Protein AF-0000000084527075 (afdb_homodimer)

Structure (mmCIF, N/CA/C/O backbone):
data_AF-0000000084527075-model_v1
#
loop_
_entity.id
_entity.type
_entity.pdbx_description
1 polymer 'GSCFA family'
#
loop_
_atom_site.group_PDB
_atom_site.id
_atom_site.type_symbol
_atom_site.label_atom_id
_atom_site.label_alt_id
_atom_site.label_comp_id
_atom_site.label_asym_id
_atom_site.label_entity_id
_atom_site.label_seq_id
_atom_site.pdbx_PDB_ins_code
_atom_site.Cartn_x
_atom_site.Cartn_y
_atom_site.Cartn_z
_atom_site.occupancy
_atom_site.B_iso_or_equiv
_atom_site.auth_seq_id
_atom_site.auth_comp_id
_atom_site.auth_asym_id
_atom_site.auth_atom_id
_atom_site.pdbx_PDB_model_num
ATOM 1 N N . MET A 1 1 ? 26.297 7.246 -7.137 1 49.72 1 MET A N 1
ATOM 2 C CA . MET A 1 1 ? 25.922 5.836 -7.109 1 49.72 1 MET A CA 1
ATOM 3 C C . MET A 1 1 ? 25.281 5.465 -5.777 1 49.72 1 MET A C 1
ATOM 5 O O . MET A 1 1 ? 25.75 5.891 -4.719 1 49.72 1 MET A O 1
ATOM 9 N N . GLY A 1 2 ? 23.969 5.117 -5.766 1 63.72 2 GLY A N 1
ATOM 10 C CA . GLY A 1 2 ? 23.297 4.844 -4.5 1 63.72 2 GLY A CA 1
ATOM 11 C C . GLY A 1 2 ? 24 3.787 -3.672 1 63.72 2 GLY A C 1
ATOM 12 O O . GLY A 1 2 ? 24.891 3.09 -4.172 1 63.72 2 GLY A O 1
ATOM 13 N N . VAL A 1 3 ? 23.875 3.764 -2.375 1 79.56 3 VAL A N 1
ATOM 14 C CA . VAL A 1 3 ? 24.453 2.789 -1.458 1 79.56 3 VAL A CA 1
ATOM 15 C C . VAL A 1 3 ? 23.969 1.388 -1.814 1 79.56 3 VAL A C 1
ATOM 17 O O . VAL A 1 3 ? 22.844 1.223 -2.326 1 79.56 3 VAL A O 1
ATOM 20 N N . GLU A 1 4 ? 24.781 0.442 -1.704 1 84.06 4 GLU A N 1
ATOM 21 C CA . GLU A 1 4 ? 24.406 -0.938 -1.995 1 84.06 4 GLU A CA 1
ATOM 22 C C . GLU A 1 4 ? 23.344 -1.438 -1.023 1 84.06 4 GLU A C 1
ATOM 24 O O . GLU A 1 4 ? 22.422 -2.154 -1.419 1 84.06 4 GLU A O 1
ATOM 29 N N . ASN A 1 5 ? 23.516 -1.044 0.234 1 95.06 5 ASN A N 1
ATOM 30 C CA . ASN A 1 5 ? 22.531 -1.376 1.269 1 95.06 5 ASN A CA 1
ATOM 31 C C . ASN A 1 5 ? 22.203 -0.163 2.131 1 95.06 5 ASN A C 1
ATOM 33 O O . ASN A 1 5 ? 23.062 0.662 2.416 1 95.06 5 ASN A O 1
ATOM 37 N N . ILE A 1 6 ? 20.953 -0.072 2.527 1 96.06 6 ILE A N 1
ATOM 38 C CA . ILE A 1 6 ? 20.594 1.068 3.365 1 96.06 6 ILE A CA 1
ATOM 39 C C . ILE A 1 6 ? 20.891 0.74 4.828 1 96.06 6 ILE A C 1
ATOM 41 O O . ILE A 1 6 ? 20.891 1.63 5.684 1 96.06 6 ILE A O 1
ATOM 45 N N . GLU A 1 7 ? 21.172 -0.495 5.125 1 96.56 7 GLU A N 1
ATOM 46 C CA . GLU A 1 7 ? 21.562 -0.94 6.457 1 96.56 7 GLU A CA 1
ATOM 47 C C . GLU A 1 7 ? 22.453 -2.182 6.383 1 96.56 7 GLU A C 1
ATOM 49 O O . GLU A 1 7 ? 22.203 -3.076 5.57 1 96.56 7 GLU A O 1
ATOM 54 N N . ARG A 1 8 ? 23.531 -2.254 7.152 1 96.94 8 ARG A N 1
ATOM 55 C CA . ARG A 1 8 ? 24.453 -3.375 7.309 1 96.94 8 ARG A CA 1
ATOM 56 C C . ARG A 1 8 ? 24.906 -3.504 8.758 1 96.94 8 ARG A C 1
ATOM 58 O O . ARG A 1 8 ? 25.531 -2.588 9.297 1 96.94 8 ARG A O 1
ATOM 65 N N . ILE A 1 9 ? 24.531 -4.633 9.344 1 97.38 9 ILE A N 1
ATOM 66 C CA . ILE A 1 9 ? 24.984 -4.883 10.711 1 97.38 9 ILE A CA 1
ATOM 67 C C . ILE A 1 9 ? 25.328 -6.363 10.875 1 97.38 9 ILE A C 1
ATOM 69 O O . ILE A 1 9 ? 24.953 -7.191 10.047 1 97.38 9 ILE A O 1
ATOM 73 N N . THR A 1 10 ? 26.078 -6.707 11.914 1 97.5 10 THR A N 1
ATOM 74 C CA . THR A 1 10 ? 26.391 -8.109 12.156 1 97.5 10 THR A CA 1
ATOM 75 C C . THR A 1 10 ? 25.125 -8.898 12.5 1 97.5 10 THR A C 1
ATOM 77 O O . THR A 1 10 ? 24.156 -8.328 13 1 97.5 10 THR A O 1
ATOM 80 N N . ALA A 1 11 ? 25.172 -10.172 12.227 1 97.5 11 ALA A N 1
ATOM 81 C CA . ALA A 1 11 ? 24.047 -11.031 12.562 1 97.5 11 ALA A CA 1
ATOM 82 C C . ALA A 1 11 ? 23.766 -11 14.062 1 97.5 11 ALA A C 1
ATOM 84 O O . ALA A 1 11 ? 22.609 -11.016 14.492 1 97.5 11 ALA A O 1
ATOM 85 N N . GLU A 1 12 ? 24.781 -10.961 14.82 1 95.75 12 GLU A N 1
ATOM 86 C CA . GLU A 1 12 ? 24.625 -10.914 16.281 1 95.75 12 GLU A CA 1
ATOM 87 C C . GLU A 1 12 ? 23.875 -9.656 16.703 1 95.75 12 GLU A C 1
ATOM 89 O O . GLU A 1 12 ? 22.953 -9.727 17.516 1 95.75 12 GLU A O 1
ATOM 94 N N . GLU A 1 13 ? 24.266 -8.539 16.188 1 96.44 13 GLU A N 1
ATOM 95 C CA . GLU A 1 13 ? 23.594 -7.277 16.484 1 96.44 13 GLU A CA 1
ATOM 96 C C . GLU A 1 13 ? 22.141 -7.312 16.062 1 96.44 13 GLU A C 1
ATOM 98 O O . GLU A 1 13 ? 21.266 -6.789 16.75 1 96.44 13 GLU A O 1
ATOM 103 N N . ALA A 1 14 ? 21.891 -7.875 14.945 1 97.31 14 ALA A N 1
ATOM 104 C CA . ALA A 1 14 ? 20.531 -7.969 14.43 1 97.31 14 ALA A CA 1
ATOM 105 C C . ALA A 1 14 ? 19.641 -8.781 15.367 1 97.31 14 ALA A C 1
ATOM 107 O O . ALA A 1 14 ? 18.484 -8.414 15.609 1 97.31 14 ALA A O 1
ATOM 108 N N . PHE A 1 15 ? 20.156 -9.844 15.906 1 95.88 15 PHE A N 1
ATOM 109 C CA . PHE A 1 15 ? 19.375 -10.695 16.797 1 95.88 15 PHE A CA 1
ATOM 110 C C . PHE A 1 15 ? 19.125 -9.992 18.125 1 95.88 15 PHE A C 1
ATOM 112 O O . PHE A 1 15 ? 18.047 -10.133 18.719 1 95.88 15 PHE A O 1
ATOM 119 N N . VAL A 1 16 ? 20.141 -9.305 18.609 1 95.25 16 VAL A N 1
ATOM 120 C CA . VAL A 1 16 ? 19.969 -8.539 19.844 1 95.25 16 VAL A CA 1
ATOM 121 C C . VAL A 1 16 ? 18.859 -7.496 19.656 1 95.25 16 VAL A C 1
ATOM 123 O O . VAL A 1 16 ? 17.984 -7.355 20.516 1 95.25 16 VAL A O 1
ATOM 126 N N . ARG A 1 17 ? 18.891 -6.84 18.578 1 95.44 17 ARG A N 1
ATOM 127 C CA . ARG A 1 17 ? 17.875 -5.836 18.234 1 95.44 17 ARG A CA 1
ATOM 128 C C . ARG A 1 17 ? 16.5 -6.461 18.156 1 95.44 17 ARG A C 1
ATOM 130 O O . ARG A 1 17 ? 15.523 -5.906 18.672 1 95.44 17 ARG A O 1
ATOM 137 N N . ALA A 1 18 ? 16.422 -7.539 17.484 1 94.69 18 ALA A N 1
ATOM 138 C CA . ALA A 1 18 ? 15.141 -8.211 17.281 1 94.69 18 ALA A CA 1
ATOM 139 C C . ALA A 1 18 ? 14.516 -8.617 18.625 1 94.69 18 ALA A C 1
ATOM 141 O O . ALA A 1 18 ? 13.305 -8.523 18.797 1 94.69 18 ALA A O 1
ATOM 142 N N . LYS A 1 19 ? 15.312 -9.07 19.484 1 93.94 19 LYS A N 1
ATOM 143 C CA . LYS A 1 19 ? 14.828 -9.492 20.797 1 93.94 19 LYS A CA 1
ATOM 144 C C . LYS A 1 19 ? 14.242 -8.32 21.578 1 93.94 19 LYS A C 1
ATOM 146 O O . LYS A 1 19 ? 13.305 -8.492 22.359 1 93.94 19 LYS A O 1
ATOM 151 N N . GLY A 1 20 ? 14.719 -7.191 21.359 1 94.31 20 GLY A N 1
ATOM 152 C CA . GLY A 1 20 ? 14.281 -6.02 22.094 1 94.31 20 GLY A CA 1
ATOM 153 C C . GLY A 1 20 ? 13.18 -5.25 21.406 1 94.31 20 GLY A C 1
ATOM 154 O O . GLY A 1 20 ? 12.633 -4.297 21.953 1 94.31 20 GLY A O 1
ATOM 155 N N . ASN A 1 21 ? 12.797 -5.656 20.219 1 94.94 21 ASN A N 1
ATOM 156 C CA . ASN A 1 21 ? 11.797 -4.934 19.438 1 94.94 21 ASN A CA 1
ATOM 157 C C . ASN A 1 21 ? 10.43 -5.605 19.531 1 94.94 21 ASN A C 1
ATOM 159 O O . ASN A 1 21 ? 10.141 -6.547 18.781 1 94.94 21 ASN A O 1
ATOM 163 N N . ALA A 1 22 ? 9.555 -5.074 20.297 1 93.38 22 ALA A N 1
ATOM 164 C CA . ALA A 1 22 ? 8.234 -5.656 20.516 1 93.38 22 ALA A CA 1
ATOM 165 C C . ALA A 1 22 ? 7.355 -5.535 19.281 1 93.38 22 ALA A C 1
ATOM 167 O O . ALA A 1 22 ? 6.344 -6.23 19.156 1 93.38 22 ALA A O 1
ATOM 168 N N . LEU A 1 23 ? 7.75 -4.699 18.344 1 94.5 23 LEU A N 1
ATOM 169 C CA . LEU A 1 23 ? 6.922 -4.422 17.172 1 94.5 23 LEU A CA 1
ATOM 170 C C . LEU A 1 23 ? 7.48 -5.121 15.938 1 94.5 23 LEU A C 1
ATOM 172 O O . LEU A 1 23 ? 7.082 -4.812 14.812 1 94.5 23 LEU A O 1
ATOM 176 N N . ARG A 1 24 ? 8.359 -6.082 16.094 1 96.69 24 ARG A N 1
ATOM 177 C CA . ARG A 1 24 ? 9.094 -6.672 14.977 1 96.69 24 ARG A CA 1
ATOM 178 C C . ARG A 1 24 ? 8.219 -7.668 14.211 1 96.69 24 ARG A C 1
ATOM 180 O O . ARG A 1 24 ? 8.516 -8.008 13.07 1 96.69 24 ARG A O 1
ATOM 187 N N . ARG A 1 25 ? 7.188 -8.227 14.836 1 96.38 25 ARG A N 1
ATOM 188 C CA . ARG A 1 25 ? 6.348 -9.234 14.203 1 96.38 25 ARG A CA 1
ATOM 189 C C . ARG A 1 25 ? 5.113 -8.609 13.57 1 96.38 25 ARG A C 1
ATOM 191 O O . ARG A 1 25 ? 4.461 -7.754 14.18 1 96.38 25 ARG A O 1
ATOM 198 N N . PHE A 1 26 ? 4.824 -9.039 12.375 1 96.81 26 PHE A N 1
ATOM 199 C CA . PHE A 1 26 ? 3.623 -8.547 11.711 1 96.81 26 PHE A CA 1
ATOM 200 C C . PHE A 1 26 ? 2.375 -8.938 12.492 1 96.81 26 PHE A C 1
ATOM 202 O O . PHE A 1 26 ? 2.281 -10.047 13.008 1 96.81 26 PHE A O 1
ATOM 209 N N . PRO A 1 27 ? 1.408 -8.031 12.594 1 95.38 27 PRO A N 1
ATOM 210 C CA . PRO A 1 27 ? 0.203 -8.328 13.367 1 95.38 27 PRO A CA 1
ATOM 211 C C . PRO A 1 27 ? -0.616 -9.477 12.773 1 95.38 27 PRO A C 1
ATOM 213 O O . PRO A 1 27 ? -0.515 -9.75 11.57 1 95.38 27 PRO A O 1
ATOM 216 N N . ALA A 1 28 ? -1.291 -10.133 13.562 1 93.56 28 ALA A N 1
ATOM 217 C CA . ALA A 1 28 ? -2.299 -11.141 13.242 1 93.56 28 ALA A CA 1
ATOM 218 C C . ALA A 1 28 ? -3.566 -10.93 14.07 1 93.56 28 ALA A C 1
ATOM 220 O O . ALA A 1 28 ? -3.547 -10.219 15.078 1 93.56 28 ALA A O 1
ATOM 221 N N . PRO A 1 29 ? -4.676 -11.492 13.609 1 88.81 29 PRO A N 1
ATOM 222 C CA . PRO A 1 29 ? -5.926 -11.258 14.344 1 88.81 29 PRO A CA 1
ATOM 223 C C . PRO A 1 29 ? -5.812 -11.602 15.828 1 88.81 29 PRO A C 1
ATOM 225 O O . PRO A 1 29 ? -6.332 -10.867 16.672 1 88.81 29 PRO A O 1
ATOM 228 N N . GLU A 1 30 ? -5.07 -12.578 16.172 1 89.38 30 GLU A N 1
ATOM 229 C CA . GLU A 1 30 ? -4.98 -13.023 17.547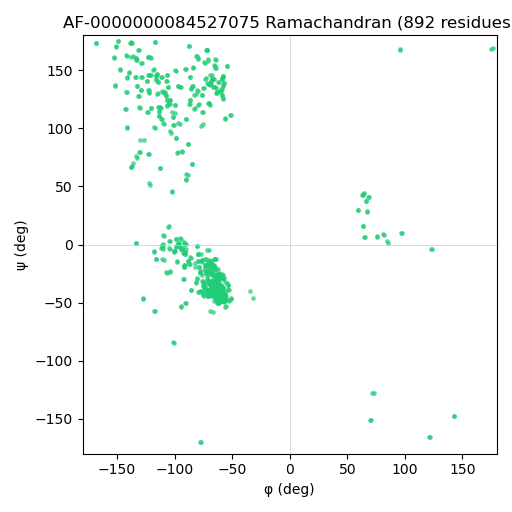 1 89.38 30 GLU A CA 1
ATOM 230 C C . GLU A 1 30 ? -3.764 -12.414 18.25 1 89.38 30 GLU A C 1
ATOM 232 O O . GLU A 1 30 ? -3.527 -12.672 19.438 1 89.38 30 GLU A O 1
ATOM 237 N N . ARG A 1 31 ? -3.031 -11.633 17.531 1 92.44 31 ARG A N 1
ATOM 238 C CA . ARG A 1 31 ? -1.831 -11.016 18.094 1 92.44 31 ARG A CA 1
ATOM 239 C C . ARG A 1 31 ? -1.678 -9.578 17.578 1 92.44 31 ARG A C 1
ATOM 241 O O . ARG A 1 31 ? -1.112 -9.352 16.516 1 92.44 31 ARG A O 1
ATOM 248 N N . ASP A 1 32 ? -2.025 -8.656 18.344 1 90.31 32 ASP A N 1
ATOM 249 C CA . ASP A 1 32 ? -1.888 -7.23 18.062 1 90.31 32 ASP A CA 1
ATOM 250 C C . ASP A 1 32 ? -2.654 -6.84 16.797 1 90.31 32 ASP A C 1
ATOM 252 O O . ASP A 1 32 ? -2.225 -5.961 16.062 1 90.31 32 ASP A O 1
ATOM 256 N N . GLY A 1 33 ? -3.693 -7.547 16.547 1 90.56 33 GLY A N 1
ATOM 257 C CA . GLY A 1 33 ? -4.469 -7.273 15.352 1 90.56 33 GLY A CA 1
ATOM 258 C C . GLY A 1 33 ? -4.984 -5.852 15.289 1 90.56 33 GLY A C 1
ATOM 259 O O . GLY A 1 33 ? -5.148 -5.293 14.203 1 90.56 33 GLY A O 1
ATOM 260 N N . GLU A 1 34 ? -5.211 -5.27 16.391 1 84.88 34 GLU A N 1
ATOM 261 C CA . GLU A 1 34 ? -5.773 -3.928 16.5 1 84.88 34 GLU A CA 1
ATOM 262 C C . GLU A 1 34 ? -4.793 -2.873 16 1 84.88 34 GLU A C 1
ATOM 264 O O . GLU A 1 34 ? -5.18 -1.737 15.719 1 84.88 34 GLU A O 1
ATOM 269 N N . ARG A 1 35 ? -3.545 -3.244 15.836 1 90.69 35 ARG A N 1
ATOM 270 C CA . ARG A 1 35 ? -2.541 -2.314 15.328 1 90.69 35 ARG A CA 1
ATOM 271 C C . ARG A 1 35 ? -2.688 -2.119 13.82 1 90.69 35 ARG A C 1
ATOM 273 O O . ARG A 1 35 ? -2.115 -1.187 13.258 1 90.69 35 ARG A O 1
ATOM 280 N N . LEU A 1 36 ? -3.447 -3.029 13.211 1 92.88 36 LEU A N 1
ATOM 281 C CA . LEU A 1 36 ? -3.525 -2.994 11.758 1 92.88 36 LEU A CA 1
ATOM 282 C C . LEU A 1 36 ? -4.953 -2.715 11.297 1 92.88 36 LEU A C 1
ATOM 284 O O . LEU A 1 36 ? -5.199 -1.753 10.57 1 92.88 36 LEU A O 1
ATOM 288 N N . TYR A 1 37 ? -5.871 -3.498 11.68 1 88.62 37 TYR A N 1
ATOM 289 C CA . TYR A 1 37 ? -7.254 -3.303 11.258 1 88.62 37 TYR A CA 1
ATOM 290 C C . TYR A 1 37 ? -8.148 -3.002 12.453 1 88.62 37 TYR A C 1
ATOM 292 O O . TYR A 1 37 ? -7.965 -3.568 13.531 1 88.62 37 TYR A O 1
ATOM 300 N N . PRO A 1 38 ? -9.164 -2.127 12.391 1 88.62 38 PRO A N 1
ATOM 301 C CA . PRO A 1 38 ? -9.508 -1.471 11.133 1 88.62 38 PRO A CA 1
ATOM 302 C C . PRO A 1 38 ? -8.711 -0.194 10.891 1 88.62 38 PRO A C 1
ATOM 304 O O . PRO A 1 38 ? -8.703 0.338 9.773 1 88.62 38 PRO A O 1
ATOM 307 N N . LEU A 1 39 ? -8.102 0.318 11.945 1 89.88 39 LEU A N 1
ATOM 308 C CA . LEU A 1 39 ? -7.301 1.535 11.844 1 89.88 39 LEU A CA 1
ATOM 309 C C . LEU A 1 39 ? -5.828 1.243 12.102 1 89.88 39 LEU A C 1
ATOM 311 O O . LEU A 1 39 ? -5.426 1.01 13.242 1 89.88 39 LEU A O 1
ATOM 315 N N . ALA A 1 40 ? -5.078 1.358 11.055 1 92.75 40 ALA A N 1
ATOM 316 C CA . ALA A 1 40 ? -3.652 1.064 11.188 1 92.75 40 ALA A CA 1
ATOM 317 C C . ALA A 1 40 ? -2.959 2.1 12.07 1 92.75 40 ALA A C 1
ATOM 319 O O . ALA A 1 40 ? -3.27 3.291 12 1 92.75 40 ALA A O 1
ATOM 320 N N . SER A 1 41 ? -2.004 1.623 12.875 1 89.19 41 SER A N 1
ATOM 321 C CA . SER A 1 41 ? -1.278 2.5 13.789 1 89.19 41 SER A CA 1
ATOM 322 C C . SER A 1 41 ? 0.211 2.172 13.805 1 89.19 41 SER A C 1
ATOM 324 O O . SER A 1 41 ? 0.747 1.75 14.836 1 89.19 41 SER A O 1
ATOM 326 N N . PRO A 1 42 ? 0.898 2.404 12.703 1 94 42 PRO A N 1
ATOM 327 C CA . PRO A 1 42 ? 2.352 2.23 12.75 1 94 42 PRO A CA 1
ATOM 328 C C . PRO A 1 42 ? 3.018 3.115 13.805 1 94 42 PRO A C 1
ATOM 330 O O . PRO A 1 42 ? 2.602 4.258 14.008 1 94 42 PRO A O 1
ATOM 333 N N . THR A 1 43 ? 4.062 2.596 14.414 1 90.38 43 THR A N 1
ATOM 334 C CA . THR A 1 43 ? 4.777 3.309 15.469 1 90.38 43 THR A CA 1
ATOM 335 C C . THR A 1 43 ? 6.129 3.807 14.961 1 90.38 43 THR A C 1
ATOM 337 O O . THR A 1 43 ? 6.816 3.105 14.219 1 90.38 43 THR A O 1
ATOM 340 N N . VAL A 1 44 ? 6.453 4.996 15.398 1 88.44 44 VAL A N 1
ATOM 341 C CA . VAL A 1 44 ? 7.742 5.566 15.031 1 88.44 44 VAL A CA 1
ATOM 342 C C . VAL A 1 44 ? 8.602 5.762 16.281 1 88.44 44 VAL A C 1
ATOM 344 O O . VAL A 1 44 ? 8.078 5.965 17.375 1 88.44 44 VAL A O 1
ATOM 347 N N . THR A 1 45 ? 9.836 5.586 16.109 1 85.25 45 THR A N 1
ATOM 348 C CA . THR A 1 45 ? 10.805 5.941 17.141 1 85.25 45 THR A CA 1
ATOM 349 C C . THR A 1 45 ? 11.484 7.266 16.812 1 85.25 45 THR A C 1
ATOM 351 O O . THR A 1 45 ? 12.359 7.32 15.953 1 85.25 45 THR A O 1
ATOM 354 N N . PRO A 1 46 ? 11.18 8.281 17.562 1 90.38 46 PRO A N 1
ATOM 355 C CA . PRO A 1 46 ? 11.688 9.617 17.234 1 90.38 46 PRO A CA 1
ATOM 356 C C . PRO A 1 46 ? 13.188 9.758 17.484 1 90.38 46 PRO A C 1
ATOM 358 O O . PRO A 1 46 ? 13.695 9.234 18.484 1 90.38 46 PRO A O 1
ATOM 361 N N . SER A 1 47 ? 13.891 10.398 16.578 1 92.25 47 SER A N 1
ATOM 362 C CA . SER A 1 47 ? 15.305 10.711 16.781 1 92.25 47 SER A CA 1
ATOM 363 C C . SER A 1 47 ? 15.477 12.078 17.438 1 92.25 47 SER A C 1
ATOM 365 O O . SER A 1 47 ? 16.578 12.445 17.812 1 92.25 47 SER A O 1
ATOM 367 N N . PHE A 1 48 ? 14.422 12.836 17.609 1 92.25 48 PHE A N 1
ATOM 368 C CA . PHE A 1 48 ? 14.445 14.141 18.25 1 92.25 48 PHE A CA 1
ATOM 369 C C . PHE A 1 48 ? 13.125 14.414 18.969 1 92.25 48 PHE A C 1
ATOM 371 O O . PHE A 1 48 ? 12.172 13.641 18.844 1 92.25 48 PHE A O 1
ATOM 378 N N . ARG A 1 49 ? 13.07 15.523 19.672 1 91.44 49 ARG A N 1
ATOM 379 C CA . ARG A 1 49 ? 11.867 15.953 20.375 1 91.44 49 ARG A CA 1
ATOM 380 C C . ARG A 1 49 ? 11.359 17.281 19.828 1 91.44 49 ARG A C 1
ATOM 382 O O . ARG A 1 49 ? 12.133 18.062 19.281 1 91.44 49 ARG A O 1
ATOM 389 N N . ILE A 1 50 ? 10.117 17.422 19.938 1 89.19 50 ILE A N 1
ATOM 390 C CA . ILE A 1 50 ? 9.477 18.703 19.641 1 89.19 50 ILE A CA 1
ATOM 391 C C . ILE A 1 50 ? 9.039 19.375 20.938 1 89.19 50 ILE A C 1
ATOM 393 O O . ILE A 1 50 ? 8.211 18.828 21.672 1 89.19 50 ILE A O 1
ATOM 397 N N . ALA A 1 51 ? 9.562 20.469 21.141 1 89.31 51 ALA A N 1
ATOM 398 C CA . ALA A 1 51 ? 9.219 21.188 22.359 1 89.31 51 ALA A CA 1
ATOM 399 C C . ALA A 1 51 ? 7.875 21.891 22.219 1 89.31 51 ALA A C 1
ATOM 401 O O . ALA A 1 51 ? 7.391 22.109 21.109 1 89.31 51 ALA A O 1
ATOM 402 N N . GLU A 1 52 ? 7.285 22.234 23.312 1 83.06 52 GLU A N 1
ATOM 403 C CA . GLU A 1 52 ? 5.988 22.906 23.344 1 83.06 52 GLU A CA 1
ATOM 404 C C . GLU A 1 52 ? 6.023 24.219 22.578 1 83.06 52 GLU A C 1
ATOM 406 O O . GLU A 1 52 ? 5.062 24.578 21.891 1 83.06 52 GLU A O 1
ATOM 411 N N . GLY A 1 53 ? 7.059 24.969 22.609 1 88.12 53 GLY A N 1
ATOM 412 C CA . GLY A 1 53 ? 7.156 26.281 21.984 1 88.12 53 GLY A CA 1
ATOM 413 C C . GLY A 1 53 ? 7.762 26.219 20.594 1 88.12 53 GLY A C 1
ATOM 414 O O . GLY A 1 53 ? 7.867 27.234 19.906 1 88.12 53 GLY A O 1
ATOM 415 N N . ASP A 1 54 ? 8.023 25.016 20.125 1 93.12 54 ASP A N 1
ATOM 416 C CA . ASP A 1 54 ? 8.633 24.875 18.812 1 93.12 54 ASP A CA 1
ATOM 417 C C . ASP A 1 54 ? 7.668 25.297 17.703 1 93.12 54 ASP A C 1
ATOM 419 O O . ASP A 1 54 ? 6.465 25.031 17.797 1 93.12 54 ASP A O 1
ATOM 423 N N . THR A 1 55 ? 8.172 26 16.75 1 95.56 55 THR A N 1
ATOM 424 C CA . THR A 1 55 ? 7.402 26.375 15.562 1 95.56 55 THR A CA 1
ATOM 425 C C . THR A 1 55 ? 7.555 25.328 14.461 1 95.56 55 THR A C 1
ATOM 427 O O . THR A 1 55 ? 8.578 24.625 14.391 1 95.56 55 THR A O 1
ATOM 430 N N . VAL A 1 56 ? 6.5 25.219 13.641 1 94.94 56 VAL A N 1
ATOM 431 C CA . VAL A 1 56 ? 6.492 24.203 12.602 1 94.94 56 VAL A CA 1
ATOM 432 C C . VAL A 1 56 ? 6.281 24.844 11.242 1 94.94 56 VAL A C 1
ATOM 434 O O . VAL A 1 56 ? 5.555 25.828 11.117 1 94.94 56 VAL A O 1
ATOM 437 N N . PHE A 1 57 ? 6.914 24.422 10.25 1 96.94 57 PHE A N 1
ATOM 438 C CA . PHE A 1 57 ? 6.688 24.75 8.844 1 96.94 57 PHE A CA 1
ATOM 439 C C . PHE A 1 57 ? 6.371 23.5 8.039 1 96.94 57 PHE A C 1
ATOM 441 O O . PHE A 1 57 ? 7.195 22.594 7.949 1 96.94 57 PHE A O 1
ATOM 448 N N . ALA A 1 58 ? 5.199 23.438 7.469 1 95.19 58 ALA A N 1
ATOM 449 C CA . ALA A 1 58 ? 4.789 22.312 6.645 1 95.19 58 ALA A CA 1
ATOM 450 C C . ALA A 1 58 ? 4.797 22.672 5.164 1 95.19 58 ALA A C 1
ATOM 452 O O . ALA A 1 58 ? 4.34 23.75 4.781 1 95.19 58 ALA A O 1
ATOM 453 N N . ILE A 1 59 ? 5.305 21.844 4.336 1 95.44 59 ILE A N 1
ATOM 454 C CA . ILE A 1 59 ? 5.379 22.094 2.9 1 95.44 59 ILE A CA 1
ATOM 455 C C . ILE A 1 59 ? 5.102 20.797 2.139 1 95.44 59 ILE A C 1
ATOM 457 O O . ILE A 1 59 ? 5.465 19.703 2.594 1 95.44 59 ILE A O 1
ATOM 461 N N . GLY A 1 60 ? 4.445 20.828 1.047 1 93.19 60 GLY A N 1
ATOM 462 C CA . GLY A 1 60 ? 4.113 19.688 0.223 1 93.19 60 GLY A CA 1
ATOM 463 C C . GLY A 1 60 ? 2.736 19.781 -0.411 1 93.19 60 GLY A C 1
ATOM 464 O O . GLY A 1 60 ? 2.309 20.859 -0.813 1 93.19 60 GLY A O 1
ATOM 465 N N . SER A 1 61 ? 2.158 18.641 -0.557 1 85.88 61 SER A N 1
ATOM 466 C CA . SER A 1 61 ? 0.889 18.516 -1.265 1 85.88 61 SER A CA 1
ATOM 467 C C . SER A 1 61 ? -0.278 18.969 -0.391 1 85.88 61 SER A C 1
ATOM 469 O O . SER A 1 61 ? -0.074 19.578 0.658 1 85.88 61 SER A O 1
ATOM 471 N N . CYS A 1 62 ? -1.51 18.703 -0.851 1 79.56 62 CYS A N 1
ATOM 472 C CA . CYS A 1 62 ? -2.738 19.047 -0.147 1 79.56 62 CYS A CA 1
ATOM 473 C C . CYS A 1 62 ? -2.777 18.422 1.237 1 79.56 62 CYS A C 1
ATOM 475 O O . CYS A 1 62 ? -3.338 18.984 2.174 1 79.56 62 CYS A O 1
ATOM 477 N N . PHE A 1 63 ? -2.125 17.281 1.415 1 79.75 63 PHE A N 1
ATOM 478 C CA . PHE A 1 63 ? -2.062 16.625 2.713 1 79.75 63 PHE A CA 1
ATOM 479 C C . PHE A 1 63 ? -1.302 17.484 3.721 1 79.75 63 PHE A C 1
ATOM 481 O O . PHE A 1 63 ? -1.638 17.5 4.906 1 79.75 63 PHE A O 1
ATOM 488 N N . ALA A 1 64 ? -0.355 18.203 3.215 1 81.38 64 ALA A N 1
ATOM 489 C CA . ALA A 1 64 ? 0.418 19.094 4.082 1 81.38 64 ALA A CA 1
ATOM 490 C C . ALA A 1 64 ? -0.475 20.156 4.719 1 81.38 64 ALA A C 1
ATOM 492 O O . ALA A 1 64 ? -0.266 20.531 5.871 1 81.38 64 ALA A O 1
ATOM 493 N N . ARG A 1 65 ? -1.44 20.562 3.973 1 81.94 65 ARG A N 1
ATOM 494 C CA . ARG A 1 65 ? -2.385 21.547 4.492 1 81.94 65 ARG A CA 1
ATOM 495 C C . ARG A 1 65 ? -3.201 20.969 5.645 1 81.94 65 ARG A C 1
ATOM 497 O O . ARG A 1 65 ? -3.457 21.656 6.637 1 81.94 65 ARG A O 1
ATOM 504 N N . ASN A 1 66 ? -3.539 19.75 5.488 1 80.88 66 ASN A N 1
ATOM 505 C CA . ASN A 1 66 ? -4.27 19.062 6.551 1 80.88 66 ASN A CA 1
ATOM 506 C C . ASN A 1 66 ? -3.406 18.891 7.797 1 80.88 66 ASN A C 1
ATOM 508 O O . ASN A 1 66 ? -3.895 19.016 8.922 1 80.88 66 ASN A O 1
ATOM 512 N N . VAL A 1 67 ? -2.188 18.641 7.566 1 82 67 VAL A N 1
ATOM 513 C CA . VAL A 1 67 ? -1.228 18.5 8.656 1 82 67 VAL A CA 1
ATOM 514 C C . VAL A 1 67 ? -1.098 19.828 9.398 1 82 67 VAL A C 1
ATOM 516 O O . VAL A 1 67 ? -1.105 19.859 10.633 1 82 67 VAL A O 1
ATOM 519 N N . GLU A 1 68 ? -1.047 20.906 8.617 1 86.44 68 GLU A N 1
ATOM 520 C CA . GLU A 1 68 ? -0.957 22.25 9.203 1 86.44 68 GLU A CA 1
ATOM 521 C C . GLU A 1 68 ? -2.145 22.531 10.117 1 86.44 68 GLU A C 1
ATOM 523 O O . GLU A 1 68 ? -1.965 22.953 11.266 1 86.44 68 GLU A O 1
ATOM 528 N N . LYS A 1 69 ? -3.26 22.234 9.57 1 84.19 69 LYS A N 1
ATOM 529 C CA . LYS A 1 69 ? -4.492 22.5 10.305 1 84.19 69 LYS A CA 1
ATOM 530 C C . LYS A 1 69 ? -4.555 21.672 11.586 1 84.19 69 LYS A C 1
ATOM 532 O O . LYS A 1 69 ? -4.961 22.172 12.641 1 84.19 69 LYS A O 1
ATOM 537 N N . ALA A 1 70 ? -4.172 20.516 11.508 1 80.69 70 ALA A N 1
ATOM 538 C CA . ALA A 1 70 ? -4.203 19.625 12.664 1 80.69 70 ALA A CA 1
ATOM 539 C C . ALA A 1 70 ? -3.219 20.078 13.734 1 80.69 70 ALA A C 1
ATOM 541 O O . ALA A 1 70 ? -3.525 20.031 14.93 1 80.69 70 ALA A O 1
ATOM 542 N N . LEU A 1 71 ? -2.076 20.531 13.352 1 84.94 71 LEU A N 1
ATOM 543 C CA . LEU A 1 71 ? -1.055 20.984 14.281 1 84.94 71 LEU A CA 1
ATOM 544 C C . LEU A 1 71 ? -1.479 22.297 14.945 1 84.94 71 LEU A C 1
ATOM 546 O O . LEU A 1 71 ? -1.255 22.484 16.141 1 84.94 71 LEU A O 1
ATOM 550 N N . GLU A 1 72 ? -2.082 23.109 14.117 1 86.75 72 GLU A N 1
ATOM 551 C CA . GLU A 1 72 ? -2.623 24.344 14.672 1 86.75 72 GLU A CA 1
ATOM 552 C C . GLU A 1 72 ? -3.715 24.062 15.703 1 86.75 72 GLU A C 1
ATOM 554 O O . GLU A 1 72 ? -3.768 24.688 16.75 1 86.75 72 GLU A O 1
ATOM 559 N N . GLY A 1 73 ? -4.523 23.156 15.352 1 80.19 73 GLY A N 1
ATOM 560 C CA . GLY A 1 73 ? -5.574 22.734 16.266 1 80.19 73 GLY A CA 1
ATOM 561 C C . GLY A 1 73 ? -5.043 22.156 17.562 1 80.19 73 GLY A C 1
ATOM 562 O O . GLY A 1 73 ? -5.691 22.266 18.609 1 80.19 73 GLY A O 1
ATOM 563 N N . ALA A 1 74 ? -3.869 21.672 17.5 1 77.19 74 ALA A N 1
ATOM 564 C CA . ALA A 1 74 ? -3.234 21.078 18.672 1 77.19 74 ALA A CA 1
ATOM 565 C C . ALA A 1 74 ? -2.412 22.125 19.422 1 77.19 74 ALA A C 1
ATOM 567 O O . ALA A 1 74 ? -1.678 21.781 20.359 1 77.19 74 ALA A O 1
ATOM 568 N N . GLY A 1 75 ? -2.408 23.391 18.953 1 82.94 75 GLY A N 1
ATOM 569 C CA . GLY A 1 75 ? -1.806 24.484 19.703 1 82.94 75 GLY A CA 1
ATOM 570 C C . GLY A 1 75 ? -0.393 24.797 19.25 1 82.94 75 GLY A C 1
ATOM 571 O O . GLY A 1 75 ? 0.309 25.578 19.891 1 82.94 75 GLY A O 1
ATOM 572 N N . LYS A 1 76 ? 0.001 24.266 18.234 1 88 76 LYS A N 1
ATOM 573 C CA . LYS A 1 76 ? 1.336 24.562 17.719 1 88 76 LYS A CA 1
ATOM 574 C C . LYS A 1 76 ? 1.316 25.797 16.828 1 88 76 LYS A C 1
ATOM 576 O O . LYS A 1 76 ? 0.318 26.062 16.156 1 88 76 LYS A O 1
ATOM 581 N N . ARG A 1 77 ? 2.342 26.578 16.875 1 94.25 77 ARG A N 1
ATOM 582 C CA . ARG A 1 77 ? 2.49 27.688 15.945 1 94.25 77 ARG A CA 1
ATOM 583 C C . ARG A 1 77 ? 3.012 27.188 14.594 1 94.25 77 ARG A C 1
ATOM 585 O O . ARG A 1 77 ? 4.109 26.641 14.516 1 94.25 77 ARG A O 1
ATOM 592 N N . VAL A 1 78 ? 2.314 27.375 13.562 1 94.69 78 VAL A N 1
ATOM 593 C CA . VAL A 1 78 ? 2.631 26.891 12.227 1 94.69 78 VAL A CA 1
ATOM 594 C C . VAL A 1 78 ? 2.979 28.062 11.312 1 94.69 78 VAL A C 1
ATOM 596 O O . VAL A 1 78 ? 2.088 28.719 10.773 1 94.69 78 VAL A O 1
ATOM 599 N N . LEU A 1 79 ? 4.195 28.203 10.969 1 95.69 79 LEU A N 1
ATOM 600 C CA . LEU A 1 79 ? 4.707 29.359 10.258 1 95.69 79 LEU A CA 1
ATOM 601 C C . LEU A 1 79 ? 4.215 29.375 8.812 1 95.69 79 LEU A C 1
ATOM 603 O O . LEU A 1 79 ? 4.004 30.438 8.234 1 95.69 79 LEU A O 1
ATOM 607 N N . SER A 1 80 ? 3.984 28.219 8.227 1 94.31 80 SER A N 1
ATOM 608 C CA . SER A 1 80 ? 3.562 28.125 6.836 1 94.31 80 SER A CA 1
ATOM 609 C C . SER A 1 80 ? 2.121 28.594 6.66 1 94.31 80 SER A C 1
ATOM 611 O O . SER A 1 80 ? 1.64 28.719 5.535 1 94.31 80 SER A O 1
ATOM 613 N N . ARG A 1 81 ? 1.498 28.891 7.699 1 91.56 81 ARG A N 1
ATOM 614 C CA . ARG A 1 81 ? 0.135 29.406 7.633 1 91.56 81 ARG A CA 1
ATOM 615 C C . ARG A 1 81 ? 0.105 30.906 7.895 1 91.56 81 ARG A C 1
ATOM 617 O O . ARG A 1 81 ? -0.956 31.531 7.828 1 91.56 81 ARG A O 1
ATOM 624 N N . GLU A 1 82 ? 1.229 31.438 8.188 1 92.5 82 GLU A N 1
ATOM 625 C CA . GLU A 1 82 ? 1.35 32.875 8.484 1 92.5 82 GLU A CA 1
ATOM 626 C C . GLU A 1 82 ? 1.849 33.656 7.266 1 92.5 82 GLU A C 1
ATOM 628 O O . GLU A 1 82 ? 3.055 33.812 7.082 1 92.5 82 GLU A O 1
ATOM 633 N N . PHE A 1 83 ? 0.899 34.125 6.508 1 89.38 83 PHE A N 1
ATOM 634 C CA . PHE A 1 83 ? 1.302 34.844 5.305 1 89.38 83 PHE A CA 1
ATOM 635 C C . PHE A 1 83 ? 0.311 35.938 4.98 1 89.38 83 PHE A C 1
ATOM 637 O O . PHE A 1 83 ? -0.838 35.906 5.426 1 89.38 83 PHE A O 1
ATOM 644 N N . GLU A 1 84 ? 0.858 36.969 4.352 1 89.31 84 GLU A N 1
ATOM 645 C CA . GLU A 1 84 ? 0.11 38.031 3.723 1 89.31 84 GLU A CA 1
ATOM 646 C C . GLU A 1 84 ? 0.478 38.188 2.248 1 89.31 84 GLU A C 1
ATOM 648 O O . GLU A 1 84 ? 1.6 38.594 1.919 1 89.31 84 GLU A O 1
ATOM 653 N N . LEU A 1 85 ? -0.481 37.906 1.401 1 91.31 85 LEU A N 1
ATOM 654 C CA . LEU A 1 85 ? -0.147 37.812 -0.014 1 91.31 85 LEU A CA 1
ATOM 655 C C . LEU A 1 85 ? -0.729 38.969 -0.803 1 91.31 85 LEU A C 1
ATOM 657 O O . LEU A 1 85 ? -0.735 38.938 -2.035 1 91.31 85 LEU A O 1
ATOM 661 N N . GLY A 1 86 ? -1.299 39.969 -0.096 1 89.75 86 GLY A N 1
ATOM 662 C CA . GLY A 1 86 ? -1.775 41.156 -0.748 1 89.75 86 GLY A CA 1
ATOM 663 C C . GLY A 1 86 ? -3.016 40.938 -1.592 1 89.75 86 GLY A C 1
ATOM 664 O O . GLY A 1 86 ? -3.812 40.062 -1.306 1 89.75 86 GLY A O 1
ATOM 665 N N . ASP A 1 87 ? -3.18 41.719 -2.619 1 87.62 87 ASP A N 1
ATOM 666 C CA . ASP A 1 87 ? -4.398 41.781 -3.42 1 87.62 87 ASP A CA 1
ATOM 667 C C . ASP A 1 87 ? -4.613 40.469 -4.172 1 87.62 87 ASP A C 1
ATOM 669 O O . ASP A 1 87 ? -5.738 39.969 -4.262 1 87.62 87 ASP A O 1
ATOM 673 N N . VAL A 1 88 ? -3.596 40 -4.684 1 87.69 88 VAL A N 1
ATOM 674 C CA . VAL A 1 88 ? -3.693 38.781 -5.465 1 87.69 88 VAL A CA 1
ATOM 675 C C . VAL A 1 88 ? -4.129 37.625 -4.562 1 87.69 88 VAL A C 1
ATOM 677 O O . VAL A 1 88 ? -5.008 36.844 -4.93 1 87.69 88 VAL A O 1
ATOM 680 N N . GLY A 1 89 ? -3.541 37.5 -3.396 1 86.25 89 GLY A N 1
ATOM 681 C CA . GLY A 1 89 ? -3.908 36.469 -2.445 1 86.25 89 GLY A CA 1
ATOM 682 C C . GLY A 1 89 ? -5.355 36.562 -1.999 1 86.25 89 GLY A C 1
ATOM 683 O O . GLY A 1 89 ? -6.016 35.531 -1.818 1 86.25 89 GLY A O 1
ATOM 684 N N . GLU A 1 90 ? -5.805 37.688 -1.864 1 82.31 90 GLU A N 1
ATOM 685 C CA . GLU A 1 90 ? -7.156 37.906 -1.37 1 82.31 90 GLU A CA 1
ATOM 686 C C . GLU A 1 90 ? -8.195 37.688 -2.465 1 82.31 90 GLU A C 1
ATOM 688 O O . GLU A 1 90 ? -9.375 37.469 -2.176 1 82.31 90 GLU A O 1
ATOM 693 N N . SER A 1 91 ? -7.715 37.75 -3.607 1 81.06 91 SER A N 1
ATOM 694 C CA . SER A 1 91 ? -8.633 37.656 -4.734 1 81.06 91 SER A CA 1
ATOM 695 C C . SER A 1 91 ? -9.047 36.188 -4.965 1 81.06 91 SER A C 1
ATOM 697 O O . SER A 1 91 ? -10.102 35.938 -5.555 1 81.06 91 SER A O 1
ATOM 699 N N . LEU A 1 92 ? -8.133 35.406 -4.48 1 74.25 92 LEU A N 1
ATOM 700 C CA . LEU A 1 92 ? -8.406 34 -4.719 1 74.25 92 LEU A CA 1
ATOM 701 C C . LEU A 1 92 ? -8.945 33.312 -3.459 1 74.25 92 LEU A C 1
ATOM 703 O O . LEU A 1 92 ? -8.617 33.719 -2.344 1 74.25 92 LEU A O 1
ATOM 707 N N . GLY A 1 93 ? -10.172 32.844 -3.393 1 66.56 93 GLY A N 1
ATOM 708 C CA . GLY A 1 93 ? -10.906 32.25 -2.283 1 66.56 93 GLY A CA 1
ATOM 709 C C . GLY A 1 93 ? -10.023 31.484 -1.323 1 66.56 93 GLY A C 1
ATOM 710 O O . GLY A 1 93 ? -10.211 31.547 -0.107 1 66.56 93 GLY A O 1
ATOM 711 N N . ASP A 1 94 ? -9.141 30.672 -1.684 1 78.81 94 ASP A N 1
ATOM 712 C CA . ASP A 1 94 ? -8.289 29.922 -0.774 1 78.81 94 ASP A CA 1
ATOM 713 C C . ASP A 1 94 ? -6.816 30.109 -1.108 1 78.81 94 ASP A C 1
ATOM 715 O O . ASP A 1 94 ? -6.223 29.297 -1.826 1 78.81 94 ASP A O 1
ATOM 719 N N . ALA A 1 95 ? -6.199 31.141 -0.496 1 7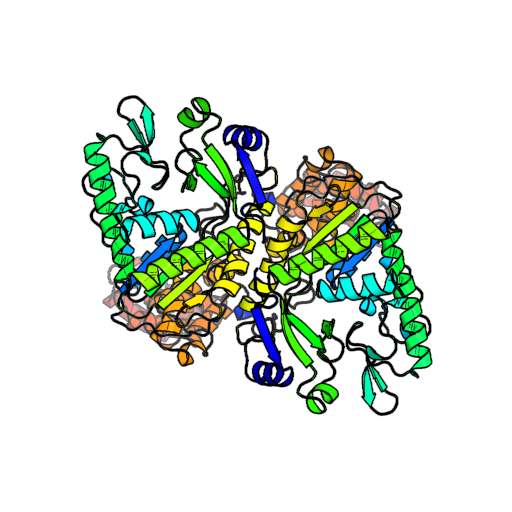9.25 95 ALA A N 1
ATOM 720 C CA . ALA A 1 95 ? -4.812 31.516 -0.746 1 79.25 95 ALA A CA 1
ATOM 721 C C . ALA A 1 95 ? -3.85 30.406 -0.348 1 79.25 95 ALA A C 1
ATOM 723 O O . ALA A 1 95 ? -2.723 30.344 -0.843 1 79.25 95 ALA A O 1
ATOM 724 N N . ALA A 1 96 ? -4.309 29.547 0.488 1 78 96 ALA A N 1
ATOM 725 C CA . ALA A 1 96 ? -3.469 28.453 0.96 1 78 96 ALA A CA 1
ATOM 726 C C . ALA A 1 96 ? -3.139 27.484 -0.174 1 78 96 ALA A C 1
ATOM 728 O O . ALA A 1 96 ? -2.113 26.797 -0.137 1 78 96 ALA A O 1
ATOM 729 N N . ASN A 1 97 ? -3.867 27.531 -1.195 1 82.06 97 ASN A N 1
ATOM 730 C CA . ASN A 1 97 ? -3.68 26.641 -2.324 1 82.06 97 ASN A CA 1
ATOM 731 C C . ASN A 1 97 ? -2.406 26.969 -3.1 1 82.06 97 ASN A C 1
ATOM 733 O O . ASN A 1 97 ? -1.849 26.094 -3.779 1 82.06 97 ASN A O 1
ATOM 737 N N . PHE A 1 98 ? -1.924 28.203 -2.934 1 87.19 98 PHE A N 1
ATOM 738 C CA . PHE A 1 98 ? -0.699 28.609 -3.611 1 87.19 98 PHE A CA 1
ATOM 739 C C . PHE A 1 98 ? 0.503 27.859 -3.062 1 87.19 98 PHE A C 1
ATOM 741 O O . PHE A 1 98 ? 1.538 27.75 -3.725 1 87.19 98 PHE A O 1
ATOM 748 N N . PHE A 1 99 ? 0.301 27.312 -1.923 1 90 99 PHE A N 1
ATOM 749 C CA . PHE A 1 99 ? 1.441 26.719 -1.23 1 90 99 PHE A CA 1
ATOM 750 C C . PHE A 1 99 ? 1.501 25.219 -1.467 1 90 99 PHE A C 1
ATOM 752 O O . PHE A 1 99 ? 2.451 24.547 -1.046 1 90 99 PHE A O 1
ATOM 759 N N . ASN A 1 100 ? 0.543 24.703 -2.238 1 91.81 100 ASN A N 1
ATOM 760 C CA . ASN A 1 100 ? 0.603 23.281 -2.6 1 91.81 100 ASN A CA 1
ATOM 761 C C . ASN A 1 100 ? 1.737 23 -3.58 1 91.81 100 ASN A C 1
ATOM 763 O O . ASN A 1 100 ? 1.819 23.641 -4.637 1 91.81 100 ASN A O 1
ATOM 767 N N . LYS A 1 101 ? 2.58 22.172 -3.213 1 95.44 101 LYS A N 1
ATOM 768 C CA . LYS A 1 101 ? 3.668 21.688 -4.059 1 95.44 101 LYS A CA 1
ATOM 769 C C . LYS A 1 101 ? 3.623 20.172 -4.203 1 95.44 101 LYS A C 1
ATOM 771 O O . LYS A 1 101 ? 3.641 19.453 -3.203 1 95.44 101 LYS A O 1
ATOM 776 N N . TYR A 1 102 ? 3.709 19.703 -5.402 1 94.25 102 TYR A N 1
ATOM 777 C CA . TYR A 1 102 ? 3.334 18.312 -5.605 1 94.25 102 TYR A CA 1
ATOM 778 C C . TYR A 1 102 ? 4.566 17.453 -5.852 1 94.25 102 TYR A C 1
ATOM 780 O O . TYR A 1 102 ? 4.508 16.219 -5.711 1 94.25 102 TYR A O 1
ATOM 788 N N . SER A 1 103 ? 5.613 18.016 -6.297 1 96.81 103 SER A N 1
ATOM 789 C CA . SER A 1 103 ? 6.84 17.25 -6.504 1 96.81 103 SER A CA 1
ATOM 790 C C . SER A 1 103 ? 7.996 17.828 -5.691 1 96.81 103 SER A C 1
ATOM 792 O O . SER A 1 103 ? 7.938 18.984 -5.258 1 96.81 103 SER A O 1
ATOM 794 N N . ILE A 1 104 ? 9.039 17.016 -5.492 1 98.06 104 ILE A N 1
ATOM 795 C CA . ILE A 1 104 ? 10.195 17.453 -4.719 1 98.06 104 ILE A CA 1
ATOM 796 C C . ILE A 1 104 ? 10.867 18.641 -5.41 1 98.06 104 ILE A C 1
ATOM 798 O O . ILE A 1 104 ? 11.375 19.547 -4.75 1 98.06 104 ILE A O 1
ATOM 802 N N . HIS A 1 105 ? 10.805 18.688 -6.73 1 97.75 105 HIS A N 1
ATOM 803 C CA . HIS A 1 105 ? 11.461 19.766 -7.465 1 97.75 105 HIS A CA 1
ATOM 804 C C . HIS A 1 105 ? 10.68 21.078 -7.344 1 97.75 105 HIS A C 1
ATOM 806 O O . HIS A 1 105 ? 11.266 22.156 -7.324 1 97.75 105 HIS A O 1
ATOM 812 N N . SER A 1 106 ? 9.367 20.922 -7.328 1 96.88 106 SER A N 1
ATOM 813 C CA . SER A 1 106 ? 8.562 22.125 -7.074 1 96.88 106 SER A CA 1
ATOM 814 C C . SER A 1 106 ? 8.867 22.703 -5.699 1 96.88 106 SER A C 1
ATOM 816 O O . SER A 1 106 ? 8.93 23.938 -5.543 1 96.88 106 SER A O 1
ATOM 818 N N . VAL A 1 107 ? 9.023 21.859 -4.723 1 97.69 107 VAL A N 1
ATOM 819 C CA . VAL A 1 107 ? 9.375 22.281 -3.371 1 97.69 107 VAL A CA 1
ATOM 820 C C . VAL A 1 107 ? 10.742 22.953 -3.387 1 97.69 107 VAL A C 1
ATOM 822 O O . VAL A 1 107 ? 10.906 24.062 -2.875 1 97.69 107 VAL A O 1
ATOM 825 N N . THR A 1 108 ? 11.719 22.328 -4.012 1 97.88 108 THR A N 1
ATOM 826 C CA . THR A 1 108 ? 13.094 22.797 -4.016 1 97.88 108 THR A CA 1
ATOM 827 C C . THR A 1 108 ? 13.211 24.141 -4.738 1 97.88 108 THR A C 1
ATOM 829 O O . THR A 1 108 ? 13.945 25.031 -4.305 1 97.88 108 THR A O 1
ATOM 832 N N . ASN A 1 109 ? 12.484 24.281 -5.855 1 97.94 109 ASN A N 1
ATOM 833 C CA . ASN A 1 109 ? 12.469 25.547 -6.574 1 97.94 109 ASN A CA 1
ATOM 834 C C . ASN A 1 109 ? 12.039 26.688 -5.668 1 97.94 109 ASN A C 1
ATOM 836 O O . ASN A 1 109 ? 12.734 27.703 -5.566 1 97.94 109 ASN A O 1
ATOM 840 N N . GLU A 1 110 ? 10.906 26.516 -5.047 1 97.81 110 GLU A N 1
ATOM 841 C CA . GLU A 1 110 ? 10.336 27.578 -4.23 1 97.81 110 GLU A CA 1
ATOM 842 C C . GLU A 1 110 ? 11.227 27.906 -3.037 1 97.81 110 GLU A C 1
ATOM 844 O O . GLU A 1 110 ? 11.398 29.078 -2.686 1 97.81 110 GLU A O 1
ATOM 849 N N . ILE A 1 111 ? 11.773 26.891 -2.418 1 98.38 111 ILE A N 1
ATOM 850 C CA . ILE A 1 111 ? 12.641 27.109 -1.263 1 98.38 111 ILE A CA 1
ATOM 851 C C . ILE A 1 111 ? 13.93 27.797 -1.704 1 98.38 111 ILE A C 1
ATOM 853 O O . ILE A 1 111 ? 14.414 28.719 -1.031 1 98.38 111 ILE A O 1
ATOM 857 N N . ARG A 1 112 ? 14.5 27.375 -2.812 1 98.56 112 ARG A N 1
ATOM 858 C CA . ARG A 1 112 ? 15.695 28.016 -3.348 1 98.56 112 ARG A CA 1
ATOM 859 C C . ARG A 1 112 ? 15.445 29.5 -3.617 1 98.56 112 ARG A C 1
ATOM 861 O O . ARG A 1 112 ? 16.219 30.359 -3.182 1 98.56 112 ARG A O 1
ATOM 868 N N . TRP A 1 113 ? 14.352 29.797 -4.281 1 98.62 113 TRP A N 1
ATOM 869 C CA . TRP A 1 113 ? 14.031 31.188 -4.641 1 98.62 113 TRP A CA 1
ATOM 870 C C . TRP A 1 113 ? 13.734 32 -3.398 1 98.62 113 TRP A C 1
ATOM 872 O O . TRP A 1 113 ? 14.039 33.219 -3.357 1 98.62 113 TRP A O 1
ATOM 882 N N . ALA A 1 114 ? 13.164 31.375 -2.396 1 98.44 114 ALA A N 1
ATOM 883 C CA . ALA A 1 114 ? 12.867 32.062 -1.149 1 98.44 114 ALA A CA 1
ATOM 884 C C . ALA A 1 114 ? 14.148 32.406 -0.388 1 98.44 114 ALA A C 1
ATOM 886 O O . ALA A 1 114 ? 14.281 33.5 0.154 1 98.44 114 ALA A O 1
ATOM 887 N N . LEU A 1 115 ? 15.109 31.5 -0.375 1 98.44 115 LEU A N 1
ATOM 888 C CA . LEU A 1 115 ? 16.297 31.641 0.459 1 98.44 115 LEU A CA 1
ATOM 889 C C . LEU A 1 115 ? 17.422 32.312 -0.314 1 98.44 115 LEU A C 1
ATOM 891 O O . LEU A 1 115 ? 18.312 32.906 0.282 1 98.44 115 LEU A O 1
ATOM 895 N N . GLU A 1 116 ? 17.406 32.094 -1.576 1 98.56 116 GLU A N 1
ATOM 896 C CA . GLU A 1 116 ? 18.359 32.719 -2.49 1 98.56 116 GLU A CA 1
ATOM 897 C C . GLU A 1 116 ? 17.641 33.531 -3.574 1 98.56 116 GLU A C 1
ATOM 899 O O . GLU A 1 116 ? 17.672 33.156 -4.75 1 98.56 116 GLU A O 1
ATOM 904 N N . ARG A 1 117 ? 17.219 34.656 -3.209 1 97.81 117 ARG A N 1
ATOM 905 C CA . ARG A 1 117 ? 16.297 35.469 -4 1 97.81 117 ARG A CA 1
ATOM 906 C C . ARG A 1 117 ? 16.891 35.812 -5.359 1 97.81 117 ARG A C 1
ATOM 908 O O . ARG A 1 117 ? 16.172 35.938 -6.352 1 97.81 117 ARG A O 1
ATOM 915 N N . GLU A 1 118 ? 18.172 35.906 -5.461 1 97.31 118 GLU A N 1
ATOM 916 C CA . GLU A 1 118 ? 18.844 36.25 -6.707 1 97.31 118 GLU A CA 1
ATOM 917 C C . GLU A 1 118 ? 18.656 35.156 -7.766 1 97.31 118 GLU A C 1
ATOM 919 O O . GLU A 1 118 ? 18.859 35.406 -8.953 1 97.31 118 GLU A O 1
ATOM 924 N N . THR A 1 119 ? 18.266 33.969 -7.328 1 97.81 119 THR A N 1
ATOM 925 C CA . THR A 1 119 ? 18.109 32.875 -8.273 1 97.81 119 THR A CA 1
ATOM 926 C C . THR A 1 119 ? 16.672 32.812 -8.797 1 97.81 119 THR A C 1
ATOM 928 O O . THR A 1 119 ? 16.375 32.031 -9.695 1 97.81 119 THR A O 1
ATOM 931 N N . PHE A 1 120 ? 15.719 33.625 -8.242 1 98.19 120 PHE A N 1
ATOM 932 C CA . PHE A 1 120 ? 14.336 33.656 -8.703 1 98.19 120 PHE A CA 1
ATOM 933 C C . PHE A 1 120 ? 14.266 34.156 -10.141 1 98.19 120 PHE A C 1
ATOM 935 O O . PHE A 1 120 ? 14.789 35.25 -10.461 1 98.19 120 PHE A O 1
ATOM 942 N N . PRO A 1 121 ? 13.539 33.406 -11.016 1 97.38 121 PRO A N 1
ATOM 943 C CA . PRO A 1 121 ? 13.523 33.75 -12.43 1 97.38 121 PRO A CA 1
ATOM 944 C C . PRO A 1 121 ? 12.688 35 -12.719 1 97.38 121 PRO A C 1
ATOM 946 O O . PRO A 1 121 ? 12.734 35.531 -13.828 1 97.38 121 PRO A O 1
ATOM 949 N N . GLY A 1 122 ? 11.898 35.5 -11.82 1 96.81 122 GLY A N 1
ATOM 950 C CA . GLY A 1 122 ? 11.109 36.688 -12 1 96.81 122 GLY A CA 1
ATOM 951 C C . GLY A 1 122 ? 9.938 36.5 -12.945 1 96.81 122 GLY A C 1
ATOM 952 O O . GLY A 1 122 ? 9.156 35.562 -12.789 1 96.81 122 GLY A O 1
ATOM 953 N N . ALA A 1 123 ? 9.859 37.344 -13.891 1 96.31 123 ALA A N 1
ATOM 954 C CA . ALA A 1 123 ? 8.727 37.375 -14.805 1 96.31 123 ALA A CA 1
ATOM 955 C C . ALA A 1 123 ? 8.742 36.156 -15.727 1 96.31 123 ALA A C 1
ATOM 957 O O . ALA A 1 123 ? 7.715 35.812 -16.312 1 96.31 123 ALA A O 1
ATOM 958 N N . ASP A 1 124 ? 9.844 35.469 -15.867 1 96 124 ASP A N 1
ATOM 959 C CA . ASP A 1 124 ? 9.977 34.344 -16.781 1 96 124 ASP A CA 1
ATOM 960 C C . ASP A 1 124 ? 9.07 33.188 -16.375 1 96 124 ASP A C 1
ATOM 962 O O . ASP A 1 124 ? 8.648 32.406 -17.219 1 96 124 ASP A O 1
ATOM 966 N N . VAL A 1 125 ? 8.742 33.062 -15.07 1 96 125 VAL A N 1
ATOM 967 C CA . VAL A 1 125 ? 7.93 31.953 -14.609 1 96 125 VAL A CA 1
ATOM 968 C C . VAL A 1 125 ? 6.453 32.312 -14.656 1 96 125 VAL A C 1
ATOM 970 O O . VAL A 1 125 ? 5.586 31.5 -14.359 1 96 125 VAL A O 1
ATOM 973 N N . ILE A 1 126 ? 6.172 33.594 -15.023 1 96 126 ILE A N 1
ATOM 974 C CA . ILE A 1 126 ? 4.805 34.094 -15.203 1 96 126 ILE A CA 1
ATOM 975 C C . ILE A 1 126 ? 4.418 34 -16.672 1 96 126 ILE A C 1
ATOM 977 O O . ILE A 1 126 ? 4.855 34.812 -17.484 1 96 126 ILE A O 1
ATOM 981 N N . TYR A 1 127 ? 3.623 33.031 -17 1 94.88 127 TYR A N 1
ATOM 982 C CA . TYR A 1 127 ? 3.273 32.781 -18.406 1 94.88 127 TYR A CA 1
ATOM 983 C C . TYR A 1 127 ? 2.092 33.656 -18.828 1 94.88 127 TYR A C 1
ATOM 985 O O . TYR A 1 127 ? 1.078 33.719 -18.141 1 94.88 127 TYR A O 1
ATOM 993 N N . GLU A 1 128 ? 2.174 34.25 -19.938 1 92.62 128 GLU A N 1
ATOM 994 C CA . GLU A 1 128 ? 1.051 35 -20.516 1 92.62 128 GLU A CA 1
ATOM 995 C C . GLU A 1 128 ? 0.149 34.062 -21.344 1 92.62 128 GLU A C 1
ATOM 997 O O . GLU A 1 128 ? 0.609 33.406 -22.281 1 92.62 128 GLU A O 1
ATOM 1002 N N . ILE A 1 129 ? -1.076 33.969 -21 1 88.62 129 ILE A N 1
ATOM 1003 C CA . ILE A 1 129 ? -1.99 33.031 -21.656 1 88.62 129 ILE A CA 1
ATOM 1004 C C . ILE A 1 129 ? -3 33.812 -22.5 1 88.62 129 ILE A C 1
ATOM 1006 O O . ILE A 1 129 ? -3.891 33.219 -23.109 1 88.62 129 ILE A O 1
ATOM 1010 N N . GLY A 1 130 ? -3.047 35 -22.578 1 84.94 130 GLY A N 1
ATOM 1011 C CA . GLY A 1 130 ? -3.855 35.969 -23.312 1 84.94 130 GLY A CA 1
ATOM 1012 C C . GLY A 1 130 ? -3.529 37.406 -22.969 1 84.94 130 GLY A C 1
ATOM 1013 O O . GLY A 1 130 ? -2.76 37.688 -22.031 1 84.94 130 GLY A O 1
ATOM 1014 N N . LYS A 1 131 ? -4.055 38.312 -23.75 1 86 131 LYS A N 1
ATOM 1015 C CA . LYS A 1 131 ? -3.727 39.719 -23.516 1 86 131 LYS A CA 1
ATOM 1016 C C . LYS A 1 131 ? -4.074 40.125 -22.094 1 86 131 LYS A C 1
ATOM 1018 O O . LYS A 1 131 ? -5.25 40.188 -21.719 1 86 131 LYS A O 1
ATOM 1023 N N . GLY A 1 132 ? -3.102 40.312 -21.297 1 85.06 132 GLY A N 1
ATOM 1024 C CA . GLY A 1 132 ? -3.254 40.781 -19.938 1 85.06 132 GLY A CA 1
ATOM 1025 C C . GLY A 1 132 ? -3.646 39.688 -18.969 1 85.06 132 GLY A C 1
ATOM 1026 O O . GLY A 1 132 ? -4.078 39.969 -17.844 1 85.06 132 GLY A O 1
ATOM 1027 N N . ARG A 1 133 ? -3.619 38.531 -19.375 1 90.19 133 ARG A N 1
ATOM 1028 C CA . ARG A 1 133 ? -3.939 37.406 -18.516 1 90.19 133 ARG A CA 1
ATOM 1029 C C . ARG A 1 133 ? -2.717 36.5 -18.297 1 90.19 133 ARG A C 1
ATOM 1031 O O . ARG A 1 133 ? -2.004 36.188 -19.25 1 90.19 133 ARG A O 1
ATOM 1038 N N . TYR A 1 134 ? -2.426 36.188 -17.031 1 93.81 134 TYR A N 1
ATOM 1039 C CA . TYR A 1 134 ? -1.208 35.469 -16.688 1 93.81 134 TYR A CA 1
ATOM 1040 C C . TYR A 1 134 ? -1.521 34.25 -15.812 1 93.81 134 TYR A C 1
ATOM 1042 O O . TYR A 1 134 ? -2.598 34.156 -15.219 1 93.81 134 TYR A O 1
ATOM 1050 N N . CYS A 1 135 ? -0.677 33.344 -15.852 1 93.44 135 CYS A N 1
ATOM 1051 C CA . CYS A 1 135 ? -0.706 32.219 -14.922 1 93.44 135 CYS A CA 1
ATOM 1052 C C . CYS A 1 135 ? 0.701 31.844 -14.461 1 93.44 135 CYS A C 1
ATOM 1054 O O . CYS A 1 135 ? 1.678 32.125 -15.164 1 93.44 135 CYS A O 1
ATOM 1056 N N . ASP A 1 136 ? 0.831 31.375 -13.305 1 95.19 136 ASP A N 1
ATOM 1057 C CA . ASP A 1 136 ? 2.07 30.844 -12.742 1 95.19 136 ASP A CA 1
ATOM 1058 C C . ASP A 1 136 ? 1.932 29.359 -12.398 1 95.19 136 ASP A C 1
ATOM 1060 O O . ASP A 1 136 ? 1.423 29.016 -11.328 1 95.19 136 ASP A O 1
ATOM 1064 N N . PRO A 1 137 ? 2.439 28.469 -13.242 1 95.25 137 PRO A N 1
ATOM 1065 C CA . PRO A 1 137 ? 2.287 27.031 -13.008 1 95.25 137 PRO A CA 1
ATOM 1066 C C . PRO A 1 137 ? 3.002 26.562 -11.75 1 95.25 137 PRO A C 1
ATOM 1068 O O . PRO A 1 137 ? 2.791 25.438 -11.305 1 95.25 137 PRO A O 1
ATOM 1071 N N . GLN A 1 138 ? 3.832 27.375 -11.203 1 95.44 138 GLN A N 1
ATOM 1072 C CA . GLN A 1 138 ? 4.461 27.031 -9.93 1 95.44 138 GLN A CA 1
ATOM 1073 C C . GLN A 1 138 ? 3.469 27.141 -8.781 1 95.44 138 GLN A C 1
ATOM 1075 O O . GLN A 1 138 ? 3.676 26.562 -7.715 1 95.44 138 GLN A O 1
ATOM 1080 N N . LEU A 1 139 ? 2.432 27.938 -8.992 1 92.12 139 LEU A N 1
ATOM 1081 C CA . LEU A 1 139 ? 1.504 28.234 -7.902 1 92.12 139 LEU A CA 1
ATOM 1082 C C . LEU A 1 139 ? 0.147 27.578 -8.156 1 92.12 139 LEU A C 1
ATOM 1084 O O . LEU A 1 139 ? -0.752 27.672 -7.316 1 92.12 139 LEU A O 1
ATOM 1088 N N . GLY A 1 140 ? 0.014 26.922 -9.211 1 86.06 140 GLY A N 1
ATOM 1089 C CA . GLY A 1 140 ? -1.251 26.297 -9.547 1 86.06 140 GLY A CA 1
ATOM 1090 C C . GLY A 1 140 ? -1.83 26.766 -10.867 1 86.06 140 GLY A C 1
ATOM 1091 O O . GLY A 1 140 ? -1.154 27.453 -11.633 1 86.06 140 GLY A O 1
ATOM 1092 N N . MET A 1 141 ? -3.129 26.422 -11.031 1 77.94 141 MET A N 1
ATOM 1093 C CA . MET A 1 141 ? -3.75 26.672 -12.336 1 77.94 141 MET A CA 1
ATOM 1094 C C . MET A 1 141 ? -4.559 27.969 -12.305 1 77.94 141 MET A C 1
ATOM 1096 O O . MET A 1 141 ? -5.148 28.359 -13.312 1 77.94 141 MET A O 1
ATOM 1100 N N . ALA A 1 142 ? -4.465 28.609 -11.234 1 77.44 142 ALA A N 1
ATOM 1101 C CA . ALA A 1 142 ? -5.305 29.797 -11.102 1 77.44 142 ALA A CA 1
ATOM 1102 C C . ALA A 1 142 ? -4.883 30.875 -12.094 1 77.44 142 ALA A C 1
ATOM 1104 O O . ALA A 1 142 ? -3.691 31.078 -12.336 1 77.44 142 ALA A O 1
ATOM 1105 N N . ARG A 1 143 ? -5.918 31.562 -12.617 1 82.19 143 ARG A N 1
ATOM 1106 C CA . ARG A 1 143 ? -5.68 32.719 -13.453 1 82.19 143 ARG A CA 1
ATOM 1107 C C . ARG A 1 143 ? -5.383 33.969 -12.594 1 82.19 143 ARG A C 1
ATOM 1109 O O . ARG A 1 143 ? -6.02 34.156 -11.562 1 82.19 143 ARG A O 1
ATOM 1116 N N . LEU A 1 144 ? -4.336 34.625 -13.031 1 89 144 LEU A N 1
ATOM 1117 C CA . LEU A 1 144 ? -3.965 35.844 -12.359 1 89 144 LEU A CA 1
ATOM 1118 C C . LEU A 1 144 ? -4.375 37.062 -13.188 1 89 144 LEU A C 1
ATOM 1120 O O . LEU A 1 144 ? -3.633 37.5 -14.07 1 89 144 LEU A O 1
ATOM 1124 N N . ASP A 1 145 ? -5.535 37.625 -12.82 1 88.44 145 ASP A N 1
ATOM 1125 C CA . ASP A 1 145 ? -6.082 38.75 -13.555 1 88.44 145 ASP A CA 1
ATOM 1126 C C . ASP A 1 145 ? -5.57 40.062 -12.977 1 88.44 145 ASP A C 1
ATOM 1128 O O . ASP A 1 145 ? -6.355 40.906 -12.508 1 88.44 145 ASP A O 1
ATOM 1132 N N . PHE A 1 146 ? -4.352 40.281 -12.977 1 92.69 146 PHE A N 1
ATOM 1133 C CA . PHE A 1 146 ? -3.625 41.438 -12.523 1 92.69 146 PHE A CA 1
ATOM 1134 C C . PHE A 1 146 ? -2.504 41.812 -13.5 1 92.69 146 PHE A C 1
ATOM 1136 O O . PHE A 1 146 ? -2.146 41 -14.359 1 92.69 146 PHE A O 1
ATOM 1143 N N . ASP A 1 147 ? -2.027 43.031 -13.406 1 93.25 147 ASP A N 1
ATOM 1144 C CA . ASP A 1 147 ? -0.872 43.406 -14.227 1 93.25 147 ASP A CA 1
ATOM 1145 C C . ASP A 1 147 ? 0.394 42.719 -13.719 1 93.25 147 ASP A C 1
ATOM 1147 O O . ASP A 1 147 ? 0.451 42.281 -12.562 1 93.25 147 ASP A O 1
ATOM 1151 N N . LEU A 1 148 ? 1.391 42.594 -14.578 1 95.19 148 LEU A N 1
ATOM 1152 C CA . LEU A 1 148 ? 2.609 41.844 -14.312 1 95.19 148 LEU A CA 1
ATOM 1153 C C . LEU A 1 148 ? 3.328 42.375 -13.086 1 95.19 148 LEU A C 1
ATOM 1155 O O . LEU A 1 148 ? 3.891 41.594 -12.305 1 95.19 148 LEU A O 1
ATOM 1159 N N . GLU A 1 149 ? 3.367 43.656 -12.898 1 95.5 149 GLU A N 1
ATOM 1160 C CA . GLU A 1 149 ? 4.035 44.25 -11.75 1 95.5 149 GLU A CA 1
ATOM 1161 C C . GLU A 1 149 ? 3.391 43.844 -10.438 1 95.5 149 GLU A C 1
ATOM 1163 O O . GLU A 1 149 ? 4.086 43.5 -9.477 1 95.5 149 GLU A O 1
ATOM 1168 N N . THR A 1 150 ? 2.098 43.844 -10.414 1 95.44 150 THR A N 1
ATOM 1169 C CA . THR A 1 150 ? 1.348 43.438 -9.242 1 95.44 150 THR A CA 1
ATOM 1170 C C . THR A 1 150 ? 1.591 41.938 -8.945 1 95.44 150 THR A C 1
ATOM 1172 O O . THR A 1 150 ? 1.725 41.562 -7.781 1 95.44 150 THR A O 1
ATOM 1175 N N . ILE A 1 151 ? 1.646 41.156 -9.984 1 95.31 151 ILE A N 1
ATOM 1176 C CA . ILE A 1 151 ? 1.878 39.719 -9.836 1 95.31 151 ILE A CA 1
ATOM 1177 C C . ILE A 1 151 ? 3.277 39.469 -9.273 1 95.31 151 ILE A C 1
ATOM 1179 O O . ILE A 1 151 ? 3.465 38.625 -8.398 1 95.31 151 ILE A O 1
ATOM 1183 N N . LEU A 1 152 ? 4.195 40.219 -9.789 1 96.62 152 LEU A N 1
ATOM 1184 C CA . LEU A 1 152 ? 5.566 40.062 -9.305 1 96.62 152 LEU A CA 1
ATOM 1185 C C . LEU A 1 152 ? 5.68 40.469 -7.844 1 96.62 152 LEU A C 1
ATOM 1187 O O . LEU A 1 152 ? 6.406 39.844 -7.07 1 96.62 152 LEU A O 1
ATOM 1191 N N . ALA A 1 153 ? 5.004 41.531 -7.465 1 95.94 153 ALA A N 1
ATOM 1192 C CA . ALA A 1 153 ? 4.984 41.938 -6.062 1 95.94 153 ALA A CA 1
ATOM 1193 C C . ALA A 1 153 ? 4.395 40.844 -5.18 1 95.94 153 ALA A C 1
ATOM 1195 O O . ALA A 1 153 ? 4.906 40.562 -4.086 1 95.94 153 ALA A O 1
ATOM 1196 N N . PHE A 1 154 ? 3.32 40.312 -5.637 1 94.62 154 PHE A N 1
ATOM 1197 C CA . PHE A 1 154 ? 2.703 39.188 -4.953 1 94.62 154 PHE A CA 1
ATOM 1198 C C . PHE A 1 154 ? 3.695 38.031 -4.801 1 94.62 154 PHE A C 1
ATOM 1200 O O . PHE A 1 154 ? 3.812 37.438 -3.725 1 94.62 154 PHE A O 1
ATOM 1207 N N . ARG A 1 155 ? 4.391 37.688 -5.84 1 96.12 155 ARG A N 1
ATOM 1208 C CA . ARG A 1 155 ? 5.34 36.562 -5.836 1 96.12 155 ARG A CA 1
ATOM 1209 C C . ARG A 1 155 ? 6.441 36.812 -4.809 1 96.12 155 ARG A C 1
ATOM 1211 O O . ARG A 1 155 ? 6.891 35.875 -4.152 1 96.12 155 ARG A O 1
ATOM 1218 N N . HIS A 1 156 ? 6.883 38.031 -4.738 1 96.75 156 HIS A N 1
ATOM 1219 C CA . HIS A 1 156 ? 7.906 38.344 -3.748 1 96.75 156 HIS A CA 1
ATOM 1220 C C . HIS A 1 156 ? 7.367 38.188 -2.33 1 96.75 156 HIS A C 1
ATOM 1222 O O . HIS A 1 156 ? 8.07 37.688 -1.443 1 96.75 156 HIS A O 1
ATOM 1228 N N . ARG A 1 157 ? 6.121 38.594 -2.092 1 95.69 157 ARG A N 1
ATOM 1229 C CA . ARG A 1 157 ? 5.488 38.375 -0.795 1 95.69 157 ARG A CA 1
ATOM 1230 C C . ARG A 1 157 ? 5.367 36.906 -0.488 1 95.69 157 ARG A C 1
ATOM 1232 O O . ARG A 1 157 ? 5.59 36.469 0.648 1 95.69 157 ARG A O 1
ATOM 1239 N N . TYR A 1 158 ? 4.973 36.188 -1.5 1 96 158 TYR A N 1
ATOM 1240 C CA . TYR A 1 158 ? 4.875 34.75 -1.388 1 96 158 TYR A CA 1
ATOM 1241 C C . TYR A 1 158 ? 6.215 34.156 -0.984 1 96 158 TYR A C 1
ATOM 1243 O O . TYR A 1 158 ? 6.277 33.312 -0.081 1 96 158 TYR A O 1
ATOM 1251 N N . LEU A 1 159 ? 7.254 34.531 -1.652 1 97.75 159 LEU A N 1
ATOM 1252 C CA . LEU A 1 159 ? 8.578 34 -1.376 1 97.75 159 LEU A CA 1
ATOM 1253 C C . LEU A 1 159 ? 9.055 34.438 0.01 1 97.75 159 LEU A C 1
ATOM 1255 O O . LEU A 1 159 ? 9.789 33.688 0.672 1 97.75 159 LEU A O 1
ATOM 1259 N N . ASP A 1 160 ? 8.672 35.625 0.48 1 97.06 160 ASP A N 1
ATOM 1260 C CA . ASP A 1 160 ? 8.953 36.031 1.854 1 97.06 160 ASP A CA 1
ATOM 1261 C C . ASP A 1 160 ? 8.32 35.062 2.852 1 97.06 160 ASP A C 1
ATOM 1263 O O . ASP A 1 160 ? 8.945 34.688 3.852 1 97.06 160 ASP A O 1
ATOM 1267 N N . ALA A 1 161 ? 7.09 34.75 2.574 1 95.75 161 ALA A N 1
ATOM 1268 C CA . ALA A 1 161 ? 6.402 33.781 3.43 1 95.75 161 ALA A CA 1
ATOM 1269 C C . ALA A 1 161 ? 7.105 32.438 3.408 1 95.75 161 ALA A C 1
ATOM 1271 O O . ALA A 1 161 ? 7.266 31.797 4.453 1 95.75 161 ALA A O 1
ATOM 1272 N N . MET A 1 162 ? 7.523 32.031 2.252 1 96.81 162 MET A N 1
ATOM 1273 C CA . MET A 1 162 ? 8.219 30.75 2.088 1 96.81 162 MET A CA 1
ATOM 1274 C C . MET A 1 162 ? 9.547 30.75 2.83 1 96.81 162 MET A C 1
ATOM 1276 O O . MET A 1 162 ? 9.992 29.719 3.33 1 96.81 162 MET A O 1
ATOM 1280 N N . ALA A 1 163 ? 10.156 31.859 2.953 1 97.75 163 ALA A N 1
ATOM 1281 C CA . ALA A 1 163 ? 11.469 32 3.572 1 97.75 163 ALA A CA 1
ATOM 1282 C C . ALA A 1 163 ? 11.406 31.719 5.07 1 97.75 163 ALA A C 1
ATOM 1284 O O . ALA A 1 163 ? 12.422 31.438 5.707 1 97.75 163 ALA A O 1
ATOM 1285 N N . ALA A 1 164 ? 10.234 31.688 5.605 1 96.94 164 ALA A N 1
ATOM 1286 C CA . ALA A 1 164 ? 10.055 31.406 7.023 1 96.94 164 ALA A CA 1
ATOM 1287 C C . ALA A 1 164 ? 10.484 29.969 7.348 1 96.94 164 ALA A C 1
ATOM 1289 O O . ALA A 1 164 ? 10.68 29.625 8.516 1 96.94 164 ALA A O 1
ATOM 1290 N N . VAL A 1 165 ? 10.695 29.156 6.32 1 97.81 165 VAL A N 1
ATOM 1291 C CA . VAL A 1 165 ? 11.094 27.766 6.496 1 97.81 165 VAL A CA 1
ATOM 1292 C C . VAL A 1 165 ? 12.422 27.688 7.25 1 97.81 165 VAL A C 1
ATOM 1294 O O . VAL A 1 165 ? 12.641 26.781 8.055 1 97.81 165 VAL A O 1
ATOM 1297 N N . LYS A 1 166 ? 13.328 28.641 7.012 1 97.44 166 LYS A N 1
ATOM 1298 C CA . LYS A 1 166 ? 14.656 28.609 7.625 1 97.44 166 LYS A CA 1
ATOM 1299 C C . LYS A 1 166 ? 14.578 28.938 9.117 1 97.44 166 LYS A C 1
ATOM 1301 O O . LYS A 1 166 ? 15.492 28.609 9.875 1 97.44 166 LYS A O 1
ATOM 1306 N N . ASP A 1 167 ? 13.461 29.531 9.531 1 96.69 167 ASP A N 1
ATOM 1307 C CA . ASP A 1 167 ? 13.312 29.969 10.914 1 96.69 167 ASP A CA 1
ATOM 1308 C C . ASP A 1 167 ? 12.531 28.938 11.734 1 96.69 167 ASP A C 1
ATOM 1310 O O . ASP A 1 167 ? 12.547 28.984 12.969 1 96.69 167 ASP A O 1
ATOM 1314 N N . ALA A 1 168 ? 11.852 28 11.094 1 97.12 168 ALA A N 1
ATOM 1315 C CA . ALA A 1 168 ? 11.039 27 11.781 1 97.12 168 ALA A CA 1
ATOM 1316 C C . ALA A 1 168 ? 11.922 26.047 12.586 1 97.12 168 ALA A C 1
ATOM 1318 O O . ALA A 1 168 ? 13.031 25.719 12.164 1 97.12 168 ALA A O 1
ATOM 1319 N N . ASP A 1 169 ? 11.398 25.609 13.711 1 96.25 169 ASP A N 1
ATOM 1320 C CA . ASP A 1 169 ? 12.109 24.609 14.5 1 96.25 169 ASP A CA 1
ATOM 1321 C C . ASP A 1 169 ? 12.008 23.234 13.859 1 96.25 169 ASP A C 1
ATOM 1323 O O . ASP A 1 169 ? 12.977 22.469 13.844 1 96.25 169 ASP A O 1
ATOM 1327 N N . VAL A 1 170 ? 10.828 22.891 13.43 1 95.81 170 VAL A N 1
ATOM 1328 C CA . VAL A 1 170 ? 10.555 21.609 12.805 1 95.81 170 VAL A CA 1
ATOM 1329 C C . VAL A 1 170 ? 9.977 21.828 11.414 1 95.81 170 VAL A C 1
ATOM 1331 O O . VAL A 1 170 ? 9.062 22.625 11.227 1 95.81 170 VAL A O 1
ATOM 1334 N N . ILE A 1 171 ? 10.461 21.141 10.445 1 97.38 171 ILE A N 1
ATOM 1335 C CA . ILE A 1 171 ? 9.953 21.172 9.078 1 97.38 171 ILE A CA 1
ATOM 1336 C C . ILE A 1 171 ? 9.281 19.828 8.75 1 97.38 171 ILE A C 1
ATOM 1338 O O . ILE A 1 171 ? 9.828 18.766 9.047 1 97.38 171 ILE A O 1
ATOM 1342 N N . ILE A 1 172 ? 8.102 19.859 8.203 1 96 172 ILE A N 1
ATOM 1343 C CA . ILE A 1 172 ? 7.402 18.672 7.746 1 96 172 ILE A CA 1
ATOM 1344 C C . ILE A 1 172 ? 7.266 18.703 6.227 1 96 172 ILE A C 1
ATOM 1346 O O . ILE A 1 172 ? 6.613 19.578 5.672 1 96 172 ILE A O 1
ATOM 1350 N N . LEU A 1 173 ? 7.883 17.812 5.57 1 97.75 173 LEU A N 1
ATOM 1351 C CA . LEU A 1 173 ? 7.832 17.688 4.117 1 97.75 173 LEU A CA 1
ATOM 1352 C C . LEU A 1 173 ? 6.934 16.531 3.697 1 97.75 173 LEU A C 1
ATOM 1354 O O . LEU A 1 173 ? 7.152 15.383 4.117 1 97.75 173 LEU A O 1
ATOM 1358 N N . THR A 1 174 ? 5.98 16.766 2.916 1 96.62 174 THR A N 1
ATOM 1359 C CA . THR A 1 174 ? 5.098 15.75 2.357 1 96.62 174 THR A CA 1
ATOM 1360 C C . THR A 1 174 ? 5.273 15.648 0.846 1 96.62 174 THR A C 1
ATOM 1362 O O . THR A 1 174 ? 4.965 16.594 0.114 1 96.62 174 THR A O 1
ATOM 1365 N N . LEU A 1 175 ? 5.684 14.523 0.428 1 97.5 175 LEU A N 1
ATOM 1366 C CA . LEU A 1 175 ? 5.879 14.297 -1 1 97.5 175 LEU A CA 1
ATOM 1367 C C . LEU A 1 175 ? 4.57 13.883 -1.665 1 97.5 175 LEU A C 1
ATOM 1369 O O . LEU A 1 175 ? 3.867 13 -1.17 1 97.5 175 LEU A O 1
ATOM 1373 N N . GLY A 1 176 ? 4.305 14.469 -2.832 1 95.5 176 GLY A N 1
ATOM 1374 C CA . GLY A 1 176 ? 3.035 14.234 -3.504 1 95.5 176 GLY A CA 1
ATOM 1375 C C . GLY A 1 176 ? 3.139 13.219 -4.629 1 95.5 176 GLY A C 1
ATOM 1376 O O . GLY A 1 176 ? 2.855 12.039 -4.438 1 95.5 176 GLY A O 1
ATOM 1377 N N . TYR A 1 177 ? 3.514 13.641 -5.805 1 94.19 177 TYR A N 1
ATOM 1378 C CA . TYR A 1 177 ? 3.584 12.703 -6.922 1 94.19 177 TYR A CA 1
ATOM 1379 C C . TYR A 1 177 ? 4.836 12.945 -7.754 1 94.19 177 TYR A C 1
ATOM 1381 O O . TYR A 1 177 ? 5.613 13.859 -7.473 1 94.19 177 TYR A O 1
ATOM 1389 N N . VAL A 1 178 ? 5.062 12.047 -8.711 1 97.94 178 VAL A N 1
ATOM 1390 C CA . VAL A 1 178 ? 6.316 12.055 -9.461 1 97.94 178 VAL A CA 1
ATOM 1391 C C . VAL A 1 178 ? 6.039 12.32 -10.938 1 97.94 178 VAL A C 1
ATOM 1393 O O . VAL A 1 178 ? 6.965 12.398 -11.742 1 97.94 178 VAL A O 1
ATOM 1396 N N . GLU A 1 179 ? 4.742 12.391 -11.359 1 98 179 GLU A N 1
ATOM 1397 C CA . GLU A 1 179 ? 4.402 12.891 -12.688 1 98 179 GLU A CA 1
ATOM 1398 C C . GLU A 1 179 ? 4.504 14.406 -12.75 1 98 179 GLU A C 1
ATOM 1400 O O . GLU A 1 179 ? 3.744 15.117 -12.086 1 98 179 GLU A O 1
ATOM 1405 N N . THR A 1 180 ? 5.465 14.859 -13.539 1 97.94 180 THR A N 1
ATOM 1406 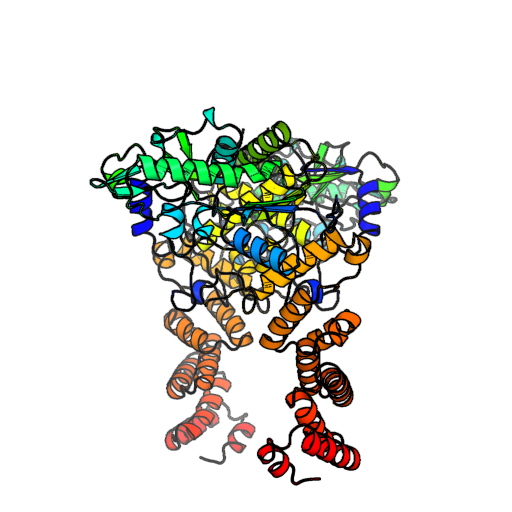C CA . THR A 1 180 ? 5.773 16.281 -13.516 1 97.94 180 THR A CA 1
ATOM 1407 C C . THR A 1 180 ? 5.836 16.859 -14.93 1 97.94 180 THR A C 1
ATOM 1409 O O . THR A 1 180 ? 5.789 16.094 -15.906 1 97.94 180 THR A O 1
ATOM 1412 N N . TRP A 1 181 ? 5.844 18.156 -14.969 1 98 181 TRP A N 1
ATOM 1413 C CA . TRP A 1 181 ? 6.023 18.906 -16.203 1 98 181 TRP A CA 1
ATOM 1414 C C . TRP A 1 181 ? 7.328 19.703 -16.172 1 98 181 TRP A C 1
ATOM 1416 O O . TRP A 1 181 ? 7.812 20.078 -15.109 1 98 181 TRP A O 1
ATOM 1426 N N . TYR A 1 182 ? 7.895 19.828 -17.312 1 98.25 182 TYR A N 1
ATOM 1427 C CA . TYR A 1 182 ? 9.203 20.469 -17.422 1 98.25 182 TYR A CA 1
ATOM 1428 C C . TYR A 1 182 ? 9.219 21.516 -18.531 1 98.25 182 TYR A C 1
ATOM 1430 O O . TYR A 1 182 ? 8.727 21.266 -19.641 1 98.25 182 TYR A O 1
ATOM 1438 N N . ASP A 1 183 ? 9.641 22.75 -18.25 1 98.25 183 ASP A N 1
ATOM 1439 C CA . ASP A 1 183 ? 9.891 23.797 -19.234 1 98.25 183 ASP A CA 1
ATOM 1440 C C . ASP A 1 183 ? 11.336 23.766 -19.719 1 98.25 183 ASP A C 1
ATOM 1442 O O . ASP A 1 183 ? 12.25 24.203 -19.031 1 98.25 183 ASP A O 1
ATOM 1446 N N . ARG A 1 184 ? 11.555 23.375 -20.859 1 97.75 184 ARG A N 1
ATOM 1447 C CA . ARG A 1 184 ? 12.898 23.188 -21.406 1 97.75 184 ARG A CA 1
ATOM 1448 C C . ARG A 1 184 ? 13.594 24.531 -21.594 1 97.75 184 ARG A C 1
ATOM 1450 O O . ARG A 1 184 ? 14.82 24.625 -21.484 1 97.75 184 ARG A O 1
ATOM 1457 N N . ARG A 1 185 ? 12.844 25.531 -21.906 1 97.06 185 ARG A N 1
ATOM 1458 C CA . ARG A 1 185 ? 13.422 26.859 -22.109 1 97.06 185 ARG A CA 1
ATOM 1459 C C . ARG A 1 185 ? 14.008 27.406 -20.812 1 97.06 185 ARG A C 1
ATOM 1461 O O . ARG A 1 185 ? 15.102 27.969 -20.812 1 97.06 185 ARG A O 1
ATOM 1468 N N . LEU A 1 186 ? 13.289 27.219 -19.719 1 96.88 186 LEU A N 1
ATOM 1469 C CA . LEU A 1 186 ? 13.727 27.75 -18.438 1 96.88 186 LEU A CA 1
ATOM 1470 C C . LEU A 1 186 ? 14.578 26.734 -17.672 1 96.88 186 LEU A C 1
ATOM 1472 O O . LEU A 1 186 ? 15.273 27.094 -16.719 1 96.88 186 LEU A O 1
ATOM 1476 N N . GLY A 1 187 ? 14.492 25.453 -18.078 1 97.19 187 GLY A N 1
ATOM 1477 C CA . GLY A 1 187 ? 15.188 24.406 -17.359 1 97.19 187 GLY A CA 1
ATOM 1478 C C . GLY A 1 187 ? 14.609 24.156 -15.969 1 97.19 187 GLY A C 1
ATOM 1479 O O . GLY A 1 187 ? 15.359 2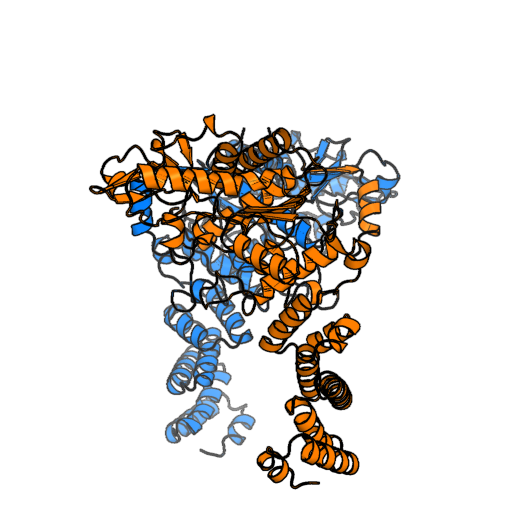3.984 -15 1 97.19 187 GLY A O 1
ATOM 1480 N N . LEU A 1 188 ? 13.234 24.188 -15.922 1 96.88 188 LEU A N 1
ATOM 1481 C CA . LEU A 1 188 ? 12.57 24.109 -14.617 1 96.88 188 LEU A CA 1
ATOM 1482 C C . LEU A 1 188 ? 11.438 23.094 -14.641 1 96.88 188 LEU A C 1
ATOM 1484 O O . LEU A 1 188 ? 10.688 23 -15.625 1 96.88 188 LEU A O 1
ATOM 1488 N N . TYR A 1 189 ? 11.406 22.312 -13.57 1 97.94 189 TYR A N 1
ATOM 1489 C CA . TYR A 1 189 ? 10.188 21.547 -13.328 1 97.94 189 TYR A CA 1
ATOM 1490 C C . TYR A 1 189 ? 9.039 22.453 -12.922 1 97.94 189 TYR A C 1
ATOM 1492 O O . TYR A 1 189 ? 9.234 23.422 -12.172 1 97.94 189 TYR A O 1
ATOM 1500 N N . LEU A 1 190 ? 7.871 22.188 -13.461 1 97.69 190 LEU A N 1
ATOM 1501 C CA . LEU A 1 190 ? 6.664 22.938 -13.133 1 97.69 190 LEU A CA 1
ATOM 1502 C C . LEU A 1 190 ? 5.816 22.188 -12.109 1 97.69 190 LEU A C 1
ATOM 1504 O O . LEU A 1 190 ? 5.82 20.953 -12.086 1 97.69 190 LEU A O 1
ATOM 1508 N N . ASN A 1 191 ? 5.113 22.906 -11.289 1 96.75 191 ASN A N 1
ATOM 1509 C CA . ASN A 1 191 ? 4.27 22.328 -10.25 1 96.75 191 ASN A CA 1
ATOM 1510 C C . ASN A 1 191 ? 2.994 21.719 -10.836 1 96.75 191 ASN A C 1
ATOM 1512 O O . ASN A 1 191 ? 2.445 20.766 -10.289 1 96.75 191 ASN A O 1
ATOM 1516 N N . VAL A 1 192 ? 2.469 22.344 -11.891 1 95.31 192 VAL A N 1
ATOM 1517 C CA . VAL A 1 192 ? 1.262 21.859 -12.547 1 95.31 192 VAL A CA 1
ATOM 1518 C C . VAL A 1 192 ? 1.435 21.938 -14.062 1 95.31 192 VAL A C 1
ATOM 1520 O O . VAL A 1 192 ? 2.463 22.406 -14.555 1 95.31 192 VAL A O 1
ATOM 1523 N N . VAL A 1 193 ? 0.496 21.422 -14.766 1 95.38 193 VAL A N 1
ATOM 1524 C CA . VAL A 1 193 ? 0.506 21.391 -16.219 1 95.38 193 VAL A CA 1
ATOM 1525 C C . VAL A 1 193 ? 0.58 22.812 -16.781 1 95.38 193 VAL A C 1
ATOM 1527 O O . VAL A 1 193 ? -0.068 23.719 -16.25 1 95.38 193 VAL A O 1
ATOM 1530 N N . PRO A 1 194 ? 1.416 23.047 -17.734 1 95 194 PRO A N 1
ATOM 1531 C CA . PRO A 1 194 ? 1.441 24.359 -18.391 1 95 194 PRO A CA 1
ATOM 1532 C C . PRO A 1 194 ? 0.152 24.672 -19.141 1 95 194 PRO A C 1
ATOM 1534 O O . PRO A 1 194 ? -0.603 23.75 -19.484 1 95 194 PRO A O 1
ATOM 1537 N N . PRO A 1 195 ? -0.079 25.938 -19.375 1 92.44 195 PRO A N 1
ATOM 1538 C CA . PRO A 1 195 ? -1.283 26.297 -20.125 1 92.44 195 PRO A CA 1
ATOM 1539 C C . PRO A 1 195 ? -1.337 25.641 -21.5 1 92.44 195 PRO A C 1
ATOM 1541 O O . PRO A 1 195 ? -0.358 25.688 -22.25 1 92.44 195 PRO A O 1
ATOM 1544 N N . VAL A 1 196 ? -2.463 25.156 -21.828 1 91.31 196 VAL A N 1
ATOM 1545 C CA . VAL A 1 196 ? -2.65 24.391 -23.047 1 91.31 196 VAL A CA 1
ATOM 1546 C C . VAL A 1 196 ? -2.363 25.266 -24.266 1 91.31 196 VAL A C 1
ATOM 1548 O O . VAL A 1 196 ? -1.832 24.797 -25.266 1 91.31 196 VAL A O 1
ATOM 1551 N N . GLN A 1 197 ? -2.742 26.516 -24.141 1 91.06 197 GLN A N 1
ATOM 1552 C CA . GLN A 1 197 ? -2.51 27.469 -25.234 1 91.06 197 GLN A CA 1
ATOM 1553 C C . GLN A 1 197 ? -1.023 27.578 -25.562 1 91.06 197 GLN A C 1
ATOM 1555 O O . GLN A 1 197 ? -0.645 27.688 -26.719 1 91.06 197 GLN A O 1
ATOM 1560 N N . LEU A 1 198 ? -0.256 27.562 -24.562 1 93.19 198 LEU A N 1
ATOM 1561 C CA . LEU A 1 198 ? 1.185 27.672 -24.75 1 93.19 198 LEU A CA 1
ATOM 1562 C C . LEU A 1 198 ? 1.764 26.375 -25.297 1 93.19 198 LEU A C 1
ATOM 1564 O O . LEU A 1 198 ? 2.721 26.391 -26.062 1 93.19 198 LEU A O 1
ATOM 1568 N N . ILE A 1 199 ? 1.257 25.25 -24.844 1 95.06 199 ILE A N 1
ATOM 1569 C CA . ILE A 1 199 ? 1.684 23.953 -25.359 1 95.06 199 ILE A CA 1
ATOM 1570 C C . ILE A 1 199 ? 1.476 23.906 -26.875 1 95.06 199 ILE A C 1
ATOM 1572 O O . ILE A 1 199 ? 2.334 23.406 -27.609 1 95.06 199 ILE A O 1
ATOM 1576 N N . LYS A 1 200 ? 0.37 24.406 -27.312 1 93.56 200 LYS A N 1
ATOM 1577 C CA . LYS A 1 200 ? 0.048 24.422 -28.734 1 93.56 200 LYS A CA 1
ATOM 1578 C C . LYS A 1 200 ? 0.951 25.375 -29.5 1 93.56 200 LYS A C 1
ATOM 1580 O O . LYS A 1 200 ? 1.411 25.078 -30.594 1 93.56 200 LYS A O 1
ATOM 1585 N N . ALA A 1 201 ? 1.142 26.531 -28.906 1 93.81 201 ALA A N 1
ATOM 1586 C CA . ALA A 1 201 ? 1.916 27.594 -29.562 1 93.81 201 ALA A CA 1
ATOM 1587 C C . ALA A 1 201 ? 3.396 27.234 -29.609 1 93.81 201 ALA A C 1
ATOM 1589 O O . ALA A 1 201 ? 4.098 27.609 -30.562 1 93.81 201 ALA A O 1
ATOM 1590 N N . GLU A 1 202 ? 3.85 26.5 -28.609 1 95.31 202 GLU A N 1
ATOM 1591 C CA . GLU A 1 202 ? 5.25 26.109 -28.516 1 95.31 202 GLU A CA 1
ATOM 1592 C C . GLU A 1 202 ? 5.383 24.609 -28.25 1 95.31 202 GLU A C 1
ATOM 1594 O O . GLU A 1 202 ? 5.828 24.203 -27.172 1 95.31 202 GLU A O 1
ATOM 1599 N N . PRO A 1 203 ? 5.25 23.812 -29.203 1 93.62 203 PRO A N 1
ATOM 1600 C CA . PRO A 1 203 ? 5.125 22.359 -29.031 1 93.62 203 PRO A CA 1
ATOM 1601 C C . PRO A 1 203 ? 6.402 21.719 -28.484 1 93.62 203 PRO A C 1
ATOM 1603 O O . PRO A 1 203 ? 6.355 20.625 -27.906 1 93.62 203 PRO A O 1
ATOM 1606 N N . ASP A 1 204 ? 7.559 22.359 -28.578 1 95.44 204 ASP A N 1
ATOM 1607 C CA . ASP A 1 204 ? 8.82 21.75 -28.172 1 95.44 204 ASP A CA 1
ATOM 1608 C C . ASP A 1 204 ? 9.289 22.297 -26.828 1 95.44 204 ASP A C 1
ATOM 1610 O O . ASP A 1 204 ? 10.328 21.891 -26.312 1 95.44 204 ASP A O 1
ATOM 1614 N N . ARG A 1 205 ? 8.547 23.125 -26.234 1 97.44 205 ARG A N 1
ATOM 1615 C CA . ARG A 1 205 ? 9.008 23.828 -25.047 1 97.44 205 ARG A CA 1
ATOM 1616 C C . ARG A 1 205 ? 8.758 22.984 -23.781 1 97.44 205 ARG A C 1
ATOM 1618 O O . ARG A 1 205 ? 9.602 22.938 -22.891 1 97.44 205 ARG A O 1
ATOM 1625 N N . PHE A 1 206 ? 7.617 22.328 -23.766 1 98.25 206 PHE A N 1
ATOM 1626 C CA . PHE A 1 206 ? 7.207 21.688 -22.531 1 98.25 206 PHE A CA 1
ATOM 1627 C C . PHE A 1 206 ? 7.254 20.172 -22.656 1 98.25 206 PHE A C 1
ATOM 1629 O O . PHE A 1 206 ? 6.934 19.625 -23.719 1 98.25 206 PHE A O 1
ATOM 1636 N N . GLU A 1 207 ? 7.629 19.516 -21.562 1 98.44 207 GLU A N 1
ATOM 1637 C CA . GLU A 1 207 ? 7.695 18.062 -21.5 1 98.44 207 GLU A CA 1
ATOM 1638 C C . GLU A 1 207 ? 6.941 17.516 -20.297 1 98.44 207 GLU A C 1
ATOM 1640 O O . GLU A 1 207 ? 6.852 18.188 -19.266 1 98.44 207 GLU A O 1
ATOM 1645 N N . PHE A 1 208 ? 6.32 16.375 -20.5 1 98.12 208 PHE A N 1
ATOM 1646 C CA . PHE A 1 208 ? 5.883 15.516 -19.406 1 98.12 208 PHE A CA 1
ATOM 1647 C C . PHE A 1 208 ? 7 14.57 -18.969 1 98.12 208 PHE A C 1
ATOM 1649 O O . PHE A 1 208 ? 7.582 13.867 -19.797 1 98.12 208 PHE A O 1
ATOM 1656 N N . ARG A 1 209 ? 7.359 14.586 -17.656 1 98.44 209 ARG A N 1
ATOM 1657 C CA . ARG A 1 209 ? 8.43 13.75 -17.125 1 98.44 209 ARG A CA 1
ATOM 1658 C C . ARG A 1 209 ? 7.961 12.984 -15.891 1 98.44 209 ARG A C 1
ATOM 1660 O O . ARG A 1 209 ? 7.258 13.531 -15.039 1 98.44 209 ARG A O 1
ATOM 1667 N N . VAL A 1 210 ? 8.242 11.703 -15.836 1 98.5 210 VAL A N 1
ATOM 1668 C CA . VAL A 1 210 ? 8.047 10.906 -14.633 1 98.5 210 VAL A CA 1
ATOM 1669 C C . VAL A 1 210 ? 9.375 10.727 -13.914 1 98.5 210 VAL A C 1
ATOM 1671 O O . VAL A 1 210 ? 10.32 10.148 -14.461 1 98.5 210 VAL A O 1
ATOM 1674 N N . LEU A 1 211 ? 9.445 11.188 -12.703 1 98.56 211 LEU A N 1
ATOM 1675 C CA . LEU A 1 211 ? 10.703 11.211 -11.961 1 98.56 211 LEU A CA 1
ATOM 1676 C C . LEU A 1 211 ? 11.156 9.789 -11.625 1 98.56 211 LEU A C 1
ATOM 1678 O O . LEU A 1 211 ? 10.336 8.93 -11.305 1 98.56 211 LEU A O 1
ATOM 1682 N N . SER A 1 212 ? 12.453 9.594 -11.734 1 98 212 SER A N 1
ATOM 1683 C CA . SER A 1 212 ? 13.078 8.344 -11.305 1 98 212 SER A CA 1
ATOM 1684 C C . SER A 1 212 ? 13.445 8.391 -9.828 1 98 212 SER A C 1
ATOM 1686 O O . SER A 1 212 ? 13.32 9.43 -9.188 1 98 212 SER A O 1
ATOM 1688 N N . TYR A 1 213 ? 13.836 7.227 -9.312 1 97.88 213 TYR A N 1
ATOM 1689 C CA . TYR A 1 213 ? 14.352 7.145 -7.953 1 97.88 213 TYR A CA 1
ATOM 1690 C C . TYR A 1 213 ? 15.5 8.133 -7.746 1 97.88 213 TYR A C 1
ATOM 1692 O O . TYR A 1 213 ? 15.508 8.883 -6.762 1 97.88 213 TYR A O 1
ATOM 1700 N N . SER A 1 214 ? 16.406 8.125 -8.664 1 97.19 214 SER A N 1
ATOM 1701 C CA . SER A 1 214 ? 17.594 8.984 -8.562 1 97.19 214 SER A CA 1
ATOM 1702 C C . SER A 1 214 ? 17.203 10.461 -8.578 1 97.19 214 SER A C 1
ATOM 1704 O O . SER A 1 214 ? 17.797 11.273 -7.875 1 97.19 214 SER A O 1
ATOM 1706 N N . ASP A 1 215 ? 16.219 10.766 -9.406 1 97.5 215 ASP A N 1
ATOM 1707 C CA . ASP A 1 215 ? 15.766 12.148 -9.508 1 97.5 215 ASP A CA 1
ATOM 1708 C C . ASP A 1 215 ? 15.094 12.602 -8.211 1 97.5 215 ASP A C 1
ATOM 1710 O O . ASP A 1 215 ? 15.312 13.719 -7.75 1 97.5 215 ASP A O 1
ATOM 1714 N N . VAL A 1 216 ? 14.273 11.797 -7.617 1 98.25 216 VAL A N 1
ATOM 1715 C CA . VAL A 1 216 ? 13.602 12.102 -6.363 1 98.25 216 VAL A CA 1
ATOM 1716 C C . VAL A 1 216 ? 14.633 12.281 -5.25 1 98.25 216 VAL A C 1
ATOM 1718 O O . VAL A 1 216 ? 14.609 13.281 -4.527 1 98.25 216 VAL A O 1
ATOM 1721 N N . LEU A 1 217 ? 15.547 11.305 -5.125 1 98 217 LEU A N 1
ATOM 1722 C CA . LEU A 1 217 ? 16.578 11.352 -4.098 1 98 217 LEU A CA 1
ATOM 1723 C C . LEU A 1 217 ? 17.438 12.602 -4.258 1 98 217 LEU A C 1
ATOM 1725 O O . LEU A 1 217 ? 17.781 13.258 -3.27 1 98 217 LEU A O 1
ATOM 1729 N N . GLY A 1 218 ? 17.812 12.883 -5.547 1 97.69 218 GLY A N 1
ATOM 1730 C CA . GLY A 1 218 ? 18.594 14.086 -5.809 1 97.69 218 GLY A CA 1
ATOM 1731 C C . GLY A 1 218 ? 17.891 15.352 -5.375 1 97.69 218 GLY A C 1
ATOM 1732 O O . GLY A 1 218 ? 18.516 16.25 -4.809 1 97.69 218 GLY A O 1
ATOM 1733 N N . GLY A 1 219 ? 16.578 15.477 -5.684 1 98 219 GLY A N 1
ATOM 1734 C CA . GLY A 1 219 ? 15.789 16.609 -5.242 1 98 219 GLY A CA 1
ATOM 1735 C C . GLY A 1 219 ? 15.75 16.766 -3.732 1 98 219 GLY A C 1
ATOM 1736 O O . GLY A 1 219 ? 15.852 17.875 -3.209 1 98 219 GLY A O 1
ATOM 1737 N N . LEU A 1 220 ? 15.609 15.656 -3.029 1 98.44 220 LEU A N 1
ATOM 1738 C CA . LEU A 1 220 ? 15.602 15.656 -1.571 1 98.44 220 LEU A CA 1
ATOM 1739 C C . LEU A 1 220 ? 16.938 16.141 -1.022 1 98.44 220 LEU A C 1
ATOM 1741 O O . LEU A 1 220 ? 16.969 16.953 -0.09 1 98.44 220 LEU A O 1
ATOM 1745 N N . GLU A 1 221 ? 18.016 15.641 -1.614 1 98.31 221 GLU A N 1
ATOM 1746 C CA . GLU A 1 221 ? 19.344 16.031 -1.17 1 98.31 221 GLU A CA 1
ATOM 1747 C C . GLU A 1 221 ? 19.594 17.516 -1.41 1 98.31 221 GLU A C 1
ATOM 1749 O O . GLU A 1 221 ? 20.234 18.172 -0.595 1 98.31 221 GLU A O 1
ATOM 1754 N N . GLU A 1 222 ? 19.141 17.984 -2.518 1 98.25 222 GLU A N 1
ATOM 1755 C CA . GLU A 1 222 ? 19.281 19.406 -2.814 1 98.25 222 GLU A CA 1
ATOM 1756 C C . GLU A 1 222 ? 18.531 20.266 -1.804 1 98.25 222 GLU A C 1
ATOM 1758 O O . GLU A 1 222 ? 19.047 21.281 -1.331 1 98.25 222 GLU A O 1
ATOM 1763 N N . LEU A 1 223 ? 17.297 19.906 -1.53 1 98.44 223 LEU A N 1
ATOM 1764 C CA . LEU A 1 223 ? 16.516 20.625 -0.531 1 98.44 223 LEU A CA 1
ATOM 1765 C C . LEU A 1 223 ? 17.234 20.641 0.814 1 98.44 223 LEU A C 1
ATOM 1767 O O . LEU A 1 223 ? 17.312 21.688 1.467 1 98.44 223 LEU A O 1
ATOM 1771 N N . TYR A 1 224 ? 17.719 19.453 1.223 1 98.25 224 TYR A N 1
ATOM 1772 C CA . TYR A 1 224 ? 18.438 19.328 2.486 1 98.25 224 TYR A CA 1
ATOM 1773 C C . TYR A 1 224 ? 19.625 20.266 2.533 1 98.25 224 TYR A C 1
ATOM 1775 O O . TYR A 1 224 ? 19.844 20.953 3.531 1 98.25 224 TYR A O 1
ATOM 1783 N N . ALA A 1 225 ? 20.391 20.266 1.472 1 98 225 ALA A N 1
ATOM 1784 C CA . ALA A 1 225 ? 21.578 21.125 1.394 1 98 225 ALA A CA 1
ATOM 1785 C C . ALA A 1 225 ? 21.203 22.594 1.528 1 98 225 ALA A C 1
ATOM 1787 O O . ALA A 1 225 ? 21.906 23.359 2.199 1 98 225 ALA A O 1
ATOM 1788 N N . LEU A 1 226 ? 20.094 23.016 0.899 1 98.12 226 LEU A N 1
ATOM 1789 C CA . LEU A 1 226 ? 19.609 24.391 0.974 1 98.12 226 LEU A CA 1
ATOM 1790 C C . LEU A 1 226 ? 19.234 24.75 2.404 1 98.12 226 LEU A C 1
ATOM 1792 O O . LEU A 1 226 ? 19.578 25.844 2.885 1 98.12 226 LEU A O 1
ATOM 1796 N N . LEU A 1 227 ? 18.516 23.891 3.031 1 98.06 227 LEU A N 1
ATOM 1797 C CA . LEU A 1 227 ? 18.062 24.156 4.395 1 98.06 227 LEU A CA 1
ATOM 1798 C C . LEU A 1 227 ? 19.234 24.25 5.352 1 98.06 227 LEU A C 1
ATOM 1800 O O . LEU A 1 227 ? 19.312 25.172 6.172 1 98.06 227 LEU A O 1
ATOM 1804 N N . VAL A 1 228 ? 20.203 23.312 5.242 1 97 228 VAL A N 1
ATOM 1805 C CA . VAL A 1 228 ? 21.375 23.281 6.117 1 97 228 VAL A CA 1
ATOM 1806 C C . VAL A 1 228 ? 22.203 24.547 5.922 1 97 228 VAL A C 1
ATOM 1808 O O . VAL A 1 228 ? 22.703 25.125 6.887 1 97 228 VAL A O 1
ATOM 1811 N N . LYS A 1 229 ? 22.312 24.969 4.73 1 97.75 229 LYS A N 1
ATOM 1812 C CA . LYS A 1 229 ? 23.109 26.141 4.379 1 97.75 229 LYS A CA 1
ATOM 1813 C C . LYS A 1 229 ? 22.516 27.406 5.004 1 97.75 229 LYS A C 1
ATOM 1815 O O . LYS A 1 229 ? 23.266 28.297 5.422 1 97.75 229 LYS A O 1
ATOM 1820 N N . HIS A 1 230 ? 21.234 27.531 5.117 1 98.06 230 HIS A N 1
ATOM 1821 C CA . HIS A 1 230 ? 20.625 28.828 5.398 1 98.06 230 HIS A CA 1
ATOM 1822 C C . HIS A 1 230 ? 20.062 28.875 6.812 1 98.06 230 HIS A C 1
ATOM 1824 O O . HIS A 1 230 ? 19.703 29.938 7.309 1 98.06 230 HIS A O 1
ATOM 1830 N N . ARG A 1 231 ? 19.969 27.719 7.41 1 96.56 231 ARG A N 1
ATOM 1831 C CA . ARG A 1 231 ? 19.453 27.688 8.773 1 96.56 231 ARG A CA 1
ATOM 1832 C C . ARG A 1 231 ? 20.547 27.984 9.781 1 96.56 231 ARG A C 1
ATOM 1834 O O . ARG A 1 231 ? 21.719 27.672 9.539 1 96.56 231 ARG A O 1
ATOM 1841 N N . THR A 1 232 ? 20.062 28.547 10.938 1 94.88 232 THR A N 1
ATOM 1842 C CA . THR A 1 232 ? 21.016 28.875 12 1 94.88 232 THR A CA 1
ATOM 1843 C C . THR A 1 232 ? 20.812 27.969 13.211 1 94.88 232 THR A C 1
ATOM 1845 O O . THR A 1 232 ? 21.484 28.109 14.227 1 94.88 232 THR A O 1
ATOM 1848 N N . LYS A 1 233 ? 19.875 27.109 13.227 1 92.88 233 LYS A N 1
ATOM 1849 C CA . LYS A 1 233 ? 19.594 26.125 14.273 1 92.88 233 LYS A CA 1
ATOM 1850 C C . LYS A 1 233 ? 19.594 24.719 13.703 1 92.88 233 LYS A C 1
ATOM 1852 O O . LYS A 1 233 ? 19.469 24.516 12.492 1 92.88 233 LYS A O 1
ATOM 1857 N N . PRO A 1 234 ? 19.734 23.766 14.586 1 92.19 234 PRO A N 1
ATOM 1858 C CA . PRO A 1 234 ? 19.719 22.391 14.094 1 92.19 234 PRO A CA 1
ATOM 1859 C C . PRO A 1 234 ? 18.422 22.031 13.352 1 92.19 234 PRO A C 1
ATOM 1861 O O . PRO A 1 234 ? 17.344 22.469 13.758 1 92.19 234 PRO A O 1
ATOM 1864 N N . LEU A 1 235 ? 18.578 21.281 12.367 1 93.62 235 LEU A N 1
ATOM 1865 C CA . LEU A 1 235 ? 17.438 20.891 11.539 1 93.62 235 LEU A CA 1
ATOM 1866 C C . LEU A 1 235 ? 16.688 19.734 12.172 1 93.62 235 LEU A C 1
ATOM 1868 O O . LEU A 1 235 ? 17.266 18.688 12.445 1 93.62 235 LEU A O 1
ATOM 1872 N N . LYS A 1 236 ? 15.469 19.875 12.547 1 96.12 236 LYS A N 1
ATOM 1873 C CA . LYS A 1 236 ? 14.484 18.828 12.836 1 96.12 236 LYS A CA 1
ATOM 1874 C C . LYS A 1 236 ? 13.469 18.703 11.703 1 96.12 236 LYS A C 1
ATOM 1876 O O . LYS A 1 236 ? 12.773 19.672 11.375 1 96.12 236 LYS A O 1
ATOM 1881 N N . MET A 1 237 ? 13.406 17.531 11.164 1 97.12 237 MET A N 1
ATOM 1882 C CA . MET A 1 237 ? 12.609 17.391 9.953 1 97.12 237 MET A CA 1
ATOM 1883 C C . MET A 1 237 ? 11.867 16.062 9.93 1 97.12 237 MET A C 1
ATOM 1885 O O . MET A 1 237 ? 12.445 15.023 10.25 1 97.12 237 MET A O 1
ATOM 1889 N N . LEU A 1 238 ? 10.609 16.125 9.648 1 95.88 238 LEU A N 1
ATOM 1890 C CA . LEU A 1 238 ? 9.797 14.953 9.344 1 95.88 238 LEU A CA 1
ATOM 1891 C C . LEU A 1 238 ? 9.477 14.883 7.852 1 95.88 238 LEU A C 1
ATOM 1893 O O . LEU A 1 238 ? 8.953 15.844 7.281 1 95.88 238 LEU A O 1
ATOM 1897 N N . VAL A 1 239 ? 9.805 13.828 7.246 1 97.75 239 VAL A N 1
ATOM 1898 C CA . VAL A 1 239 ? 9.508 13.625 5.836 1 97.75 239 VAL A CA 1
ATOM 1899 C C . VAL A 1 239 ? 8.516 12.477 5.676 1 97.75 239 VAL A C 1
ATOM 1901 O O . VAL A 1 239 ? 8.578 11.484 6.41 1 97.75 239 VAL A O 1
ATOM 1904 N N . THR A 1 240 ? 7.602 12.602 4.824 1 96.94 240 THR A N 1
ATOM 1905 C CA . THR A 1 240 ? 6.586 11.578 4.633 1 96.94 240 THR A CA 1
ATOM 1906 C C . THR A 1 240 ? 6.082 11.578 3.191 1 96.94 240 THR A C 1
ATOM 1908 O O . THR A 1 240 ? 6.523 12.391 2.375 1 96.94 240 THR A O 1
ATOM 1911 N N . VAL A 1 241 ? 5.289 10.586 2.807 1 97.5 241 VAL A N 1
ATOM 1912 C CA . VAL A 1 241 ? 4.637 10.477 1.507 1 97.5 241 VAL A CA 1
ATOM 1913 C C . VAL A 1 241 ? 3.141 10.734 1.656 1 97.5 241 VAL A C 1
ATOM 1915 O O . VAL A 1 241 ? 2.492 10.164 2.539 1 97.5 241 VAL A O 1
ATOM 1918 N N . SER A 1 242 ? 2.654 11.617 0.835 1 96.06 242 SER A N 1
ATOM 1919 C CA . SER A 1 242 ? 1.215 11.852 0.833 1 96.06 242 SER A CA 1
ATOM 1920 C C . SER A 1 242 ? 0.446 10.586 0.464 1 96.06 242 SER A C 1
ATOM 1922 O O . SER A 1 242 ? 0.774 9.922 -0.52 1 96.06 242 SER A O 1
ATOM 1924 N N . PRO A 1 243 ? -0.577 10.242 1.217 1 95.12 243 PRO A N 1
ATOM 1925 C CA . PRO A 1 243 ? -1.37 9.062 0.865 1 95.12 243 PRO A CA 1
ATOM 1926 C C . PRO A 1 243 ? -2.375 9.336 -0.251 1 95.12 243 PRO A C 1
ATOM 1928 O O . PRO A 1 243 ? -3.023 8.414 -0.745 1 95.12 243 PRO A O 1
ATOM 1931 N N . VAL A 1 244 ? -2.559 10.57 -0.677 1 94.5 244 VAL A N 1
ATOM 1932 C CA . VAL A 1 244 ? -3.545 10.938 -1.687 1 94.5 244 VAL A CA 1
ATOM 1933 C C . VAL A 1 244 ? -3.119 10.398 -3.049 1 94.5 244 VAL A C 1
ATOM 1935 O O . VAL A 1 244 ? -2.057 10.75 -3.562 1 94.5 244 VAL A O 1
ATOM 1938 N N . PRO A 1 245 ? -3.932 9.586 -3.641 1 95.69 245 PRO A N 1
ATOM 1939 C CA . PRO A 1 245 ? -3.539 9.023 -4.938 1 95.69 245 PRO A CA 1
ATOM 1940 C C . PRO A 1 245 ? -3.594 10.055 -6.062 1 95.69 245 PRO A C 1
ATOM 1942 O O . PRO A 1 245 ? -4.164 11.133 -5.891 1 95.69 245 PRO A O 1
ATOM 1945 N N . LEU A 1 246 ? -3.031 9.719 -7.18 1 96.25 246 LEU A N 1
ATOM 1946 C CA . LEU A 1 246 ? -3.135 10.531 -8.383 1 96.25 246 LEU A CA 1
ATOM 1947 C C . LEU A 1 246 ? -4.594 10.742 -8.773 1 96.25 246 LEU A C 1
ATOM 1949 O O . LEU A 1 246 ? -5.41 9.828 -8.672 1 96.25 246 LEU A O 1
ATOM 1953 N N . LEU A 1 247 ? -4.879 11.938 -9.18 1 94.56 247 LEU A N 1
ATOM 1954 C CA . LEU A 1 247 ? -6.191 12.18 -9.773 1 94.56 247 LEU A CA 1
ATOM 1955 C C . LEU A 1 247 ? -6.293 11.523 -11.148 1 94.56 247 LEU A C 1
ATOM 1957 O O . LEU A 1 247 ? -7.332 10.961 -11.492 1 94.56 247 LEU A O 1
ATOM 1961 N N . ALA A 1 248 ? -5.273 11.703 -11.867 1 96.5 248 ALA A N 1
ATOM 1962 C CA . ALA A 1 248 ? -5.16 11.172 -13.219 1 96.5 248 ALA A CA 1
ATOM 1963 C C . ALA A 1 248 ? -3.699 10.945 -13.594 1 96.5 248 ALA A C 1
ATOM 1965 O O . ALA A 1 248 ? -2.793 11.477 -12.945 1 96.5 248 ALA A O 1
ATOM 1966 N N . THR A 1 249 ? -3.508 10.125 -14.594 1 97.88 249 THR A N 1
ATOM 1967 C CA . THR A 1 249 ? -2.156 9.883 -15.094 1 97.88 249 THR A CA 1
ATOM 1968 C C . THR A 1 249 ? -2.045 10.266 -16.562 1 97.88 249 THR A C 1
ATOM 1970 O O . THR A 1 249 ? -3.023 10.18 -17.312 1 97.88 249 THR A O 1
ATOM 1973 N N . PHE A 1 250 ? -0.88 10.773 -16.969 1 97.62 250 PHE A N 1
ATOM 1974 C CA . PHE A 1 250 ? -0.582 11.016 -18.375 1 97.62 250 PHE A CA 1
ATOM 1975 C C . PHE A 1 250 ? 0.25 9.883 -18.953 1 97.62 250 PHE A C 1
ATOM 1977 O O . PHE A 1 250 ? 0.607 9.906 -20.141 1 97.62 250 PHE A O 1
ATOM 1984 N N . ARG A 1 251 ? 0.595 8.914 -18.125 1 96.81 251 ARG A N 1
ATOM 1985 C CA . ARG A 1 251 ? 1.275 7.727 -18.625 1 96.81 251 ARG A CA 1
ATOM 1986 C C . ARG A 1 251 ? 0.309 6.816 -19.375 1 96.81 251 ARG A C 1
ATOM 1988 O O . ARG A 1 251 ? -0.907 6.906 -19.203 1 96.81 251 ARG A O 1
ATOM 1995 N N . ASP A 1 252 ? 0.876 6.008 -20.234 1 95.12 252 ASP A N 1
ATOM 1996 C CA . ASP A 1 252 ? 0.06 5.09 -21.031 1 95.12 252 ASP A CA 1
ATOM 1997 C C . ASP A 1 252 ? -0.215 3.801 -20.25 1 95.12 252 ASP A C 1
ATOM 1999 O O . ASP A 1 252 ? 0.203 2.721 -20.672 1 95.12 252 ASP A O 1
ATOM 2003 N N . MET A 1 253 ? -1.004 3.951 -19.234 1 95.75 253 MET A N 1
ATOM 2004 C CA . MET A 1 253 ? -1.322 2.811 -18.375 1 95.75 253 MET A CA 1
ATOM 2005 C C . MET A 1 253 ? -2.471 3.143 -17.438 1 95.75 253 MET A C 1
ATOM 2007 O O . MET A 1 253 ? -2.949 4.277 -17.406 1 95.75 253 MET A O 1
ATOM 2011 N N . ASP A 1 254 ? -2.936 2.117 -16.703 1 96.31 254 ASP A N 1
ATOM 2012 C CA . ASP A 1 254 ? -3.953 2.277 -15.672 1 96.31 254 ASP A CA 1
ATOM 2013 C C . ASP A 1 254 ? -3.447 3.168 -14.539 1 96.31 254 ASP A C 1
ATOM 2015 O O . ASP A 1 254 ? -2.342 2.969 -14.031 1 96.31 254 ASP A O 1
ATOM 2019 N N . VAL A 1 255 ? -4.262 4.168 -14.133 1 97.81 255 VAL A N 1
ATOM 2020 C CA . VAL A 1 255 ? -3.883 5.121 -13.094 1 97.81 255 VAL A CA 1
ATOM 2021 C C . VAL A 1 255 ? -3.592 4.383 -11.797 1 97.81 255 VAL A C 1
ATOM 2023 O O . VAL A 1 255 ? -2.762 4.82 -10.992 1 97.81 255 VAL A O 1
ATOM 2026 N N . LEU A 1 256 ? -4.207 3.207 -11.57 1 97.5 256 LEU A N 1
ATOM 2027 C CA . LEU A 1 256 ? -3.943 2.426 -10.367 1 97.5 256 LEU A CA 1
ATOM 2028 C C . LEU A 1 256 ? -2.498 1.945 -10.336 1 97.5 256 LEU A C 1
ATOM 2030 O O . LEU A 1 256 ? -1.861 1.94 -9.281 1 97.5 256 LEU A O 1
ATOM 2034 N N . VAL A 1 257 ? -2.014 1.562 -11.469 1 97.69 257 VAL A N 1
ATOM 2035 C CA . VAL A 1 257 ? -0.645 1.079 -11.602 1 97.69 257 VAL A CA 1
ATOM 2036 C C . VAL A 1 257 ? 0.327 2.256 -11.547 1 97.69 257 VAL A C 1
ATOM 2038 O O . VAL A 1 257 ? 1.353 2.188 -10.859 1 97.69 257 VAL A O 1
ATOM 2041 N N . ALA A 1 258 ? -0.027 3.357 -12.227 1 98.25 258 ALA A N 1
ATOM 2042 C CA . ALA A 1 258 ? 0.801 4.559 -12.219 1 98.25 258 ALA A CA 1
ATOM 2043 C C . ALA A 1 258 ? 0.956 5.113 -10.805 1 98.25 258 ALA A C 1
ATOM 2045 O O . ALA A 1 258 ? 2.043 5.555 -10.422 1 98.25 258 ALA A O 1
ATOM 2046 N N . ASN A 1 259 ? -0.119 5.117 -10.062 1 98.19 259 ASN A N 1
ATOM 2047 C CA . ASN A 1 259 ? -0.107 5.633 -8.695 1 98.19 259 ASN A CA 1
ATOM 2048 C C . ASN A 1 259 ? 0.813 4.812 -7.793 1 98.19 259 ASN A C 1
ATOM 2050 O O . ASN A 1 259 ? 1.485 5.359 -6.918 1 98.19 259 ASN A O 1
ATOM 2054 N N . ALA A 1 260 ? 0.769 3.514 -7.992 1 98.06 260 ALA A N 1
ATOM 2055 C CA . ALA A 1 260 ? 1.615 2.645 -7.176 1 98.06 260 ALA A CA 1
ATOM 2056 C C . ALA A 1 260 ? 3.09 2.992 -7.352 1 98.06 260 ALA A C 1
ATOM 2058 O O . ALA A 1 260 ? 3.846 3.035 -6.379 1 98.06 260 ALA A O 1
ATOM 2059 N N . TYR A 1 261 ? 3.518 3.199 -8.555 1 98.38 261 TYR A N 1
ATOM 2060 C CA . TYR A 1 261 ? 4.895 3.629 -8.758 1 98.38 261 TYR A CA 1
ATOM 2061 C C . TYR A 1 261 ? 5.152 4.98 -8.109 1 98.38 261 TYR A C 1
ATOM 2063 O O . TYR A 1 261 ? 6.16 5.168 -7.426 1 98.38 261 TYR A O 1
ATOM 2071 N N . SER A 1 262 ? 4.266 5.926 -8.375 1 98.44 262 SER A N 1
ATOM 2072 C CA . SER A 1 262 ? 4.414 7.293 -7.879 1 98.44 262 SER A CA 1
ATOM 2073 C C . SER A 1 262 ? 4.668 7.309 -6.375 1 98.44 262 SER A C 1
ATOM 2075 O O . SER A 1 262 ? 5.566 8.008 -5.902 1 98.44 262 SER A O 1
ATOM 2077 N N . LYS A 1 263 ? 3.922 6.559 -5.641 1 98.25 263 LYS A N 1
ATOM 2078 C CA . LYS A 1 263 ? 4.059 6.531 -4.188 1 98.25 263 LYS A CA 1
ATOM 2079 C C . LYS A 1 263 ? 5.262 5.695 -3.766 1 98.25 263 LYS A C 1
ATOM 2081 O O . LYS A 1 263 ? 6.02 6.09 -2.877 1 98.25 263 LYS A O 1
ATOM 2086 N N . SER A 1 264 ? 5.484 4.574 -4.434 1 98.69 264 SER A N 1
ATOM 2087 C CA . SER A 1 264 ? 6.535 3.631 -4.062 1 98.69 264 SER A CA 1
ATOM 2088 C C . SER A 1 264 ? 7.918 4.25 -4.223 1 98.69 264 SER A C 1
ATOM 2090 O O . SER A 1 264 ? 8.789 4.07 -3.367 1 98.69 264 SER A O 1
ATOM 2092 N N . VAL A 1 265 ? 8.133 4.938 -5.312 1 98.69 265 VAL A N 1
ATOM 2093 C CA . VAL A 1 265 ? 9.461 5.469 -5.594 1 98.69 265 VAL A CA 1
ATOM 2094 C C . VAL A 1 265 ? 9.812 6.543 -4.566 1 98.69 265 VAL A C 1
ATOM 2096 O O . VAL A 1 265 ? 10.969 6.645 -4.137 1 98.69 265 VAL A O 1
ATOM 2099 N N . GLN A 1 266 ? 8.82 7.344 -4.164 1 98.5 266 GLN A N 1
ATOM 2100 C CA . GLN A 1 266 ? 9.039 8.359 -3.137 1 98.5 266 GLN A CA 1
ATOM 2101 C C . GLN A 1 266 ? 9.289 7.715 -1.775 1 98.5 266 GLN A C 1
ATOM 2103 O O . GLN A 1 266 ? 10.195 8.125 -1.047 1 98.5 266 GLN A O 1
ATOM 2108 N N . ARG A 1 267 ? 8.523 6.699 -1.449 1 98.56 267 ARG A N 1
ATOM 2109 C CA . ARG A 1 267 ? 8.703 5.984 -0.19 1 98.56 267 ARG A CA 1
ATOM 2110 C C . ARG A 1 267 ? 10.078 5.34 -0.116 1 98.56 267 ARG A C 1
ATOM 2112 O O . ARG A 1 267 ? 10.727 5.355 0.936 1 98.56 267 ARG A O 1
ATOM 2119 N N . ALA A 1 268 ? 10.492 4.746 -1.183 1 98.38 268 ALA A N 1
ATOM 2120 C CA . ALA A 1 268 ? 11.812 4.113 -1.265 1 98.38 268 ALA A CA 1
ATOM 2121 C C . ALA A 1 268 ? 12.922 5.141 -1.086 1 98.38 268 ALA A C 1
ATOM 2123 O O . ALA A 1 268 ? 13.883 4.906 -0.348 1 98.38 268 ALA A O 1
ATOM 2124 N N . ALA A 1 269 ? 12.805 6.281 -1.7 1 98.38 269 ALA A N 1
ATOM 2125 C CA . ALA A 1 269 ? 13.836 7.316 -1.67 1 98.38 269 ALA A CA 1
ATOM 2126 C C . ALA A 1 269 ? 14.008 7.883 -0.262 1 98.38 269 ALA A C 1
ATOM 2128 O O . ALA A 1 269 ? 15.117 8.234 0.146 1 98.38 269 ALA A O 1
ATOM 2129 N N . LEU A 1 270 ? 12.953 7.945 0.479 1 98.38 270 LEU A N 1
ATOM 2130 C CA . LEU A 1 270 ? 12.984 8.586 1.791 1 98.38 270 LEU A CA 1
ATOM 2131 C C . LEU A 1 270 ? 13.836 7.773 2.768 1 98.38 270 LEU A C 1
ATOM 2133 O O . LEU A 1 270 ? 14.5 8.344 3.635 1 98.38 270 LEU A O 1
ATOM 2137 N N . ASP A 1 271 ? 13.812 6.41 2.693 1 97.12 271 ASP A N 1
ATOM 2138 C CA . ASP A 1 271 ? 14.625 5.609 3.605 1 97.12 271 ASP A CA 1
ATOM 2139 C C . ASP A 1 271 ? 16.109 5.828 3.357 1 97.12 271 ASP A C 1
ATOM 2141 O O . ASP A 1 271 ? 16.906 5.832 4.297 1 97.12 271 ASP A O 1
ATOM 2145 N N . GLU A 1 272 ? 16.453 5.902 2.125 1 97.19 272 GLU A N 1
ATOM 2146 C CA . GLU A 1 272 ? 17.859 6.203 1.839 1 97.19 272 GLU A CA 1
ATOM 2147 C C . GLU A 1 272 ? 18.203 7.641 2.215 1 97.19 272 GLU A C 1
ATOM 2149 O O . GLU A 1 272 ? 19.281 7.91 2.732 1 97.19 272 GLU A O 1
ATOM 2154 N N . PHE A 1 273 ? 17.359 8.594 1.99 1 98 273 PHE A N 1
ATOM 2155 C CA . PHE A 1 273 ? 17.547 10.016 2.246 1 98 273 PHE A CA 1
ATOM 2156 C C . PHE A 1 273 ? 17.859 10.258 3.719 1 98 273 PHE A C 1
ATOM 2158 O O . PHE A 1 273 ? 18.719 11.07 4.051 1 98 273 PHE A O 1
ATOM 2165 N N . VAL A 1 274 ? 17.156 9.609 4.617 1 97.56 274 VAL A N 1
ATOM 2166 C CA . VAL A 1 274 ? 17.25 9.922 6.039 1 97.56 274 VAL A CA 1
ATOM 2167 C C . VAL A 1 274 ? 18.547 9.344 6.609 1 97.56 274 VAL A C 1
ATOM 2169 O O . VAL A 1 274 ? 18.969 9.719 7.707 1 97.56 274 VAL A O 1
ATOM 2172 N N . LEU A 1 275 ? 19.234 8.469 5.887 1 95.38 275 LEU A N 1
ATOM 2173 C CA . LEU A 1 275 ? 20.453 7.832 6.371 1 95.38 275 LEU A CA 1
ATOM 2174 C C . LEU A 1 275 ? 21.516 8.875 6.715 1 95.38 275 LEU A C 1
ATOM 2176 O O . LEU A 1 275 ? 21.812 9.75 5.902 1 95.38 275 LEU A O 1
ATOM 2180 N N . GLY A 1 276 ? 22.016 8.75 7.875 1 93.12 276 GLY A N 1
ATOM 2181 C CA . GLY A 1 276 ? 23.141 9.586 8.281 1 93.12 276 GLY A CA 1
ATOM 2182 C C . GLY A 1 276 ? 22.734 11.008 8.609 1 93.12 276 GLY A C 1
ATOM 2183 O O . GLY A 1 276 ? 23.594 11.867 8.82 1 93.12 276 GLY A O 1
ATOM 2184 N N . LYS A 1 277 ? 21.469 11.344 8.633 1 95.94 277 LYS A N 1
ATOM 2185 C CA . LYS A 1 277 ? 20.984 12.695 8.922 1 95.94 277 LYS A CA 1
ATOM 2186 C C . LYS A 1 277 ? 20.312 12.758 10.289 1 95.94 277 LYS A C 1
ATOM 2188 O O . LYS A 1 277 ? 19.141 12.43 10.422 1 95.94 277 LYS A O 1
ATOM 2193 N N . GLU A 1 278 ? 21.062 13.297 11.141 1 92.5 278 GLU A N 1
ATOM 2194 C CA . GLU A 1 278 ? 20.516 13.469 12.484 1 92.5 278 GLU A CA 1
ATOM 2195 C C . GLU A 1 278 ? 19.344 14.453 12.492 1 92.5 278 GLU A C 1
ATOM 2197 O O . GLU A 1 278 ? 19.391 15.484 11.82 1 92.5 278 GLU A O 1
ATOM 2202 N N . GLY A 1 279 ? 18.344 14.094 13.164 1 95.12 279 GLY A N 1
ATOM 2203 C CA . GLY A 1 279 ? 17.219 15 13.305 1 95.12 279 GLY A CA 1
ATOM 2204 C C . GLY A 1 279 ? 16.234 14.914 12.156 1 95.12 279 GLY A C 1
ATOM 2205 O O . GLY A 1 279 ? 15.273 15.688 12.094 1 95.12 279 GLY A O 1
ATOM 2206 N N . VAL A 1 280 ? 16.469 14.047 11.211 1 97.56 280 VAL A N 1
ATOM 2207 C CA . VAL A 1 280 ? 15.555 13.844 10.094 1 97.56 280 VAL A CA 1
ATOM 2208 C C . VAL A 1 280 ? 14.914 12.461 10.188 1 97.56 280 VAL A C 1
ATOM 2210 O O . VAL A 1 280 ? 15.617 11.445 10.164 1 97.56 280 VAL A O 1
ATOM 2213 N N . ASP A 1 281 ? 13.562 12.414 10.344 1 96.69 281 ASP A N 1
ATOM 2214 C CA . ASP A 1 281 ? 12.852 11.148 10.508 1 96.69 281 ASP A CA 1
ATOM 2215 C C . ASP A 1 281 ? 11.797 10.969 9.414 1 96.69 281 ASP A C 1
ATOM 2217 O O . ASP A 1 281 ? 11.195 11.938 8.953 1 96.69 281 ASP A O 1
ATOM 2221 N N . TYR A 1 282 ? 11.617 9.766 9.016 1 97 282 TYR A N 1
ATOM 2222 C CA . TYR A 1 282 ? 10.438 9.422 8.227 1 97 282 TYR A CA 1
ATOM 2223 C C . TYR A 1 282 ? 9.227 9.203 9.125 1 97 282 TYR A C 1
ATOM 2225 O O . TYR A 1 282 ? 9.305 8.469 10.109 1 97 282 TYR A O 1
ATOM 2233 N N . PHE A 1 283 ? 8.18 9.812 8.82 1 94.19 283 PHE A N 1
ATOM 2234 C CA . PHE A 1 283 ? 6.906 9.594 9.5 1 94.19 283 PHE A CA 1
ATOM 2235 C C . PHE A 1 283 ? 5.922 8.867 8.594 1 94.19 283 PHE A C 1
ATOM 2237 O O . PHE A 1 283 ? 5.668 9.305 7.469 1 94.19 283 PHE A O 1
ATOM 2244 N N . PRO A 1 284 ? 5.27 7.812 9.023 1 96.06 284 PRO A N 1
ATOM 2245 C CA . PRO A 1 284 ? 4.539 6.898 8.141 1 96.06 284 PRO A CA 1
ATOM 2246 C C . PRO A 1 284 ? 3.082 7.305 7.941 1 96.06 284 PRO A C 1
ATOM 2248 O O . PRO A 1 284 ? 2.182 6.473 8.078 1 96.06 284 PRO A O 1
ATOM 2251 N N . SER A 1 285 ? 2.801 8.492 7.512 1 94.06 285 SER A N 1
ATOM 2252 C CA . SER A 1 285 ? 1.443 8.914 7.188 1 94.06 285 SER A CA 1
ATOM 2253 C C . SER A 1 285 ? 0.846 8.055 6.078 1 94.06 285 SER A C 1
ATOM 2255 O O . SER A 1 285 ? -0.341 7.723 6.113 1 94.06 285 SER A O 1
ATOM 2257 N N . TYR A 1 286 ? 1.66 7.746 5.148 1 96.06 286 TYR A N 1
ATOM 2258 C CA . TYR A 1 286 ? 1.229 6.906 4.035 1 96.06 286 TYR A CA 1
ATOM 2259 C C . TYR A 1 286 ? 0.67 5.578 4.535 1 96.06 286 TYR A C 1
ATOM 2261 O O . TYR A 1 286 ? -0.415 5.16 4.125 1 96.06 286 TYR A O 1
ATOM 2269 N N . GLU A 1 287 ? 1.357 4.949 5.422 1 97.19 287 GLU A N 1
ATOM 2270 C CA . GLU A 1 287 ? 0.975 3.66 5.988 1 97.19 287 GLU A CA 1
ATOM 2271 C C . GLU A 1 287 ? -0.284 3.783 6.84 1 97.19 287 GLU A C 1
ATOM 2273 O O . GLU A 1 287 ? -1.159 2.916 6.793 1 97.19 287 GLU A O 1
ATOM 2278 N N . PHE A 1 288 ? -0.406 4.859 7.602 1 94.19 288 PHE A N 1
ATOM 2279 C CA . PHE A 1 288 ? -1.587 5.094 8.422 1 94.19 288 PHE A CA 1
ATOM 2280 C C . PHE A 1 288 ? -2.857 5.004 7.586 1 94.19 288 PHE A C 1
ATOM 2282 O O . PHE A 1 288 ? -3.861 4.445 8.031 1 94.19 288 PHE A O 1
ATOM 2289 N N . VAL A 1 289 ? -2.748 5.531 6.406 1 94.19 289 VAL A N 1
ATOM 2290 C CA . VAL A 1 289 ? -3.947 5.66 5.586 1 94.19 289 VAL A CA 1
ATOM 2291 C C . VAL A 1 289 ? -4.129 4.402 4.734 1 94.19 289 VAL A C 1
ATOM 2293 O O . VAL A 1 289 ? -5.188 3.775 4.758 1 94.19 289 VAL A O 1
ATOM 2296 N N . THR A 1 290 ? -3.121 3.957 4.035 1 94.94 290 THR A N 1
ATOM 2297 C CA . THR A 1 290 ? -3.242 2.92 3.018 1 94.94 290 THR A CA 1
ATOM 2298 C C . THR A 1 290 ? -3.459 1.554 3.658 1 94.94 290 THR A C 1
ATOM 2300 O O . THR A 1 290 ? -3.988 0.64 3.023 1 94.94 290 THR A O 1
ATOM 2303 N N . LEU A 1 291 ? -3.014 1.395 4.906 1 94.69 291 LEU A N 1
ATOM 2304 C CA . LEU A 1 291 ? -3.197 0.115 5.582 1 94.69 291 LEU A CA 1
ATOM 2305 C C . LEU A 1 291 ? -4.539 0.071 6.309 1 94.69 291 LEU A C 1
ATOM 2307 O O . LEU A 1 291 ? -4.984 -0.998 6.727 1 94.69 291 LEU A O 1
ATOM 2311 N N . SER A 1 292 ? -5.199 1.196 6.5 1 92.69 292 SER A N 1
ATOM 2312 C CA . SER A 1 292 ? -6.465 1.253 7.223 1 92.69 292 SER A CA 1
ATOM 2313 C C . SER A 1 292 ? -7.633 0.853 6.324 1 92.69 292 SER A C 1
ATOM 2315 O O . SER A 1 292 ? -7.5 0.834 5.102 1 92.69 292 SER A O 1
ATOM 2317 N N . ASN A 1 293 ? -8.727 0.529 6.949 1 89.69 293 ASN A N 1
ATOM 2318 C CA . ASN A 1 293 ? -9.945 0.226 6.219 1 89.69 293 ASN A CA 1
ATOM 2319 C C . ASN A 1 293 ? -10.375 1.394 5.332 1 89.69 293 ASN A C 1
ATOM 2321 O O . ASN A 1 293 ? -10.57 2.51 5.82 1 89.69 293 ASN A O 1
ATOM 2325 N N . PRO A 1 294 ? -10.57 1.131 4.047 1 88.19 294 PRO A N 1
ATOM 2326 C CA . PRO A 1 294 ? -10.859 2.225 3.119 1 88.19 294 PRO A CA 1
ATOM 2327 C C . PRO A 1 294 ? -12.195 2.902 3.406 1 88.19 294 PRO A C 1
ATOM 2329 O O . PRO A 1 294 ? -12.391 4.07 3.059 1 88.19 294 PRO A O 1
ATOM 2332 N N . THR A 1 295 ? -13.094 2.277 4.055 1 84.75 295 THR A N 1
ATOM 2333 C CA . THR A 1 295 ? -14.406 2.844 4.34 1 84.75 295 THR A CA 1
ATOM 2334 C C . THR A 1 295 ? -14.281 4.078 5.23 1 84.75 295 THR A C 1
ATOM 2336 O O . THR A 1 295 ? -15.094 5 5.141 1 84.75 295 THR A O 1
ATOM 2339 N N . VAL A 1 296 ? -13.234 4.168 6.008 1 87.19 296 VAL A N 1
ATOM 2340 C CA . VAL A 1 296 ? -13.117 5.277 6.945 1 87.19 296 VAL A CA 1
ATOM 2341 C C . VAL A 1 296 ? -11.906 6.133 6.586 1 87.19 296 VAL A C 1
ATOM 2343 O O . VAL A 1 296 ? -11.758 7.25 7.086 1 87.19 296 VAL A O 1
ATOM 2346 N N . ALA A 1 297 ? -11.109 5.57 5.715 1 88.69 297 ALA A N 1
ATOM 2347 C CA . ALA A 1 297 ? -9.883 6.277 5.367 1 88.69 297 ALA A CA 1
ATOM 2348 C C . ALA A 1 297 ? -10.164 7.473 4.465 1 88.69 297 ALA A C 1
ATOM 2350 O O . ALA A 1 297 ? -9.477 8.492 4.535 1 88.69 297 ALA A O 1
ATOM 2351 N N . TRP A 1 298 ? -11.195 7.297 3.625 1 88.31 298 TRP A N 1
ATOM 2352 C CA . TRP A 1 298 ? -11.445 8.297 2.592 1 88.31 298 TRP A CA 1
ATOM 2353 C C . TRP A 1 298 ? -12.68 9.133 2.928 1 88.31 298 TRP A C 1
ATOM 2355 O O . TRP A 1 298 ? -13.617 8.633 3.555 1 88.31 298 TRP A O 1
ATOM 2365 N N . ALA A 1 299 ? -12.547 10.367 2.521 1 81.5 299 ALA A N 1
ATOM 2366 C CA . ALA A 1 299 ? -13.648 11.305 2.664 1 81.5 299 ALA A CA 1
ATOM 2367 C C . ALA A 1 299 ? -14.141 11.789 1.302 1 81.5 299 ALA A C 1
ATOM 2369 O O . ALA A 1 299 ? -13.609 11.391 0.265 1 81.5 299 ALA A O 1
ATOM 2370 N N . ARG A 1 300 ? -15.18 12.547 1.23 1 76.25 300 ARG A N 1
ATOM 2371 C CA . ARG A 1 300 ? -15.727 13.289 0.098 1 76.25 300 ARG A CA 1
ATOM 2372 C C . ARG A 1 300 ? -16.203 12.344 -0.997 1 76.25 300 ARG A C 1
ATOM 2374 O O . ARG A 1 300 ? -16.391 12.75 -2.146 1 76.25 300 ARG A O 1
ATOM 2381 N N . ASN A 1 301 ? -16.203 11.094 -0.792 1 82.06 301 ASN A N 1
ATOM 2382 C CA . ASN A 1 301 ? -16.734 10.102 -1.721 1 82.06 301 ASN A CA 1
ATOM 2383 C C . ASN A 1 301 ? -15.961 10.102 -3.037 1 82.06 301 ASN A C 1
ATOM 2385 O O . ASN A 1 301 ? -16.562 10.141 -4.113 1 82.06 301 ASN A O 1
ATOM 2389 N N . ASP A 1 302 ? -14.641 10.188 -2.98 1 89.06 302 ASP A N 1
ATOM 2390 C CA . ASP A 1 302 ? -13.836 10.227 -4.195 1 89.06 302 ASP A CA 1
ATOM 2391 C C . ASP A 1 302 ? -12.641 9.273 -4.098 1 89.06 302 ASP A C 1
ATOM 2393 O O . ASP A 1 302 ? -11.781 9.258 -4.977 1 89.06 302 ASP A O 1
ATOM 2397 N N . TYR A 1 303 ? -12.531 8.57 -3.021 1 90.88 303 TYR A N 1
ATOM 2398 C CA . TYR A 1 303 ? -11.492 7.574 -2.77 1 90.88 303 TYR A CA 1
ATOM 2399 C C . TYR A 1 303 ? -10.117 8.227 -2.727 1 90.88 303 TYR A C 1
ATOM 2401 O O . TYR A 1 303 ? -9.094 7.543 -2.859 1 90.88 303 TYR A O 1
ATOM 2409 N N . ARG A 1 304 ? -10.023 9.531 -2.592 1 90.12 304 ARG A N 1
ATOM 2410 C CA . ARG A 1 304 ? -8.734 10.203 -2.709 1 90.12 304 ARG A CA 1
ATOM 2411 C C . ARG A 1 304 ? -8.469 11.094 -1.504 1 90.12 304 ARG A C 1
ATOM 2413 O O . ARG A 1 304 ? -7.387 11.047 -0.913 1 90.12 304 ARG A O 1
ATOM 2420 N N . HIS A 1 305 ? -9.469 11.867 -1.155 1 89.06 305 HIS A N 1
ATOM 2421 C CA . HIS A 1 305 ? -9.25 12.75 -0.017 1 89.06 305 HIS A CA 1
ATOM 2422 C C . HIS A 1 305 ? -9.305 11.977 1.298 1 89.06 305 HIS A C 1
ATOM 2424 O O . HIS A 1 305 ? -10.297 11.312 1.596 1 89.06 305 HIS A O 1
ATOM 2430 N N . VAL A 1 306 ? -8.273 12.18 2.084 1 90.06 306 VAL A N 1
ATOM 2431 C CA . VAL A 1 306 ? -8.18 11.5 3.371 1 90.06 306 VAL A CA 1
ATOM 2432 C C . VAL A 1 306 ? -9.18 12.102 4.352 1 90.06 306 VAL A C 1
ATOM 2434 O O . VAL A 1 306 ? -9.352 13.32 4.402 1 90.06 306 VAL A O 1
ATOM 2437 N N . SER A 1 307 ? -9.734 11.32 5.137 1 89.5 307 SER A N 1
ATOM 2438 C CA . SER A 1 307 ? -10.672 11.773 6.168 1 89.5 307 SER A CA 1
ATOM 2439 C C . SER A 1 307 ? -9.969 12.656 7.195 1 89.5 307 SER A C 1
ATOM 2441 O O . SER A 1 307 ? -8.852 12.359 7.625 1 89.5 307 SER A O 1
ATOM 2443 N N . PRO A 1 308 ? -10.602 13.75 7.547 1 85.38 308 PRO A N 1
ATOM 2444 C CA . PRO A 1 308 ? -10.023 14.578 8.602 1 85.38 308 PRO A CA 1
ATOM 2445 C C . PRO A 1 308 ? -9.781 13.805 9.898 1 85.38 308 PRO A C 1
ATOM 2447 O O . PRO A 1 308 ? -8.828 14.086 10.625 1 85.38 308 PRO A O 1
ATOM 2450 N N . ASP A 1 309 ? -10.609 12.859 10.156 1 87.5 309 ASP A N 1
ATOM 2451 C CA . ASP A 1 309 ? -10.445 12.047 11.359 1 87.5 309 ASP A CA 1
ATOM 2452 C C . ASP A 1 309 ? -9.148 11.242 11.312 1 87.5 309 ASP A C 1
ATOM 2454 O O . ASP A 1 309 ? -8.461 11.109 12.328 1 87.5 309 ASP A O 1
ATOM 2458 N N . VAL A 1 310 ? -8.867 10.711 10.156 1 89.12 310 VAL A N 1
ATOM 2459 C CA . VAL A 1 310 ? -7.617 9.977 10.008 1 89.12 310 VAL A CA 1
ATOM 2460 C C . VAL A 1 310 ? -6.434 10.93 10.172 1 89.12 310 VAL A C 1
ATOM 2462 O O . VAL A 1 310 ? -5.445 10.586 10.828 1 89.12 310 VAL A O 1
ATOM 2465 N N . VAL A 1 311 ? -6.504 12.094 9.609 1 87.88 311 VAL A N 1
ATOM 2466 C CA . VAL A 1 311 ? -5.441 13.094 9.719 1 87.88 311 VAL A CA 1
ATOM 2467 C C . VAL A 1 311 ? -5.223 13.445 11.188 1 87.88 311 VAL A C 1
ATOM 2469 O O . VAL A 1 311 ? -4.082 13.516 11.648 1 87.88 311 VAL A O 1
ATOM 2472 N N . ASN A 1 312 ? -6.281 13.633 11.883 1 85.19 312 ASN A N 1
ATOM 2473 C CA . ASN A 1 312 ? -6.191 13.945 13.305 1 85.19 312 ASN A CA 1
ATOM 2474 C C . ASN A 1 312 ? -5.52 12.82 14.086 1 85.19 312 ASN A C 1
ATOM 2476 O O . ASN A 1 312 ? -4.738 13.07 15.008 1 85.19 312 ASN A O 1
ATOM 2480 N N . ARG A 1 313 ? -5.84 11.727 13.773 1 86.69 313 ARG A N 1
ATOM 2481 C CA . ARG A 1 313 ? -5.223 10.578 14.422 1 86.69 313 ARG A CA 1
ATOM 2482 C C . ARG A 1 313 ? -3.725 10.523 14.133 1 86.69 313 ARG A C 1
ATOM 2484 O O . ARG A 1 313 ? -2.924 10.25 15.031 1 86.69 313 ARG A O 1
ATOM 2491 N N . ILE A 1 314 ? -3.354 10.711 12.883 1 88.12 314 ILE A N 1
ATOM 2492 C CA . ILE A 1 314 ? -1.951 10.727 12.484 1 88.12 314 ILE A CA 1
ATOM 2493 C C . ILE A 1 314 ? -1.196 11.797 13.266 1 88.12 314 ILE A C 1
ATOM 2495 O O . ILE A 1 314 ? -0.135 11.531 13.836 1 88.12 314 ILE A O 1
ATOM 2499 N N . MET A 1 315 ? -1.733 12.953 13.32 1 83.62 315 MET A N 1
ATOM 2500 C CA . MET A 1 315 ? -1.062 14.055 13.992 1 83.62 315 MET A CA 1
ATOM 2501 C C . MET A 1 315 ? -0.997 13.82 15.5 1 83.62 315 MET A C 1
ATOM 2503 O O . MET A 1 315 ? -0.033 14.219 16.156 1 83.62 315 MET A O 1
ATOM 2507 N N . SER A 1 316 ? -2.023 13.18 16.016 1 83.31 316 SER A N 1
ATOM 2508 C CA . SER A 1 316 ? -1.968 12.766 17.422 1 83.31 316 SER A CA 1
ATOM 2509 C C . SER A 1 316 ? -0.758 11.883 17.688 1 83.31 316 SER A C 1
ATOM 2511 O O . SER A 1 316 ? -0.08 12.039 18.703 1 83.31 316 SER A O 1
ATOM 2513 N N . ASN A 1 317 ? -0.57 11 16.797 1 84.5 317 ASN A N 1
ATOM 2514 C CA . ASN A 1 317 ? 0.578 10.109 16.938 1 84.5 317 ASN A CA 1
ATOM 2515 C C . ASN A 1 317 ? 1.895 10.883 16.875 1 84.5 317 ASN A C 1
ATOM 2517 O O . ASN A 1 317 ? 2.832 10.57 17.625 1 84.5 317 ASN A O 1
ATOM 2521 N N . VAL A 1 318 ? 2.002 11.812 16 1 82 318 VAL A N 1
ATOM 2522 C CA . VAL A 1 318 ? 3.191 12.648 15.883 1 82 318 VAL A CA 1
ATOM 2523 C C . VAL A 1 318 ? 3.422 13.406 17.188 1 82 318 VAL A C 1
ATOM 2525 O O . VAL A 1 318 ? 4.535 13.43 17.719 1 82 318 VAL A O 1
ATOM 2528 N N . LEU A 1 319 ? 2.42 14 17.672 1 82.06 319 LEU A N 1
ATOM 2529 C CA . LEU A 1 319 ? 2.527 14.82 18.875 1 82.06 319 LEU A CA 1
ATOM 2530 C C . LEU A 1 319 ? 2.889 13.969 20.078 1 82.06 319 LEU A C 1
ATOM 2532 O O . LEU A 1 319 ? 3.783 14.32 20.859 1 82.06 319 LEU A O 1
ATOM 2536 N N . VAL A 1 320 ? 2.279 12.852 20.188 1 82 320 VAL A N 1
ATOM 2537 C CA . VAL A 1 320 ? 2.545 11.969 21.328 1 82 320 VAL A CA 1
ATOM 2538 C C . VAL A 1 320 ? 3.975 11.438 21.234 1 82 320 VAL A C 1
ATOM 2540 O O . VAL A 1 320 ? 4.691 11.406 22.25 1 82 320 VAL A O 1
ATOM 2543 N N . SER A 1 321 ? 4.391 11.07 20.078 1 84.81 321 SER A N 1
ATOM 2544 C CA . SER A 1 321 ? 5.699 10.453 19.891 1 84.81 321 SER A CA 1
ATOM 2545 C C . SER A 1 321 ? 6.82 11.477 20.031 1 84.81 321 SER A C 1
ATOM 2547 O O . SER A 1 321 ? 7.867 11.195 20.609 1 84.81 321 SER A O 1
ATOM 2549 N N . TYR A 1 322 ? 6.664 12.695 19.562 1 87.62 322 TYR A N 1
ATOM 2550 C CA . TYR A 1 322 ? 7.773 13.641 19.438 1 87.62 322 TYR A CA 1
ATOM 2551 C C . TYR A 1 322 ? 7.711 14.688 20.547 1 87.62 322 TYR A C 1
ATOM 2553 O O . TYR A 1 322 ? 8.719 15.328 20.859 1 87.62 322 TYR A O 1
ATOM 2561 N N . VAL A 1 323 ? 6.617 14.961 21.125 1 80.62 323 VAL A N 1
ATOM 2562 C CA . VAL A 1 323 ? 6.488 15.961 22.172 1 80.62 323 VAL A CA 1
ATOM 2563 C C . VAL A 1 323 ? 6.609 15.297 23.531 1 80.62 323 VAL A C 1
ATOM 2565 O O . VAL A 1 323 ? 7.398 15.742 24.375 1 80.62 323 VAL A O 1
ATOM 2568 N N . ASP A 1 324 ? 5.801 14.266 23.797 1 67.62 324 ASP A N 1
ATOM 2569 C CA . ASP A 1 324 ? 5.762 13.625 25.109 1 67.62 324 ASP A CA 1
ATOM 2570 C C . ASP A 1 324 ? 6.93 12.656 25.281 1 67.62 324 ASP A C 1
ATOM 2572 O O . ASP A 1 324 ? 7.324 12.344 26.406 1 67.62 324 ASP A O 1
ATOM 2576 N N . GLY A 1 325 ? 7.512 12.367 24.328 1 64.69 325 GLY A N 1
ATOM 2577 C CA . GLY A 1 325 ? 8.672 11.492 24.344 1 64.69 325 GLY A CA 1
ATOM 2578 C C . GLY A 1 325 ? 8.336 10.047 24.031 1 64.69 325 GLY A C 1
ATOM 2579 O O . GLY A 1 325 ? 7.156 9.672 23.984 1 64.69 325 GLY A O 1
ATOM 2580 N N . ALA A 1 326 ? 9.461 9.234 23.781 1 53.56 326 ALA A N 1
ATOM 2581 C CA . ALA A 1 326 ? 9.398 7.859 23.281 1 53.56 326 ALA A CA 1
ATOM 2582 C C . ALA A 1 326 ? 8.656 6.957 24.266 1 53.56 326 ALA A C 1
ATOM 2584 O O . ALA A 1 326 ? 7.914 6.062 23.875 1 53.56 326 ALA A O 1
ATOM 2585 N N . GLU A 1 327 ? 8.883 7.215 25.469 1 52.84 327 GLU A N 1
ATOM 2586 C CA . GLU A 1 327 ? 8.297 6.34 26.469 1 52.84 327 GLU A CA 1
ATOM 2587 C C . GLU A 1 327 ? 6.77 6.367 26.406 1 52.84 327 GLU A C 1
ATOM 2589 O O . GLU A 1 327 ? 6.113 5.336 26.562 1 52.84 327 GLU A O 1
ATOM 2594 N N . ALA A 1 328 ? 6.27 7.465 26.109 1 51.56 328 ALA A N 1
ATOM 2595 C CA . ALA A 1 328 ? 4.824 7.613 25.938 1 51.56 328 ALA A CA 1
ATOM 2596 C C . ALA A 1 328 ? 4.344 6.938 24.672 1 51.56 328 ALA A C 1
ATOM 2598 O O . ALA A 1 328 ? 3.234 6.398 24.625 1 51.56 328 ALA A O 1
ATOM 2599 N N . ALA A 1 329 ? 5.289 6.887 23.797 1 51.44 329 ALA A N 1
ATOM 2600 C CA . ALA A 1 329 ? 4.977 6.312 22.484 1 51.44 329 ALA A CA 1
ATOM 2601 C C . ALA A 1 329 ? 4.898 4.789 22.562 1 51.44 329 ALA A C 1
ATOM 2603 O O . ALA A 1 329 ? 4.23 4.156 21.75 1 51.44 329 ALA A O 1
ATOM 2604 N N . GLU A 1 330 ? 5.707 4.223 23.469 1 50.53 330 GLU A N 1
ATOM 2605 C CA . GLU A 1 330 ? 5.766 2.766 23.547 1 50.53 330 GLU A CA 1
ATOM 2606 C C . GLU A 1 330 ? 4.449 2.182 24.047 1 50.53 330 GLU A C 1
ATOM 2608 O O . GLU A 1 330 ? 4.168 0.999 23.828 1 50.53 330 GLU A O 1
ATOM 2613 N N . ALA A 1 331 ? 3.736 3.1 24.844 1 51.25 331 ALA A N 1
ATOM 2614 C CA . ALA A 1 331 ? 2.447 2.529 25.234 1 51.25 331 ALA A CA 1
ATOM 2615 C C . ALA A 1 331 ? 1.456 2.578 24.078 1 51.25 331 ALA A C 1
ATOM 2617 O O . ALA A 1 331 ? 1.069 3.66 23.625 1 51.25 331 ALA A O 1
ATOM 2618 N N . PRO A 1 332 ? 1.267 1.454 23.438 1 55.84 332 PRO A N 1
ATOM 2619 C CA . PRO A 1 332 ? 0.347 1.416 22.297 1 55.84 332 PRO A CA 1
ATOM 2620 C C . PRO A 1 332 ? -1.015 2.029 22.625 1 55.84 332 PRO A C 1
ATOM 2622 O O . PRO A 1 332 ? -1.545 1.828 23.719 1 55.84 332 PRO A O 1
ATOM 2625 N N . GLY A 1 333 ? -1.277 3.193 21.984 1 62.91 333 GLY A N 1
ATOM 2626 C CA . GLY A 1 333 ? -2.678 3.574 22.062 1 62.91 333 GLY A CA 1
ATOM 2627 C C . GLY A 1 333 ? -2.889 4.945 22.672 1 62.91 333 GLY A C 1
ATOM 2628 O O . GLY A 1 333 ? -4.023 5.406 22.797 1 62.91 333 GLY A O 1
ATOM 2629 N N . LEU A 1 334 ? -1.781 5.473 23.078 1 68.31 334 LEU A N 1
ATOM 2630 C CA . LEU A 1 334 ? -2.01 6.801 23.641 1 68.31 334 LEU A CA 1
ATOM 2631 C C . LEU A 1 334 ? -2.285 7.816 22.531 1 68.31 334 LEU A C 1
ATOM 2633 O O . LEU A 1 334 ? -1.637 7.789 21.484 1 68.31 334 LEU A O 1
ATOM 2637 N N . LEU A 1 335 ? -3.285 8.555 22.844 1 79.88 335 LEU A N 1
ATOM 2638 C CA . LEU A 1 335 ? -3.734 9.539 21.875 1 79.88 335 LEU A CA 1
ATOM 2639 C C . LEU A 1 335 ? -3.955 10.898 22.531 1 79.88 335 LEU A C 1
ATOM 2641 O O . LEU A 1 335 ? -4.008 10.992 23.766 1 79.88 335 LEU A O 1
ATOM 2645 N N . THR A 1 336 ? -3.93 11.891 21.734 1 79.62 336 THR A N 1
ATOM 2646 C CA . THR A 1 336 ? -4.461 13.18 22.156 1 79.62 336 THR A CA 1
ATOM 2647 C C . THR A 1 336 ? -5.984 13.141 22.234 1 79.62 336 THR A C 1
ATOM 2649 O O . THR A 1 336 ? -6.605 12.18 21.781 1 79.62 336 THR A O 1
ATOM 2652 N N . SER A 1 337 ? -6.5 14.133 22.828 1 81.06 337 SER A N 1
ATOM 2653 C CA . SE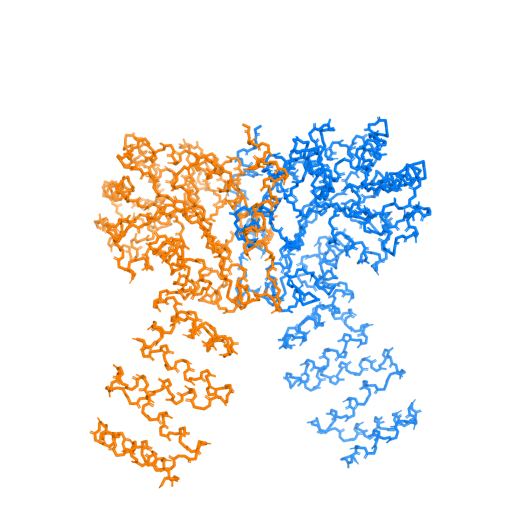R A 1 337 ? -7.953 14.219 22.906 1 81.06 337 SER A CA 1
ATOM 2654 C C . SER A 1 337 ? -8.578 14.195 21.516 1 81.06 337 SER A C 1
ATOM 2656 O O . SER A 1 337 ? -9.547 13.477 21.266 1 81.06 337 SER A O 1
ATOM 2658 N N . GLU A 1 338 ? -8 14.945 20.641 1 79.62 338 GLU A N 1
ATOM 2659 C CA . GLU A 1 338 ? -8.508 15 19.266 1 79.62 338 GLU A CA 1
ATOM 2660 C C . GLU A 1 338 ? -8.344 13.656 18.562 1 79.62 338 GLU A C 1
ATOM 2662 O O . GLU A 1 338 ? -9.219 13.227 17.812 1 79.62 338 GLU A O 1
ATOM 2667 N N . GLY A 1 339 ? -7.281 13.047 18.812 1 84.5 339 GLY A N 1
ATOM 2668 C CA . GLY A 1 339 ? -7.027 11.742 18.234 1 84.5 339 GLY A CA 1
ATOM 2669 C C . GLY A 1 339 ? -7.992 10.672 18.719 1 84.5 339 GLY A C 1
ATOM 2670 O O . GLY A 1 339 ? -8.438 9.828 17.938 1 84.5 339 GLY A O 1
ATOM 2671 N N . LEU A 1 340 ? -8.211 10.742 19.938 1 88.88 340 LEU A N 1
ATOM 2672 C CA . LEU A 1 340 ? -9.156 9.789 20.516 1 88.88 340 LEU A CA 1
ATOM 2673 C C . LEU A 1 340 ? -10.547 9.977 19.922 1 88.88 340 LEU A C 1
ATOM 2675 O O . LEU A 1 340 ? -11.18 9.008 19.5 1 88.88 340 LEU A O 1
ATOM 2679 N N . ARG A 1 341 ? -10.992 11.195 19.875 1 89.5 341 ARG A N 1
ATOM 2680 C CA . ARG A 1 341 ? -12.297 11.5 19.297 1 89.5 341 ARG A CA 1
ATOM 2681 C C . ARG A 1 341 ? -12.398 10.992 17.859 1 89.5 341 ARG A C 1
ATOM 2683 O O . ARG A 1 341 ? -13.391 10.367 17.484 1 89.5 341 ARG A O 1
ATOM 2690 N N . ALA A 1 342 ? -11.422 11.297 17.188 1 88.69 342 ALA A N 1
ATOM 2691 C CA . ALA A 1 342 ? -11.391 10.898 15.773 1 88.69 342 ALA A CA 1
ATOM 2692 C C . ALA A 1 342 ? -11.43 9.383 15.633 1 88.69 342 ALA A C 1
ATOM 2694 O O . ALA A 1 342 ? -12.172 8.852 14.797 1 88.69 342 ALA A O 1
ATOM 2695 N N . SER A 1 343 ? -10.648 8.719 16.391 1 90.25 343 SER A N 1
ATOM 2696 C CA . SER A 1 343 ? -10.578 7.258 16.328 1 90.25 343 SER A CA 1
ATOM 2697 C C . SER A 1 343 ? -11.922 6.629 16.688 1 90.25 343 SER A C 1
ATOM 2699 O O . SER A 1 343 ? -12.367 5.703 16 1 90.25 343 SER A O 1
ATOM 2701 N N . LEU A 1 344 ? -12.531 7.148 17.672 1 92.88 344 LEU A N 1
ATOM 2702 C CA . LEU A 1 344 ? -13.805 6.594 18.109 1 92.88 344 LEU A CA 1
ATOM 2703 C C . LEU A 1 344 ? -14.891 6.812 17.062 1 92.88 344 LEU A C 1
ATOM 2705 O O . LEU A 1 344 ? -15.719 5.93 16.828 1 92.88 344 LEU A O 1
ATOM 2709 N N . LYS A 1 345 ? -14.891 7.984 16.531 1 90.75 345 LYS A N 1
ATOM 2710 C CA . LYS A 1 345 ? -15.844 8.281 15.469 1 90.75 345 LYS A CA 1
ATOM 2711 C C . LYS A 1 345 ? -15.719 7.277 14.32 1 90.75 345 LYS A C 1
ATOM 2713 O O . LYS A 1 345 ? -16.719 6.777 13.812 1 90.75 345 LYS A O 1
ATOM 2718 N N . MET A 1 346 ? -14.57 6.969 13.914 1 88.19 346 MET A N 1
ATOM 2719 C CA . MET A 1 346 ? -14.32 6.047 12.805 1 88.19 346 MET A CA 1
ATOM 2720 C C . MET A 1 346 ? -14.711 4.621 13.188 1 88.19 346 MET A C 1
ATOM 2722 O O . MET A 1 346 ? -15.32 3.908 12.391 1 88.19 346 MET A O 1
ATOM 2726 N N . LEU A 1 347 ? -14.367 4.242 14.352 1 90.56 347 LEU A N 1
ATOM 2727 C CA . LEU A 1 347 ? -14.719 2.904 14.812 1 90.56 347 LEU A CA 1
ATOM 2728 C C . LEU A 1 347 ? -16.234 2.738 14.906 1 90.56 347 LEU A C 1
ATOM 2730 O O . LEU A 1 347 ? -16.766 1.664 14.617 1 90.56 347 LEU A O 1
ATOM 2734 N N . MET A 1 348 ? -16.875 3.814 15.312 1 91.56 348 MET A N 1
ATOM 2735 C CA . MET A 1 348 ? -18.344 3.793 15.383 1 91.56 348 MET A CA 1
ATOM 2736 C C . MET A 1 348 ? -18.953 3.576 14.008 1 91.56 348 MET A C 1
ATOM 2738 O O . MET A 1 348 ? -19.875 2.783 13.852 1 91.56 348 MET A O 1
ATOM 2742 N N . LYS A 1 349 ? -18.438 4.27 13.039 1 87.81 349 LYS A N 1
ATOM 2743 C CA . LYS A 1 349 ? -18.906 4.133 11.664 1 87.81 349 LYS A CA 1
ATOM 2744 C C . LYS A 1 349 ? -18.766 2.695 11.172 1 87.81 349 LYS A C 1
ATOM 2746 O O . LYS A 1 349 ? -19.547 2.232 10.344 1 87.81 349 LYS A O 1
ATOM 2751 N N . LEU A 1 350 ? -17.844 1.928 11.719 1 88.06 350 LEU A N 1
ATOM 2752 C CA . LEU A 1 350 ? -17.547 0.568 11.281 1 88.06 350 LEU A CA 1
ATOM 2753 C C . LEU A 1 350 ? -18.219 -0.454 12.195 1 88.06 350 LEU A C 1
ATOM 2755 O O . LEU A 1 350 ? -18.062 -1.661 12.008 1 88.06 350 LEU A O 1
ATOM 2759 N N . ASN A 1 351 ? -18.812 0.021 13.211 1 91.56 351 ASN A N 1
ATOM 2760 C CA . ASN A 1 351 ? -19.5 -0.799 14.203 1 91.56 351 ASN A CA 1
ATOM 2761 C C . ASN A 1 351 ? -18.531 -1.686 14.977 1 91.56 351 ASN A C 1
ATOM 2763 O O . ASN A 1 351 ? -18.844 -2.844 15.266 1 91.56 351 ASN A O 1
ATOM 2767 N N . HIS A 1 352 ? -17.391 -1.158 15.25 1 91.62 352 HIS A N 1
ATOM 2768 C CA . HIS A 1 352 ? -16.406 -1.853 16.078 1 91.62 352 HIS A CA 1
ATOM 2769 C C . HIS A 1 352 ? -16.547 -1.445 17.547 1 91.62 352 HIS A C 1
ATOM 2771 O O . HIS A 1 352 ? -15.688 -0.729 18.062 1 91.62 352 HIS A O 1
ATOM 2777 N N . PHE A 1 353 ? -17.438 -1.975 18.219 1 94.69 353 PHE A N 1
ATOM 2778 C CA . PHE A 1 353 ? -17.844 -1.49 19.531 1 94.69 353 PHE A CA 1
ATOM 2779 C C . PHE A 1 353 ? -16.875 -1.949 20.609 1 94.69 353 PHE A C 1
ATOM 2781 O O . PHE A 1 353 ? -16.547 -1.19 21.516 1 94.69 353 PHE A O 1
ATOM 2788 N N . GLN A 1 354 ? -16.438 -3.158 20.516 1 93.25 354 GLN A N 1
ATOM 2789 C CA . GLN A 1 354 ? -15.477 -3.639 21.516 1 93.25 354 GLN A CA 1
ATOM 2790 C C . GLN A 1 354 ? -14.188 -2.814 21.484 1 93.25 354 GLN A C 1
ATOM 2792 O O . GLN A 1 354 ? -13.641 -2.471 22.531 1 93.25 354 GLN A O 1
ATOM 2797 N N . GLU A 1 355 ? -13.773 -2.51 20.312 1 90.56 355 GLU A N 1
ATOM 2798 C CA . GLU A 1 355 ? -12.562 -1.713 20.172 1 90.56 355 GLU A CA 1
ATOM 2799 C C . GLU A 1 355 ? -12.75 -0.311 20.75 1 90.56 355 GLU A C 1
ATOM 2801 O O . GLU A 1 355 ? -11.805 0.279 21.281 1 90.56 355 GLU A O 1
ATOM 2806 N N . ILE A 1 356 ? -13.914 0.241 20.672 1 94.38 356 ILE A N 1
ATOM 2807 C CA . ILE A 1 356 ? -14.227 1.546 21.234 1 94.38 356 ILE A CA 1
ATOM 2808 C C . ILE A 1 356 ? -14.039 1.505 22.75 1 94.38 356 ILE A C 1
ATOM 2810 O O . ILE A 1 356 ? -13.344 2.35 23.312 1 94.38 356 ILE A O 1
ATOM 2814 N N . VAL A 1 357 ? -14.562 0.484 23.328 1 95.06 357 VAL A N 1
ATOM 2815 C CA . VAL A 1 357 ? -14.492 0.358 24.781 1 95.06 357 VAL A CA 1
ATOM 2816 C C . VAL A 1 357 ? -13.047 0.157 25.203 1 95.06 357 VAL A C 1
ATOM 2818 O O . VAL A 1 357 ? -12.586 0.772 26.172 1 95.06 357 VAL A O 1
ATOM 2821 N N . ASP A 1 358 ? -12.359 -0.632 24.469 1 91.88 358 ASP A N 1
ATOM 2822 C CA . ASP A 1 358 ? -10.961 -0.917 24.797 1 91.88 358 ASP A CA 1
ATOM 2823 C C . ASP A 1 358 ? -10.102 0.341 24.672 1 91.88 358 ASP A C 1
ATOM 2825 O O . ASP A 1 358 ? -9.227 0.581 25.516 1 91.88 358 ASP A O 1
ATOM 2829 N N . LEU A 1 359 ? -10.352 1.107 23.656 1 90.94 359 LEU A N 1
ATOM 2830 C CA . LEU A 1 359 ? -9.578 2.32 23.422 1 90.94 359 LEU A CA 1
ATOM 2831 C C . LEU A 1 359 ? -9.844 3.357 24.5 1 90.94 359 LEU A C 1
ATOM 2833 O O . LEU A 1 359 ? -8.922 4.059 24.938 1 90.94 359 LEU A O 1
ATOM 2837 N N . CYS A 1 360 ? -11.031 3.484 24.906 1 94 360 CYS A N 1
ATOM 2838 C CA . CYS A 1 360 ? -11.367 4.391 26 1 94 360 CYS A CA 1
ATOM 2839 C C . CYS A 1 360 ? -10.68 3.963 27.297 1 94 360 CYS A C 1
ATOM 2841 O O . CYS A 1 360 ? -10.164 4.805 28.031 1 94 360 CYS A O 1
ATOM 2843 N N . ALA A 1 361 ? -10.672 2.672 27.484 1 92.94 361 ALA A N 1
ATOM 2844 C CA . ALA A 1 361 ? -10.016 2.15 28.688 1 92.94 361 ALA A CA 1
ATOM 2845 C C . ALA A 1 361 ? -8.523 2.457 28.672 1 92.94 361 ALA A C 1
ATOM 2847 O O . ALA A 1 361 ? -7.945 2.818 29.703 1 92.94 361 ALA A O 1
ATOM 2848 N N . ALA A 1 362 ? -7.934 2.35 27.516 1 88.44 362 ALA A N 1
ATOM 2849 C CA . ALA A 1 362 ? -6.5 2.582 27.359 1 88.44 362 ALA A CA 1
ATOM 2850 C C . ALA A 1 362 ? -6.164 4.066 27.5 1 88.44 362 ALA A C 1
ATOM 2852 O O . ALA A 1 362 ? -5.023 4.426 27.797 1 88.44 362 ALA A O 1
ATOM 2853 N N . ASN A 1 363 ? -7.152 4.914 27.25 1 90.5 363 ASN A N 1
ATOM 2854 C CA . ASN A 1 363 ? -7.008 6.359 27.359 1 90.5 363 ASN A CA 1
ATOM 2855 C C . ASN A 1 363 ? -8.008 6.953 28.359 1 90.5 363 ASN A C 1
ATOM 2857 O O . ASN A 1 363 ? -8.703 7.918 28.031 1 90.5 363 ASN A O 1
ATOM 2861 N N . ARG A 1 364 ? -8.023 6.41 29.484 1 92.94 364 ARG A N 1
ATOM 2862 C CA . ARG A 1 364 ? -9.125 6.652 30.406 1 92.94 364 ARG A CA 1
ATOM 2863 C C . ARG A 1 364 ? -9.156 8.109 30.859 1 92.94 364 ARG A C 1
ATOM 2865 O O . ARG A 1 364 ? -10.227 8.719 30.922 1 92.94 364 ARG A O 1
ATOM 2872 N N . GLU A 1 365 ? -8.039 8.68 31.141 1 90.75 365 GLU A N 1
ATOM 2873 C CA . GLU A 1 365 ? -7.992 10.07 31.594 1 90.75 365 GLU A CA 1
ATOM 2874 C C . GLU A 1 365 ? -8.562 11.016 30.547 1 90.75 365 GLU A C 1
ATOM 2876 O O . GLU A 1 365 ? -9.344 11.906 30.859 1 90.75 365 GLU A O 1
ATOM 2881 N N . LEU A 1 366 ? -8.188 10.789 29.391 1 90.19 366 LEU A N 1
ATOM 2882 C CA . LEU A 1 366 ? -8.688 11.609 28.297 1 90.19 366 LEU A CA 1
ATOM 2883 C C . LEU A 1 366 ? -10.172 11.367 28.062 1 90.19 366 LEU A C 1
ATOM 2885 O O . LEU A 1 366 ? -10.93 12.305 27.812 1 90.19 366 LEU A O 1
ATOM 2889 N N . ALA A 1 367 ? -10.516 10.141 28.156 1 93.81 367 ALA A N 1
ATOM 2890 C CA . ALA A 1 367 ? -11.906 9.766 27.922 1 93.81 367 ALA A CA 1
ATOM 2891 C C . ALA A 1 367 ? -12.836 10.391 28.953 1 93.81 367 ALA A C 1
ATOM 2893 O O . ALA A 1 367 ? -13.914 10.891 28.609 1 93.81 367 ALA A O 1
ATOM 2894 N N . ASP A 1 368 ? -12.336 10.406 30.109 1 95.31 368 ASP A N 1
ATOM 2895 C CA . ASP A 1 368 ? -13.164 10.898 31.219 1 95.31 368 ASP A CA 1
ATOM 2896 C C . ASP A 1 368 ? -13.312 12.414 31.156 1 95.31 368 ASP A C 1
ATOM 2898 O O . ASP A 1 368 ? -14.203 12.977 31.797 1 95.31 368 ASP A O 1
ATOM 2902 N N . ALA A 1 369 ? -12.484 13 30.438 1 93.69 369 ALA A N 1
ATOM 2903 C CA . ALA A 1 369 ? -12.477 14.461 30.406 1 93.69 369 ALA A CA 1
ATOM 2904 C C . ALA A 1 369 ? -13.258 14.984 29.203 1 93.69 369 ALA A C 1
ATOM 2906 O O . ALA A 1 369 ? -13.422 16.203 29.047 1 93.69 369 ALA A O 1
ATOM 2907 N N . ASP A 1 370 ? -13.844 14.156 28.375 1 93.5 370 ASP A N 1
ATOM 2908 C CA . ASP A 1 370 ? -14.469 14.57 27.125 1 93.5 370 ASP A CA 1
ATOM 2909 C C . ASP A 1 370 ? -15.883 14 27 1 93.5 370 ASP A C 1
ATOM 2911 O O . ASP A 1 370 ? -16.047 12.789 26.844 1 93.5 370 ASP A O 1
ATOM 2915 N N . VAL A 1 371 ? -16.875 14.898 26.938 1 94.25 371 VAL A N 1
ATOM 2916 C CA . VAL A 1 371 ? -18.281 14.492 26.969 1 94.25 371 VAL A CA 1
ATOM 2917 C C . VAL A 1 371 ? -18.609 13.695 25.703 1 94.25 371 VAL A C 1
ATOM 2919 O O . VAL A 1 371 ? -19.328 12.703 25.766 1 94.25 371 VAL A O 1
ATOM 2922 N N . GLU A 1 372 ? -18.109 14.109 24.594 1 93.31 372 GLU A N 1
ATOM 2923 C CA . GLU A 1 372 ? -18.406 13.414 23.344 1 93.31 372 GLU A CA 1
ATOM 2924 C C . GLU A 1 372 ? -17.844 12 23.359 1 93.31 372 GLU A C 1
ATOM 2926 O O . GLU A 1 372 ? -18.484 11.07 22.859 1 93.31 372 GLU A O 1
ATOM 2931 N N . VAL A 1 373 ? -16.672 11.875 23.891 1 94.75 373 VAL A N 1
ATOM 2932 C CA . VAL A 1 373 ? -16.016 10.57 24 1 94.75 373 VAL A CA 1
ATOM 2933 C C . VAL A 1 373 ? -16.844 9.656 24.906 1 94.75 373 VAL A C 1
ATOM 2935 O O . VAL A 1 373 ? -17.094 8.492 24.562 1 94.75 373 VAL A O 1
ATOM 2938 N N . LEU A 1 374 ? -17.234 10.172 25.953 1 96.56 374 LEU A N 1
ATOM 2939 C CA . LEU A 1 374 ? -18.031 9.406 26.922 1 96.56 374 LEU A CA 1
ATOM 2940 C C . LEU A 1 374 ? -19.359 8.969 26.297 1 96.56 374 LEU A C 1
ATOM 2942 O O . LEU A 1 374 ? -19.812 7.852 26.547 1 96.56 374 LEU A O 1
ATOM 2946 N N . MET A 1 375 ? -19.953 9.867 25.531 1 96.06 375 MET A N 1
ATOM 2947 C CA . MET A 1 375 ? -21.219 9.531 24.875 1 96.06 375 MET A CA 1
ATOM 2948 C C . MET A 1 375 ? -21.031 8.391 23.891 1 96.06 375 MET A C 1
ATOM 2950 O O . MET A 1 375 ? -21.875 7.508 23.781 1 96.06 375 MET A O 1
ATOM 2954 N N . VAL A 1 376 ? -19.969 8.43 23.172 1 96.06 376 VAL A N 1
ATOM 2955 C CA . VAL A 1 376 ? -19.672 7.375 22.203 1 96.06 376 VAL A CA 1
ATOM 2956 C C . VAL A 1 376 ? -19.391 6.066 22.938 1 96.06 376 VAL A C 1
ATOM 2958 O O . VAL A 1 376 ? -19.859 5 22.531 1 96.06 376 VAL A O 1
ATOM 2961 N N . GLU A 1 377 ? -18.609 6.145 24 1 97.06 377 GLU A N 1
ATOM 2962 C CA . GLU A 1 377 ? -18.328 4.969 24.812 1 97.06 377 GLU A CA 1
ATOM 2963 C C . GLU A 1 377 ? -19.609 4.34 25.344 1 97.06 377 GLU A C 1
ATOM 2965 O O . GLU A 1 377 ? -19.766 3.117 25.328 1 97.06 377 GLU A O 1
ATOM 2970 N N . ALA A 1 378 ? -20.484 5.133 25.812 1 97.5 378 ALA A N 1
ATOM 2971 C CA . ALA A 1 378 ? -21.766 4.656 26.328 1 97.5 378 ALA A CA 1
ATOM 2972 C C . ALA A 1 378 ? -22.547 3.906 25.25 1 97.5 378 ALA A C 1
ATOM 2974 O O . ALA A 1 378 ? -23.141 2.854 25.516 1 97.5 378 ALA A O 1
ATOM 2975 N N . THR A 1 379 ? -22.578 4.5 24.109 1 97.12 379 THR A N 1
ATOM 2976 C CA . THR A 1 379 ? -23.266 3.875 22.984 1 97.12 379 THR A CA 1
ATOM 2977 C C . THR A 1 379 ? -22.656 2.514 22.672 1 97.12 379 THR A C 1
ATOM 2979 O O . THR A 1 379 ? -23.391 1.533 22.484 1 97.12 379 THR A O 1
ATOM 2982 N N . ALA A 1 380 ? -21.375 2.484 22.609 1 96.75 380 ALA A N 1
ATOM 2983 C CA . ALA A 1 380 ? -20.672 1.241 22.297 1 96.75 380 ALA A CA 1
ATOM 2984 C C . ALA A 1 380 ? -20.938 0.179 23.359 1 96.75 380 ALA A C 1
ATOM 2986 O O . ALA A 1 380 ? -21.219 -0.979 23.031 1 96.75 380 ALA A O 1
ATOM 2987 N N . ALA A 1 381 ? -20.844 0.539 24.578 1 97.19 381 ALA A N 1
ATOM 2988 C CA . ALA A 1 381 ? -21.078 -0.385 25.688 1 97.19 381 ALA A CA 1
ATOM 2989 C C . ALA A 1 381 ? -22.5 -0.946 25.641 1 97.19 381 ALA A C 1
ATOM 2991 O O . ALA A 1 381 ? -22.719 -2.133 25.906 1 97.19 381 ALA A O 1
ATOM 2992 N N . ARG A 1 382 ? -23.438 -0.112 25.312 1 96.5 382 ARG A N 1
ATOM 2993 C CA . ARG A 1 382 ? -24.812 -0.563 25.203 1 96.5 382 ARG A CA 1
ATOM 2994 C C . ARG A 1 382 ? -24.969 -1.6 24.094 1 96.5 382 ARG A C 1
ATOM 2996 O O . ARG A 1 382 ? -25.656 -2.611 24.281 1 96.5 382 ARG A O 1
ATOM 3003 N N . ARG A 1 383 ? -24.359 -1.303 23 1 95.75 383 ARG A N 1
ATOM 3004 C CA . ARG A 1 383 ? -24.422 -2.217 21.875 1 95.75 383 ARG A CA 1
ATOM 3005 C C . ARG A 1 383 ? -23.797 -3.562 22.219 1 95.75 383 ARG A C 1
ATOM 3007 O O . ARG A 1 383 ? -24.188 -4.594 21.672 1 95.75 383 ARG A O 1
ATOM 3014 N N . LEU A 1 384 ? -22.875 -3.576 23.156 1 95.94 384 LEU A N 1
ATOM 3015 C CA . LEU A 1 384 ? -22.219 -4.793 23.625 1 95.94 384 LEU A CA 1
ATOM 3016 C C . LEU A 1 384 ? -22.969 -5.418 24.781 1 95.94 384 LEU A C 1
ATOM 3018 O O . LEU A 1 384 ? -22.5 -6.379 25.391 1 95.94 384 LEU A O 1
ATOM 3022 N N . GLU A 1 385 ? -24.016 -4.82 25.156 1 95.44 385 GLU A N 1
ATOM 3023 C CA . GLU A 1 385 ? -24.875 -5.262 26.25 1 95.44 385 GLU A CA 1
ATOM 3024 C C . GLU A 1 385 ? -24.156 -5.141 27.594 1 95.44 385 GLU A C 1
ATOM 3026 O O . GLU A 1 385 ? -24.406 -5.941 28.5 1 95.44 385 GLU A O 1
ATOM 3031 N N . GLN A 1 386 ? -23.312 -4.242 27.625 1 96.62 386 GLN A N 1
ATOM 3032 C CA . GLN A 1 386 ? -22.656 -3.877 28.891 1 96.62 386 GLN A CA 1
ATOM 3033 C C . GLN A 1 386 ? -23.328 -2.66 29.516 1 96.62 386 GLN A C 1
ATOM 3035 O O . GLN A 1 386 ? -22.734 -1.579 29.578 1 96.62 386 GLN A O 1
ATOM 3040 N N . LEU A 1 387 ? -24.422 -2.867 30.141 1 97.19 387 LEU A N 1
ATOM 3041 C CA . LEU A 1 387 ? -25.328 -1.795 30.531 1 97.19 387 LEU A CA 1
ATOM 3042 C C . LEU A 1 387 ? -24.734 -0.968 31.672 1 97.19 387 LEU A C 1
ATOM 3044 O O . LEU A 1 387 ? -24.859 0.259 31.672 1 97.19 387 LEU A O 1
ATOM 3048 N N . GLN A 1 388 ? -24.141 -1.604 32.562 1 96.94 388 GLN A N 1
ATOM 3049 C CA . GLN A 1 388 ? -23.547 -0.869 33.688 1 96.94 388 GLN A CA 1
ATOM 3050 C C . GLN A 1 388 ? -22.438 0.071 33.188 1 96.94 388 GLN A C 1
ATOM 3052 O O . GLN A 1 388 ? -22.359 1.215 33.656 1 96.94 388 GLN A O 1
ATOM 3057 N N . GLN A 1 389 ? -21.625 -0.475 32.375 1 97 389 GLN A N 1
ATOM 3058 C CA . GLN A 1 389 ? -20.547 0.349 31.812 1 97 389 GLN A CA 1
ATOM 3059 C C . GLN A 1 389 ? -21.125 1.536 31.047 1 97 389 GLN A C 1
ATOM 3061 O O . GLN A 1 389 ? -20.578 2.639 31.094 1 97 389 GLN A O 1
ATOM 3066 N N . SER A 1 390 ? -22.156 1.342 30.328 1 98.06 390 SER A N 1
ATOM 3067 C CA . SER A 1 390 ? -22.844 2.418 29.609 1 98.06 390 SER A CA 1
ATOM 3068 C C . SER A 1 390 ? -23.375 3.469 30.578 1 98.06 390 SER A C 1
ATOM 3070 O O . SER A 1 390 ? -23.172 4.668 30.375 1 98.06 390 SER A O 1
ATOM 3072 N N . PHE A 1 391 ? -23.953 3.004 31.578 1 97.94 391 PHE A N 1
ATOM 3073 C CA . PHE A 1 391 ? -24.516 3.893 32.594 1 97.94 391 PHE A CA 1
ATOM 3074 C C . PHE A 1 391 ? -23.406 4.711 33.25 1 97.94 391 PHE A C 1
ATOM 3076 O O . PHE A 1 391 ? -23.578 5.918 33.469 1 97.94 391 PHE A O 1
ATOM 3083 N N . ASP A 1 392 ? -22.359 4.07 33.594 1 97.75 392 ASP A N 1
ATOM 3084 C CA . ASP A 1 392 ? -21.234 4.746 34.25 1 97.75 392 ASP A CA 1
ATOM 3085 C C . ASP A 1 392 ? -20.672 5.848 33.344 1 97.75 392 ASP A C 1
ATOM 3087 O O . ASP A 1 392 ? -20.359 6.941 33.812 1 97.75 392 ASP A O 1
ATOM 3091 N N . ALA A 1 393 ? -20.516 5.586 32.094 1 97.88 393 ALA A N 1
ATOM 3092 C CA . ALA A 1 393 ? -20.016 6.574 31.156 1 97.88 393 ALA A CA 1
ATOM 3093 C C . ALA A 1 393 ? -20.953 7.77 31.062 1 97.88 393 ALA A C 1
ATOM 3095 O O . ALA A 1 393 ? -20.5 8.914 31 1 97.88 393 ALA A O 1
ATOM 3096 N N . LEU A 1 394 ? -22.219 7.512 31.078 1 97.62 394 LEU A N 1
ATOM 3097 C CA . LEU A 1 394 ? -23.219 8.57 31 1 97.62 394 LEU A CA 1
ATOM 3098 C C . LEU A 1 394 ? -23.203 9.422 32.25 1 97.62 394 LEU A C 1
ATOM 3100 O O . LEU A 1 394 ? -23.422 10.633 32.188 1 97.62 394 LEU A O 1
ATOM 3104 N N . THR A 1 395 ? -23 8.781 33.312 1 97.56 395 THR A N 1
ATOM 3105 C CA . THR A 1 395 ? -22.906 9.5 34.594 1 97.56 395 THR A CA 1
ATOM 3106 C C . THR A 1 395 ? -21.766 10.516 34.562 1 97.56 395 THR A C 1
ATOM 3108 O O . THR A 1 395 ? -21.953 11.68 34.906 1 97.56 395 THR A O 1
ATOM 3111 N N . LYS A 1 396 ? -20.703 10.055 34.094 1 97.38 396 LYS A N 1
ATOM 3112 C CA . LYS A 1 396 ? -19.547 10.945 34 1 97.38 396 LYS A CA 1
ATOM 3113 C C . LYS A 1 396 ? -19.828 12.07 33 1 97.38 396 LYS A C 1
ATOM 3115 O O . LYS A 1 396 ? -19.453 13.219 33.25 1 97.38 396 LYS A O 1
ATOM 3120 N N . ALA A 1 397 ? -20.438 11.773 31.922 1 97.06 397 ALA A N 1
ATOM 3121 C CA . ALA A 1 397 ? -20.766 12.766 30.906 1 97.06 397 ALA A CA 1
ATOM 3122 C C . ALA A 1 397 ? -21.688 13.852 31.484 1 97.06 397 ALA A C 1
ATOM 3124 O O . ALA A 1 397 ? -21.5 15.039 31.203 1 97.06 397 ALA A O 1
ATOM 3125 N N . ALA A 1 398 ? -22.625 13.43 32.25 1 96.12 398 ALA A N 1
ATOM 3126 C CA . ALA A 1 398 ? -23.562 14.359 32.844 1 96.12 398 ALA A CA 1
ATOM 3127 C C . ALA A 1 398 ? -22.875 15.273 33.844 1 96.12 398 ALA A C 1
ATOM 3129 O O . ALA A 1 398 ? -23.25 16.422 34.031 1 96.12 398 ALA A O 1
ATOM 3130 N N . GLU A 1 399 ? -21.906 14.766 34.438 1 95.5 399 GLU A N 1
ATOM 3131 C CA . GLU A 1 399 ? -21.156 15.539 35.438 1 95.5 399 GLU A CA 1
ATOM 3132 C C . GLU A 1 399 ? -20.297 16.609 34.75 1 95.5 399 GLU A C 1
ATOM 3134 O O . GLU A 1 399 ? -20.188 17.734 35.25 1 95.5 399 GLU A O 1
ATOM 3139 N N . ILE A 1 400 ? -19.766 16.281 33.688 1 94.5 400 ILE A N 1
ATOM 3140 C CA . ILE A 1 400 ? -18.844 17.188 33 1 94.5 400 ILE A CA 1
ATOM 3141 C C . ILE A 1 400 ? -19.641 18.234 32.219 1 94.5 400 ILE A C 1
ATOM 3143 O O . ILE A 1 400 ? -19.188 19.359 32.031 1 94.5 400 ILE A O 1
ATOM 3147 N N . ALA A 1 401 ? -20.844 17.812 31.797 1 94.56 401 ALA A N 1
ATOM 3148 C CA . ALA A 1 401 ? -21.688 18.734 31.031 1 94.56 401 ALA A CA 1
ATOM 3149 C C . ALA A 1 401 ? -23.109 18.719 31.562 1 94.56 401 ALA A C 1
ATOM 3151 O O . ALA A 1 401 ? -24.031 18.281 30.859 1 94.56 401 ALA A O 1
ATOM 3152 N N . PRO A 1 402 ? -23.281 19.328 32.625 1 92.94 402 PRO A N 1
ATOM 3153 C CA . PRO A 1 402 ? -24.594 19.281 33.25 1 92.94 402 PRO A CA 1
ATOM 3154 C C . PRO A 1 402 ? -25.656 20.031 32.438 1 92.94 402 PRO A C 1
ATOM 3156 O O . PRO A 1 402 ? -26.859 19.828 32.656 1 92.94 402 PRO A O 1
ATOM 3159 N N . GLY A 1 403 ? -25.234 20.875 31.609 1 93.56 403 GLY A N 1
ATOM 3160 C CA . GLY A 1 403 ? -26.172 21.625 30.781 1 93.56 403 GLY A CA 1
ATOM 3161 C C . GLY A 1 403 ? -26.734 20.828 29.625 1 93.56 403 GLY A C 1
ATOM 3162 O O . GLY A 1 403 ? -27.688 21.266 28.969 1 93.56 403 GLY A O 1
ATOM 3163 N N . ARG A 1 404 ? -26.219 19.703 29.422 1 93.31 404 ARG A N 1
ATOM 3164 C CA . ARG A 1 404 ? -26.703 18.844 28.344 1 93.31 404 ARG A CA 1
ATOM 3165 C C . ARG A 1 404 ? -27.688 17.812 28.875 1 93.31 404 ARG A C 1
ATOM 3167 O O . ARG A 1 404 ? -27.453 17.172 29.891 1 93.31 404 ARG A O 1
ATOM 3174 N N . HIS A 1 405 ? -28.781 17.641 28.094 1 95.69 405 HIS A N 1
ATOM 3175 C CA . HIS A 1 405 ? -29.844 16.781 28.594 1 95.69 405 HIS A CA 1
ATOM 3176 C C . HIS A 1 405 ? -29.656 15.344 28.125 1 95.69 405 HIS A C 1
ATOM 3178 O O . HIS A 1 405 ? -30.234 14.414 28.703 1 95.69 405 HIS A O 1
ATOM 3184 N N . ASP A 1 406 ? -28.875 15.195 27.094 1 95.94 406 ASP A N 1
ATOM 3185 C CA . ASP A 1 406 ? -28.844 13.922 26.375 1 95.94 406 ASP A CA 1
ATOM 3186 C C . ASP A 1 406 ? -28.312 12.805 27.281 1 95.94 406 ASP A C 1
ATOM 3188 O O . ASP A 1 406 ? -28.875 11.703 27.312 1 95.94 406 ASP A O 1
ATOM 3192 N N . ALA A 1 407 ? -27.266 13.062 28.047 1 96.31 407 ALA A N 1
ATOM 3193 C CA . ALA A 1 407 ? -26.703 12.039 28.922 1 96.31 407 ALA A CA 1
ATOM 3194 C C . ALA A 1 407 ? -27.719 11.609 29.969 1 96.31 407 ALA A C 1
ATOM 3196 O O . ALA A 1 407 ? -27.906 10.414 30.203 1 96.31 407 ALA A O 1
ATOM 3197 N N . LEU A 1 408 ? -28.312 12.578 30.562 1 96.38 408 LEU A N 1
ATOM 3198 C CA . LEU A 1 408 ? -29.297 12.312 31.594 1 96.38 408 LEU A CA 1
ATOM 3199 C C . LEU A 1 408 ? -30.484 11.531 31.031 1 96.38 408 LEU A C 1
ATOM 3201 O O . LEU A 1 408 ? -30.953 10.578 31.672 1 96.38 408 LEU A O 1
ATOM 3205 N N . GLU A 1 409 ? -30.953 11.914 29.938 1 97.56 409 GLU A N 1
ATOM 3206 C CA . GLU A 1 409 ? -32.062 11.242 29.297 1 97.56 409 GLU A CA 1
ATOM 3207 C C . GLU A 1 409 ? -31.734 9.789 28.969 1 97.56 409 GLU A C 1
ATOM 3209 O O . GLU A 1 409 ? -32.562 8.891 29.156 1 97.56 409 GLU A O 1
ATOM 3214 N N . ARG A 1 410 ? -30.578 9.594 28.469 1 97.38 410 ARG A N 1
ATOM 3215 C CA . ARG A 1 410 ? -30.141 8.234 28.141 1 97.38 410 ARG A CA 1
ATOM 3216 C C . ARG A 1 410 ? -29.984 7.395 29.406 1 97.38 410 ARG A C 1
ATOM 3218 O O . ARG A 1 410 ? -30.281 6.195 29.406 1 97.38 410 ARG A O 1
ATOM 3225 N N . MET A 1 411 ? -29.516 7.953 30.453 1 97.38 411 MET A N 1
ATOM 3226 C CA . MET A 1 411 ? -29.438 7.27 31.734 1 97.38 411 MET A CA 1
ATOM 3227 C C . MET A 1 411 ? -30.812 6.801 32.188 1 97.38 411 MET A C 1
ATOM 3229 O O . MET A 1 411 ? -30.984 5.652 32.625 1 97.38 411 MET A O 1
ATOM 3233 N N . ILE A 1 412 ? -31.75 7.676 32.094 1 97.38 412 ILE A N 1
ATOM 3234 C CA . ILE A 1 412 ? -33.125 7.367 32.5 1 97.38 412 ILE A CA 1
ATOM 3235 C C . ILE A 1 412 ? -33.656 6.176 31.703 1 97.38 412 ILE A C 1
ATOM 3237 O O . ILE A 1 412 ? -34.188 5.227 32.281 1 97.38 412 ILE A O 1
ATOM 3241 N N . MET A 1 413 ? -33.438 6.223 30.438 1 96.56 413 MET A N 1
ATOM 3242 C CA . MET A 1 413 ? -33.906 5.156 29.578 1 96.56 413 MET A CA 1
ATOM 3243 C C . MET A 1 413 ? -33.219 3.838 29.875 1 96.56 413 MET A C 1
ATOM 3245 O O . MET A 1 413 ? -33.812 2.768 29.734 1 96.56 413 MET A O 1
ATOM 3249 N N . LEU A 1 414 ? -31.984 3.883 30.312 1 96.88 414 LEU A N 1
ATOM 3250 C CA . LEU A 1 414 ? -31.188 2.684 30.594 1 96.88 414 LEU A CA 1
ATOM 3251 C C . LEU A 1 414 ? -31.656 2.016 31.875 1 96.88 414 LEU A C 1
ATOM 3253 O O . LEU A 1 414 ? -31.391 0.831 32.094 1 96.88 414 LEU A O 1
ATOM 3257 N N . CYS A 1 415 ? -32.312 2.684 32.656 1 96.56 415 CYS A N 1
ATOM 3258 C CA . CYS A 1 415 ? -32.75 2.158 33.938 1 96.56 415 CYS A CA 1
ATOM 3259 C C . CYS A 1 415 ? -33.781 1.049 33.75 1 96.56 415 CYS A C 1
ATOM 3261 O O . CYS A 1 415 ? -33.906 0.143 34.562 1 96.56 415 CYS A O 1
ATOM 3263 N N . ARG A 1 416 ? -34.469 1.066 32.625 1 95.56 416 ARG A N 1
ATOM 3264 C CA . ARG A 1 416 ? -35.5 0.06 32.406 1 95.56 416 ARG A CA 1
ATOM 3265 C C . ARG A 1 416 ? -34.875 -1.321 32.219 1 95.56 416 ARG A C 1
ATOM 3267 O O . ARG A 1 416 ? -35.156 -2.238 33 1 95.56 416 ARG A O 1
ATOM 3274 N N . PRO A 1 417 ? -34.031 -1.386 31.25 1 95.69 417 PRO A N 1
ATOM 3275 C CA . PRO A 1 417 ? -33.406 -2.709 31.078 1 95.69 417 PRO A CA 1
ATOM 3276 C C . PRO A 1 417 ? -32.531 -3.107 32.25 1 95.69 417 PRO A C 1
ATOM 3278 O O . PRO A 1 417 ? -32.281 -4.297 32.469 1 95.69 417 PRO A O 1
ATOM 3281 N N . MET A 1 418 ? -32.094 -2.176 33.062 1 96.31 418 MET A N 1
ATOM 3282 C CA . MET A 1 418 ? -31.25 -2.457 34.219 1 96.31 418 MET A CA 1
ATOM 3283 C C . MET A 1 418 ? -32.094 -2.703 35.469 1 96.31 418 MET A C 1
ATOM 3285 O O . MET A 1 418 ? -31.562 -3.041 36.531 1 96.31 418 MET A O 1
ATOM 3289 N N . ARG A 1 419 ? -33.375 -2.457 35.344 1 95 419 ARG A N 1
ATOM 3290 C CA . ARG A 1 419 ? -34.312 -2.676 36.438 1 95 419 ARG A CA 1
ATOM 3291 C C . ARG A 1 419 ? -34 -1.771 37.625 1 95 419 ARG A C 1
ATOM 3293 O O . ARG A 1 419 ? -34 -2.227 38.781 1 95 419 ARG A O 1
ATOM 3300 N N . MET A 1 420 ? -33.719 -0.558 37.344 1 95.88 420 MET A N 1
ATOM 3301 C CA . MET A 1 420 ? -33.406 0.449 38.344 1 95.88 420 MET A CA 1
ATOM 3302 C C . MET A 1 420 ? -34.5 1.517 38.406 1 95.88 420 MET A C 1
ATOM 3304 O O . MET A 1 420 ? -34.219 2.699 38.188 1 95.88 420 MET A O 1
ATOM 3308 N N . ARG A 1 421 ? -35.625 1.143 38.812 1 94.88 421 ARG A N 1
ATOM 3309 C CA . ARG A 1 421 ? -36.781 2.025 38.812 1 94.88 421 ARG A CA 1
ATOM 3310 C C . ARG A 1 421 ? -36.594 3.199 39.75 1 94.88 421 ARG A C 1
ATOM 3312 O O . ARG A 1 421 ? -37 4.328 39.438 1 94.88 421 ARG A O 1
ATOM 3319 N N . GLN A 1 422 ? -36.156 2.902 40.938 1 95.75 422 GLN A N 1
ATOM 3320 C CA . GLN A 1 422 ? -35.938 3.959 41.906 1 95.75 422 GLN A CA 1
ATOM 3321 C C . GLN A 1 422 ? -34.938 4.996 41.375 1 95.75 422 GLN A C 1
ATOM 3323 O O . GLN A 1 422 ? -35.156 6.199 41.562 1 95.75 422 GLN A O 1
ATOM 3328 N N . GLU A 1 423 ? -33.938 4.461 40.844 1 96.5 423 GLU A N 1
ATOM 3329 C CA . GLU A 1 423 ? -32.938 5.359 40.25 1 96.5 423 GLU A CA 1
ATOM 3330 C C . GLU A 1 423 ? -33.531 6.203 39.156 1 96.5 423 GLU A C 1
ATOM 3332 O O . GLU A 1 423 ? -33.25 7.395 39.031 1 96.5 423 GLU A O 1
ATOM 3337 N N . ALA A 1 424 ? -34.406 5.711 38.344 1 96.94 424 ALA A N 1
ATOM 3338 C CA . ALA A 1 424 ? -35.094 6.43 37.281 1 96.94 424 ALA A CA 1
ATOM 3339 C C . ALA A 1 424 ? -35.906 7.586 37.844 1 96.94 424 ALA A C 1
ATOM 3341 O O . ALA A 1 424 ? -35.938 8.68 37.25 1 96.94 424 ALA A O 1
ATOM 3342 N N . ARG A 1 425 ? -36.562 7.312 38.938 1 96.31 425 ARG A N 1
ATOM 3343 C CA . ARG A 1 425 ? -37.375 8.352 39.562 1 96.31 425 ARG A CA 1
ATOM 3344 C C . ARG A 1 425 ? -36.5 9.516 40.031 1 96.31 425 ARG A C 1
ATOM 3346 O O . ARG A 1 425 ? -36.875 10.68 39.844 1 96.31 425 ARG A O 1
ATOM 3353 N N . SER A 1 426 ? -35.5 9.141 40.656 1 97 426 SER A N 1
ATOM 3354 C CA . SER A 1 426 ? -34.562 10.172 41.125 1 97 426 SER A CA 1
ATOM 3355 C C . SER A 1 426 ? -34.031 10.992 39.969 1 97 426 SER A C 1
ATOM 3357 O O . SER A 1 426 ? -33.938 12.219 40.062 1 97 426 SER A O 1
ATOM 3359 N N . LEU A 1 427 ? -33.688 10.367 38.906 1 97.19 427 LEU A N 1
ATOM 3360 C CA . LEU A 1 427 ? -33.094 11.031 37.75 1 97.19 427 LEU A CA 1
ATOM 3361 C C . LEU A 1 427 ? -34.156 11.883 37.031 1 97.19 427 LEU A C 1
ATOM 3363 O O . LEU A 1 427 ? -33.844 12.945 36.5 1 97.19 427 LEU A O 1
ATOM 3367 N N . LEU A 1 428 ? -35.344 11.438 37.031 1 96.75 428 LEU A N 1
ATOM 3368 C CA . LEU A 1 428 ? -36.438 12.211 36.438 1 96.75 428 LEU A CA 1
ATOM 3369 C C . LEU A 1 428 ? -36.656 13.516 37.188 1 96.75 428 LEU A C 1
ATOM 3371 O O . LEU A 1 428 ? -36.938 14.555 36.594 1 96.75 428 LEU A O 1
ATOM 3375 N N . GLN A 1 429 ? -36.562 13.43 38.5 1 95.94 429 GLN A N 1
ATOM 3376 C CA . GLN A 1 429 ? -36.688 14.633 39.312 1 95.94 429 GLN A CA 1
ATOM 3377 C C . GLN A 1 429 ? -35.562 15.617 39 1 95.94 429 GLN A C 1
ATOM 3379 O O . GLN A 1 429 ? -35.812 16.828 38.844 1 95.94 429 GLN A O 1
ATOM 3384 N N . ARG A 1 430 ? -34.406 15.109 38.938 1 96.38 430 ARG A N 1
ATOM 3385 C CA . ARG A 1 430 ? -33.281 15.93 38.562 1 96.38 430 ARG A CA 1
ATOM 3386 C C . ARG A 1 430 ? -33.469 16.547 37.156 1 96.38 430 ARG A C 1
ATOM 3388 O O . ARG A 1 430 ? -33.125 17.719 36.938 1 96.38 430 ARG A O 1
ATOM 3395 N N . HIS A 1 431 ? -33.969 15.812 36.219 1 96.94 431 HIS A N 1
ATOM 3396 C CA . HIS A 1 431 ? -34.188 16.25 34.844 1 96.94 431 HIS A CA 1
ATOM 3397 C C . HIS A 1 431 ? -35.25 17.359 34.812 1 96.94 431 HIS A C 1
ATOM 3399 O O . HIS A 1 431 ? -35.094 18.312 34.031 1 96.94 431 HIS A O 1
ATOM 3405 N N . GLU A 1 432 ? -36.25 17.203 35.656 1 96.12 432 GLU A N 1
ATOM 3406 C CA . GLU A 1 432 ? -37.281 18.219 35.719 1 96.12 432 GLU A CA 1
ATOM 3407 C C . GLU A 1 432 ? -36.719 19.547 36.219 1 96.12 432 GLU A C 1
ATOM 3409 O O . GLU A 1 432 ? -37.125 20.609 35.719 1 96.12 432 GLU A O 1
ATOM 3414 N N . THR A 1 433 ? -35.906 19.469 37.125 1 96.31 433 THR A N 1
ATOM 3415 C CA . THR A 1 433 ? -35.312 20.656 37.719 1 96.31 433 THR A CA 1
ATOM 3416 C C . THR A 1 433 ? -34.344 21.297 36.719 1 96.31 433 THR A C 1
ATOM 3418 O O . THR A 1 433 ? -34.344 22.516 36.531 1 96.31 433 THR A O 1
ATOM 3421 N N . ALA A 1 434 ? -33.594 20.531 36.125 1 96.19 434 ALA A N 1
ATOM 3422 C CA . ALA A 1 434 ? -32.5 21.031 35.281 1 96.19 434 ALA A CA 1
ATOM 3423 C C . ALA A 1 434 ? -33.031 21.438 33.906 1 96.19 434 ALA A C 1
ATOM 3425 O O . ALA A 1 434 ? -32.5 22.375 33.281 1 96.19 434 ALA A O 1
ATOM 3426 N N . PHE A 1 435 ? -34.094 20.703 33.406 1 96.69 435 PHE A N 1
ATOM 3427 C CA . PHE A 1 435 ? -34.562 20.938 32.062 1 96.69 435 PHE A CA 1
ATOM 3428 C C . PHE A 1 435 ? -36.094 20.984 32.031 1 96.69 435 PHE A C 1
ATOM 3430 O O . PHE A 1 435 ? -36.75 20.156 31.375 1 96.69 435 PHE A O 1
ATOM 3437 N N . PRO A 1 436 ? -36.625 21.953 32.562 1 95 436 PRO A N 1
ATOM 3438 C CA . PRO A 1 436 ? -38.062 22.016 32.688 1 95 436 PRO A CA 1
ATOM 3439 C C . PRO A 1 436 ? -38.781 22.047 31.328 1 95 436 PRO A C 1
ATOM 3441 O O . PRO A 1 436 ? -39.906 21.594 31.219 1 95 436 PRO A O 1
ATOM 3444 N N . GLY A 1 437 ? -38.156 22.5 30.297 1 95.06 437 GLY A N 1
ATOM 3445 C CA . GLY A 1 437 ? -38.75 22.625 28.984 1 95.06 437 GLY A CA 1
ATOM 3446 C C . GLY A 1 437 ? -38.781 21.312 28.219 1 95.06 437 GLY A C 1
ATOM 3447 O O . GLY A 1 437 ? -39.375 21.25 27.125 1 95.06 437 GLY A O 1
ATOM 3448 N N . ARG A 1 438 ? -38.25 20.297 28.828 1 95.56 438 ARG A N 1
ATOM 3449 C CA . ARG A 1 438 ? -38.156 19.016 28.141 1 95.56 438 ARG A CA 1
ATOM 3450 C C . ARG A 1 438 ? -39.25 18.062 28.625 1 95.56 438 ARG A C 1
ATOM 3452 O O . ARG A 1 438 ? -38.969 16.875 28.875 1 95.56 438 ARG A O 1
ATOM 3459 N N . SER A 1 439 ? -40.406 18.453 28.734 1 94.44 439 SER A N 1
ATOM 3460 C CA . SER A 1 439 ? -41.531 17.672 29.266 1 94.44 439 SER A CA 1
ATOM 3461 C C . SER A 1 439 ? -41.906 16.562 28.312 1 94.44 439 SER A C 1
ATOM 3463 O O . SER A 1 439 ? -42.375 15.5 28.734 1 94.44 439 SER A O 1
ATOM 3465 N N . GLU A 1 440 ? -41.75 16.844 27.078 1 95.62 440 GLU A N 1
ATOM 3466 C CA . GLU A 1 440 ? -42.094 15.836 26.062 1 95.62 440 GLU A CA 1
ATOM 3467 C C . GLU A 1 440 ? -41.344 14.531 26.328 1 95.62 440 GLU A C 1
ATOM 3469 O O . GLU A 1 440 ? -41.906 13.445 26.141 1 95.62 440 GLU A O 1
ATOM 3474 N N . PHE A 1 441 ? -40.125 14.633 26.703 1 96.5 441 PHE A N 1
ATOM 3475 C CA . PHE A 1 441 ? -39.344 13.445 27.031 1 96.5 441 PHE A CA 1
ATOM 3476 C C . PHE A 1 441 ? -39.938 12.727 28.234 1 96.5 441 PHE A C 1
ATOM 3478 O O . PHE A 1 441 ? -40.094 11.5 28.219 1 96.5 441 PHE A O 1
ATOM 3485 N N . ARG A 1 442 ? -40.188 13.391 29.234 1 95.56 442 ARG A N 1
ATOM 3486 C CA . ARG A 1 442 ? -40.688 12.805 30.484 1 95.56 442 ARG A CA 1
ATOM 3487 C C . ARG A 1 442 ? -42.031 12.117 30.266 1 95.56 442 ARG A C 1
ATOM 3489 O O . ARG A 1 442 ? -42.312 11.109 30.906 1 95.56 442 ARG A O 1
ATOM 3496 N N . ASP A 1 443 ? -42.781 12.602 29.312 1 94.5 443 ASP A N 1
ATOM 3497 C CA . ASP A 1 443 ? -44.094 12.031 29 1 94.5 443 ASP A CA 1
ATOM 3498 C C . ASP A 1 443 ? -43.969 10.641 28.375 1 94.5 443 ASP A C 1
ATOM 3500 O O . ASP A 1 443 ? -44.875 9.828 28.453 1 94.5 443 ASP A O 1
ATOM 3504 N N . LYS A 1 444 ? -42.812 10.438 27.812 1 94.06 444 LYS A N 1
ATOM 3505 C CA . LYS A 1 444 ? -42.562 9.156 27.141 1 94.06 444 LYS A CA 1
ATOM 3506 C C . LYS A 1 444 ? -42.156 8.078 28.125 1 94.06 444 LYS A C 1
ATOM 3508 O O . LYS A 1 444 ? -42.219 6.887 27.828 1 94.06 444 LYS A O 1
ATOM 3513 N N . VAL A 1 445 ? -41.719 8.469 29.281 1 95.19 445 VAL A N 1
ATOM 3514 C CA . VAL A 1 445 ? -41.219 7.539 30.297 1 95.19 445 VAL A CA 1
ATOM 3515 C C . VAL A 1 445 ? -42.406 7.078 31.156 1 95.19 445 VAL A C 1
ATOM 3517 O O . VAL A 1 445 ? -42.594 7.574 32.281 1 95.19 445 VAL A O 1
ATOM 3520 N N . THR A 1 446 ? -43.094 6.062 30.734 1 92.56 446 THR A N 1
ATOM 3521 C CA . THR A 1 446 ? -44.344 5.672 31.375 1 92.56 446 THR A CA 1
ATOM 3522 C C . THR A 1 446 ? -44.125 4.488 32.312 1 92.56 446 THR A C 1
ATOM 3524 O O . THR A 1 446 ? -45.031 4.094 33.031 1 92.56 446 THR A O 1
ATOM 3527 N N . TRP A 1 447 ? -43 4.016 32.281 1 93.56 447 TRP A N 1
ATOM 3528 C CA . TRP A 1 447 ? -42.75 2.76 32.969 1 93.56 447 TRP A CA 1
ATOM 3529 C C . TRP A 1 447 ? -42.219 3.014 34.375 1 93.56 447 TRP A C 1
ATOM 3531 O O . TRP A 1 447 ? -42 2.072 35.156 1 93.56 447 TRP A O 1
ATOM 3541 N N . VAL A 1 448 ? -42 4.18 34.75 1 90.31 448 VAL A N 1
ATOM 3542 C CA . VAL A 1 448 ? -41.438 4.523 36.062 1 90.31 448 VAL A CA 1
ATOM 3543 C C . VAL A 1 448 ? -42.562 4.789 37.062 1 90.31 448 VAL A C 1
ATOM 3545 O O . VAL A 1 448 ? -43.531 5.457 36.75 1 90.31 448 VAL A O 1
ATOM 3548 N N . MET B 1 1 ? 24.688 5.27 -12.742 1 49.81 1 MET B N 1
ATOM 3549 C CA . MET B 1 1 ? 23.859 6.391 -12.312 1 49.81 1 MET B CA 1
ATOM 3550 C C . MET B 1 1 ? 22.438 6.258 -12.867 1 49.81 1 MET B C 1
ATOM 3552 O O . MET B 1 1 ? 22.266 5.898 -14.031 1 49.81 1 MET B O 1
ATOM 3556 N N . GLY B 1 2 ? 21.406 6.043 -12.008 1 63.78 2 GLY B N 1
ATOM 3557 C CA . GLY B 1 2 ? 20.062 5.836 -12.508 1 63.78 2 GLY B CA 1
ATOM 3558 C C . GLY B 1 2 ? 19.594 6.949 -13.43 1 63.78 2 GLY B C 1
ATOM 3559 O O . GLY B 1 2 ? 20.219 8.016 -13.492 1 63.78 2 GLY B O 1
ATOM 3560 N N . VAL B 1 3 ? 18.688 6.723 -14.336 1 79.69 3 VAL B N 1
ATOM 3561 C CA . VAL B 1 3 ? 18.109 7.699 -15.25 1 79.69 3 VAL B CA 1
ATOM 3562 C C . VAL B 1 3 ? 17.438 8.82 -14.461 1 79.69 3 VAL B C 1
ATOM 3564 O O . VAL B 1 3 ? 16.953 8.594 -13.344 1 79.69 3 VAL B O 1
ATOM 3567 N N . GLU B 1 4 ? 17.547 9.969 -14.922 1 84.44 4 GLU B N 1
ATOM 3568 C CA . GLU B 1 4 ? 16.906 11.109 -14.25 1 84.44 4 GLU B CA 1
ATOM 3569 C C . GLU B 1 4 ? 15.391 10.977 -14.258 1 84.44 4 GLU B C 1
ATOM 3571 O O . GLU B 1 4 ? 14.734 11.312 -13.266 1 84.44 4 GLU B O 1
ATOM 3576 N N . ASN B 1 5 ? 14.867 10.5 -15.383 1 95.12 5 ASN B N 1
ATOM 3577 C CA . ASN B 1 5 ? 13.438 10.25 -15.516 1 95.12 5 ASN B CA 1
ATOM 3578 C C . ASN B 1 5 ? 13.164 8.891 -16.141 1 95.12 5 ASN B C 1
ATOM 3580 O O . ASN B 1 5 ? 13.906 8.445 -17.016 1 95.12 5 ASN B O 1
ATOM 3584 N N . ILE B 1 6 ? 12.109 8.25 -15.68 1 96.12 6 ILE B N 1
ATOM 3585 C CA . ILE B 1 6 ? 11.812 6.949 -16.281 1 96.12 6 ILE B CA 1
ATOM 3586 C C . ILE B 1 6 ? 10.953 7.141 -17.531 1 96.12 6 ILE B C 1
ATOM 3588 O O . ILE B 1 6 ? 10.781 6.207 -18.312 1 96.12 6 ILE B O 1
ATOM 3592 N N . GLU B 1 7 ? 10.469 8.32 -17.734 1 96.69 7 GLU B N 1
ATOM 3593 C CA . GLU B 1 7 ? 9.727 8.68 -18.938 1 96.69 7 GLU B CA 1
ATOM 3594 C C . GLU B 1 7 ? 9.867 10.172 -19.25 1 96.69 7 GLU B C 1
ATOM 3596 O O . GLU B 1 7 ? 9.852 11 -18.344 1 96.69 7 GLU B O 1
ATOM 3601 N N . ARG B 1 8 ? 10.062 10.555 -20.5 1 96.94 8 ARG B N 1
ATOM 3602 C CA . ARG B 1 8 ? 10.125 11.914 -21.031 1 96.94 8 ARG B CA 1
ATOM 3603 C C . ARG B 1 8 ? 9.477 11.992 -22.406 1 96.94 8 ARG B C 1
ATOM 3605 O O . ARG B 1 8 ? 9.922 11.336 -23.344 1 96.94 8 ARG B O 1
ATOM 3612 N N . ILE B 1 9 ? 8.414 12.781 -22.453 1 97.44 9 ILE B N 1
ATOM 3613 C CA . ILE B 1 9 ? 7.766 12.984 -23.734 1 97.44 9 ILE B CA 1
ATOM 3614 C C . ILE B 1 9 ? 7.301 14.43 -23.859 1 97.44 9 ILE B C 1
ATOM 3616 O O . ILE B 1 9 ? 7.234 15.156 -22.859 1 97.44 9 ILE B O 1
ATOM 3620 N N . THR B 1 10 ? 7.008 14.875 -25.062 1 97.56 10 THR B N 1
ATOM 3621 C CA . THR B 1 10 ? 6.5 16.234 -25.25 1 97.56 10 THR B CA 1
ATOM 3622 C C . THR B 1 10 ? 5.129 16.391 -24.594 1 97.56 10 THR B C 1
ATOM 3624 O O . THR B 1 10 ? 4.395 15.406 -24.453 1 97.56 10 THR B O 1
ATOM 3627 N N . ALA B 1 11 ? 4.82 17.594 -24.219 1 97.56 11 ALA B N 1
ATOM 3628 C CA . ALA B 1 11 ? 3.506 17.859 -23.641 1 97.56 11 ALA B CA 1
ATOM 3629 C C . ALA B 1 11 ? 2.393 17.5 -24.625 1 97.56 11 ALA B C 1
ATOM 3631 O O . ALA B 1 11 ? 1.348 16.984 -24.219 1 97.56 11 ALA B O 1
ATOM 3632 N N . GLU B 1 12 ? 2.607 17.766 -25.844 1 95.88 12 GLU B N 1
ATOM 3633 C CA . GLU B 1 12 ? 1.615 17.438 -26.859 1 95.88 12 GLU B CA 1
ATOM 3634 C C . GLU B 1 12 ? 1.348 15.938 -26.906 1 95.88 12 GLU B C 1
ATOM 3636 O O . GLU B 1 12 ? 0.193 15.508 -26.953 1 95.88 12 GLU B O 1
ATOM 3641 N N . GLU B 1 13 ? 2.393 15.172 -26.922 1 96.5 13 GLU B N 1
ATOM 3642 C CA . GLU B 1 13 ? 2.26 13.719 -26.922 1 96.5 13 GLU B CA 1
ATOM 3643 C C . GLU B 1 13 ? 1.537 13.227 -25.672 1 96.5 13 GLU B C 1
ATOM 3645 O O . GLU B 1 13 ? 0.732 12.297 -25.75 1 96.5 13 GLU B O 1
ATOM 3650 N N . ALA B 1 14 ? 1.837 13.797 -24.594 1 97.38 14 ALA B N 1
ATOM 3651 C CA . ALA B 1 14 ? 1.214 13.414 -23.328 1 97.38 14 ALA B CA 1
ATOM 3652 C C . ALA B 1 14 ? -0.294 13.641 -23.359 1 97.38 14 ALA B C 1
ATOM 3654 O O . ALA B 1 14 ? -1.067 12.805 -22.891 1 97.38 14 ALA B O 1
ATOM 3655 N N . PHE B 1 15 ? -0.713 14.727 -23.938 1 96 15 PHE B N 1
ATOM 3656 C CA . PHE B 1 15 ? -2.135 15.047 -24.016 1 96 15 PHE B CA 1
ATOM 3657 C C . PHE B 1 15 ? -2.854 14.109 -24.984 1 96 15 PHE B C 1
ATOM 3659 O O . PHE B 1 15 ? -3.99 13.703 -24.734 1 96 15 PHE B O 1
ATOM 3666 N N . VAL B 1 16 ? -2.207 13.812 -26.078 1 95.25 16 VAL B N 1
ATOM 3667 C CA . VAL B 1 16 ? -2.781 12.875 -27.047 1 95.25 16 VAL B CA 1
ATOM 3668 C C . VAL B 1 16 ? -2.98 11.516 -26.375 1 95.25 16 VAL B C 1
ATOM 3670 O O . VAL B 1 16 ? -4.043 10.898 -26.5 1 95.25 16 VAL B O 1
ATOM 3673 N N . ARG B 1 17 ? -2.014 11.109 -25.656 1 95.44 17 ARG B N 1
ATOM 3674 C CA . ARG B 1 17 ? -2.07 9.844 -24.922 1 95.44 17 ARG B CA 1
ATOM 3675 C C . ARG B 1 17 ? -3.191 9.859 -23.891 1 95.44 17 ARG B C 1
ATOM 3677 O O . ARG B 1 17 ? -3.938 8.883 -23.766 1 95.44 17 ARG B O 1
ATOM 3684 N N . ALA B 1 18 ? -3.258 10.883 -23.172 1 94.75 18 ALA B N 1
ATOM 3685 C CA . ALA B 1 18 ? -4.262 11.008 -22.109 1 94.75 18 ALA B CA 1
ATOM 3686 C C . ALA B 1 18 ? -5.672 10.914 -22.688 1 94.75 18 ALA B C 1
ATOM 3688 O O . ALA B 1 18 ? -6.559 10.312 -22.078 1 94.75 18 ALA B O 1
ATOM 3689 N N . LYS B 1 19 ? -5.871 11.523 -23.781 1 94 19 LYS B N 1
ATOM 3690 C CA . LYS B 1 19 ? -7.184 11.516 -24.422 1 94 19 LYS B CA 1
ATOM 3691 C C . LYS B 1 19 ? -7.586 10.102 -24.828 1 94 19 LYS B C 1
ATOM 3693 O O . LYS B 1 19 ? -8.773 9.758 -24.797 1 94 19 LYS B O 1
ATOM 3698 N N . GLY B 1 20 ? -6.668 9.305 -25.125 1 94.31 20 GLY B N 1
ATOM 3699 C CA . GLY B 1 20 ? -6.949 7.961 -25.594 1 94.31 20 GLY B CA 1
ATOM 3700 C C . GLY B 1 20 ? -6.945 6.926 -24.484 1 94.31 20 GLY B C 1
ATOM 3701 O O . GLY B 1 20 ? -7.277 5.762 -24.719 1 94.31 20 GLY B O 1
ATOM 3702 N N . ASN B 1 21 ? -6.633 7.324 -23.297 1 94.88 21 ASN B N 1
ATOM 3703 C CA . ASN B 1 21 ? -6.523 6.387 -22.172 1 94.88 21 ASN B CA 1
ATOM 3704 C C . ASN B 1 21 ? -7.762 6.426 -21.281 1 94.88 21 ASN B C 1
ATOM 3706 O O . ASN B 1 21 ? -7.871 7.277 -20.406 1 94.88 21 ASN B O 1
ATOM 3710 N N . ALA B 1 22 ? -8.609 5.477 -21.406 1 93.38 22 ALA B N 1
ATOM 3711 C CA . ALA B 1 22 ? -9.867 5.434 -20.688 1 93.38 22 ALA B CA 1
ATOM 3712 C C . ALA B 1 22 ? -9.641 5.156 -19.203 1 93.38 22 ALA B C 1
ATOM 3714 O O . ALA B 1 22 ? -10.523 5.387 -18.375 1 93.38 22 ALA B O 1
ATOM 3715 N N . LEU B 1 23 ? -8.453 4.707 -18.844 1 94.5 23 LEU B N 1
ATOM 3716 C CA . LEU B 1 23 ? -8.164 4.301 -17.484 1 94.5 23 LEU B CA 1
ATOM 3717 C C . LEU B 1 23 ? -7.301 5.34 -16.766 1 94.5 23 LEU B C 1
ATOM 3719 O O . LEU B 1 23 ? -6.742 5.074 -15.711 1 94.5 23 LEU B O 1
ATOM 3723 N N . ARG B 1 24 ? -7.191 6.547 -17.297 1 96.69 24 ARG B N 1
ATOM 3724 C CA . ARG B 1 24 ? -6.242 7.543 -16.812 1 96.69 24 ARG B CA 1
ATOM 3725 C C . ARG B 1 24 ? -6.75 8.203 -15.531 1 96.69 24 ARG B C 1
ATOM 3727 O O . ARG B 1 24 ? -5.973 8.805 -14.789 1 96.69 24 ARG B O 1
ATOM 3734 N N . ARG B 1 25 ? -8.055 8.188 -15.273 1 96.38 25 ARG B N 1
ATOM 3735 C CA . ARG B 1 25 ? -8.625 8.859 -14.117 1 96.38 25 ARG B CA 1
ATOM 3736 C C . ARG B 1 25 ? -8.805 7.891 -12.953 1 96.38 25 ARG B C 1
ATOM 3738 O O . ARG B 1 25 ? -9.281 6.766 -13.141 1 96.38 25 ARG B O 1
ATOM 3745 N N . PHE B 1 26 ? -8.422 8.336 -11.797 1 96.81 26 PHE B N 1
ATOM 3746 C CA . PHE B 1 26 ? -8.617 7.508 -10.609 1 96.81 26 PHE B CA 1
ATOM 3747 C C . PHE B 1 26 ? -10.094 7.234 -10.375 1 96.81 26 PHE B C 1
ATOM 3749 O O . PHE B 1 26 ? -10.93 8.125 -10.539 1 96.81 26 PHE B O 1
ATOM 3756 N N . PRO B 1 27 ? -10.438 6.027 -9.977 1 95.31 27 PRO B N 1
ATOM 3757 C CA . PRO B 1 27 ? -11.852 5.691 -9.773 1 95.31 27 PRO B CA 1
ATOM 3758 C C . PRO B 1 27 ? -12.484 6.484 -8.633 1 95.31 27 PRO B C 1
ATOM 3760 O O . PRO B 1 27 ? -11.781 6.945 -7.73 1 95.31 27 PRO B O 1
ATOM 3763 N N . ALA B 1 28 ? -13.695 6.695 -8.711 1 93.5 28 ALA B N 1
ATOM 3764 C CA . ALA B 1 28 ? -14.578 7.242 -7.684 1 93.5 28 ALA B CA 1
ATOM 3765 C C . ALA B 1 28 ? -15.852 6.418 -7.559 1 93.5 28 ALA B C 1
ATOM 3767 O O . ALA B 1 28 ? -16.188 5.633 -8.453 1 93.5 28 ALA B O 1
ATOM 3768 N N . PRO B 1 29 ? -16.547 6.543 -6.438 1 88.75 29 PRO B N 1
ATOM 3769 C CA . PRO B 1 29 ? -17.75 5.715 -6.254 1 88.75 29 PRO B CA 1
ATOM 3770 C C . PRO B 1 29 ? -18.734 5.844 -7.41 1 88.75 29 PRO B C 1
ATOM 3772 O O . PRO B 1 29 ? -19.312 4.844 -7.844 1 88.75 29 PRO B O 1
ATOM 3775 N N . GLU B 1 30 ? -18.844 6.98 -7.984 1 89.25 30 GLU B N 1
ATOM 3776 C CA . GLU B 1 30 ? -19.828 7.211 -9.039 1 89.25 30 GLU B CA 1
ATOM 3777 C C . GLU B 1 30 ? -19.203 7.047 -10.422 1 89.25 30 GLU B C 1
ATOM 3779 O O . GLU B 1 30 ? -19.891 7.191 -11.438 1 89.25 30 GLU B O 1
ATOM 3784 N N . ARG B 1 31 ? -17.953 6.742 -10.453 1 92.31 31 ARG B N 1
ATOM 3785 C CA . ARG B 1 31 ? -17.234 6.582 -11.719 1 92.31 31 ARG B CA 1
ATOM 3786 C C . ARG B 1 31 ? -16.25 5.426 -11.641 1 92.31 31 ARG B C 1
ATOM 3788 O O . ARG B 1 31 ? -15.102 5.613 -11.227 1 92.31 31 ARG B O 1
ATOM 3795 N N . ASP B 1 32 ? -16.578 4.34 -12.141 1 90.31 32 ASP B N 1
ATOM 3796 C CA . ASP B 1 32 ? -15.742 3.15 -12.227 1 90.31 32 ASP B CA 1
ATOM 3797 C C . ASP B 1 32 ? -15.312 2.678 -10.836 1 90.31 32 ASP B C 1
ATOM 3799 O O . ASP B 1 32 ? -14.211 2.162 -10.664 1 90.31 32 ASP B O 1
ATOM 3803 N N . GLY B 1 33 ? -16.141 2.943 -9.898 1 90.44 33 GLY B N 1
ATOM 3804 C CA . GLY B 1 33 ? -15.805 2.566 -8.531 1 90.44 33 GLY B CA 1
ATOM 3805 C C . GLY B 1 33 ? -15.539 1.081 -8.375 1 90.44 33 GLY B C 1
ATOM 3806 O O . GLY B 1 33 ? -14.742 0.675 -7.52 1 90.44 33 GLY B O 1
ATOM 3807 N N . GLU B 1 34 ? -16.125 0.297 -9.172 1 84.88 34 GLU B N 1
ATOM 3808 C CA . GLU B 1 34 ? -16.031 -1.158 -9.102 1 84.88 34 GLU B CA 1
ATOM 3809 C C . GLU B 1 34 ? -14.641 -1.641 -9.5 1 84.88 34 GLU B C 1
ATOM 3811 O O . GLU B 1 34 ? -14.273 -2.779 -9.211 1 84.88 34 GLU B O 1
ATOM 3816 N N . ARG B 1 35 ? -13.852 -0.772 -10.086 1 90.62 35 ARG B N 1
ATOM 3817 C CA . ARG B 1 35 ? -12.492 -1.132 -10.469 1 90.62 35 ARG B CA 1
ATOM 3818 C C . ARG B 1 35 ? -11.57 -1.14 -9.25 1 90.62 35 ARG B C 1
ATOM 3820 O O . ARG B 1 35 ? -10.453 -1.661 -9.312 1 90.62 35 ARG B O 1
ATOM 3827 N N . LEU B 1 36 ? -12.07 -0.547 -8.18 1 92.94 36 LEU B N 1
ATOM 3828 C CA . LEU B 1 36 ? -11.195 -0.389 -7.023 1 92.94 36 LEU B CA 1
ATOM 3829 C C . LEU B 1 36 ? -11.75 -1.14 -5.816 1 92.94 36 LEU B C 1
ATOM 3831 O O . LEU B 1 36 ? -11.07 -1.99 -5.242 1 92.94 36 LEU B O 1
ATOM 3835 N N . TYR B 1 37 ? -12.914 -0.852 -5.406 1 88.44 37 TYR B N 1
ATOM 3836 C CA . TYR B 1 37 ? -13.5 -1.517 -4.246 1 88.44 37 TYR B CA 1
ATOM 3837 C C . TYR B 1 37 ? -14.727 -2.328 -4.645 1 88.44 37 TYR B C 1
ATOM 3839 O O . TYR B 1 37 ? -15.5 -1.908 -5.508 1 88.44 37 TYR B O 1
ATOM 3847 N N . PRO B 1 38 ? -15.016 -3.52 -4.113 1 88.56 38 PRO B N 1
ATOM 3848 C CA . PRO B 1 38 ? -14.195 -4.059 -3.029 1 88.56 38 PRO B CA 1
ATOM 3849 C C . PRO B 1 38 ? -12.992 -4.848 -3.537 1 88.56 38 PRO B C 1
ATOM 3851 O O . PRO B 1 38 ? -12.078 -5.156 -2.766 1 88.56 38 PRO B O 1
ATOM 3854 N N . LEU B 1 39 ? -13.031 -5.234 -4.805 1 89.75 39 LEU B N 1
ATOM 3855 C CA . LEU B 1 39 ? -11.945 -5.996 -5.406 1 89.75 39 LEU B CA 1
ATOM 3856 C C . LEU B 1 39 ? -11.234 -5.176 -6.477 1 89.75 39 LEU B C 1
ATOM 3858 O O . LEU B 1 39 ? -11.773 -4.965 -7.566 1 89.75 39 LEU B O 1
ATOM 3862 N N . ALA B 1 40 ? -10.039 -4.82 -6.16 1 92.69 40 ALA B N 1
ATOM 3863 C CA . ALA B 1 40 ? -9.281 -4 -7.109 1 92.69 40 ALA B CA 1
ATOM 3864 C C . ALA B 1 40 ? -8.953 -4.789 -8.375 1 92.69 40 ALA B C 1
ATOM 3866 O O . ALA B 1 40 ? -8.633 -5.98 -8.305 1 92.69 40 ALA B O 1
ATOM 3867 N N . SER B 1 41 ? -9.008 -4.098 -9.516 1 89.19 41 SER B N 1
ATOM 3868 C CA . SER B 1 41 ? -8.734 -4.734 -10.805 1 89.19 41 SER B CA 1
ATOM 3869 C C . SER B 1 41 ? -7.883 -3.842 -11.695 1 89.19 41 SER B C 1
ATOM 3871 O O . SER B 1 41 ? -8.336 -3.396 -12.75 1 89.19 41 SER B O 1
ATOM 3873 N N . PRO B 1 42 ? -6.645 -3.609 -11.312 1 94 42 PRO B N 1
ATOM 3874 C CA . PRO B 1 42 ? -5.77 -2.873 -12.227 1 94 42 PRO B CA 1
ATOM 3875 C C . PRO B 1 42 ? -5.625 -3.562 -13.578 1 94 42 PRO B C 1
ATOM 3877 O O . PRO B 1 42 ? -5.57 -4.793 -13.648 1 94 42 PRO B O 1
ATOM 3880 N N . THR B 1 43 ? -5.523 -2.773 -14.625 1 90.25 43 THR B N 1
ATOM 3881 C CA . THR B 1 43 ? -5.418 -3.285 -15.992 1 90.25 43 THR B CA 1
ATOM 3882 C C . THR B 1 43 ? -3.998 -3.111 -16.516 1 90.25 43 THR B C 1
ATOM 3884 O O . THR B 1 43 ? -3.359 -2.086 -16.281 1 90.25 43 THR B O 1
ATOM 3887 N N . VAL B 1 44 ? -3.57 -4.117 -17.234 1 88.31 44 VAL B N 1
ATOM 3888 C CA . VAL B 1 44 ? -2.244 -4.059 -17.844 1 88.31 44 VAL B CA 1
ATOM 3889 C C . VAL B 1 44 ? -2.367 -4.082 -19.375 1 88.31 44 VAL B C 1
ATOM 3891 O O . VAL B 1 44 ? -3.326 -4.633 -19.906 1 88.31 44 VAL B O 1
ATOM 3894 N N . THR B 1 45 ? -1.512 -3.396 -19.984 1 85.12 45 THR B N 1
ATOM 3895 C CA . THR B 1 45 ? -1.368 -3.484 -21.438 1 85.12 45 THR B CA 1
ATOM 3896 C C . THR B 1 45 ? -0.172 -4.355 -21.812 1 85.12 45 THR B C 1
ATOM 3898 O O . THR B 1 45 ? 0.977 -3.924 -21.688 1 85.12 45 THR B O 1
ATOM 3901 N N . PRO B 1 46 ? -0.423 -5.5 -22.344 1 90.31 46 PRO B N 1
ATOM 3902 C CA . PRO B 1 46 ? 0.661 -6.445 -22.609 1 90.31 46 PRO B CA 1
ATOM 3903 C C . PRO B 1 46 ? 1.555 -6.004 -23.766 1 90.31 46 PRO B C 1
ATOM 3905 O O . PRO B 1 46 ? 1.062 -5.477 -24.766 1 90.31 46 PRO B O 1
ATOM 3908 N N . SER B 1 47 ? 2.846 -6.176 -23.609 1 92.12 47 SER B N 1
ATOM 3909 C CA . SER B 1 47 ? 3.785 -5.922 -24.688 1 92.12 47 SER B CA 1
ATOM 3910 C C . SER B 1 47 ? 4.043 -7.184 -25.516 1 92.12 47 SER B C 1
ATOM 3912 O O . SER B 1 47 ? 4.703 -7.133 -26.547 1 92.12 47 SER B O 1
ATOM 3914 N N . PHE B 1 48 ? 3.529 -8.297 -25.094 1 92.25 48 PHE B N 1
ATOM 3915 C CA . PHE B 1 48 ? 3.666 -9.57 -25.797 1 92.25 48 PHE B CA 1
ATOM 3916 C C . PHE B 1 48 ? 2.451 -10.453 -25.562 1 92.25 48 PHE B C 1
ATOM 3918 O O . PHE B 1 48 ? 1.576 -10.117 -24.766 1 92.25 48 PHE B O 1
ATOM 3925 N N . ARG B 1 49 ? 2.434 -11.594 -26.234 1 91.44 49 ARG B N 1
ATOM 3926 C CA . ARG B 1 49 ? 1.359 -12.57 -26.078 1 91.44 49 ARG B CA 1
ATOM 3927 C C . ARG B 1 49 ? 1.894 -13.898 -25.547 1 91.44 49 ARG B C 1
ATOM 3929 O O . ARG B 1 49 ? 3.07 -14.211 -25.734 1 91.44 49 ARG B O 1
ATOM 3936 N N . ILE B 1 50 ? 1.029 -14.516 -24.859 1 89.12 50 ILE B N 1
ATOM 3937 C CA . ILE B 1 50 ? 1.309 -15.883 -24.438 1 89.12 50 ILE B CA 1
ATOM 3938 C C . ILE B 1 50 ? 0.476 -16.859 -25.25 1 89.12 50 ILE B C 1
ATOM 3940 O O . ILE B 1 50 ? -0.756 -16.828 -25.219 1 89.12 50 ILE B O 1
ATOM 3944 N N . ALA B 1 51 ? 1.171 -17.688 -25.922 1 89.31 51 ALA B N 1
ATOM 3945 C CA . ALA B 1 51 ? 0.474 -18.656 -26.766 1 89.31 51 ALA B CA 1
ATOM 3946 C C . ALA B 1 51 ? -0.052 -19.828 -25.922 1 89.31 51 ALA B C 1
ATOM 3948 O O . ALA B 1 51 ? 0.413 -20.047 -24.797 1 89.31 51 ALA B O 1
ATOM 3949 N N . GLU B 1 52 ? -1.006 -20.531 -26.422 1 82.94 52 GLU B N 1
ATOM 3950 C CA . GLU B 1 52 ? -1.622 -21.656 -25.734 1 82.94 52 GLU B CA 1
ATOM 3951 C C . GLU B 1 52 ? -0.585 -22.719 -25.375 1 82.94 52 GLU B C 1
ATOM 3953 O O . GLU B 1 52 ? -0.654 -23.312 -24.297 1 82.94 52 GLU B O 1
ATOM 3958 N N . GLY B 1 53 ? 0.387 -22.969 -26.156 1 88.06 53 GLY B N 1
ATOM 3959 C CA . GLY B 1 53 ? 1.378 -24.016 -25.922 1 88.06 53 GLY B CA 1
ATOM 3960 C C . GLY B 1 53 ? 2.627 -23.5 -25.234 1 88.06 53 GLY B C 1
ATOM 3961 O O . GLY B 1 53 ? 3.537 -24.281 -24.938 1 88.06 53 GLY B O 1
ATOM 3962 N N . ASP B 1 54 ? 2.596 -22.25 -24.859 1 93.12 54 ASP B N 1
ATOM 3963 C CA . ASP B 1 54 ? 3.771 -21.672 -24.219 1 93.12 54 ASP B CA 1
ATOM 3964 C C . ASP B 1 54 ? 3.982 -22.281 -22.828 1 93.12 54 ASP B C 1
ATOM 3966 O O . ASP B 1 54 ? 3.02 -22.531 -22.109 1 93.12 54 ASP B O 1
ATOM 3970 N N . THR B 1 55 ? 5.203 -22.578 -22.516 1 95.5 55 THR B N 1
ATOM 3971 C CA . THR B 1 55 ? 5.578 -23.047 -21.188 1 95.5 55 THR B CA 1
ATOM 3972 C C . THR B 1 55 ? 5.945 -21.875 -20.281 1 95.5 55 THR B C 1
ATOM 3974 O O . THR B 1 55 ? 6.387 -20.828 -20.766 1 95.5 55 THR B O 1
ATOM 3977 N N . VAL B 1 56 ? 5.711 -22.078 -18.984 1 94.94 56 VAL B N 1
ATOM 3978 C CA . VAL B 1 56 ? 5.941 -21 -18.031 1 94.94 56 VAL B CA 1
ATOM 3979 C C . VAL B 1 56 ? 6.914 -21.469 -16.953 1 94.94 56 VAL B C 1
ATOM 3981 O O . VAL B 1 56 ? 6.898 -22.641 -16.547 1 94.94 56 VAL B O 1
ATOM 3984 N N . PHE B 1 57 ? 7.797 -20.688 -16.516 1 96.88 57 PHE B N 1
ATOM 3985 C CA . PHE B 1 57 ? 8.656 -20.875 -15.352 1 96.88 57 PHE B CA 1
ATOM 3986 C C . PHE B 1 57 ? 8.445 -19.75 -14.344 1 96.88 57 PHE B C 1
ATOM 3988 O O . PHE B 1 57 ? 8.68 -18.578 -14.648 1 96.88 57 PHE B O 1
ATOM 3995 N N . ALA B 1 58 ? 7.984 -20.078 -13.164 1 95.12 58 ALA B N 1
ATOM 3996 C CA . ALA B 1 58 ? 7.766 -19.094 -12.109 1 95.12 58 ALA B CA 1
ATOM 3997 C C . ALA B 1 58 ? 8.844 -19.203 -11.031 1 95.12 58 ALA B C 1
ATOM 3999 O O . ALA B 1 58 ? 9.211 -20.297 -10.617 1 95.12 58 ALA B O 1
ATOM 4000 N N . ILE B 1 59 ? 9.375 -18.109 -10.594 1 95.31 59 ILE B N 1
ATOM 4001 C CA . ILE B 1 59 ? 10.422 -18.094 -9.578 1 95.31 59 ILE B CA 1
ATOM 4002 C C . ILE B 1 59 ? 10.188 -16.922 -8.625 1 95.31 59 ILE B C 1
ATOM 4004 O O . ILE B 1 59 ? 9.719 -15.859 -9.039 1 95.31 59 ILE B O 1
ATOM 4008 N N . GLY B 1 60 ? 10.461 -17.062 -7.379 1 93.12 60 GLY B N 1
ATOM 4009 C CA . GLY B 1 60 ? 10.289 -16.031 -6.367 1 93.12 60 GLY B CA 1
ATOM 4010 C C . GLY B 1 60 ? 9.805 -16.578 -5.039 1 93.12 60 GLY B C 1
ATOM 4011 O O . GLY B 1 60 ? 10.195 -17.672 -4.625 1 93.12 60 GLY B O 1
ATOM 4012 N N . SER B 1 61 ? 9.047 -15.758 -4.398 1 85.75 61 SER B N 1
ATOM 4013 C CA . SER B 1 61 ? 8.586 -16.047 -3.045 1 85.75 61 SER B CA 1
ATOM 4014 C C . SER B 1 61 ? 7.434 -17.047 -3.055 1 85.75 61 SER B C 1
ATOM 4016 O O . SER B 1 61 ? 7.168 -17.688 -4.074 1 85.75 61 SER B O 1
ATOM 4018 N N . CYS B 1 62 ? 6.793 -17.234 -1.889 1 79.88 62 CYS B N 1
ATOM 4019 C CA . CYS B 1 62 ? 5.672 -18.141 -1.711 1 79.88 62 CYS B CA 1
ATOM 4020 C C . CYS B 1 62 ? 4.527 -17.797 -2.656 1 79.88 62 CYS B C 1
ATOM 4022 O O . CYS B 1 62 ? 3.795 -18.688 -3.107 1 79.88 62 CYS B O 1
ATOM 4024 N N . PHE B 1 63 ? 4.383 -16.547 -3.033 1 79.62 63 PHE B N 1
ATOM 4025 C CA . PHE B 1 63 ? 3.346 -16.125 -3.969 1 79.62 63 PHE B CA 1
ATOM 4026 C C . PHE B 1 63 ? 3.572 -16.75 -5.344 1 79.62 63 PHE B C 1
ATOM 4028 O O . PHE B 1 63 ? 2.613 -17.078 -6.039 1 79.62 63 PHE B O 1
ATOM 4035 N N . ALA B 1 64 ? 4.812 -16.938 -5.656 1 81.38 64 ALA B N 1
ATOM 4036 C CA . ALA B 1 64 ? 5.145 -17.562 -6.938 1 81.38 64 ALA B CA 1
ATOM 4037 C C . ALA B 1 64 ? 4.574 -18.969 -7.027 1 81.38 64 ALA B C 1
ATOM 4039 O O . ALA B 1 64 ? 4.145 -19.406 -8.102 1 81.38 64 ALA B O 1
ATOM 4040 N N . ARG B 1 65 ? 4.555 -19.625 -5.914 1 82.12 65 ARG B N 1
ATOM 4041 C CA . ARG B 1 65 ? 3.996 -20.969 -5.875 1 82.12 65 ARG B CA 1
ATOM 4042 C C . ARG B 1 65 ? 2.498 -20.953 -6.164 1 82.12 65 ARG B C 1
ATOM 4044 O O . ARG B 1 65 ? 1.985 -21.812 -6.871 1 82.12 65 ARG B O 1
ATOM 4051 N N . ASN B 1 66 ? 1.883 -19.969 -5.652 1 80.81 66 ASN B N 1
ATOM 4052 C CA . ASN B 1 66 ? 0.456 -19.797 -5.91 1 80.81 66 ASN B CA 1
ATOM 4053 C C . ASN B 1 66 ? 0.185 -19.484 -7.379 1 80.81 66 ASN B C 1
ATOM 4055 O O . ASN B 1 66 ? -0.79 -19.969 -7.953 1 80.81 66 ASN B O 1
ATOM 4059 N N . VAL B 1 67 ? 1.055 -18.719 -7.914 1 81.88 67 VAL B N 1
ATOM 4060 C CA . VAL B 1 67 ? 0.961 -18.375 -9.328 1 81.88 67 VAL B CA 1
ATOM 4061 C C . VAL B 1 67 ? 1.118 -19.625 -10.18 1 81.88 67 VAL B C 1
ATOM 4063 O O . VAL B 1 67 ? 0.354 -19.844 -11.125 1 81.88 67 VAL B O 1
ATOM 4066 N N . GLU B 1 68 ? 2.059 -20.469 -9.773 1 86.38 68 GLU B N 1
ATOM 4067 C CA . GLU B 1 68 ? 2.291 -21.719 -10.484 1 86.38 68 GLU B CA 1
ATOM 4068 C C . GLU B 1 68 ? 1.037 -22.594 -10.484 1 86.38 68 GLU B C 1
ATOM 4070 O O . GLU B 1 68 ? 0.616 -23.078 -11.539 1 86.38 68 GLU B O 1
ATOM 4075 N N . LYS B 1 69 ? 0.532 -22.688 -9.32 1 84.19 69 LYS B N 1
ATOM 4076 C CA . LYS B 1 69 ? -0.644 -23.547 -9.164 1 84.19 69 LYS B CA 1
ATOM 4077 C C . LYS B 1 69 ? -1.818 -23.016 -9.977 1 84.19 69 LYS B C 1
ATOM 4079 O O . LYS B 1 69 ? -2.541 -23.797 -10.609 1 84.19 69 LYS B O 1
ATOM 4084 N N . ALA B 1 70 ? -1.99 -21.797 -9.977 1 80.5 70 ALA B N 1
ATOM 4085 C CA . ALA B 1 70 ? -3.094 -21.188 -10.711 1 80.5 70 ALA B CA 1
ATOM 4086 C C . ALA B 1 70 ? -2.918 -21.359 -12.219 1 80.5 70 ALA B C 1
ATOM 4088 O O . ALA B 1 70 ? -3.883 -21.641 -12.938 1 80.5 70 ALA B O 1
ATOM 4089 N N . LEU B 1 71 ? -1.727 -21.266 -12.695 1 84.94 71 LEU B N 1
ATOM 4090 C CA . LEU B 1 71 ? -1.439 -21.406 -14.117 1 84.94 71 LEU B CA 1
ATOM 4091 C C . LEU B 1 71 ? -1.612 -22.859 -14.562 1 84.94 71 LEU B C 1
ATOM 4093 O O . LEU B 1 71 ? -2.137 -23.125 -15.648 1 84.94 71 LEU B O 1
ATOM 4097 N N . GLU B 1 72 ? -1.178 -23.703 -13.68 1 86.69 72 GLU B N 1
ATOM 4098 C CA . GLU B 1 72 ? -1.393 -25.125 -13.953 1 86.69 72 GLU B CA 1
ATOM 4099 C C . GLU B 1 72 ? -2.881 -25.453 -14.016 1 86.69 72 GLU B C 1
ATOM 4101 O O . GLU B 1 72 ? -3.318 -26.203 -14.891 1 86.69 72 GLU B O 1
ATOM 4106 N N . GLY B 1 73 ? -3.559 -24.906 -13.102 1 80.12 73 GLY B N 1
ATOM 4107 C CA . GLY B 1 73 ? -5 -25.094 -13.078 1 80.12 73 GLY B CA 1
ATOM 4108 C C . GLY B 1 73 ? -5.688 -24.562 -14.32 1 80.12 73 GLY B C 1
ATOM 4109 O O . GLY B 1 73 ? -6.734 -25.078 -14.727 1 80.12 73 GLY B O 1
ATOM 4110 N N . ALA B 1 74 ? -5.059 -23.625 -14.93 1 77.12 74 ALA B N 1
ATOM 4111 C CA . ALA B 1 74 ? -5.609 -23.016 -16.141 1 77.12 74 ALA B CA 1
ATOM 4112 C C . ALA B 1 74 ? -5.113 -23.734 -17.391 1 77.12 74 ALA B C 1
ATOM 4114 O O . ALA B 1 74 ? -5.34 -23.281 -18.5 1 77.12 74 ALA B O 1
ATOM 4115 N N . GLY B 1 75 ? -4.309 -24.812 -17.219 1 82.81 75 GLY B N 1
ATOM 4116 C CA . GLY B 1 75 ? -3.93 -25.672 -18.328 1 82.81 75 GLY B CA 1
ATOM 4117 C C . GLY B 1 75 ? -2.574 -25.328 -18.922 1 82.81 75 GLY B C 1
ATOM 4118 O O . GLY B 1 75 ? -2.193 -25.844 -19.969 1 82.81 75 GLY B O 1
ATOM 4119 N N . LYS B 1 76 ? -1.886 -24.516 -18.297 1 87.94 76 LYS B N 1
ATOM 4120 C CA . LYS B 1 76 ? -0.554 -24.172 -18.797 1 87.94 76 LYS B CA 1
ATOM 4121 C C . LYS B 1 76 ? 0.491 -25.156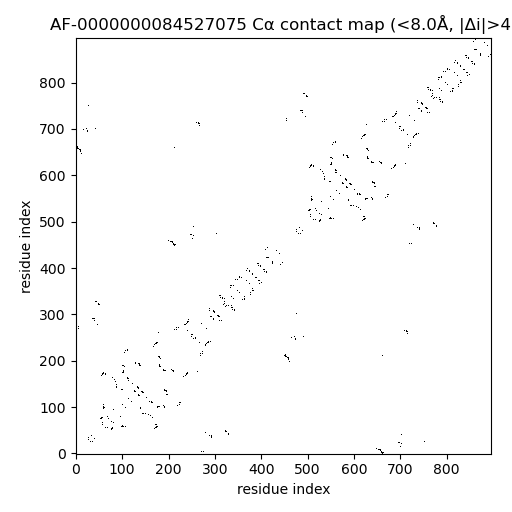 -18.281 1 87.94 76 LYS B C 1
ATOM 4123 O O . LYS B 1 76 ? 0.354 -25.703 -17.172 1 87.94 76 LYS B O 1
ATOM 4128 N N . ARG B 1 77 ? 1.456 -25.469 -19.078 1 94.25 77 ARG B N 1
ATOM 4129 C CA . ARG B 1 77 ? 2.588 -26.266 -18.609 1 94.25 77 ARG B CA 1
ATOM 4130 C C . ARG B 1 77 ? 3.578 -25.406 -17.828 1 94.25 77 ARG B C 1
ATOM 4132 O O . ARG B 1 77 ? 4.145 -24.453 -18.375 1 94.25 77 ARG B O 1
ATOM 4139 N N . VAL B 1 78 ? 3.834 -25.703 -16.641 1 94.62 78 VAL B N 1
ATOM 4140 C CA . VAL B 1 78 ? 4.68 -24.938 -15.734 1 94.62 78 VAL B CA 1
ATOM 4141 C C . VAL B 1 78 ? 5.957 -25.719 -15.43 1 94.62 78 VAL B C 1
ATOM 4143 O O . VAL B 1 78 ? 5.961 -26.594 -14.57 1 94.62 78 VAL B O 1
ATOM 4146 N N . LEU B 1 79 ? 7.023 -25.297 -15.938 1 95.62 79 LEU B N 1
ATOM 4147 C CA . LEU B 1 79 ? 8.281 -26.047 -15.891 1 95.62 79 LEU B CA 1
ATOM 4148 C C . LEU B 1 79 ? 8.859 -26.031 -14.477 1 95.62 79 LEU B C 1
ATOM 4150 O O . LEU B 1 79 ? 9.508 -27 -14.062 1 95.62 79 LEU B O 1
ATOM 4154 N N . SER B 1 80 ? 8.625 -24.984 -13.719 1 94.19 80 SER B N 1
ATOM 4155 C CA . SER B 1 80 ? 9.18 -24.859 -12.375 1 94.19 80 SER B CA 1
ATOM 4156 C C . SER B 1 80 ? 8.516 -25.844 -11.406 1 94.19 80 SER B C 1
ATOM 4158 O O . SER B 1 80 ? 8.945 -25.969 -10.258 1 94.19 80 SER B O 1
ATOM 4160 N N . ARG B 1 81 ? 7.57 -26.516 -11.859 1 91.44 81 ARG B N 1
ATOM 4161 C CA . ARG B 1 81 ? 6.906 -27.531 -11.039 1 91.44 81 ARG B CA 1
ATOM 4162 C C . ARG B 1 81 ? 7.328 -28.938 -11.445 1 91.44 81 ARG B C 1
ATOM 4164 O O . ARG B 1 81 ? 6.895 -29.922 -10.844 1 91.44 81 ARG B O 1
ATOM 4171 N N . GLU B 1 82 ? 8.109 -29 -12.461 1 92.44 82 GLU B N 1
ATOM 4172 C CA . GLU B 1 82 ? 8.578 -30.297 -12.977 1 92.44 82 GLU B CA 1
ATOM 4173 C C . GLU B 1 82 ? 9.984 -30.609 -12.477 1 92.44 82 GLU B C 1
ATOM 4175 O O . GLU B 1 82 ? 10.969 -30.219 -13.102 1 92.44 82 GLU B O 1
ATOM 4180 N N . PHE B 1 83 ? 10.023 -31.297 -11.375 1 89.25 83 PHE B N 1
ATOM 4181 C CA . PHE B 1 83 ? 11.336 -31.594 -10.82 1 89.25 83 PHE B CA 1
ATOM 4182 C C . PHE B 1 83 ? 11.32 -32.938 -10.117 1 89.25 83 PHE B C 1
ATOM 4184 O O . PHE B 1 83 ? 10.258 -33.438 -9.727 1 89.25 83 PHE B O 1
ATOM 4191 N N . GLU B 1 84 ? 12.484 -33.562 -10.133 1 89.06 84 GLU B N 1
ATOM 4192 C CA . GLU B 1 84 ? 12.805 -34.75 -9.344 1 89.06 84 GLU B CA 1
ATOM 4193 C C . GLU B 1 84 ? 14.031 -34.5 -8.461 1 89.06 84 GLU B C 1
ATOM 4195 O O . GLU B 1 84 ? 15.148 -34.344 -8.969 1 89.06 84 GLU B O 1
ATOM 4200 N N . LEU B 1 85 ? 13.805 -34.5 -7.176 1 91.06 85 LEU B N 1
ATOM 4201 C CA . LEU B 1 85 ? 14.867 -34.062 -6.281 1 91.06 85 LEU B CA 1
ATOM 4202 C C . LEU B 1 85 ? 15.438 -35.219 -5.488 1 91.06 85 LEU B C 1
ATOM 4204 O O . LEU B 1 85 ? 16.188 -35.031 -4.531 1 91.06 85 LEU B O 1
ATOM 4208 N N . GLY B 1 86 ? 15.016 -36.469 -5.828 1 89.44 86 GLY B N 1
ATOM 4209 C CA . GLY B 1 86 ? 15.586 -37.656 -5.215 1 89.44 86 GLY B CA 1
ATOM 4210 C C . GLY B 1 86 ? 15.195 -37.812 -3.762 1 89.44 86 GLY B C 1
ATOM 4211 O O . GLY B 1 86 ? 14.125 -37.375 -3.348 1 89.44 86 GLY B O 1
ATOM 4212 N N . ASP B 1 87 ? 16.047 -38.438 -2.998 1 87.38 87 ASP B N 1
ATOM 4213 C CA . ASP B 1 87 ? 15.75 -38.844 -1.63 1 87.38 87 ASP B CA 1
ATOM 4214 C C . ASP B 1 87 ? 15.547 -37.625 -0.722 1 87.38 87 ASP B C 1
ATOM 4216 O O . ASP B 1 87 ? 14.648 -37.625 0.12 1 87.38 87 ASP B O 1
ATOM 4220 N N . VAL B 1 88 ? 16.359 -36.719 -0.887 1 87.5 88 VAL B N 1
ATOM 4221 C CA . VAL B 1 88 ? 16.297 -35.531 -0.042 1 87.5 88 VAL B CA 1
ATOM 4222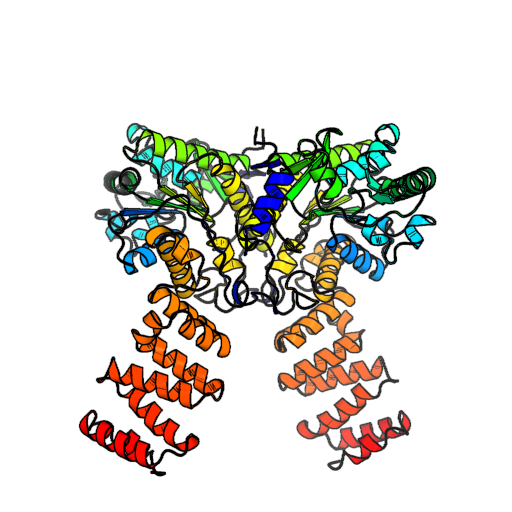 C C . VAL B 1 88 ? 14.977 -34.781 -0.288 1 87.5 88 VAL B C 1
ATOM 4224 O O . VAL B 1 88 ? 14.297 -34.406 0.659 1 87.5 88 VAL B O 1
ATOM 4227 N N . GLY B 1 89 ? 14.602 -34.625 -1.533 1 86 89 GLY B N 1
ATOM 4228 C CA . GLY B 1 89 ? 13.344 -34 -1.877 1 86 89 GLY B CA 1
ATOM 4229 C C . GLY B 1 89 ? 12.133 -34.719 -1.324 1 86 89 GLY B C 1
ATOM 4230 O O . GLY B 1 89 ? 11.172 -34.062 -0.884 1 86 89 GLY B O 1
ATOM 4231 N N . GLU B 1 90 ? 12.195 -35.938 -1.321 1 82.06 90 GLU B N 1
ATOM 4232 C CA . GLU B 1 90 ? 11.078 -36.75 -0.89 1 82.06 90 GLU B CA 1
ATOM 4233 C C . GLU B 1 90 ? 10.969 -36.812 0.632 1 82.06 90 GLU B C 1
ATOM 4235 O O . GLU B 1 90 ? 9.914 -37.125 1.18 1 82.06 90 GLU B O 1
ATOM 4240 N N . SER B 1 91 ? 12.039 -36.5 1.197 1 80.94 91 SER B N 1
ATOM 4241 C CA . SER B 1 91 ? 12.078 -36.594 2.652 1 80.94 91 SER B CA 1
ATOM 4242 C C . SER B 1 91 ? 11.352 -35.438 3.301 1 80.94 91 SER B C 1
ATOM 4244 O O . SER B 1 91 ? 10.891 -35.531 4.438 1 80.94 91 SER B O 1
ATOM 4246 N N . LEU B 1 92 ? 11.367 -34.406 2.469 1 74.06 92 LEU B N 1
ATOM 4247 C CA . LEU B 1 92 ? 10.75 -33.188 3.023 1 74.06 92 LEU B CA 1
ATOM 4248 C C . LEU B 1 92 ? 9.328 -33.031 2.504 1 74.06 92 LEU B C 1
ATOM 4250 O O . LEU B 1 92 ? 9.023 -33.438 1.379 1 74.06 92 LEU B O 1
ATOM 4254 N N . GLY B 1 93 ? 8.273 -33.125 3.291 1 66.88 93 GLY B N 1
ATOM 4255 C CA . GLY B 1 93 ? 6.852 -33.094 2.992 1 66.88 93 GLY B CA 1
ATOM 4256 C C . GLY B 1 93 ? 6.516 -32.156 1.839 1 66.88 93 GLY B C 1
ATOM 4257 O O . GLY B 1 93 ? 5.629 -32.438 1.037 1 66.88 93 GLY B O 1
ATOM 4258 N N . ASP B 1 94 ? 7.059 -31.031 1.664 1 78.44 94 ASP B N 1
ATOM 4259 C CA . ASP B 1 94 ? 6.746 -30.125 0.56 1 78.44 94 ASP B CA 1
ATOM 4260 C C . ASP B 1 94 ? 8.016 -29.656 -0.139 1 78.44 94 ASP B C 1
ATOM 4262 O O . ASP B 1 94 ? 8.547 -28.594 0.184 1 78.44 94 ASP B O 1
ATOM 4266 N N . ALA B 1 95 ? 8.453 -30.406 -1.157 1 79.06 95 ALA B N 1
ATOM 4267 C CA . ALA B 1 95 ? 9.695 -30.156 -1.89 1 79.06 95 ALA B CA 1
ATOM 4268 C C . ALA B 1 95 ? 9.633 -28.812 -2.619 1 79.06 95 ALA B C 1
ATOM 4270 O O . ALA B 1 95 ? 10.672 -28.234 -2.934 1 79.06 95 ALA B O 1
ATOM 4271 N N . ALA B 1 96 ? 8.453 -28.359 -2.836 1 77.88 96 ALA B N 1
ATOM 4272 C CA . ALA B 1 96 ? 8.273 -27.094 -3.549 1 77.88 96 ALA B CA 1
ATOM 4273 C C . ALA B 1 96 ? 8.82 -25.922 -2.734 1 77.88 96 ALA B C 1
ATOM 4275 O O . ALA B 1 96 ? 9.195 -24.891 -3.295 1 77.88 96 ALA B O 1
ATOM 4276 N N . ASN B 1 97 ? 8.992 -26.109 -1.5 1 81.88 97 ASN B N 1
ATOM 4277 C CA . ASN B 1 97 ? 9.469 -25.062 -0.612 1 81.88 97 ASN B CA 1
ATOM 4278 C C . ASN B 1 97 ? 10.93 -24.719 -0.867 1 81.88 97 ASN B C 1
ATOM 4280 O O . ASN B 1 97 ? 11.383 -23.625 -0.561 1 81.88 97 ASN B O 1
ATOM 4284 N N . PHE B 1 98 ? 11.648 -25.672 -1.487 1 86.88 98 PHE B N 1
ATOM 4285 C CA . PHE B 1 98 ? 13.055 -25.453 -1.797 1 86.88 98 PHE B CA 1
ATOM 4286 C C . PHE B 1 98 ? 13.203 -24.359 -2.852 1 86.88 98 PHE B C 1
ATOM 4288 O O . PHE B 1 98 ? 14.273 -23.766 -2.982 1 86.88 98 PHE B O 1
ATOM 4295 N N . PHE B 1 99 ? 12.141 -24.125 -3.518 1 89.88 99 PHE B N 1
ATOM 4296 C CA . PHE B 1 99 ? 12.234 -23.234 -4.668 1 89.88 99 PHE B CA 1
ATOM 4297 C C . PHE B 1 99 ? 11.812 -21.812 -4.297 1 89.88 99 PHE B C 1
ATOM 4299 O O . PHE B 1 99 ? 11.914 -20.891 -5.117 1 89.88 99 PHE B O 1
ATOM 4306 N N . ASN B 1 100 ? 11.453 -21.625 -3.018 1 91.62 100 ASN B N 1
ATOM 4307 C CA . ASN B 1 100 ? 11.148 -20.266 -2.562 1 91.62 100 ASN B CA 1
ATOM 4308 C C . ASN B 1 100 ? 12.414 -19.406 -2.477 1 91.62 100 ASN B C 1
ATOM 4310 O O . ASN B 1 100 ? 13.383 -19.797 -1.814 1 91.62 100 ASN B O 1
ATOM 4314 N N . LYS B 1 101 ? 12.414 -18.375 -3.164 1 95.38 101 LYS B N 1
ATOM 4315 C CA . LYS B 1 101 ? 13.477 -17.375 -3.123 1 95.38 101 LYS B CA 1
ATOM 4316 C C . LYS B 1 101 ? 12.922 -16 -2.758 1 95.38 101 LYS B C 1
ATOM 4318 O O . LYS B 1 101 ? 12.023 -15.484 -3.432 1 95.38 101 LYS B O 1
ATOM 4323 N N . TYR B 1 102 ? 13.531 -15.375 -1.82 1 94.19 102 TYR B N 1
ATOM 4324 C CA . TYR B 1 102 ? 12.844 -14.234 -1.224 1 94.19 102 TYR B CA 1
ATOM 4325 C C . TYR B 1 102 ? 13.469 -12.922 -1.679 1 94.19 102 TYR B C 1
ATOM 4327 O O . TYR B 1 102 ? 12.844 -11.859 -1.582 1 94.19 102 TYR B O 1
ATOM 4335 N N . SER B 1 103 ? 14.688 -12.93 -2.061 1 96.75 103 SER B N 1
ATOM 4336 C CA . SER B 1 103 ? 15.328 -11.719 -2.553 1 96.75 103 SER B CA 1
ATOM 4337 C C . SER B 1 103 ? 15.828 -11.898 -3.984 1 96.75 103 SER B C 1
ATOM 4339 O O . SER B 1 103 ? 15.984 -13.023 -4.453 1 96.75 103 SER B O 1
ATOM 4341 N N . ILE B 1 104 ? 16.062 -10.781 -4.66 1 98 104 ILE B N 1
ATOM 4342 C CA . ILE B 1 104 ? 16.531 -10.812 -6.043 1 98 104 ILE B CA 1
ATOM 4343 C C . ILE B 1 104 ? 17.891 -11.508 -6.113 1 98 104 ILE B C 1
ATOM 4345 O O . ILE B 1 104 ? 18.172 -12.227 -7.07 1 98 104 ILE B O 1
ATOM 4349 N N . HIS B 1 105 ? 18.703 -11.375 -5.074 1 97.75 105 HIS B N 1
ATOM 4350 C CA . HIS B 1 105 ? 20.031 -11.977 -5.086 1 97.75 105 HIS B CA 1
ATOM 4351 C C . HIS B 1 105 ? 19.969 -13.484 -4.891 1 97.75 105 HIS B C 1
ATOM 4353 O O . HIS B 1 105 ? 20.781 -14.227 -5.438 1 97.75 105 HIS B O 1
ATOM 4359 N N . SER B 1 106 ? 19.016 -13.891 -4.062 1 96.88 106 SER B N 1
ATOM 4360 C CA . SER B 1 106 ? 18.797 -15.328 -3.934 1 96.88 106 SER B CA 1
ATOM 4361 C C . SER B 1 106 ? 18.375 -15.945 -5.266 1 96.88 106 SER B C 1
ATOM 4363 O O . SER B 1 106 ? 18.812 -17.047 -5.609 1 96.88 106 SER B O 1
ATOM 4365 N N . VAL B 1 107 ? 17.531 -15.258 -5.98 1 97.62 107 VAL B N 1
ATOM 4366 C CA . VAL B 1 107 ? 17.094 -15.703 -7.301 1 97.62 107 VAL B CA 1
ATOM 4367 C C . VAL B 1 107 ? 18.281 -15.758 -8.25 1 97.62 107 VAL B C 1
ATOM 4369 O O . VAL B 1 107 ? 18.516 -16.781 -8.906 1 97.62 107 VAL B O 1
ATOM 4372 N N . THR B 1 108 ? 19.078 -14.703 -8.289 1 97.88 108 THR B N 1
ATOM 4373 C CA . THR B 1 108 ? 20.188 -14.57 -9.219 1 97.88 108 THR B CA 1
ATOM 4374 C C . THR B 1 108 ? 21.25 -15.625 -8.938 1 97.88 108 THR B C 1
ATOM 4376 O O . THR B 1 108 ? 21.828 -16.188 -9.859 1 97.88 108 THR B O 1
ATOM 4379 N N . ASN B 1 109 ? 21.531 -15.875 -7.641 1 97.94 109 ASN B N 1
ATOM 4380 C CA . ASN B 1 109 ? 22.484 -16.922 -7.273 1 97.94 109 ASN B CA 1
ATOM 4381 C C . ASN B 1 109 ? 22.094 -18.266 -7.875 1 97.94 109 ASN B C 1
ATOM 4383 O O . ASN B 1 109 ? 22.906 -18.906 -8.547 1 97.94 109 ASN B O 1
ATOM 4387 N N . GLU B 1 110 ? 20.875 -18.641 -7.617 1 97.75 110 GLU B N 1
ATOM 4388 C CA . GLU B 1 110 ? 20.406 -19.969 -8.039 1 97.75 110 GLU B CA 1
ATOM 4389 C C . GLU B 1 110 ? 20.391 -20.078 -9.562 1 97.75 110 GLU B C 1
ATOM 4391 O O . GLU B 1 110 ? 20.75 -21.125 -10.117 1 97.75 110 GLU B O 1
ATOM 4396 N N . ILE B 1 111 ? 19.953 -19.047 -10.227 1 98.31 111 ILE B N 1
ATOM 4397 C CA . ILE B 1 111 ? 19.891 -19.078 -11.68 1 98.31 111 ILE B CA 1
ATOM 4398 C C . ILE B 1 111 ? 21.312 -19.109 -12.258 1 98.31 111 ILE B C 1
ATOM 4400 O O . ILE B 1 111 ? 21.578 -19.844 -13.211 1 98.31 111 ILE B O 1
ATOM 4404 N N . ARG B 1 112 ? 22.219 -18.312 -11.703 1 98.56 112 ARG B N 1
ATOM 4405 C CA . ARG B 1 112 ? 23.609 -18.344 -12.141 1 98.56 112 ARG B CA 1
ATOM 4406 C C . ARG B 1 112 ? 24.219 -19.734 -12 1 98.56 112 ARG B C 1
ATOM 4408 O O . ARG B 1 112 ? 24.797 -20.266 -12.945 1 98.56 112 ARG B O 1
ATOM 4415 N N . TRP B 1 113 ? 24.016 -20.344 -10.852 1 98.62 113 TRP B N 1
ATOM 4416 C CA . TRP B 1 113 ? 24.594 -21.672 -10.594 1 98.62 113 TRP B CA 1
ATOM 4417 C C . TRP B 1 113 ? 23.953 -22.719 -11.484 1 98.62 113 TRP B C 1
ATOM 4419 O O . TRP B 1 113 ? 24.609 -23.688 -11.883 1 98.62 113 TRP B O 1
ATOM 4429 N N . ALA B 1 114 ? 22.688 -22.531 -11.797 1 98.44 114 ALA B N 1
ATOM 4430 C CA . ALA B 1 114 ? 21.984 -23.469 -12.664 1 98.44 114 ALA B CA 1
ATOM 4431 C C . ALA B 1 114 ? 22.5 -23.375 -14.102 1 98.44 114 ALA B C 1
ATOM 4433 O O . ALA B 1 114 ? 22.688 -24.391 -14.766 1 98.44 114 ALA B O 1
ATOM 4434 N N . LEU B 1 115 ? 22.766 -22.172 -14.578 1 98.38 115 LEU B N 1
ATOM 4435 C CA . LEU B 1 115 ? 23.094 -21.938 -15.977 1 98.38 115 LEU B CA 1
ATOM 4436 C C . LEU B 1 115 ? 24.594 -21.984 -16.203 1 98.38 115 LEU B C 1
ATOM 4438 O O . LEU B 1 115 ? 25.062 -22.266 -17.297 1 98.38 115 LEU B O 1
ATOM 4442 N N . GLU B 1 116 ? 25.297 -21.609 -15.18 1 98.56 116 GLU B N 1
ATOM 4443 C CA . GLU B 1 116 ? 26.75 -21.641 -15.172 1 98.56 116 GLU B CA 1
ATOM 4444 C C . GLU B 1 116 ? 27.281 -22.484 -14.023 1 98.56 116 GLU B C 1
ATOM 4446 O O . GLU B 1 116 ? 27.891 -21.969 -13.086 1 98.56 116 GLU B O 1
ATOM 4451 N N . ARG B 1 117 ? 27.234 -23.75 -14.211 1 97.81 117 ARG B N 1
ATOM 4452 C CA . ARG B 1 117 ? 27.438 -24.719 -13.141 1 97.81 117 ARG B CA 1
ATOM 4453 C C . ARG B 1 117 ? 28.828 -24.594 -12.523 1 97.81 117 ARG B C 1
ATOM 4455 O O . ARG B 1 117 ? 29 -24.844 -11.336 1 97.81 117 ARG B O 1
ATOM 4462 N N . GLU B 1 118 ? 29.766 -24.141 -13.266 1 97.31 118 GLU B N 1
ATOM 4463 C CA . GLU B 1 118 ? 31.141 -24 -12.789 1 97.31 118 GLU B CA 1
ATOM 4464 C C . GLU B 1 118 ? 31.234 -22.938 -11.695 1 97.31 118 GLU B C 1
ATOM 4466 O O . GLU B 1 118 ? 32.219 -22.906 -10.945 1 97.31 118 GLU B O 1
ATOM 4471 N N . THR B 1 119 ? 30.219 -22.094 -11.594 1 97.81 119 THR B N 1
ATOM 4472 C CA . THR B 1 119 ? 30.266 -21.016 -10.602 1 97.81 119 THR B CA 1
ATOM 4473 C C . THR B 1 119 ? 29.609 -21.469 -9.305 1 97.81 119 THR B C 1
ATOM 4475 O O . THR B 1 119 ? 29.656 -20.75 -8.297 1 97.81 119 THR B O 1
ATOM 4478 N N . PHE B 1 120 ? 28.953 -22.656 -9.242 1 98.19 120 PHE B N 1
ATOM 4479 C CA . PHE B 1 120 ? 28.344 -23.172 -8.031 1 98.19 120 PHE B CA 1
ATOM 4480 C C . PHE B 1 120 ? 29.391 -23.438 -6.961 1 98.19 120 PHE B C 1
ATOM 4482 O O . PHE B 1 120 ? 30.375 -24.156 -7.207 1 98.19 120 PHE B O 1
ATOM 4489 N N . PRO B 1 121 ? 29.141 -22.922 -5.734 1 97.31 121 PRO B N 1
ATOM 4490 C CA . PRO B 1 121 ? 30.156 -23.031 -4.684 1 97.31 121 PRO B CA 1
ATOM 4491 C C . PRO B 1 121 ? 30.281 -24.453 -4.133 1 97.31 121 PRO B C 1
ATOM 4493 O O . PRO B 1 121 ? 31.219 -24.75 -3.379 1 97.31 121 PRO B O 1
ATOM 4496 N N . GLY B 1 122 ? 29.391 -25.344 -4.402 1 96.75 122 GLY B N 1
ATOM 4497 C CA . GLY B 1 122 ? 29.469 -26.719 -3.955 1 96.75 122 GLY B CA 1
ATOM 4498 C C . GLY B 1 122 ? 29.188 -26.891 -2.473 1 96.75 122 GLY B C 1
ATOM 4499 O O . GLY B 1 122 ? 28.188 -26.375 -1.961 1 96.75 122 GLY B O 1
ATOM 4500 N N . ALA B 1 123 ? 30.062 -27.531 -1.823 1 96.19 123 ALA B N 1
ATOM 4501 C CA . ALA B 1 123 ? 29.891 -27.875 -0.414 1 96.19 123 ALA B CA 1
ATOM 4502 C C . ALA B 1 123 ? 29.984 -26.625 0.467 1 96.19 123 ALA B C 1
ATOM 4504 O O . ALA B 1 123 ? 29.516 -26.641 1.612 1 96.19 123 ALA B O 1
ATOM 4505 N N . ASP B 1 124 ? 30.531 -25.547 -0.012 1 95.94 124 ASP B N 1
ATOM 4506 C CA . ASP B 1 124 ? 30.734 -24.328 0.779 1 95.94 124 ASP B CA 1
ATOM 4507 C C . ASP B 1 124 ? 29.406 -23.703 1.2 1 95.94 124 ASP B C 1
ATOM 4509 O O . ASP B 1 124 ? 29.328 -23.031 2.221 1 95.94 124 ASP B O 1
ATOM 4513 N N . VAL B 1 125 ? 28.328 -23.953 0.422 1 95.94 125 VAL B N 1
ATOM 4514 C CA . VAL B 1 125 ? 27.047 -23.328 0.743 1 95.94 125 VAL B CA 1
ATOM 4515 C C . VAL B 1 125 ? 26.234 -24.266 1.645 1 95.94 125 VAL B C 1
ATOM 4517 O O . VAL B 1 125 ? 25.141 -23.906 2.072 1 95.94 125 VAL B O 1
ATOM 4520 N N . ILE B 1 126 ? 26.797 -25.469 1.914 1 95.88 126 ILE B N 1
ATOM 4521 C CA . ILE B 1 126 ? 26.188 -26.422 2.832 1 95.88 126 ILE B CA 1
ATOM 4522 C C . ILE B 1 126 ? 26.812 -26.297 4.215 1 95.88 126 ILE B C 1
ATOM 4524 O O . ILE B 1 126 ? 27.953 -26.734 4.434 1 95.88 126 ILE B O 1
ATOM 4528 N N . TYR B 1 127 ? 26.109 -25.703 5.117 1 94.75 127 TYR B N 1
ATOM 4529 C CA . TYR B 1 127 ? 26.641 -25.406 6.441 1 94.75 127 TYR B CA 1
ATOM 4530 C C . TYR B 1 127 ? 26.469 -26.594 7.379 1 94.75 127 TYR B C 1
ATOM 4532 O O . TYR B 1 127 ? 25.375 -27.156 7.469 1 94.75 127 TYR B O 1
ATOM 4540 N N . GLU B 1 128 ? 27.453 -26.938 8.086 1 92.56 128 GLU B N 1
ATOM 4541 C CA . GLU B 1 128 ? 27.344 -27.969 9.109 1 92.56 128 GLU B CA 1
ATOM 4542 C C . GLU B 1 128 ? 26.875 -27.391 10.445 1 92.56 128 GLU B C 1
ATOM 4544 O O . GLU B 1 128 ? 27.516 -26.469 10.977 1 92.56 128 GLU B O 1
ATOM 4549 N N . ILE B 1 129 ? 25.812 -27.828 10.977 1 88.56 129 ILE B N 1
ATOM 4550 C CA . ILE B 1 129 ? 25.234 -27.25 12.195 1 88.56 129 ILE B CA 1
ATOM 4551 C C . ILE B 1 129 ? 25.391 -28.25 13.344 1 88.56 129 ILE B C 1
ATOM 4553 O O . ILE B 1 129 ? 24.922 -27.984 14.461 1 88.56 129 ILE B O 1
ATOM 4557 N N . GLY B 1 130 ? 25.906 -29.328 13.25 1 84.94 130 GLY B N 1
ATOM 4558 C CA . GLY B 1 130 ? 26.203 -30.422 14.164 1 84.94 130 GLY B CA 1
ATOM 4559 C C . GLY B 1 130 ? 26.781 -31.641 13.477 1 84.94 130 GLY B C 1
ATOM 4560 O O . GLY B 1 130 ? 26.828 -31.703 12.25 1 84.94 130 GLY B O 1
ATOM 4561 N N . LYS B 1 131 ? 27.297 -32.562 14.266 1 86 131 LYS B N 1
ATOM 4562 C CA . LYS B 1 131 ? 27.938 -33.719 13.672 1 86 131 LYS B CA 1
ATOM 4563 C C . LYS B 1 131 ? 26.969 -34.438 12.734 1 86 131 LYS B C 1
ATOM 4565 O O . LYS B 1 131 ? 25.984 -35.031 13.18 1 86 131 LYS B O 1
ATOM 4570 N N . GLY B 1 132 ? 27.203 -34.344 11.484 1 84.88 132 GLY B N 1
ATOM 4571 C CA . GLY B 1 132 ? 26.438 -35.062 10.469 1 84.88 132 GLY B CA 1
ATOM 4572 C C . GLY B 1 132 ? 25.125 -34.344 10.133 1 84.88 132 GLY B C 1
ATOM 4573 O O . GLY B 1 132 ? 24.25 -34.938 9.5 1 84.88 132 GLY B O 1
ATOM 4574 N N . ARG B 1 133 ? 24.938 -33.219 10.609 1 90.19 133 ARG B N 1
ATOM 4575 C CA . ARG B 1 133 ? 23.719 -32.438 10.312 1 90.19 133 ARG B CA 1
ATOM 4576 C C . ARG B 1 133 ? 24.062 -31.188 9.523 1 90.19 133 ARG B C 1
ATOM 4578 O O . ARG B 1 133 ? 25 -30.469 9.859 1 90.19 133 ARG B O 1
ATOM 4585 N N . TYR B 1 134 ? 23.328 -30.969 8.422 1 93.75 134 TYR B N 1
ATOM 4586 C CA . TYR B 1 134 ? 23.641 -29.859 7.512 1 93.75 134 TYR B CA 1
ATOM 4587 C C . TYR B 1 134 ? 22.406 -29.031 7.223 1 93.75 134 TYR B C 1
ATOM 4589 O O . TYR B 1 134 ? 21.281 -29.484 7.445 1 93.75 134 TYR B O 1
ATOM 4597 N N . CYS B 1 135 ? 22.625 -27.859 6.863 1 93.38 135 CYS B N 1
ATOM 4598 C CA . CYS B 1 135 ? 21.578 -26.984 6.344 1 93.38 135 CYS B CA 1
ATOM 4599 C C . CYS B 1 135 ? 22.078 -26.156 5.168 1 93.38 135 CYS B C 1
ATOM 4601 O O . CYS B 1 135 ? 23.281 -25.906 5.051 1 93.38 135 CYS B O 1
ATOM 4603 N N . ASP B 1 136 ? 21.25 -25.859 4.273 1 95.06 136 ASP B N 1
ATOM 4604 C CA . ASP B 1 136 ? 21.516 -24.969 3.143 1 95.06 136 ASP B CA 1
ATOM 4605 C C . ASP B 1 136 ? 20.609 -23.75 3.189 1 95.06 136 ASP B C 1
ATOM 4607 O O . ASP B 1 136 ? 19.469 -23.797 2.738 1 95.06 136 ASP B O 1
ATOM 4611 N N . PRO B 1 137 ? 21.125 -22.609 3.652 1 95.12 137 PRO B N 1
ATOM 4612 C CA . PRO B 1 137 ? 20.297 -21.406 3.789 1 95.12 137 PRO B CA 1
ATOM 4613 C C . PRO B 1 137 ? 19.797 -20.875 2.445 1 95.12 137 PRO B C 1
ATOM 4615 O O . PRO B 1 137 ? 18.938 -19.984 2.408 1 95.12 137 PRO B O 1
ATOM 4618 N N . GLN B 1 138 ? 20.328 -21.359 1.384 1 95.31 138 GLN B N 1
ATOM 4619 C CA . GLN B 1 138 ? 19.812 -20.984 0.069 1 95.31 138 GLN B CA 1
ATOM 4620 C C . GLN B 1 138 ? 18.484 -21.672 -0.215 1 95.31 138 GLN B C 1
ATOM 4622 O O . GLN B 1 138 ? 17.719 -21.219 -1.067 1 95.31 138 GLN B O 1
ATOM 4627 N N . LEU B 1 139 ? 18.234 -22.766 0.479 1 92.06 139 LEU B N 1
ATOM 4628 C CA . LEU B 1 139 ? 17.062 -23.578 0.184 1 92.06 139 LEU B CA 1
ATOM 4629 C C . LEU B 1 139 ? 16.047 -23.484 1.32 1 92.06 139 LEU B C 1
ATOM 4631 O O . LEU B 1 139 ? 14.953 -24.047 1.224 1 92.06 139 LEU B O 1
ATOM 4635 N N . GLY B 1 140 ? 16.359 -22.797 2.314 1 85.81 140 GLY B N 1
ATOM 4636 C CA . GLY B 1 140 ? 15.477 -22.688 3.457 1 85.81 140 GLY B CA 1
ATOM 4637 C C . GLY B 1 140 ? 16.109 -23.141 4.758 1 85.81 140 GLY B C 1
ATOM 4638 O O . GLY B 1 140 ? 17.312 -23.375 4.816 1 85.81 140 GLY B O 1
ATOM 4639 N N . MET B 1 141 ? 15.211 -23.328 5.758 1 77.56 141 MET B N 1
ATOM 4640 C CA . MET B 1 141 ? 15.719 -23.609 7.098 1 77.56 141 MET B CA 1
ATOM 4641 C C . MET B 1 141 ? 15.672 -25.109 7.387 1 77.56 141 MET B C 1
ATOM 4643 O O . MET B 1 141 ? 16.062 -25.547 8.469 1 77.56 141 MET B O 1
ATOM 4647 N N . ALA B 1 142 ? 15.305 -25.812 6.406 1 76.75 142 ALA B N 1
ATOM 4648 C CA . ALA B 1 142 ? 15.133 -27.234 6.652 1 76.75 142 ALA B CA 1
ATOM 4649 C C . ALA B 1 142 ? 16.469 -27.906 6.984 1 76.75 142 ALA B C 1
ATOM 4651 O O . ALA B 1 142 ? 17.5 -27.578 6.387 1 76.75 142 ALA B O 1
ATOM 4652 N N . ARG B 1 143 ? 16.391 -28.875 7.93 1 81.5 143 ARG B N 1
ATOM 4653 C CA . ARG B 1 143 ? 17.531 -29.719 8.242 1 81.5 143 ARG B CA 1
ATOM 4654 C C . ARG B 1 143 ? 17.703 -30.828 7.215 1 81.5 143 ARG B C 1
ATOM 4656 O O . ARG B 1 143 ? 16.703 -31.422 6.777 1 81.5 143 ARG B O 1
ATOM 4663 N N . LEU B 1 144 ? 18.922 -30.922 6.801 1 88.81 144 LEU B N 1
ATOM 4664 C CA . LEU B 1 144 ? 19.25 -31.984 5.867 1 88.81 144 LEU B CA 1
ATOM 4665 C C . LEU B 1 144 ? 19.984 -33.125 6.574 1 88.81 144 LEU B C 1
ATOM 4667 O O . LEU B 1 144 ? 21.203 -33.062 6.742 1 88.81 144 LEU B O 1
ATOM 4671 N N . ASP B 1 145 ? 19.203 -34.125 6.945 1 88.31 145 ASP B N 1
ATOM 4672 C CA . ASP B 1 145 ? 19.766 -35.25 7.676 1 88.31 145 ASP B CA 1
ATOM 4673 C C . ASP B 1 145 ? 20.281 -36.344 6.715 1 88.31 145 ASP B C 1
ATOM 4675 O O . ASP B 1 145 ? 19.797 -37.469 6.719 1 88.31 145 ASP B O 1
ATOM 4679 N N . PHE B 1 146 ? 21.156 -36.031 5.914 1 92.62 146 PHE B N 1
ATOM 4680 C CA . PHE B 1 146 ? 21.844 -36.875 4.93 1 92.62 146 PHE B CA 1
ATOM 4681 C C . PHE B 1 146 ? 23.344 -36.594 4.918 1 92.62 146 PHE B C 1
ATOM 4683 O O . PHE B 1 146 ? 23.797 -35.594 5.477 1 92.62 146 PHE B O 1
ATOM 4690 N N . ASP B 1 147 ? 24.109 -37.5 4.367 1 93.12 147 ASP B N 1
ATOM 4691 C CA . ASP B 1 147 ? 25.531 -37.25 4.219 1 93.12 147 ASP B CA 1
ATOM 4692 C C . ASP B 1 147 ? 25.781 -36.188 3.141 1 93.12 147 ASP B C 1
ATOM 4694 O O . ASP B 1 147 ? 24.938 -35.969 2.287 1 93.12 147 ASP B O 1
ATOM 4698 N N . LEU B 1 148 ? 26.953 -35.562 3.186 1 95.06 148 LEU B N 1
ATOM 4699 C CA . LEU B 1 148 ? 27.297 -34.438 2.336 1 95.06 148 LEU B CA 1
ATOM 4700 C C . LEU B 1 148 ? 27.219 -34.812 0.861 1 95.06 148 LEU B C 1
ATOM 4702 O O . LEU B 1 148 ? 26.797 -34 0.028 1 95.06 148 LEU B O 1
ATOM 4706 N N . GLU B 1 149 ? 27.641 -35.969 0.503 1 95.44 149 GLU B N 1
ATOM 4707 C CA . GLU B 1 149 ? 27.625 -36.438 -0.883 1 95.44 149 GLU B CA 1
ATOM 4708 C C . GLU B 1 149 ? 26.203 -36.5 -1.421 1 95.44 149 GLU B C 1
ATOM 4710 O O . GLU B 1 149 ? 25.938 -36.062 -2.547 1 95.44 149 GLU B O 1
ATOM 4715 N N . THR B 1 150 ? 25.328 -37.031 -0.636 1 95.31 150 THR B N 1
ATOM 4716 C CA . THR B 1 150 ? 23.922 -37.125 -1.006 1 95.31 150 THR B CA 1
ATOM 4717 C C . THR B 1 150 ? 23.297 -35.75 -1.162 1 95.31 150 THR B C 1
ATOM 4719 O O . THR B 1 150 ? 22.5 -35.5 -2.076 1 95.31 150 THR B O 1
ATOM 4722 N N . ILE B 1 151 ? 23.672 -34.844 -0.274 1 95.19 151 ILE B N 1
ATOM 4723 C CA . ILE B 1 151 ? 23.141 -33.5 -0.319 1 95.19 151 ILE B CA 1
ATOM 4724 C C . ILE B 1 151 ? 23.641 -32.781 -1.589 1 95.19 151 ILE B C 1
ATOM 4726 O O . ILE B 1 151 ? 22.875 -32.094 -2.25 1 95.19 151 ILE B O 1
ATOM 4730 N N . LEU B 1 152 ? 24.859 -33 -1.882 1 96.5 152 LEU B N 1
ATOM 4731 C CA . LEU B 1 152 ? 25.422 -32.375 -3.08 1 96.5 152 LEU B CA 1
ATOM 4732 C C . LEU B 1 152 ? 24.75 -32.938 -4.336 1 96.5 152 LEU B C 1
ATOM 4734 O O . LEU B 1 152 ? 24.5 -32.188 -5.285 1 96.5 152 LEU B O 1
ATOM 4738 N N . ALA B 1 153 ? 24.484 -34.219 -4.359 1 95.75 153 ALA B N 1
ATOM 4739 C CA . ALA B 1 153 ? 23.766 -34.812 -5.484 1 95.75 153 ALA B CA 1
ATOM 4740 C C . ALA B 1 153 ? 22.375 -34.188 -5.633 1 95.75 153 ALA B C 1
ATOM 4742 O O . ALA B 1 153 ? 21.938 -33.906 -6.746 1 95.75 153 ALA B O 1
ATOM 4743 N N . PHE B 1 154 ? 21.734 -34.062 -4.531 1 94.5 154 PHE B N 1
ATOM 4744 C CA . PHE B 1 154 ? 20.438 -33.406 -4.5 1 94.5 154 PHE B CA 1
ATOM 4745 C C . PHE B 1 154 ? 20.547 -32 -5.059 1 94.5 154 PHE B C 1
ATOM 4747 O O . PHE B 1 154 ? 19.719 -31.578 -5.875 1 94.5 154 PHE B O 1
ATOM 4754 N N . ARG B 1 155 ? 21.516 -31.25 -4.641 1 96.06 155 ARG B N 1
ATOM 4755 C CA . ARG B 1 155 ? 21.703 -29.859 -5.066 1 96.06 155 ARG B CA 1
ATOM 4756 C C . ARG B 1 155 ? 21.891 -29.781 -6.574 1 96.06 155 ARG B C 1
ATOM 4758 O O . ARG B 1 155 ? 21.391 -28.844 -7.215 1 96.06 155 ARG B O 1
ATOM 4765 N N . HIS B 1 156 ? 22.625 -30.719 -7.102 1 96.69 156 HIS B N 1
ATOM 4766 C CA . HIS B 1 156 ? 22.812 -30.734 -8.547 1 96.69 156 HIS B CA 1
ATOM 4767 C C . HIS B 1 156 ? 21.516 -31.031 -9.273 1 96.69 156 HIS B C 1
ATOM 4769 O O . HIS B 1 156 ? 21.219 -30.438 -10.312 1 96.69 156 HIS B O 1
ATOM 4775 N N . ARG B 1 157 ? 20.688 -31.953 -8.734 1 95.56 157 ARG B N 1
ATOM 4776 C CA . ARG B 1 157 ? 19.375 -32.188 -9.297 1 95.56 157 ARG B CA 1
ATOM 4777 C C . ARG B 1 157 ? 18.5 -30.953 -9.234 1 95.56 157 ARG B C 1
ATOM 4779 O O . ARG B 1 157 ? 17.781 -30.641 -10.18 1 95.56 157 ARG B O 1
ATOM 4786 N N . TYR B 1 158 ? 18.594 -30.328 -8.102 1 95.88 158 TYR B N 1
ATOM 4787 C CA . TYR B 1 158 ? 17.875 -29.078 -7.91 1 95.88 158 TYR B CA 1
ATOM 4788 C C . TYR B 1 158 ? 18.266 -28.047 -8.961 1 95.88 158 TYR B C 1
ATOM 4790 O O . TYR B 1 158 ? 17.406 -27.406 -9.57 1 95.88 158 TYR B O 1
ATOM 4798 N N . LEU B 1 159 ? 19.547 -27.891 -9.156 1 97.69 159 LEU B N 1
ATOM 4799 C CA . LEU B 1 159 ? 20.047 -26.906 -10.117 1 97.69 159 LEU B CA 1
ATOM 4800 C C . LEU B 1 159 ? 19.656 -27.312 -11.547 1 97.69 159 LEU B C 1
ATOM 4802 O O . LEU B 1 159 ? 19.438 -26.438 -12.391 1 97.69 159 LEU B O 1
ATOM 4806 N N . ASP B 1 160 ? 19.578 -28.609 -11.844 1 96.94 160 ASP B N 1
ATOM 4807 C CA . ASP B 1 160 ? 19.078 -29.078 -13.133 1 96.94 160 ASP B CA 1
ATOM 4808 C C . ASP B 1 160 ? 17.641 -28.609 -13.359 1 96.94 160 ASP B C 1
ATOM 4810 O O . ASP B 1 160 ? 17.281 -28.172 -14.453 1 96.94 160 ASP B O 1
ATOM 4814 N N . ALA B 1 161 ? 16.875 -28.781 -12.32 1 95.69 161 ALA B N 1
ATOM 4815 C CA . ALA B 1 161 ? 15.492 -28.312 -12.406 1 95.69 161 ALA B CA 1
ATOM 4816 C C . ALA B 1 161 ? 15.43 -26.812 -12.617 1 95.69 161 ALA B C 1
ATOM 4818 O O . ALA B 1 161 ? 14.633 -26.328 -13.43 1 95.69 161 ALA B O 1
ATOM 4819 N N . MET B 1 162 ? 16.266 -26.094 -11.93 1 96.75 162 MET B N 1
ATOM 4820 C CA . MET B 1 162 ? 16.312 -24.641 -12.047 1 96.75 162 MET B CA 1
ATOM 4821 C C . MET B 1 162 ? 16.75 -24.219 -13.445 1 96.75 162 MET B C 1
ATOM 4823 O O . MET B 1 162 ? 16.312 -23.172 -13.953 1 96.75 162 MET B O 1
ATOM 4827 N N . ALA B 1 163 ? 17.516 -24.984 -14.086 1 97.69 163 ALA B N 1
ATOM 4828 C CA . ALA B 1 163 ? 18.062 -24.672 -15.406 1 97.69 163 ALA B CA 1
ATOM 4829 C C . ALA B 1 163 ? 16.969 -24.672 -16.469 1 97.69 163 ALA B C 1
ATOM 4831 O O . ALA B 1 163 ? 17.156 -24.109 -17.547 1 97.69 163 ALA B O 1
ATOM 4832 N N . ALA B 1 164 ? 15.836 -25.219 -16.141 1 96.94 164 ALA B N 1
ATOM 4833 C CA . ALA B 1 164 ? 14.711 -25.234 -17.078 1 96.94 164 ALA B CA 1
ATOM 4834 C C . ALA B 1 164 ? 14.227 -23.828 -17.375 1 96.94 164 ALA B C 1
ATOM 4836 O O . ALA B 1 164 ? 13.484 -23.609 -18.344 1 96.94 164 ALA B O 1
ATOM 4837 N N . VAL B 1 165 ? 14.695 -22.844 -16.578 1 97.75 165 VAL B N 1
ATOM 4838 C CA . VAL B 1 165 ? 14.289 -21.453 -16.75 1 97.75 165 VAL B CA 1
ATOM 4839 C C . VAL B 1 165 ? 14.672 -20.969 -18.156 1 97.75 165 VAL B C 1
ATOM 4841 O O . VAL B 1 165 ? 13.953 -20.172 -18.766 1 97.75 165 VAL B O 1
ATOM 4844 N N . LYS B 1 166 ? 15.797 -21.422 -18.703 1 97.38 166 LYS B N 1
ATOM 4845 C CA . LYS B 1 166 ? 16.297 -20.953 -19.984 1 97.38 166 LYS B CA 1
ATOM 4846 C C . LYS B 1 166 ? 15.438 -21.5 -21.125 1 97.38 166 LYS B C 1
ATOM 4848 O O . LYS B 1 166 ? 15.453 -20.953 -22.234 1 97.38 166 LYS B O 1
ATOM 4853 N N . ASP B 1 167 ? 14.672 -22.562 -20.844 1 96.69 167 ASP B N 1
ATOM 4854 C CA . ASP B 1 167 ? 13.883 -23.219 -21.875 1 96.69 167 ASP B CA 1
ATOM 4855 C C . ASP B 1 167 ? 12.43 -22.734 -21.859 1 96.69 167 ASP B C 1
ATOM 4857 O O . ASP B 1 167 ? 11.688 -22.953 -22.812 1 96.69 167 ASP B O 1
ATOM 4861 N N . ALA B 1 168 ? 12.008 -22.047 -20.797 1 97.06 168 ALA B N 1
ATOM 4862 C CA . ALA B 1 168 ? 10.633 -21.578 -20.672 1 97.06 168 ALA B CA 1
ATOM 4863 C C . ALA B 1 168 ? 10.336 -20.469 -21.688 1 97.06 168 ALA B C 1
ATOM 4865 O O . ALA B 1 168 ? 11.211 -19.672 -22 1 97.06 168 ALA B O 1
ATOM 4866 N N . ASP B 1 169 ? 9.102 -20.469 -22.156 1 96.19 169 ASP B N 1
ATOM 4867 C CA . ASP B 1 169 ? 8.688 -19.406 -23.062 1 96.19 169 ASP B CA 1
ATOM 4868 C C . ASP B 1 169 ? 8.461 -18.094 -22.297 1 96.19 169 ASP B C 1
ATOM 4870 O O . ASP B 1 169 ? 8.82 -17.016 -22.766 1 96.19 169 ASP B O 1
ATOM 4874 N N . VAL B 1 170 ? 7.809 -18.203 -21.172 1 95.75 170 VAL B N 1
ATOM 4875 C CA . VAL B 1 170 ? 7.496 -17.062 -20.328 1 95.75 170 VAL B CA 1
ATOM 4876 C C . VAL B 1 170 ? 8.07 -17.281 -18.922 1 95.75 170 VAL B C 1
ATOM 4878 O O . VAL B 1 170 ? 7.898 -18.344 -18.344 1 95.75 170 VAL B O 1
ATOM 4881 N N . ILE B 1 171 ? 8.719 -16.328 -18.391 1 97.31 171 ILE B N 1
ATOM 4882 C CA . ILE B 1 171 ? 9.25 -16.344 -17.031 1 97.31 171 ILE B CA 1
ATOM 4883 C C . ILE B 1 171 ? 8.469 -15.367 -16.156 1 97.31 171 ILE B C 1
ATOM 4885 O O . ILE B 1 171 ? 8.211 -14.234 -16.578 1 97.31 171 ILE B O 1
ATOM 4889 N N . ILE B 1 172 ? 8.039 -15.789 -15.008 1 95.94 172 ILE B N 1
ATOM 4890 C CA . ILE B 1 172 ? 7.367 -14.922 -14.039 1 95.94 172 ILE B CA 1
ATOM 4891 C C . ILE B 1 172 ? 8.234 -14.773 -12.789 1 95.94 172 ILE B C 1
ATOM 4893 O O . ILE B 1 172 ? 8.5 -15.758 -12.094 1 95.94 172 ILE B O 1
ATOM 4897 N N . LEU B 1 173 ? 8.703 -13.625 -12.539 1 97.62 173 LEU B N 1
ATOM 4898 C CA . LEU B 1 173 ? 9.523 -13.32 -11.375 1 97.62 173 LEU B CA 1
ATOM 4899 C C . LEU B 1 173 ? 8.719 -12.57 -10.32 1 97.62 173 LEU B C 1
ATOM 4901 O O . LEU B 1 173 ? 8.141 -11.523 -10.609 1 97.62 173 LEU B O 1
ATOM 4905 N N . THR B 1 174 ? 8.664 -13.055 -9.172 1 96.62 174 THR B N 1
ATOM 4906 C CA . THR B 1 174 ? 8.008 -12.406 -8.039 1 96.62 174 THR B CA 1
ATOM 4907 C C . THR B 1 174 ? 9.031 -12.016 -6.973 1 96.62 174 THR B C 1
ATOM 4909 O O . THR B 1 174 ? 9.664 -12.883 -6.363 1 96.62 174 THR B O 1
ATOM 4912 N N . LEU B 1 175 ? 9.125 -10.773 -6.734 1 97.44 175 LEU B N 1
ATOM 4913 C CA . LEU B 1 175 ? 10.055 -10.273 -5.727 1 97.44 175 LEU B CA 1
ATOM 4914 C C . LEU B 1 175 ? 9.43 -10.336 -4.336 1 97.44 175 LEU B C 1
ATOM 4916 O O . LEU B 1 175 ? 8.289 -9.898 -4.148 1 97.44 175 LEU B O 1
ATOM 4920 N N . GLY B 1 176 ? 10.203 -10.781 -3.369 1 95.44 176 GLY B N 1
ATOM 4921 C CA . GLY B 1 176 ? 9.672 -10.977 -2.027 1 95.44 176 GLY B CA 1
ATOM 4922 C C . GLY B 1 176 ? 10.039 -9.859 -1.072 1 95.44 176 GLY B C 1
ATOM 4923 O O . GLY B 1 176 ? 9.25 -8.93 -0.864 1 95.44 176 GLY B O 1
ATOM 4924 N N . TYR B 1 177 ? 11.203 -9.906 -0.482 1 94.19 177 TYR B N 1
ATOM 4925 C CA . TYR B 1 177 ? 11.57 -8.867 0.473 1 94.19 177 TYR B CA 1
ATOM 4926 C C . TYR B 1 177 ? 13.023 -8.445 0.294 1 94.19 177 TYR B C 1
ATOM 4928 O O . TYR B 1 177 ? 13.734 -9.008 -0.541 1 94.19 177 TYR B O 1
ATOM 4936 N N . VAL B 1 178 ? 13.414 -7.402 1.034 1 97.94 178 VAL B N 1
ATOM 4937 C CA . VAL B 1 178 ? 14.727 -6.789 0.823 1 97.94 178 VAL B CA 1
ATOM 4938 C C . VAL B 1 178 ? 15.57 -6.922 2.09 1 97.94 178 VAL B C 1
ATOM 4940 O O . VAL B 1 178 ? 16.719 -6.496 2.119 1 97.94 178 VAL B O 1
ATOM 4943 N N . GLU B 1 179 ? 14.992 -7.434 3.213 1 98 179 GLU B N 1
ATOM 4944 C CA . GLU B 1 179 ? 15.797 -7.824 4.367 1 98 179 GLU B CA 1
ATOM 4945 C C . GLU B 1 179 ? 16.516 -9.148 4.117 1 98 179 GLU B C 1
ATOM 4947 O O . GLU B 1 179 ? 15.883 -10.188 3.973 1 98 179 GLU B O 1
ATOM 4952 N N . THR B 1 180 ? 17.844 -9.062 4.059 1 97.94 180 THR B N 1
ATOM 4953 C CA . THR B 1 180 ? 18.609 -10.227 3.629 1 97.94 180 THR B CA 1
ATOM 4954 C C . THR B 1 180 ? 19.766 -10.492 4.586 1 97.94 180 THR B C 1
ATOM 4956 O O . THR B 1 180 ? 20.031 -9.688 5.48 1 97.94 180 THR B O 1
ATOM 4959 N N . TRP B 1 181 ? 20.312 -11.648 4.402 1 97.94 181 TRP B N 1
ATOM 4960 C CA . TRP B 1 181 ? 21.516 -12.07 5.125 1 97.94 181 TRP B CA 1
ATOM 4961 C C . TRP B 1 181 ? 22.688 -12.266 4.168 1 97.94 181 TRP B C 1
ATOM 4963 O O . TRP B 1 181 ? 22.484 -12.578 2.992 1 97.94 181 TRP B O 1
ATOM 4973 N N . TYR B 1 182 ? 23.828 -11.977 4.664 1 98.25 182 TYR B N 1
ATOM 4974 C CA . TYR B 1 182 ? 25.031 -12.008 3.836 1 98.25 182 TYR B CA 1
ATOM 4975 C C . TYR B 1 182 ? 26.141 -12.789 4.52 1 98.25 182 TYR B C 1
ATOM 4977 O O . TYR B 1 182 ? 26.406 -12.594 5.707 1 98.25 182 TYR B O 1
ATOM 4985 N N . ASP B 1 183 ? 26.75 -13.766 3.857 1 98.19 183 ASP B N 1
ATOM 4986 C CA . ASP B 1 183 ? 27.953 -14.469 4.289 1 98.19 183 ASP B CA 1
ATOM 4987 C C . ASP B 1 183 ? 29.219 -13.781 3.771 1 98.19 183 ASP B C 1
ATOM 4989 O O . ASP B 1 183 ? 29.578 -13.922 2.6 1 98.19 183 ASP B O 1
ATOM 4993 N N . ARG B 1 184 ? 29.922 -13.172 4.562 1 97.75 184 ARG B N 1
ATOM 4994 C CA . ARG B 1 184 ? 31.094 -12.391 4.172 1 97.75 184 ARG B CA 1
ATOM 4995 C C . ARG B 1 184 ? 32.219 -13.289 3.668 1 97.75 184 ARG B C 1
ATOM 4997 O O . ARG B 1 184 ? 33 -12.898 2.797 1 97.75 184 ARG B O 1
ATOM 5004 N N . ARG B 1 185 ? 32.312 -14.438 4.23 1 97 185 ARG B N 1
ATOM 5005 C CA . ARG B 1 185 ? 33.344 -15.375 3.826 1 97 185 ARG B CA 1
ATOM 5006 C C . ARG B 1 185 ? 33.156 -15.828 2.387 1 97 185 ARG B C 1
ATOM 5008 O O . ARG B 1 185 ? 34.094 -15.898 1.611 1 97 185 ARG B O 1
ATOM 5015 N N . LEU B 1 186 ? 31.906 -16.109 2.02 1 96.81 186 LEU B N 1
ATOM 5016 C CA . LEU B 1 186 ? 31.625 -16.609 0.682 1 96.81 186 LEU B CA 1
ATOM 5017 C C . LEU B 1 186 ? 31.312 -15.469 -0.275 1 96.81 186 LEU B C 1
ATOM 5019 O O . LEU B 1 186 ? 31.312 -15.656 -1.494 1 96.81 186 LEU B O 1
ATOM 5023 N N . GLY B 1 187 ? 30.984 -14.281 0.28 1 97.12 187 GLY B N 1
ATOM 5024 C CA . GLY B 1 187 ? 30.562 -13.172 -0.557 1 97.12 187 GLY B CA 1
ATOM 5025 C C . GLY B 1 187 ? 29.219 -13.398 -1.223 1 97.12 187 GLY B C 1
ATOM 5026 O O . GLY B 1 187 ? 29.047 -13.094 -2.404 1 97.12 187 GLY B O 1
ATOM 5027 N N . LEU B 1 188 ? 28.281 -13.984 -0.399 1 96.88 188 LEU B N 1
ATOM 5028 C CA . LEU B 1 188 ? 27 -14.383 -0.968 1 96.88 188 LEU B CA 1
ATOM 5029 C C . LEU B 1 188 ? 25.844 -13.914 -0.09 1 96.88 188 LEU B C 1
ATOM 5031 O O . LEU B 1 188 ? 25.922 -13.992 1.138 1 96.88 188 LEU B O 1
ATOM 5035 N N . TYR B 1 189 ? 24.828 -13.383 -0.758 1 97.94 189 TYR B N 1
ATOM 5036 C CA . TYR B 1 189 ? 23.562 -13.211 -0.067 1 97.94 189 TYR B CA 1
ATOM 5037 C C . TYR B 1 189 ? 22.906 -14.562 0.198 1 97.94 189 TYR B C 1
ATOM 5039 O O . TYR B 1 189 ? 22.938 -15.461 -0.65 1 97.94 189 TYR B O 1
ATOM 5047 N N . LEU B 1 190 ? 22.359 -14.703 1.376 1 97.62 190 LEU B N 1
ATOM 5048 C CA . LEU B 1 190 ? 21.641 -15.922 1.757 1 97.62 190 LEU B CA 1
ATOM 5049 C C . LEU B 1 190 ? 20.141 -15.734 1.617 1 97.62 190 LEU B C 1
ATOM 5051 O O . LEU B 1 190 ? 19.625 -14.617 1.772 1 97.62 190 LEU B O 1
ATOM 5055 N N . ASN B 1 191 ? 19.438 -16.797 1.324 1 96.62 191 ASN B N 1
ATOM 5056 C CA . ASN B 1 191 ? 17.984 -16.766 1.146 1 96.62 191 ASN B CA 1
ATOM 5057 C C . ASN B 1 191 ? 17.266 -16.656 2.484 1 96.62 191 ASN B C 1
ATOM 5059 O O . ASN B 1 191 ? 16.172 -16.094 2.555 1 96.62 191 ASN B O 1
ATOM 5063 N N . VAL B 1 192 ? 17.828 -17.266 3.514 1 95.19 192 VAL B N 1
ATOM 5064 C CA . VAL B 1 192 ? 17.234 -17.203 4.848 1 95.19 192 VAL B CA 1
ATOM 5065 C C . VAL B 1 192 ? 18.328 -16.984 5.887 1 95.19 192 VAL B C 1
ATOM 5067 O O . VAL B 1 192 ? 19.516 -16.938 5.551 1 95.19 192 VAL B O 1
ATOM 5070 N N . VAL B 1 193 ? 17.922 -16.797 7.105 1 95.25 193 VAL B N 1
ATOM 5071 C CA . VAL B 1 193 ? 18.828 -16.547 8.219 1 95.25 193 VAL B CA 1
ATOM 5072 C C . VAL B 1 193 ? 19.797 -17.703 8.383 1 95.25 193 VAL B C 1
ATOM 5074 O O . VAL B 1 193 ? 19.406 -18.875 8.25 1 95.25 193 VAL B O 1
ATOM 5077 N N . PRO B 1 194 ? 21.047 -17.438 8.555 1 94.88 194 PRO B N 1
ATOM 5078 C CA . PRO B 1 194 ? 22 -18.516 8.836 1 94.88 194 PRO B CA 1
ATOM 5079 C C . PRO B 1 194 ? 21.75 -19.203 10.172 1 94.88 194 PRO B C 1
ATOM 5081 O O . PRO B 1 194 ? 21.078 -18.641 11.039 1 94.88 194 PRO B O 1
ATOM 5084 N N . PRO B 1 195 ? 22.266 -20.406 10.305 1 92.31 195 PRO B N 1
ATOM 5085 C CA . PRO B 1 195 ? 22.078 -21.094 11.578 1 92.31 195 PRO B CA 1
ATOM 5086 C C . PRO B 1 195 ? 22.625 -20.312 12.766 1 92.31 195 PRO B C 1
ATOM 5088 O O . PRO B 1 195 ? 23.766 -19.844 12.727 1 92.31 195 PRO B O 1
ATOM 5091 N N . VAL B 1 196 ? 21.875 -20.297 13.789 1 91.19 196 VAL B N 1
ATOM 5092 C CA . VAL B 1 196 ? 22.203 -19.484 14.961 1 91.19 196 VAL B CA 1
ATOM 5093 C C . VAL B 1 196 ? 23.5 -19.984 15.578 1 91.19 196 VAL B C 1
ATOM 5095 O O . VAL B 1 196 ? 24.297 -19.188 16.094 1 91.19 196 VAL B O 1
ATOM 5098 N N . GLN B 1 197 ? 23.688 -21.281 15.539 1 91.06 197 GLN B N 1
ATOM 5099 C CA . GLN B 1 197 ? 24.906 -21.875 16.094 1 91.06 197 GLN B CA 1
ATOM 5100 C C . GLN B 1 197 ? 26.141 -21.328 15.398 1 91.06 197 GLN B C 1
ATOM 5102 O O . GLN B 1 197 ? 27.172 -21.094 16.047 1 91.06 197 GLN B O 1
ATOM 5107 N N . LEU B 1 198 ? 26.016 -21.156 14.148 1 93.06 198 LEU B N 1
ATOM 5108 C CA . LEU B 1 198 ? 27.156 -20.656 13.391 1 93.06 198 LEU B CA 1
ATOM 5109 C C . LEU B 1 198 ? 27.344 -19.156 13.633 1 93.06 198 LEU B C 1
ATOM 5111 O O . LEU B 1 198 ? 28.484 -18.672 13.633 1 93.06 198 LEU B O 1
ATOM 5115 N N . ILE B 1 199 ? 26.281 -18.422 13.781 1 95 199 ILE B N 1
ATOM 5116 C CA . ILE B 1 199 ? 26.359 -17 14.102 1 95 199 ILE B CA 1
ATOM 5117 C C . ILE B 1 199 ? 27.141 -16.797 15.398 1 95 199 ILE B C 1
ATOM 5119 O O . ILE B 1 199 ? 27.984 -15.906 15.5 1 95 199 ILE B O 1
ATOM 5123 N N . LYS B 1 200 ? 26.891 -17.641 16.359 1 93.44 200 LYS B N 1
ATOM 5124 C CA . LYS B 1 200 ? 27.562 -17.562 17.641 1 93.44 200 LYS B CA 1
ATOM 5125 C C . LYS B 1 200 ? 29.031 -17.953 17.516 1 93.44 200 LYS B C 1
ATOM 5127 O O . LYS B 1 200 ? 29.906 -17.328 18.125 1 93.44 200 LYS B O 1
ATOM 5132 N N . ALA B 1 201 ? 29.266 -19.016 16.766 1 93.75 201 ALA B N 1
ATOM 5133 C CA . ALA B 1 201 ? 30.609 -19.547 16.625 1 93.75 201 ALA B CA 1
ATOM 5134 C C . ALA B 1 201 ? 31.484 -18.625 15.805 1 93.75 201 ALA B C 1
ATOM 5136 O O . ALA B 1 201 ? 32.688 -18.531 16.031 1 93.75 201 ALA B O 1
ATOM 5137 N N . GLU B 1 202 ? 30.875 -17.938 14.852 1 95.31 202 GLU B N 1
ATOM 5138 C CA . GLU B 1 202 ? 31.594 -17.031 13.969 1 95.31 202 GLU B CA 1
ATOM 5139 C C . GLU B 1 202 ? 30.906 -15.664 13.906 1 95.31 202 GLU B C 1
ATOM 5141 O O . GLU B 1 202 ? 30.359 -15.281 12.867 1 95.31 202 GLU B O 1
ATOM 5146 N N . PRO B 1 203 ? 31.094 -14.852 14.828 1 93.56 203 PRO B N 1
ATOM 5147 C CA . PRO B 1 203 ? 30.312 -13.617 14.992 1 93.56 203 PRO B CA 1
ATOM 5148 C C . PRO B 1 203 ? 30.578 -12.602 13.875 1 93.56 203 PRO B C 1
ATOM 5150 O O . PRO B 1 203 ? 29.734 -11.727 13.625 1 93.56 203 PRO B O 1
ATOM 5153 N N . ASP B 1 204 ? 31.656 -12.711 13.125 1 95.38 204 ASP B N 1
ATOM 5154 C CA . ASP B 1 204 ? 32 -11.711 12.117 1 95.38 204 ASP B CA 1
ATOM 5155 C C . ASP B 1 204 ? 31.703 -12.219 10.711 1 95.38 204 ASP B C 1
ATOM 5157 O O . ASP B 1 204 ? 31.922 -11.516 9.727 1 95.38 204 ASP B O 1
ATOM 5161 N N . ARG B 1 205 ? 31.172 -13.344 10.602 1 97.38 205 ARG B N 1
ATOM 5162 C CA . ARG B 1 205 ? 31.016 -13.977 9.297 1 97.38 205 ARG B CA 1
ATOM 5163 C C . ARG B 1 205 ? 29.719 -13.516 8.617 1 97.38 205 ARG B C 1
ATOM 5165 O O . ARG B 1 205 ? 29.703 -13.25 7.414 1 97.38 205 ARG B O 1
ATOM 5172 N N . PHE B 1 206 ? 28.688 -13.383 9.414 1 98.19 206 PHE B N 1
ATOM 5173 C CA . PHE B 1 206 ? 27.375 -13.156 8.82 1 98.19 206 PHE B CA 1
ATOM 5174 C C . PHE B 1 206 ? 26.875 -11.75 9.125 1 98.19 206 PHE B C 1
ATOM 5176 O O . PHE B 1 206 ? 27.109 -11.227 10.211 1 98.19 206 PHE B O 1
ATOM 5183 N N . GLU B 1 207 ? 26.172 -11.172 8.141 1 98.44 207 GLU B N 1
ATOM 5184 C CA . GLU B 1 207 ? 25.594 -9.836 8.273 1 98.44 207 GLU B CA 1
ATOM 5185 C C . GLU B 1 207 ? 24.125 -9.828 7.895 1 98.44 207 GLU B C 1
ATOM 5187 O O . GLU B 1 207 ? 23.688 -10.617 7.051 1 98.44 207 GLU B O 1
ATOM 5192 N N . PHE B 1 208 ? 23.375 -9.008 8.617 1 98.12 208 PHE B N 1
ATOM 5193 C CA . PHE B 1 208 ? 22.047 -8.578 8.18 1 98.12 208 PHE B CA 1
ATOM 5194 C C . PHE B 1 208 ? 22.141 -7.348 7.293 1 98.12 208 PHE B C 1
ATOM 5196 O O . PHE B 1 208 ? 22.766 -6.352 7.672 1 98.12 208 PHE B O 1
ATOM 5203 N N . ARG B 1 209 ? 21.578 -7.41 6.059 1 98.44 209 ARG B N 1
ATOM 5204 C CA . ARG B 1 209 ? 21.625 -6.309 5.105 1 98.44 209 ARG B CA 1
ATOM 5205 C C . ARG B 1 209 ? 20.219 -5.988 4.57 1 98.44 209 ARG B C 1
ATOM 5207 O O . ARG B 1 209 ? 19.453 -6.898 4.266 1 98.44 209 ARG B O 1
ATOM 5214 N N . VAL B 1 210 ? 19.859 -4.738 4.551 1 98.5 210 VAL B N 1
ATOM 5215 C CA . VAL B 1 210 ? 18.656 -4.277 3.875 1 98.5 210 VAL B CA 1
ATOM 5216 C C . VAL B 1 210 ? 19.016 -3.686 2.516 1 98.5 210 VAL B C 1
ATOM 5218 O O . VAL B 1 210 ? 19.75 -2.701 2.436 1 98.5 210 VAL B O 1
ATOM 5221 N N . LEU B 1 211 ? 18.484 -4.262 1.48 1 98.56 211 LEU B N 1
ATOM 5222 C CA . LEU B 1 211 ? 18.875 -3.885 0.123 1 98.56 211 LEU B CA 1
ATOM 5223 C C . LEU B 1 211 ? 18.391 -2.475 -0.204 1 98.56 211 LEU B C 1
ATOM 5225 O O . LEU B 1 211 ? 17.297 -2.078 0.188 1 98.56 211 LEU B O 1
ATOM 5229 N N . SER B 1 212 ? 19.25 -1.749 -0.911 1 98 212 SER B N 1
ATOM 5230 C CA . SER B 1 212 ? 18.891 -0.436 -1.438 1 98 212 SER B CA 1
ATOM 5231 C C . SER B 1 212 ? 18.234 -0.553 -2.807 1 98 212 SER B C 1
ATOM 5233 O O . SER B 1 212 ? 18.172 -1.641 -3.383 1 98 212 SER B O 1
ATOM 5235 N N . TYR B 1 213 ? 17.703 0.573 -3.266 1 97.88 213 TYR B N 1
ATOM 5236 C CA . TYR B 1 213 ? 17.172 0.653 -4.621 1 97.88 213 TYR B CA 1
ATOM 5237 C C . TYR B 1 213 ? 18.203 0.193 -5.645 1 97.88 213 TYR B C 1
ATOM 5239 O O . TYR B 1 213 ? 17.891 -0.624 -6.516 1 97.88 213 TYR B O 1
ATOM 5247 N N . SER B 1 214 ? 19.391 0.715 -5.508 1 97.19 214 SER B N 1
ATOM 5248 C CA . SER B 1 214 ? 20.453 0.399 -6.453 1 97.19 214 SER B CA 1
ATOM 5249 C C . SER B 1 214 ? 20.797 -1.086 -6.422 1 97.19 214 SER B C 1
ATOM 5251 O O . SER B 1 214 ? 21.094 -1.684 -7.457 1 97.19 214 SER B O 1
ATOM 5253 N N . ASP B 1 215 ? 20.781 -1.63 -5.227 1 97.5 215 ASP B N 1
ATOM 5254 C CA . ASP B 1 215 ? 21.109 -3.047 -5.07 1 97.5 215 ASP B CA 1
ATOM 5255 C C . ASP B 1 215 ? 20.031 -3.922 -5.715 1 97.5 215 ASP B C 1
ATOM 5257 O O . ASP B 1 215 ? 20.344 -4.906 -6.383 1 97.5 215 ASP B O 1
ATOM 5261 N N . VAL B 1 216 ? 18.781 -3.627 -5.523 1 98.25 216 VAL B N 1
ATOM 5262 C CA . VAL B 1 216 ? 17.672 -4.367 -6.117 1 98.25 216 VAL B CA 1
ATOM 5263 C C . VAL B 1 216 ? 17.75 -4.277 -7.641 1 98.25 216 VAL B C 1
ATOM 5265 O O . VAL B 1 216 ? 17.688 -5.297 -8.328 1 98.25 216 VAL B O 1
ATOM 5268 N N . LEU B 1 217 ? 17.891 -3.041 -8.156 1 97.94 217 LEU B N 1
ATOM 5269 C CA . LEU B 1 217 ? 17.953 -2.826 -9.602 1 97.94 217 LEU B CA 1
ATOM 5270 C C . LEU B 1 217 ? 19.141 -3.578 -10.203 1 97.94 217 LEU B C 1
ATOM 5272 O O . LEU B 1 217 ? 19.016 -4.188 -11.266 1 97.94 217 LEU B O 1
ATOM 5276 N N . GLY B 1 218 ? 20.297 -3.486 -9.492 1 97.69 218 GLY B N 1
ATOM 5277 C CA . GLY B 1 218 ? 21.469 -4.219 -9.953 1 97.69 218 GLY B CA 1
ATOM 5278 C C . GLY B 1 218 ? 21.234 -5.715 -10.039 1 97.69 218 GLY B C 1
ATOM 5279 O O . GLY B 1 218 ? 21.656 -6.359 -11 1 97.69 218 GLY B O 1
ATOM 5280 N N . GLY B 1 219 ? 20.609 -6.305 -9.008 1 98 219 GLY B N 1
ATOM 5281 C CA . GLY B 1 219 ? 20.266 -7.719 -9.023 1 98 219 GLY B CA 1
ATOM 5282 C C . GLY B 1 219 ? 19.359 -8.094 -10.18 1 98 219 GLY B C 1
ATOM 5283 O O . GLY B 1 219 ? 19.547 -9.141 -10.805 1 98 219 GLY B O 1
ATOM 5284 N N . LEU B 1 220 ? 18.375 -7.266 -10.453 1 98.5 220 LEU B N 1
ATOM 5285 C CA . LEU B 1 220 ? 17.469 -7.484 -11.57 1 98.5 220 LEU B CA 1
ATOM 5286 C C . LEU B 1 220 ? 18.203 -7.477 -12.898 1 98.5 220 LEU B C 1
ATOM 5288 O O . LEU B 1 220 ? 17.969 -8.336 -13.75 1 98.5 220 LEU B O 1
ATOM 5292 N N . GLU B 1 221 ? 19.094 -6.5 -13.039 1 98.31 221 GLU B N 1
ATOM 5293 C CA . GLU B 1 221 ? 19.859 -6.383 -14.273 1 98.31 221 GLU B CA 1
ATOM 5294 C C . GLU B 1 221 ? 20.781 -7.586 -14.469 1 98.31 221 GLU B C 1
ATOM 5296 O O . GLU B 1 221 ? 20.969 -8.055 -15.594 1 98.31 221 GLU B O 1
ATOM 5301 N N . GLU B 1 222 ? 21.344 -8.023 -13.406 1 98.25 222 GLU B N 1
ATOM 5302 C CA . GLU B 1 222 ? 22.203 -9.203 -13.484 1 98.25 222 GLU B CA 1
ATOM 5303 C C . GLU B 1 222 ? 21.406 -10.43 -13.914 1 98.25 222 GLU B C 1
ATOM 5305 O O . GLU B 1 222 ? 21.875 -11.211 -14.75 1 98.25 222 GLU B O 1
ATOM 5310 N N . LEU B 1 223 ? 20.281 -10.648 -13.297 1 98.44 223 LEU B N 1
ATOM 5311 C CA . LEU B 1 223 ? 19.422 -11.758 -13.68 1 98.44 223 LEU B CA 1
ATOM 5312 C C . LEU B 1 223 ? 19.062 -11.688 -15.164 1 98.44 223 LEU B C 1
ATOM 5314 O O . LEU B 1 223 ? 19.125 -12.695 -15.875 1 98.44 223 LEU B O 1
ATOM 5318 N N . TYR B 1 224 ? 18.656 -10.492 -15.594 1 98.19 224 TYR B N 1
ATOM 5319 C CA . TYR B 1 224 ? 18.281 -10.273 -16.984 1 98.19 224 TYR B CA 1
ATOM 5320 C C . TYR B 1 224 ? 19.438 -10.641 -17.922 1 98.19 224 TYR B C 1
ATOM 5322 O O . TYR B 1 224 ? 19.234 -11.328 -18.922 1 98.19 224 TYR B O 1
ATOM 5330 N N . ALA B 1 225 ? 20.625 -10.18 -17.578 1 97.94 225 ALA B N 1
ATOM 5331 C CA . ALA B 1 225 ? 21.797 -10.453 -18.391 1 97.94 225 ALA B CA 1
ATOM 5332 C C . ALA B 1 225 ? 22.062 -11.953 -18.484 1 97.94 225 ALA B C 1
ATOM 5334 O O . ALA B 1 225 ? 22.422 -12.469 -19.547 1 97.94 225 ALA B O 1
ATOM 5335 N N . LEU B 1 226 ? 21.875 -12.688 -17.375 1 98.06 226 LEU B N 1
ATOM 5336 C CA . LEU B 1 226 ? 22.062 -14.133 -17.344 1 98.06 226 LEU B CA 1
ATOM 5337 C C . LEU B 1 226 ? 21.062 -14.836 -18.266 1 98.06 226 LEU B C 1
ATOM 5339 O O . LEU B 1 226 ? 21.438 -15.742 -19 1 98.06 226 LEU B O 1
ATOM 5343 N N . LEU B 1 227 ? 19.844 -14.445 -18.156 1 98.06 227 LEU B N 1
ATOM 5344 C CA . LEU B 1 227 ? 18.797 -15.07 -18.953 1 98.06 227 LEU B CA 1
ATOM 5345 C C . LEU B 1 227 ? 19.031 -14.82 -20.438 1 98.06 227 LEU B C 1
ATOM 5347 O O . LEU B 1 227 ? 18.938 -15.75 -21.234 1 98.06 227 LEU B O 1
ATOM 5351 N N . VAL B 1 228 ? 19.359 -13.562 -20.812 1 97 228 VAL B N 1
ATOM 5352 C CA . VAL B 1 228 ? 19.578 -13.195 -22.203 1 97 228 VAL B CA 1
ATOM 5353 C C . VAL B 1 228 ? 20.766 -13.977 -22.766 1 97 228 VAL B C 1
ATOM 5355 O O . VAL B 1 228 ? 20.734 -14.438 -23.906 1 97 228 VAL B O 1
ATOM 5358 N N . LYS B 1 229 ? 21.766 -14.133 -21.984 1 97.75 229 LYS B N 1
ATOM 5359 C CA . LYS B 1 229 ? 22.984 -14.82 -22.391 1 97.75 229 LYS B CA 1
ATOM 5360 C C . LYS B 1 229 ? 22.719 -16.281 -22.688 1 97.75 229 LYS B C 1
ATOM 5362 O O . LYS B 1 229 ? 23.312 -16.859 -23.609 1 97.75 229 LYS B O 1
ATOM 5367 N N . HIS B 1 230 ? 21.828 -16.938 -22 1 98.06 230 HIS B N 1
ATOM 5368 C CA . HIS B 1 230 ? 21.766 -18.406 -22.047 1 98.06 230 HIS B CA 1
ATOM 5369 C C . HIS B 1 230 ? 20.516 -18.891 -22.766 1 98.06 230 HIS B C 1
ATOM 5371 O O . HIS B 1 230 ? 20.391 -20.078 -23.078 1 98.06 230 HIS B O 1
ATOM 5377 N N . ARG B 1 231 ? 19.609 -17.969 -22.984 1 96.56 231 ARG B N 1
ATOM 5378 C CA . ARG B 1 231 ? 18.406 -18.359 -23.703 1 96.56 231 ARG B CA 1
ATOM 5379 C C . ARG B 1 231 ? 18.625 -18.328 -25.219 1 96.56 231 ARG B C 1
ATOM 5381 O O . ARG B 1 231 ? 19.438 -17.547 -25.719 1 96.56 231 ARG B O 1
ATOM 5388 N N . THR B 1 232 ? 17.828 -19.219 -25.891 1 94.81 232 THR B N 1
ATOM 5389 C CA . THR B 1 232 ? 17.922 -19.297 -27.344 1 94.81 232 THR B CA 1
ATOM 5390 C C . THR B 1 232 ? 16.656 -18.734 -28 1 94.81 232 THR B C 1
ATOM 5392 O O . THR B 1 232 ? 16.531 -18.75 -29.219 1 94.81 232 THR B O 1
ATOM 5395 N N . LYS B 1 233 ? 15.68 -18.344 -27.297 1 92.88 233 LYS B N 1
ATOM 5396 C CA . LYS B 1 233 ? 14.445 -17.734 -27.766 1 92.88 233 LYS B CA 1
ATOM 5397 C C . LYS B 1 233 ? 14.227 -16.375 -27.125 1 92.88 233 LYS B C 1
ATOM 5399 O O . LYS B 1 233 ? 14.828 -16.062 -26.094 1 92.88 233 LYS B O 1
ATOM 5404 N N . PRO B 1 234 ? 13.391 -15.586 -27.734 1 92.19 234 PRO B N 1
ATOM 5405 C CA . PRO B 1 234 ? 13.133 -14.273 -27.141 1 92.19 234 PRO B CA 1
ATOM 5406 C C . PRO B 1 234 ? 12.594 -14.359 -25.719 1 92.19 234 PRO B C 1
ATOM 5408 O O . PRO B 1 234 ? 11.789 -15.25 -25.422 1 92.19 234 PRO B O 1
ATOM 5411 N N . LEU B 1 235 ? 12.992 -13.469 -24.953 1 93.5 235 LEU B N 1
ATOM 5412 C CA . LEU B 1 235 ? 12.594 -13.453 -23.547 1 93.5 235 LEU B CA 1
ATOM 5413 C C . LEU B 1 235 ? 11.227 -12.805 -23.391 1 93.5 235 LEU B C 1
ATOM 5415 O O . LEU B 1 235 ? 11.016 -11.656 -23.797 1 93.5 235 LEU B O 1
ATOM 5419 N N . LYS B 1 236 ? 10.227 -13.484 -22.938 1 96.12 236 LYS B N 1
ATOM 5420 C CA . LYS B 1 236 ? 8.969 -12.984 -22.391 1 96.12 236 LYS B CA 1
ATOM 5421 C C . LYS B 1 236 ? 8.953 -13.109 -20.859 1 96.12 236 LYS B C 1
ATOM 5423 O O . LYS B 1 236 ? 9.086 -14.211 -20.328 1 96.12 236 LYS B O 1
ATOM 5428 N N . MET B 1 237 ? 8.789 -11.992 -20.234 1 97.12 237 MET B N 1
ATOM 5429 C CA . MET B 1 237 ? 8.961 -12.008 -18.797 1 97.12 237 MET B CA 1
ATOM 5430 C C . MET B 1 237 ? 7.938 -11.102 -18.109 1 97.12 237 MET B C 1
ATOM 5432 O O . MET B 1 237 ? 7.703 -9.977 -18.562 1 97.12 237 MET B O 1
ATOM 5436 N N . LEU B 1 238 ? 7.301 -11.633 -17.109 1 95.81 238 LEU B N 1
ATOM 5437 C CA . LEU B 1 238 ? 6.477 -10.852 -16.203 1 95.81 238 LEU B CA 1
ATOM 5438 C C . LEU B 1 238 ? 7.168 -10.695 -14.844 1 95.81 238 LEU B C 1
ATOM 5440 O O . LEU B 1 238 ? 7.566 -11.688 -14.227 1 95.81 238 LEU B O 1
ATOM 5444 N N . VAL B 1 239 ? 7.328 -9.508 -14.438 1 97.75 239 VAL B N 1
ATOM 5445 C CA . VAL B 1 239 ? 7.93 -9.234 -13.133 1 97.75 239 VAL B CA 1
ATOM 5446 C C . VAL B 1 239 ? 6.902 -8.578 -12.219 1 97.75 239 VAL B C 1
ATOM 5448 O O . VAL B 1 239 ? 6.082 -7.77 -12.672 1 97.75 239 VAL B O 1
ATOM 5451 N N . THR B 1 240 ? 6.875 -8.938 -11.008 1 96.88 240 THR B N 1
ATOM 5452 C CA . THR B 1 240 ? 5.902 -8.391 -10.07 1 96.88 240 THR B CA 1
ATOM 5453 C C . THR B 1 240 ? 6.465 -8.375 -8.656 1 96.88 240 THR B C 1
ATOM 5455 O O . THR B 1 240 ? 7.598 -8.797 -8.43 1 96.88 240 THR B O 1
ATOM 5458 N N . VAL B 1 241 ? 5.777 -7.727 -7.719 1 97.44 241 VAL B N 1
ATOM 5459 C CA . VAL B 1 241 ? 6.102 -7.691 -6.297 1 97.44 241 VAL B CA 1
ATOM 5460 C C . VAL B 1 241 ? 5.109 -8.547 -5.516 1 97.44 241 VAL B C 1
ATOM 5462 O O . VAL B 1 241 ? 3.896 -8.43 -5.703 1 97.44 241 VAL B O 1
ATOM 5465 N N . SER B 1 242 ? 5.645 -9.43 -4.727 1 95.94 242 SER B N 1
ATOM 5466 C CA . SER B 1 242 ? 4.781 -10.227 -3.859 1 95.94 242 SER B CA 1
ATOM 5467 C C . SER B 1 242 ? 3.988 -9.336 -2.906 1 95.94 242 SER B C 1
ATOM 5469 O O . SER B 1 242 ? 4.555 -8.453 -2.254 1 95.94 242 SER B O 1
ATOM 5471 N N . PRO B 1 243 ? 2.721 -9.555 -2.799 1 95.12 243 PRO B N 1
ATOM 5472 C CA . PRO B 1 243 ? 1.938 -8.75 -1.854 1 95.12 243 PRO B CA 1
ATOM 5473 C C . PRO B 1 243 ? 2.076 -9.234 -0.413 1 95.12 243 PRO B C 1
ATOM 5475 O O . PRO B 1 243 ? 1.581 -8.586 0.511 1 95.12 243 PRO B O 1
ATOM 5478 N N . VAL B 1 244 ? 2.691 -10.352 -0.143 1 94.5 244 VAL B N 1
ATOM 5479 C CA . VAL B 1 244 ? 2.812 -10.93 1.189 1 94.5 244 VAL B CA 1
ATOM 5480 C C . VAL B 1 244 ? 3.732 -10.07 2.049 1 94.5 244 VAL B C 1
ATOM 5482 O O . VAL B 1 244 ? 4.906 -9.883 1.724 1 94.5 244 VAL B O 1
ATOM 5485 N N . PRO B 1 245 ? 3.234 -9.562 3.133 1 95.75 245 PRO B N 1
ATOM 5486 C CA . PRO B 1 245 ? 4.082 -8.703 3.965 1 95.75 245 PRO B CA 1
ATOM 5487 C C . PRO B 1 245 ? 5.164 -9.492 4.707 1 95.75 245 PRO B C 1
ATOM 5489 O O . PRO B 1 245 ? 5.109 -10.719 4.766 1 95.75 245 PRO B O 1
ATOM 5492 N N . LEU B 1 246 ? 6.105 -8.789 5.254 1 96.31 246 LEU B N 1
ATOM 5493 C CA . LEU B 1 246 ? 7.117 -9.383 6.121 1 96.31 246 LEU B CA 1
ATOM 5494 C C . LEU B 1 246 ? 6.469 -10.109 7.297 1 96.31 246 LEU B C 1
ATOM 5496 O O . LEU B 1 246 ? 5.488 -9.625 7.863 1 96.31 246 LEU B O 1
ATOM 5500 N N . LEU B 1 247 ? 7.016 -11.234 7.605 1 94.62 247 LEU B N 1
ATOM 5501 C CA . LEU B 1 247 ? 6.605 -11.883 8.844 1 94.62 247 LEU B CA 1
ATOM 5502 C C . LEU B 1 247 ? 7.129 -11.133 10.062 1 94.62 247 LEU B C 1
ATOM 5504 O O . LEU B 1 247 ? 6.426 -10.992 11.062 1 94.62 247 LEU B O 1
ATOM 5508 N N . ALA B 1 248 ? 8.328 -10.781 9.945 1 96.56 248 ALA B N 1
ATOM 5509 C CA . ALA B 1 248 ? 9.039 -10.055 10.992 1 96.56 248 ALA B CA 1
ATOM 5510 C C . ALA B 1 248 ? 10.156 -9.195 10.398 1 96.56 248 ALA B C 1
ATOM 5512 O O . ALA B 1 248 ? 10.578 -9.406 9.258 1 96.56 248 ALA B O 1
ATOM 5513 N N . THR B 1 249 ? 10.586 -8.234 11.172 1 97.88 249 THR B N 1
ATOM 5514 C CA . THR B 1 249 ? 11.703 -7.395 10.75 1 97.88 249 THR B CA 1
ATOM 5515 C C . THR B 1 249 ? 12.852 -7.473 11.75 1 97.88 249 THR B C 1
ATOM 5517 O O . THR B 1 249 ? 12.633 -7.676 12.945 1 97.88 249 THR B O 1
ATOM 5520 N N . PHE B 1 250 ? 14.078 -7.387 11.258 1 97.62 250 PHE B N 1
ATOM 5521 C CA . PHE B 1 250 ? 15.258 -7.277 12.109 1 97.62 250 PHE B CA 1
ATOM 5522 C C . PHE B 1 250 ? 15.719 -5.828 12.211 1 97.62 250 PHE B C 1
ATOM 5524 O O . PHE B 1 250 ? 16.703 -5.531 12.891 1 97.62 250 PHE B O 1
ATOM 5531 N N . ARG B 1 251 ? 15.047 -4.949 11.508 1 96.88 251 ARG B N 1
ATOM 5532 C CA . ARG B 1 251 ? 15.328 -3.525 11.648 1 96.88 251 ARG B CA 1
ATOM 5533 C C . ARG B 1 251 ? 14.781 -2.982 12.961 1 96.88 251 ARG B C 1
ATOM 5535 O O . ARG B 1 251 ? 13.891 -3.58 13.562 1 96.88 251 ARG B O 1
ATOM 5542 N N . ASP B 1 252 ? 15.383 -1.897 13.383 1 95.19 252 ASP B N 1
ATOM 5543 C CA . ASP B 1 252 ? 14.961 -1.28 14.641 1 95.19 252 ASP B CA 1
ATOM 5544 C C . ASP B 1 252 ? 13.773 -0.344 14.414 1 95.19 252 ASP B C 1
ATOM 5546 O O . ASP B 1 252 ? 13.875 0.862 14.648 1 95.19 252 ASP B O 1
ATOM 5550 N N . MET B 1 253 ? 12.664 -0.95 14.102 1 95.88 253 MET B N 1
ATOM 5551 C CA . MET B 1 253 ? 11.461 -0.179 13.82 1 95.88 253 MET B CA 1
ATOM 5552 C C . MET B 1 253 ? 10.234 -1.087 13.758 1 95.88 253 MET B C 1
ATOM 5554 O O . MET B 1 253 ? 10.359 -2.309 13.867 1 95.88 253 MET B O 1
ATOM 5558 N N . ASP B 1 254 ? 9.055 -0.465 13.648 1 96.31 254 ASP B N 1
ATOM 5559 C CA . ASP B 1 254 ? 7.793 -1.179 13.469 1 96.31 254 ASP B CA 1
ATOM 5560 C C . ASP B 1 254 ? 7.781 -1.946 12.148 1 96.31 254 ASP B C 1
ATOM 5562 O O . ASP B 1 254 ? 8.125 -1.396 11.102 1 96.31 254 ASP B O 1
ATOM 5566 N N . VAL B 1 255 ? 7.387 -3.234 12.195 1 97.88 255 VAL B N 1
ATOM 5567 C CA . VAL B 1 255 ? 7.375 -4.098 11.016 1 97.88 255 VAL B CA 1
ATOM 5568 C C . VAL B 1 255 ? 6.461 -3.506 9.945 1 97.88 255 VAL B C 1
ATOM 5570 O O . VAL B 1 255 ? 6.695 -3.688 8.75 1 97.88 255 VAL B O 1
ATOM 5573 N N . LEU B 1 256 ? 5.426 -2.736 10.336 1 97.5 256 LEU B N 1
ATOM 5574 C CA . LEU B 1 256 ? 4.539 -2.102 9.367 1 97.5 256 LEU B CA 1
ATOM 5575 C C . LEU B 1 256 ? 5.297 -1.086 8.516 1 97.5 256 LEU B C 1
ATOM 5577 O O . LEU B 1 256 ? 5.059 -0.979 7.312 1 97.5 256 LEU B O 1
ATOM 5581 N N . VAL B 1 257 ? 6.18 -0.375 9.148 1 97.75 257 VAL B N 1
ATOM 5582 C CA . VAL B 1 257 ? 6.988 0.634 8.469 1 97.75 257 VAL B CA 1
ATOM 5583 C C . VAL B 1 257 ? 8.078 -0.046 7.641 1 97.75 257 VAL B C 1
ATOM 5585 O O . VAL B 1 257 ? 8.312 0.326 6.488 1 97.75 257 VAL B O 1
ATOM 5588 N N . ALA B 1 258 ? 8.703 -1.076 8.219 1 98.25 258 ALA B N 1
ATOM 5589 C CA . ALA B 1 258 ? 9.742 -1.827 7.512 1 98.25 258 ALA B CA 1
ATOM 5590 C C . ALA B 1 258 ? 9.188 -2.477 6.246 1 98.25 258 ALA B C 1
ATOM 5592 O O . ALA B 1 258 ? 9.844 -2.49 5.207 1 98.25 258 ALA B O 1
ATOM 5593 N N . ASN B 1 259 ? 8 -3.031 6.344 1 98.19 259 ASN B N 1
ATOM 5594 C CA . ASN B 1 259 ? 7.363 -3.693 5.211 1 98.19 259 ASN B CA 1
ATOM 5595 C C . ASN B 1 259 ? 7.086 -2.717 4.074 1 98.19 259 ASN B C 1
ATOM 5597 O O . ASN B 1 259 ? 7.211 -3.072 2.9 1 98.19 259 ASN B O 1
ATOM 5601 N N . ALA B 1 260 ? 6.652 -1.527 4.445 1 98.06 260 ALA B N 1
ATOM 5602 C CA . ALA B 1 260 ? 6.359 -0.525 3.426 1 98.06 260 ALA B CA 1
ATOM 5603 C C . ALA B 1 260 ? 7.598 -0.217 2.588 1 98.06 260 ALA B C 1
ATOM 5605 O O . ALA B 1 260 ? 7.512 -0.091 1.364 1 98.06 260 ALA B O 1
ATOM 5606 N N . TYR B 1 261 ? 8.711 -0.058 3.201 1 98.38 261 TYR B N 1
ATOM 5607 C CA . TYR B 1 261 ? 9.938 0.139 2.436 1 98.38 261 TYR B CA 1
ATOM 5608 C C . TYR B 1 261 ? 10.242 -1.08 1.574 1 98.38 261 TYR B C 1
ATOM 5610 O O . TYR B 1 261 ? 10.57 -0.946 0.392 1 98.38 261 TYR B O 1
ATOM 5618 N N . SER B 1 262 ? 10.195 -2.252 2.195 1 98.44 262 SER B N 1
ATOM 5619 C CA . SER B 1 262 ? 10.531 -3.496 1.516 1 98.44 262 SER B CA 1
ATOM 5620 C C . SER B 1 262 ? 9.773 -3.635 0.201 1 98.44 262 SER B C 1
ATOM 5622 O O . SER B 1 262 ? 10.359 -3.965 -0.831 1 98.44 262 SER B O 1
ATOM 5624 N N . LYS B 1 263 ? 8.508 -3.377 0.224 1 98.25 263 LYS B N 1
ATOM 5625 C CA . LYS B 1 263 ? 7.684 -3.514 -0.972 1 98.25 263 LYS B CA 1
ATOM 5626 C C . LYS B 1 263 ? 7.891 -2.336 -1.92 1 98.25 263 LYS B C 1
ATOM 5628 O O . LYS B 1 263 ? 8 -2.521 -3.133 1 98.25 263 LYS B O 1
ATOM 5633 N N . SER B 1 264 ? 8.008 -1.133 -1.386 1 98.69 264 SER B N 1
ATOM 5634 C CA . SER B 1 264 ? 8.102 0.087 -2.182 1 98.69 264 SER B CA 1
ATOM 5635 C C . SER B 1 264 ? 9.375 0.109 -3.016 1 98.69 264 SER B C 1
ATOM 5637 O O . SER B 1 264 ? 9.352 0.488 -4.188 1 98.69 264 SER B O 1
ATOM 5639 N N . VAL B 1 265 ? 10.477 -0.26 -2.41 1 98.69 265 VAL B N 1
ATOM 5640 C CA . VAL B 1 265 ? 11.75 -0.16 -3.109 1 98.69 265 VAL B CA 1
ATOM 5641 C C . VAL B 1 265 ? 11.781 -1.144 -4.277 1 98.69 265 VAL B C 1
ATOM 5643 O O . VAL B 1 265 ? 12.32 -0.835 -5.344 1 98.69 265 VAL B O 1
ATOM 5646 N N . GLN B 1 266 ? 11.18 -2.328 -4.086 1 98.5 266 GLN B N 1
ATOM 5647 C CA . GLN B 1 266 ? 11.102 -3.309 -5.164 1 98.5 266 GLN B CA 1
ATOM 5648 C C . GLN B 1 266 ? 10.164 -2.83 -6.27 1 98.5 266 GLN B C 1
ATOM 5650 O O . GLN B 1 266 ? 10.477 -2.947 -7.457 1 98.5 266 GLN B O 1
ATOM 5655 N N . ARG B 1 267 ? 9.031 -2.277 -5.895 1 98.56 267 ARG B N 1
ATOM 5656 C CA . ARG B 1 267 ? 8.07 -1.752 -6.859 1 98.56 267 ARG B CA 1
ATOM 5657 C C . ARG B 1 267 ? 8.688 -0.623 -7.68 1 98.56 267 ARG B C 1
ATOM 5659 O O . ARG B 1 267 ? 8.461 -0.536 -8.891 1 98.56 267 ARG B O 1
ATOM 5666 N N . ALA B 1 268 ? 9.391 0.241 -7.031 1 98.38 268 ALA B N 1
ATOM 5667 C CA . ALA B 1 268 ? 10.062 1.354 -7.699 1 98.38 268 ALA B CA 1
ATOM 5668 C C . ALA B 1 268 ? 11.117 0.85 -8.688 1 98.38 268 ALA B C 1
ATOM 5670 O O . ALA B 1 268 ? 11.195 1.337 -9.82 1 98.38 268 ALA B O 1
ATOM 5671 N N . ALA B 1 269 ? 11.883 -0.133 -8.312 1 98.38 269 ALA B N 1
ATOM 5672 C CA . ALA B 1 269 ? 12.969 -0.653 -9.133 1 98.38 269 ALA B CA 1
ATOM 5673 C C . ALA B 1 269 ? 12.43 -1.312 -10.398 1 98.38 269 ALA B C 1
ATOM 5675 O O . ALA B 1 269 ? 13.062 -1.241 -11.461 1 98.38 269 ALA B O 1
ATOM 5676 N N . LEU B 1 270 ? 11.281 -1.903 -10.328 1 98.38 270 LEU B N 1
ATOM 5677 C CA . LEU B 1 270 ? 10.742 -2.666 -11.445 1 98.38 270 LEU B CA 1
ATOM 5678 C C . LEU B 1 270 ? 10.375 -1.743 -12.602 1 98.38 270 LEU B C 1
ATOM 5680 O O . LEU B 1 270 ? 10.516 -2.115 -13.773 1 98.38 270 LEU B O 1
ATOM 5684 N N . ASP B 1 271 ? 9.859 -0.508 -12.32 1 97.06 271 ASP B N 1
ATOM 5685 C CA . ASP B 1 271 ? 9.508 0.406 -13.406 1 97.06 271 ASP B CA 1
ATOM 5686 C C . ASP B 1 271 ? 10.75 0.845 -14.18 1 97.06 271 ASP B C 1
ATOM 5688 O O . ASP B 1 271 ? 10.695 1.018 -15.398 1 97.06 271 ASP B O 1
ATOM 5692 N N . GLU B 1 272 ? 11.781 1.107 -13.453 1 97.19 272 GLU B N 1
ATOM 5693 C CA . GLU B 1 272 ? 13.016 1.446 -14.156 1 97.19 272 GLU B CA 1
ATOM 5694 C C . GLU B 1 272 ? 13.594 0.232 -14.875 1 97.19 272 GLU B C 1
ATOM 5696 O O . GLU B 1 272 ? 14.102 0.351 -15.992 1 97.19 272 GLU B O 1
ATOM 5701 N N . PHE B 1 273 ? 13.547 -0.946 -14.32 1 97.94 273 PHE B N 1
ATOM 5702 C CA . PHE B 1 273 ? 14.094 -2.188 -14.859 1 97.94 273 PHE B CA 1
ATOM 5703 C C . PHE B 1 273 ? 13.477 -2.506 -16.219 1 97.94 273 PHE B C 1
ATOM 5705 O O . PHE B 1 273 ? 14.18 -2.938 -17.141 1 97.94 273 PHE B O 1
ATOM 5712 N N . VAL B 1 274 ? 12.188 -2.34 -16.375 1 97.5 274 VAL B N 1
ATOM 5713 C CA . VAL B 1 274 ? 11.484 -2.801 -17.562 1 97.5 274 VAL B CA 1
ATOM 5714 C C . VAL B 1 274 ? 11.758 -1.844 -18.719 1 97.5 274 VAL B C 1
ATOM 5716 O O . VAL B 1 274 ? 11.5 -2.176 -19.891 1 97.5 274 VAL B O 1
ATOM 5719 N N . LEU B 1 275 ? 12.32 -0.654 -18.453 1 95.38 275 LEU B N 1
ATOM 5720 C CA . LEU B 1 275 ? 12.57 0.339 -19.5 1 95.38 275 LEU B CA 1
ATOM 5721 C C . LEU B 1 275 ? 13.484 -0.225 -20.578 1 95.38 275 LEU B C 1
ATOM 5723 O O . LEU B 1 275 ? 14.547 -0.77 -20.281 1 95.38 275 LEU B O 1
ATOM 5727 N N . GLY B 1 276 ? 13.047 -0.089 -21.766 1 93.06 276 GLY B N 1
ATOM 5728 C CA . GLY B 1 276 ? 13.883 -0.452 -22.906 1 93.06 276 GLY B CA 1
ATOM 5729 C C . GLY B 1 276 ? 13.984 -1.951 -23.109 1 93.06 276 GLY B C 1
ATOM 5730 O O . GLY B 1 276 ? 14.773 -2.414 -23.938 1 93.06 276 GLY B O 1
ATOM 5731 N N . LYS B 1 277 ? 13.242 -2.76 -22.391 1 95.81 277 LYS B N 1
ATOM 5732 C CA . LYS B 1 277 ? 13.297 -4.211 -22.531 1 95.81 277 LYS B CA 1
ATOM 5733 C C . LYS B 1 277 ? 12.023 -4.758 -23.156 1 95.81 277 LYS B C 1
ATOM 5735 O O . LYS B 1 277 ? 11.023 -4.969 -22.469 1 95.81 277 LYS B O 1
ATOM 5740 N N . GLU B 1 278 ? 12.195 -5.078 -24.344 1 92.31 278 GLU B N 1
ATOM 5741 C CA . GLU B 1 278 ? 11.062 -5.652 -25.062 1 92.31 278 GLU B CA 1
ATOM 5742 C C . GLU B 1 278 ? 10.68 -7.016 -24.484 1 92.31 278 GLU B C 1
ATOM 5744 O O . GLU B 1 278 ? 11.555 -7.824 -24.172 1 92.31 278 GLU B O 1
ATOM 5749 N N . GLY B 1 279 ? 9.453 -7.195 -24.328 1 95.12 279 GLY B N 1
ATOM 5750 C CA . GLY B 1 279 ? 8.969 -8.492 -23.875 1 95.12 279 GLY B CA 1
ATOM 5751 C C . GLY B 1 279 ? 9 -8.641 -22.359 1 95.12 279 GLY B C 1
ATOM 5752 O O . GLY B 1 279 ? 8.711 -9.719 -21.828 1 95.12 279 GLY B O 1
ATOM 5753 N N . VAL B 1 280 ? 9.391 -7.609 -21.656 1 97.5 280 VAL B N 1
ATOM 5754 C CA . VAL B 1 280 ? 9.398 -7.625 -20.203 1 97.5 280 VAL B CA 1
ATOM 5755 C C . VAL B 1 280 ? 8.359 -6.648 -19.672 1 97.5 280 VAL B C 1
ATOM 5757 O O . VAL B 1 280 ? 8.43 -5.445 -19.922 1 97.5 280 VAL B O 1
ATOM 5760 N N . ASP B 1 281 ? 7.348 -7.199 -18.922 1 96.62 281 ASP B N 1
ATOM 5761 C CA . ASP B 1 281 ? 6.258 -6.371 -18.422 1 96.62 281 ASP B CA 1
ATOM 5762 C C . ASP B 1 281 ? 6.16 -6.469 -16.891 1 96.62 281 ASP B C 1
ATOM 5764 O O . ASP B 1 281 ? 6.438 -7.52 -16.312 1 96.62 281 ASP B O 1
ATOM 5768 N N . TYR B 1 282 ? 5.785 -5.375 -16.312 1 96.94 282 TYR B N 1
ATOM 5769 C CA . TYR B 1 282 ? 5.352 -5.418 -14.914 1 96.94 282 TYR B CA 1
ATOM 5770 C C . TYR B 1 282 ? 3.893 -5.84 -14.805 1 96.94 282 TYR B C 1
ATOM 5772 O O . TYR B 1 282 ? 3.031 -5.293 -15.5 1 96.94 282 TYR B O 1
ATOM 5780 N N . PHE B 1 283 ? 3.643 -6.797 -14.008 1 94.06 283 PHE B N 1
ATOM 5781 C CA . PHE B 1 283 ? 2.277 -7.207 -13.703 1 94.06 283 PHE B CA 1
ATOM 5782 C C . PHE B 1 283 ? 1.896 -6.816 -12.281 1 94.06 283 PHE B C 1
ATOM 5784 O O . PHE B 1 283 ? 2.609 -7.141 -11.328 1 94.06 283 PHE B O 1
ATOM 5791 N N . PRO B 1 284 ? 0.742 -6.176 -12.047 1 96 284 PRO B N 1
ATOM 5792 C CA . PRO B 1 284 ? 0.439 -5.508 -10.773 1 96 284 PRO B CA 1
ATOM 5793 C C . PRO B 1 284 ? -0.249 -6.43 -9.773 1 96 284 PRO B C 1
ATOM 5795 O O . PRO B 1 284 ? -1.271 -6.059 -9.188 1 96 284 PRO B O 1
ATOM 5798 N N . SER B 1 285 ? 0.325 -7.555 -9.438 1 94 285 SER B N 1
ATOM 5799 C CA . SER B 1 285 ? -0.207 -8.438 -8.406 1 94 285 SER B CA 1
ATOM 5800 C C . SER B 1 285 ? -0.258 -7.734 -7.055 1 94 285 SER B C 1
ATOM 5802 O O . SER B 1 285 ? -1.206 -7.918 -6.289 1 94 285 SER B O 1
ATOM 5804 N N . TYR B 1 286 ? 0.736 -6.984 -6.809 1 96 286 TYR B N 1
ATOM 5805 C CA . TYR B 1 286 ? 0.805 -6.227 -5.562 1 96 286 TYR B CA 1
ATOM 5806 C C . TYR B 1 286 ? -0.417 -5.332 -5.398 1 96 286 TYR B C 1
ATOM 5808 O O . TYR B 1 286 ? -1.055 -5.328 -4.344 1 96 286 TYR B O 1
ATOM 5816 N N . GLU B 1 287 ? -0.766 -4.617 -6.414 1 97.12 287 GLU B N 1
ATOM 5817 C CA . GLU B 1 287 ? -1.895 -3.689 -6.41 1 97.12 287 GLU B CA 1
ATOM 5818 C C . GLU B 1 287 ? -3.221 -4.438 -6.297 1 97.12 287 GLU B C 1
ATOM 5820 O O . GLU B 1 287 ? -4.125 -4.004 -5.578 1 97.12 287 GLU B O 1
ATOM 5825 N N . PHE B 1 288 ? -3.336 -5.594 -6.965 1 94.19 288 PHE B N 1
ATOM 5826 C CA . PHE B 1 288 ? -4.547 -6.402 -6.895 1 94.19 288 PHE B CA 1
ATOM 5827 C C . PHE B 1 288 ? -4.91 -6.703 -5.445 1 94.19 288 PHE B C 1
ATOM 5829 O O . PHE B 1 288 ? -6.086 -6.668 -5.074 1 94.19 288 PHE B O 1
ATOM 5836 N N . VAL B 1 289 ? -3.896 -6.938 -4.691 1 94.19 289 VAL B N 1
ATOM 5837 C CA . VAL B 1 289 ? -4.133 -7.414 -3.33 1 94.19 289 VAL B CA 1
ATOM 5838 C C . VAL B 1 289 ? -4.223 -6.227 -2.375 1 94.19 289 VAL B C 1
ATOM 5840 O O . VAL B 1 289 ? -5.203 -6.09 -1.64 1 94.19 289 VAL B O 1
ATOM 5843 N N . THR B 1 290 ? -3.295 -5.32 -2.402 1 95 290 THR B N 1
ATOM 5844 C CA . THR B 1 290 ? -3.156 -4.277 -1.388 1 95 290 THR B CA 1
ATOM 5845 C C . THR B 1 290 ? -4.25 -3.227 -1.539 1 95 290 THR B C 1
ATOM 5847 O O . THR B 1 290 ? -4.574 -2.518 -0.583 1 95 290 THR B O 1
ATOM 5850 N N . LEU B 1 291 ? -4.793 -3.1 -2.748 1 94.69 291 LEU B N 1
ATOM 5851 C CA . LEU B 1 291 ? -5.855 -2.119 -2.959 1 94.69 291 LEU B CA 1
ATOM 5852 C C . LEU B 1 291 ? -7.223 -2.729 -2.674 1 94.69 291 LEU B C 1
ATOM 5854 O O . LEU B 1 291 ? -8.219 -2.006 -2.555 1 94.69 291 LEU B O 1
ATOM 5858 N N . SER B 1 292 ? -7.336 -4.023 -2.578 1 92.75 292 SER B N 1
ATOM 5859 C CA . SER B 1 292 ? -8.609 -4.695 -2.35 1 92.75 292 SER B CA 1
ATOM 5860 C C . SER B 1 292 ? -8.992 -4.668 -0.874 1 92.75 292 SER B C 1
ATOM 5862 O O . SER B 1 292 ? -8.148 -4.402 -0.013 1 92.75 292 SER B O 1
ATOM 5864 N N . ASN B 1 293 ? -10.25 -4.914 -0.626 1 89.56 293 ASN B N 1
ATOM 5865 C CA . ASN B 1 293 ? -10.734 -5.02 0.746 1 89.56 293 ASN B CA 1
ATOM 5866 C C . ASN B 1 293 ? -9.992 -6.113 1.515 1 89.56 293 ASN B C 1
ATOM 5868 O O . ASN B 1 293 ? -9.984 -7.273 1.095 1 89.56 293 ASN B O 1
ATOM 5872 N N . PRO B 1 294 ? -9.414 -5.758 2.66 1 88.12 294 PRO B N 1
ATOM 5873 C CA . PRO B 1 294 ? -8.586 -6.723 3.391 1 88.12 294 PRO B CA 1
ATOM 5874 C C . PRO B 1 294 ? -9.391 -7.918 3.902 1 88.12 294 PRO B C 1
ATOM 5876 O O . PRO B 1 294 ? -8.836 -9 4.109 1 88.12 294 PRO B O 1
ATOM 5879 N N . THR B 1 295 ? -10.648 -7.809 4.051 1 84.94 295 THR B N 1
ATOM 5880 C CA . THR B 1 295 ? -11.477 -8.891 4.566 1 84.94 295 THR B CA 1
ATOM 5881 C C . THR B 1 295 ? -11.453 -10.086 3.621 1 84.94 295 THR B C 1
ATOM 5883 O O . THR B 1 295 ? -11.562 -11.234 4.059 1 84.94 295 THR B O 1
ATOM 5886 N N . VAL B 1 296 ? -11.211 -9.867 2.357 1 87.12 296 VAL B N 1
ATOM 5887 C CA . VAL B 1 296 ? -11.273 -10.961 1.396 1 87.12 296 VAL B CA 1
ATOM 5888 C C . VAL B 1 296 ? -9.891 -11.195 0.787 1 87.12 296 VAL B C 1
ATOM 5890 O O . VAL B 1 296 ? -9.656 -12.219 0.138 1 87.12 296 VAL B O 1
ATOM 5893 N N . ALA B 1 297 ? -9.039 -10.242 1.041 1 88.88 297 ALA B N 1
ATOM 5894 C CA . ALA B 1 297 ? -7.715 -10.336 0.428 1 88.88 297 ALA B CA 1
ATOM 5895 C C . ALA B 1 297 ? -6.863 -11.398 1.117 1 88.88 297 ALA B C 1
ATOM 5897 O O . ALA B 1 297 ? -6.035 -12.047 0.478 1 88.88 297 ALA B O 1
ATOM 5898 N N . TRP B 1 298 ? -7.086 -11.531 2.445 1 88.56 298 TRP B N 1
ATOM 5899 C CA . TRP B 1 298 ? -6.207 -12.375 3.242 1 88.56 298 TRP B CA 1
ATOM 5900 C C . TRP B 1 298 ? -6.906 -13.68 3.627 1 88.56 298 TRP B C 1
ATOM 5902 O O . TRP B 1 298 ? -8.125 -13.711 3.797 1 88.56 298 TRP B O 1
ATOM 5912 N N . ALA B 1 299 ? -6.062 -14.672 3.664 1 82.06 299 ALA B N 1
ATOM 5913 C CA . ALA B 1 299 ? -6.508 -15.992 4.105 1 82.06 299 ALA B CA 1
ATOM 5914 C C . ALA B 1 299 ? -5.781 -16.422 5.375 1 82.06 299 ALA B C 1
ATOM 5916 O O . ALA B 1 299 ? -4.914 -15.695 5.875 1 82.06 299 ALA B O 1
ATOM 5917 N N . ARG B 1 300 ? -6.125 -17.516 5.965 1 76.25 300 ARG B N 1
ATOM 5918 C CA . ARG B 1 300 ? -5.477 -18.234 7.055 1 76.25 300 ARG B CA 1
ATOM 5919 C C . ARG B 1 300 ? -5.488 -17.406 8.336 1 76.25 300 ARG B C 1
ATOM 5921 O O . ARG B 1 300 ? -4.719 -17.672 9.266 1 76.25 300 ARG B O 1
ATOM 5928 N N . ASN B 1 301 ? -6.117 -16.312 8.383 1 82.62 301 ASN B N 1
ATOM 5929 C CA . ASN B 1 301 ? -6.293 -15.5 9.578 1 82.62 301 ASN B CA 1
ATOM 5930 C C . ASN B 1 301 ? -4.957 -14.984 10.109 1 82.62 301 ASN B C 1
ATOM 5932 O O . ASN B 1 301 ? -4.668 -15.109 11.297 1 82.62 301 ASN B O 1
ATOM 5936 N N . ASP B 1 302 ? -4.078 -14.531 9.219 1 89.5 302 ASP B N 1
ATOM 5937 C CA . ASP B 1 302 ? -2.766 -14.055 9.641 1 89.5 302 ASP B CA 1
ATOM 5938 C C . ASP B 1 302 ? -2.42 -12.727 8.969 1 89.5 302 ASP B C 1
ATOM 5940 O O . ASP B 1 302 ? -1.296 -12.234 9.094 1 89.5 302 ASP B O 1
ATOM 5944 N N . TYR B 1 303 ? -3.299 -12.211 8.188 1 91.06 303 TYR B N 1
ATOM 5945 C CA . TYR B 1 303 ? -3.168 -10.938 7.496 1 91.06 303 TYR B CA 1
ATOM 5946 C C . TYR B 1 303 ? -2.014 -10.969 6.5 1 91.06 303 TYR B C 1
ATOM 5948 O O . TYR B 1 303 ? -1.526 -9.922 6.07 1 91.06 303 TYR B O 1
ATOM 5956 N N . ARG B 1 304 ? -1.505 -12.133 6.133 1 90.38 304 ARG B N 1
ATOM 5957 C CA . ARG B 1 304 ? -0.301 -12.195 5.312 1 90.38 304 ARG B CA 1
ATOM 5958 C C . ARG B 1 304 ? -0.516 -13.07 4.09 1 90.38 304 ARG B C 1
ATOM 5960 O O . ARG B 1 304 ? -0.189 -12.68 2.967 1 90.38 304 ARG B O 1
ATOM 5967 N N . HIS B 1 305 ? -1.104 -14.219 4.344 1 89.38 305 HIS B N 1
ATOM 5968 C CA . HIS B 1 305 ? -1.315 -15.109 3.203 1 89.38 305 HIS B CA 1
ATOM 5969 C C . HIS B 1 305 ? -2.482 -14.633 2.346 1 89.38 305 HIS B C 1
ATOM 5971 O O . HIS B 1 305 ? -3.598 -14.461 2.844 1 89.38 305 HIS B O 1
ATOM 5977 N N . VAL B 1 306 ? -2.193 -14.531 1.062 1 90.38 306 VAL B N 1
ATOM 5978 C CA . VAL B 1 306 ? -3.205 -14.07 0.12 1 90.38 306 VAL B CA 1
ATOM 5979 C C . VAL B 1 306 ? -4.246 -15.164 -0.1 1 90.38 306 VAL B C 1
ATOM 5981 O O . VAL B 1 306 ? -3.902 -16.344 -0.222 1 90.38 306 VAL B O 1
ATOM 5984 N N . SER B 1 307 ? -5.453 -14.789 -0.233 1 89.5 307 SER B N 1
ATOM 5985 C CA . SER B 1 307 ? -6.535 -15.734 -0.514 1 89.5 307 SER B CA 1
ATOM 5986 C C . SER B 1 307 ? -6.348 -16.406 -1.871 1 89.5 307 SER B C 1
ATOM 5988 O O . SER B 1 307 ? -5.992 -15.742 -2.852 1 89.5 307 SER B O 1
ATOM 5990 N N . PRO B 1 308 ? -6.535 -17.688 -1.91 1 85.31 308 PRO B N 1
ATOM 5991 C CA . PRO B 1 308 ? -6.473 -18.375 -3.207 1 85.31 308 PRO B CA 1
ATOM 5992 C C . PRO B 1 308 ? -7.43 -17.766 -4.234 1 85.31 308 PRO B C 1
ATOM 5994 O O . PRO B 1 308 ? -7.129 -17.75 -5.43 1 85.31 308 PRO B O 1
ATOM 5997 N N . ASP B 1 309 ? -8.539 -17.281 -3.777 1 87.44 309 ASP B N 1
ATOM 5998 C CA . ASP B 1 309 ? -9.508 -16.672 -4.676 1 87.44 309 ASP B CA 1
ATOM 5999 C C . ASP B 1 309 ? -8.93 -15.414 -5.328 1 87.44 309 ASP B C 1
ATOM 6001 O O . ASP B 1 309 ? -9.156 -15.172 -6.516 1 87.44 309 ASP B O 1
ATOM 6005 N N . VAL B 1 310 ? -8.234 -14.648 -4.527 1 89.12 310 VAL B N 1
ATOM 6006 C CA . VAL B 1 310 ? -7.594 -13.461 -5.078 1 89.12 310 VAL B CA 1
ATOM 6007 C C . VAL B 1 310 ? -6.527 -13.867 -6.09 1 89.12 310 VAL B C 1
ATOM 6009 O O . VAL B 1 310 ? -6.41 -13.258 -7.156 1 89.12 310 VAL B O 1
ATOM 6012 N N . VAL B 1 311 ? -5.754 -14.859 -5.797 1 87.81 311 VAL B N 1
ATOM 6013 C CA . VAL B 1 311 ? -4.715 -15.344 -6.695 1 87.81 311 VAL B CA 1
ATOM 6014 C C . VAL B 1 311 ? -5.34 -15.789 -8.016 1 87.81 311 VAL B C 1
ATOM 6016 O O . VAL B 1 311 ? -4.836 -15.469 -9.094 1 87.81 311 VAL B O 1
ATOM 6019 N N . ASN B 1 312 ? -6.418 -16.5 -7.902 1 84.94 312 ASN B N 1
ATOM 6020 C CA . ASN B 1 312 ? -7.121 -16.953 -9.102 1 84.94 312 ASN B CA 1
ATOM 6021 C C . ASN B 1 312 ? -7.605 -15.781 -9.945 1 84.94 312 ASN B C 1
ATOM 6023 O O . ASN B 1 312 ? -7.559 -15.836 -11.172 1 84.94 312 ASN B O 1
ATOM 6027 N N . ARG B 1 313 ? -8.062 -14.875 -9.344 1 86.56 313 ARG B N 1
ATOM 6028 C CA . ARG B 1 313 ? -8.523 -13.688 -10.055 1 86.56 313 ARG B CA 1
ATOM 6029 C C . ARG B 1 313 ? -7.359 -12.992 -10.758 1 86.56 313 ARG B C 1
ATOM 6031 O O . ARG B 1 313 ? -7.492 -12.562 -11.906 1 86.56 313 ARG B O 1
ATOM 6038 N N . ILE B 1 314 ? -6.262 -12.828 -10.062 1 88.06 314 ILE B N 1
ATOM 6039 C CA . ILE B 1 314 ? -5.066 -12.211 -10.625 1 88.06 314 ILE B CA 1
ATOM 6040 C C . ILE B 1 314 ? -4.621 -12.992 -11.859 1 88.06 314 ILE B C 1
ATOM 6042 O O . ILE B 1 314 ? -4.379 -12.406 -12.922 1 88.06 314 ILE B O 1
ATOM 6046 N N . MET B 1 315 ? -4.539 -14.266 -11.742 1 83.38 315 MET B N 1
ATOM 6047 C CA . MET B 1 315 ? -4.066 -15.094 -12.852 1 83.38 315 MET B CA 1
ATOM 6048 C C . MET B 1 315 ? -5.059 -15.078 -14.008 1 83.38 315 MET B C 1
ATOM 6050 O O . MET B 1 315 ? -4.66 -15.141 -15.172 1 83.38 315 MET B O 1
ATOM 6054 N N . SER B 1 316 ? -6.332 -14.984 -13.656 1 83.25 316 SER B N 1
ATOM 6055 C CA . SER B 1 316 ? -7.336 -14.805 -14.703 1 83.25 316 SER B CA 1
ATOM 6056 C C . SER B 1 316 ? -7.051 -13.555 -15.531 1 83.25 316 SER B C 1
ATOM 6058 O O . SER B 1 316 ? -7.172 -13.57 -16.766 1 83.25 316 SER B O 1
ATOM 6060 N N . ASN B 1 317 ? -6.723 -12.547 -14.836 1 84.31 317 ASN B N 1
ATOM 6061 C CA . ASN B 1 317 ? -6.402 -11.305 -15.531 1 84.31 317 ASN B CA 1
ATOM 6062 C C . ASN B 1 317 ? -5.172 -11.461 -16.422 1 84.31 317 ASN B C 1
ATOM 6064 O O . ASN B 1 317 ? -5.133 -10.914 -17.531 1 84.31 317 ASN B O 1
ATOM 6068 N N . VAL B 1 318 ? -4.168 -12.125 -15.953 1 81.94 318 VAL B N 1
ATOM 6069 C CA . VAL B 1 318 ? -2.965 -12.383 -16.734 1 81.94 318 VAL B CA 1
ATOM 6070 C C . VAL B 1 318 ? -3.318 -13.172 -17.984 1 81.94 318 VAL B C 1
ATOM 6072 O O . VAL B 1 318 ? -2.9 -12.82 -19.094 1 81.94 318 VAL B O 1
ATOM 6075 N N . LEU B 1 319 ? -4.062 -14.188 -17.812 1 82 319 LEU B N 1
ATOM 6076 C CA . LEU B 1 319 ? -4.406 -15.07 -18.922 1 82 319 LEU B CA 1
ATOM 6077 C C . LEU B 1 319 ? -5.266 -14.344 -19.953 1 82 319 LEU B C 1
ATOM 6079 O O . LEU B 1 319 ? -5.004 -14.422 -21.156 1 82 319 LEU B O 1
ATOM 6083 N N . VAL B 1 320 ? -6.188 -13.594 -19.5 1 82.06 320 VAL B N 1
ATOM 6084 C CA . VAL B 1 320 ? -7.07 -12.867 -20.391 1 82.06 320 VAL B CA 1
ATOM 6085 C C . VAL B 1 320 ? -6.277 -11.797 -21.141 1 82.06 320 VAL B C 1
ATOM 6087 O O . VAL B 1 320 ? -6.438 -11.633 -22.359 1 82.06 320 VAL B O 1
ATOM 6090 N N . SER B 1 321 ? -5.414 -11.117 -20.453 1 84.81 321 SER B N 1
ATOM 6091 C CA . SER B 1 321 ? -4.68 -10.008 -21.047 1 84.81 321 SER B CA 1
ATOM 6092 C C . SER B 1 321 ? -3.6 -10.5 -22 1 84.81 321 SER B C 1
ATOM 6094 O O . SER B 1 321 ? -3.389 -9.914 -23.062 1 84.81 321 SER B O 1
ATOM 6096 N N . TYR B 1 322 ? -2.922 -11.594 -21.719 1 87.56 322 TYR B N 1
ATOM 6097 C CA . TYR B 1 322 ? -1.733 -11.977 -22.469 1 87.56 322 TYR B CA 1
ATOM 6098 C C . TYR B 1 322 ? -2.047 -13.117 -23.438 1 87.56 322 TYR B C 1
ATOM 6100 O O . TYR B 1 322 ? -1.31 -13.336 -24.406 1 87.56 322 TYR B O 1
ATOM 6108 N N . VAL B 1 323 ? -3.039 -13.883 -23.234 1 80.75 323 VAL B N 1
ATOM 6109 C CA . VAL B 1 323 ? -3.381 -14.992 -24.125 1 80.75 323 VAL B CA 1
ATOM 6110 C C . VAL B 1 323 ? -4.422 -14.547 -25.141 1 80.75 323 VAL B C 1
ATOM 6112 O O . VAL B 1 323 ? -4.246 -14.75 -26.344 1 80.75 323 VAL B O 1
ATOM 6115 N N . ASP B 1 324 ? -5.531 -13.977 -24.656 1 67.69 324 ASP B N 1
ATOM 6116 C CA . ASP B 1 324 ? -6.637 -13.602 -25.531 1 67.69 324 ASP B CA 1
ATOM 6117 C C . ASP B 1 324 ? -6.355 -12.281 -26.25 1 67.69 324 ASP B C 1
ATOM 6119 O O . ASP B 1 324 ? -6.938 -11.992 -27.297 1 67.69 324 ASP B O 1
ATOM 6123 N N . GLY B 1 325 ? -5.477 -11.641 -25.844 1 65.06 325 GLY B N 1
ATOM 6124 C CA . GLY B 1 325 ? -5.066 -10.383 -26.438 1 65.06 325 GLY B CA 1
ATOM 6125 C C . GLY B 1 325 ? -5.664 -9.172 -25.766 1 65.06 325 GLY B C 1
ATOM 6126 O O . GLY B 1 325 ? -6.57 -9.297 -24.938 1 65.06 325 GLY B O 1
ATOM 6127 N N . ALA B 1 326 ? -5.066 -7.945 -26.141 1 53.75 326 ALA B N 1
ATOM 6128 C CA . ALA B 1 326 ? -5.34 -6.656 -25.516 1 53.75 326 ALA B CA 1
ATOM 6129 C C . ALA B 1 326 ? -6.809 -6.27 -25.656 1 53.75 326 ALA B C 1
ATOM 6131 O O . ALA B 1 326 ? -7.406 -5.699 -24.75 1 53.75 326 ALA B O 1
ATOM 6132 N N . GLU B 1 327 ? -7.312 -6.59 -26.75 1 53.03 327 GLU B N 1
ATOM 6133 C CA . GLU B 1 327 ? -8.688 -6.176 -27.016 1 53.03 327 GLU B CA 1
ATOM 6134 C C . GLU B 1 327 ? -9.656 -6.812 -26.016 1 53.03 327 GLU B C 1
ATOM 6136 O O . GLU B 1 327 ? -10.602 -6.168 -25.562 1 53.03 327 GLU B O 1
ATOM 6141 N N . ALA B 1 328 ? -9.352 -7.977 -25.641 1 52.34 328 ALA B N 1
ATOM 6142 C CA . ALA B 1 328 ? -10.156 -8.672 -24.641 1 52.34 328 ALA B CA 1
ATOM 6143 C C . ALA B 1 328 ? -9.945 -8.07 -23.266 1 52.34 328 ALA B C 1
ATOM 6145 O O . ALA B 1 328 ? -10.883 -8.008 -22.453 1 52.34 328 ALA B O 1
ATOM 6146 N N . ALA B 1 329 ? -8.797 -7.551 -23.188 1 51.88 329 ALA B N 1
ATOM 6147 C CA . ALA B 1 329 ? -8.414 -6.969 -21.906 1 51.88 329 ALA B CA 1
ATOM 6148 C C . ALA B 1 329 ? -9.117 -5.633 -21.672 1 51.88 329 ALA B C 1
ATOM 6150 O O . ALA B 1 329 ? -9.328 -5.219 -20.531 1 51.88 329 ALA B O 1
ATOM 6151 N N . GLU B 1 330 ? -9.398 -4.883 -22.844 1 51.56 330 GLU B N 1
ATOM 6152 C CA . GLU B 1 330 ? -9.969 -3.543 -22.719 1 51.56 330 GLU B CA 1
ATOM 6153 C C . GLU B 1 330 ? -11.391 -3.602 -22.156 1 51.56 330 GLU B C 1
ATOM 6155 O O . GLU B 1 330 ? -11.898 -2.611 -21.625 1 51.56 330 GLU B O 1
ATOM 6160 N N . ALA B 1 331 ? -12.078 -4.777 -22.484 1 53 331 ALA B N 1
ATOM 6161 C CA . ALA B 1 331 ? -13.406 -4.824 -21.891 1 53 331 ALA B CA 1
ATOM 6162 C C . ALA B 1 331 ? -13.328 -5.129 -20.391 1 53 331 ALA B C 1
ATOM 6164 O O . ALA B 1 331 ? -12.914 -6.219 -20 1 53 331 ALA B O 1
ATOM 6165 N N . PRO B 1 332 ? -13.523 -4.105 -19.562 1 56.16 332 PRO B N 1
ATOM 6166 C CA . PRO B 1 332 ? -13.445 -4.297 -18.109 1 56.16 332 PRO B CA 1
ATOM 6167 C C . PRO B 1 332 ? -14.32 -5.445 -17.609 1 56.16 332 PRO B C 1
ATOM 6169 O O . PRO B 1 332 ? -15.438 -5.629 -18.094 1 56.16 332 PRO B O 1
ATOM 6172 N N . GLY B 1 333 ? -13.609 -6.566 -17.125 1 62.66 333 GLY B N 1
ATOM 6173 C CA . GLY B 1 333 ? -14.453 -7.492 -16.391 1 62.66 333 GLY B CA 1
ATOM 6174 C C . GLY B 1 333 ? -14.422 -8.898 -16.938 1 62.66 333 GLY B C 1
ATOM 6175 O O . GLY B 1 333 ? -15.07 -9.805 -16.406 1 62.66 333 GLY B O 1
ATOM 6176 N N . LEU B 1 334 ? -13.695 -8.984 -18.031 1 68 334 LEU B N 1
ATOM 6177 C CA . LEU B 1 334 ? -13.664 -10.359 -18.531 1 68 334 LEU B CA 1
ATOM 6178 C C . LEU B 1 334 ? -12.75 -11.219 -17.672 1 68 334 LEU B C 1
ATOM 6180 O O . LEU B 1 334 ? -11.672 -10.781 -17.266 1 68 334 LEU B O 1
ATOM 6184 N N . LEU B 1 335 ? -13.305 -12.336 -17.406 1 79.75 335 LEU B N 1
ATOM 6185 C CA . LEU B 1 335 ? -12.602 -13.258 -16.531 1 79.75 335 LEU B CA 1
ATOM 6186 C C . LEU B 1 335 ? -12.609 -14.672 -17.094 1 79.75 335 LEU B C 1
ATOM 6188 O O . LEU B 1 335 ? -13.367 -14.961 -18.031 1 79.75 335 LEU B O 1
ATOM 6192 N N . THR B 1 336 ? -11.703 -15.43 -16.656 1 79.56 336 THR B N 1
ATOM 6193 C CA . THR B 1 336 ? -11.812 -16.875 -16.859 1 79.56 336 THR B CA 1
ATOM 6194 C C . THR B 1 336 ? -12.883 -17.469 -15.953 1 79.56 336 THR B C 1
ATOM 6196 O O . THR B 1 336 ? -13.406 -16.781 -15.07 1 79.56 336 THR B O 1
ATOM 6199 N N . SER B 1 337 ? -13.195 -18.656 -16.25 1 81 337 SER B N 1
ATOM 6200 C CA . SER B 1 337 ? -14.18 -19.328 -15.406 1 81 337 SER B CA 1
ATOM 6201 C C . SER B 1 337 ? -13.734 -19.344 -13.953 1 81 337 SER B C 1
ATOM 6203 O O . SER B 1 337 ? -14.523 -19.047 -13.055 1 81 337 SER B O 1
ATOM 6205 N N . GLU B 1 338 ? -12.516 -19.672 -13.742 1 79.56 338 GLU B N 1
ATOM 6206 C CA . GLU B 1 338 ? -11.977 -19.719 -12.383 1 79.56 338 GLU B CA 1
ATOM 6207 C C . GLU B 1 338 ? -11.969 -18.328 -11.742 1 79.56 338 GLU B C 1
ATOM 6209 O O . GLU B 1 338 ? -12.258 -18.188 -10.555 1 79.56 338 GLU B O 1
ATOM 6214 N N . GLY B 1 339 ? -11.656 -17.391 -12.516 1 84.5 339 GLY B N 1
ATOM 6215 C CA . GLY B 1 339 ? -11.648 -16.016 -12.031 1 84.5 339 GLY B CA 1
ATOM 6216 C C . GLY B 1 339 ? -13.023 -15.516 -11.641 1 84.5 339 GLY B C 1
ATOM 6217 O O . GLY B 1 339 ? -13.172 -14.812 -10.633 1 84.5 339 GLY B O 1
ATOM 6218 N N . LEU B 1 340 ? -13.914 -15.852 -12.445 1 88.69 340 LEU B N 1
ATOM 6219 C CA . LEU B 1 340 ? -15.289 -15.453 -12.164 1 88.69 340 LEU B CA 1
ATOM 6220 C C . LEU B 1 340 ? -15.781 -16.094 -10.867 1 88.69 340 LEU B C 1
ATOM 6222 O O . LEU B 1 340 ? -16.328 -15.414 -9.992 1 88.69 340 LEU B O 1
ATOM 6226 N N . ARG B 1 341 ? -15.547 -17.375 -10.727 1 89.56 341 ARG B N 1
ATOM 6227 C CA . ARG B 1 341 ? -15.945 -18.094 -9.523 1 89.56 341 ARG B CA 1
ATOM 6228 C C . ARG B 1 341 ? -15.312 -17.469 -8.281 1 89.56 341 ARG B C 1
ATOM 6230 O O . ARG B 1 341 ? -16 -17.25 -7.277 1 89.56 341 ARG B O 1
ATOM 6237 N N . ALA B 1 342 ? -14.109 -17.234 -8.422 1 88.5 342 ALA B N 1
ATOM 6238 C CA . ALA B 1 342 ? -13.367 -16.656 -7.305 1 88.5 342 ALA B CA 1
ATOM 6239 C C . ALA B 1 342 ? -13.922 -15.273 -6.938 1 88.5 342 ALA B C 1
ATOM 6241 O O . ALA B 1 342 ? -14.109 -14.969 -5.758 1 88.5 342 ALA B O 1
ATOM 6242 N N . SER B 1 343 ? -14.133 -14.469 -7.898 1 90.25 343 SER B N 1
ATOM 6243 C CA . SER B 1 343 ? -14.641 -13.125 -7.68 1 90.25 343 SER B CA 1
ATOM 6244 C C . SER B 1 343 ? -16.016 -13.148 -7.016 1 90.25 343 SER B C 1
ATOM 6246 O O . SER B 1 343 ? -16.266 -12.398 -6.07 1 90.25 343 SER B O 1
ATOM 6248 N N . LEU B 1 344 ? -16.844 -14.016 -7.473 1 92.75 344 LEU B N 1
ATOM 6249 C CA . LEU B 1 344 ? -18.188 -14.102 -6.934 1 92.75 344 LEU B CA 1
ATOM 6250 C C . LEU B 1 344 ? -18.172 -14.578 -5.484 1 92.75 344 LEU B C 1
ATOM 6252 O O . LEU B 1 344 ? -18.938 -14.086 -4.652 1 92.75 344 LEU B O 1
ATOM 6256 N N . LYS B 1 345 ? -17.359 -15.555 -5.246 1 90.75 345 LYS B N 1
ATOM 6257 C CA . LYS B 1 345 ? -17.219 -16.047 -3.879 1 90.75 345 LYS B CA 1
ATOM 6258 C C . LYS B 1 345 ? -16.812 -14.922 -2.932 1 90.75 345 LYS B C 1
ATOM 6260 O O . LYS B 1 345 ? -17.375 -14.797 -1.839 1 90.75 345 LYS B O 1
ATOM 6265 N N . MET B 1 346 ? -15.922 -14.117 -3.289 1 88.12 346 MET B N 1
ATOM 6266 C CA . MET B 1 346 ? -15.438 -13.016 -2.463 1 88.12 346 MET B CA 1
ATOM 6267 C C . MET B 1 346 ? -16.516 -11.945 -2.295 1 88.12 346 MET B C 1
ATOM 6269 O O . MET B 1 346 ? -16.719 -11.43 -1.194 1 88.12 346 MET B O 1
ATOM 6273 N N . LEU B 1 347 ? -17.172 -11.641 -3.346 1 90.44 347 LEU B N 1
ATOM 6274 C CA . LEU B 1 347 ? -18.234 -10.641 -3.275 1 90.44 347 LEU B CA 1
ATOM 6275 C C . LEU B 1 347 ? -19.375 -11.117 -2.377 1 90.44 347 LEU B C 1
ATOM 6277 O O . LEU B 1 347 ? -19.969 -10.32 -1.656 1 90.44 347 LEU B O 1
ATOM 6281 N N . MET B 1 348 ? -19.625 -12.422 -2.461 1 91.5 348 MET B N 1
ATOM 6282 C CA . MET B 1 348 ? -20.656 -13 -1.603 1 91.5 348 MET B CA 1
ATOM 6283 C C . MET B 1 348 ? -20.281 -12.844 -0.13 1 91.5 348 MET B C 1
ATOM 6285 O O . MET B 1 348 ? -21.125 -12.484 0.691 1 91.5 348 MET B O 1
ATOM 6289 N N . LYS B 1 349 ? -19.062 -13.109 0.19 1 87.62 349 LYS B N 1
ATOM 6290 C CA . LYS B 1 349 ? -18.562 -12.969 1.557 1 87.62 349 LYS B CA 1
ATOM 6291 C C . LYS B 1 349 ? -18.734 -11.539 2.061 1 87.62 349 LYS B C 1
ATOM 6293 O O . LYS B 1 349 ? -18.938 -11.312 3.256 1 87.62 349 LYS B O 1
ATOM 6298 N N . LEU B 1 350 ? -18.781 -10.562 1.192 1 87.88 350 LEU B N 1
ATOM 6299 C CA . LEU B 1 350 ? -18.859 -9.148 1.549 1 87.88 350 LEU B CA 1
ATOM 6300 C C . LEU B 1 350 ? -20.297 -8.641 1.421 1 87.88 350 LEU B C 1
ATOM 6302 O O . LEU B 1 350 ? -20.562 -7.453 1.651 1 87.88 350 LEU B O 1
ATOM 6306 N N . ASN B 1 351 ? -21.141 -9.453 0.934 1 91.5 351 ASN B N 1
ATOM 6307 C CA . ASN B 1 351 ? -22.547 -9.141 0.734 1 91.5 351 ASN B CA 1
ATOM 6308 C C . ASN B 1 351 ? -22.734 -8.062 -0.331 1 91.5 351 ASN B C 1
ATOM 6310 O O . ASN B 1 351 ? -23.594 -7.188 -0.187 1 91.5 351 ASN B O 1
ATOM 6314 N N . HIS B 1 352 ? -21.938 -8.117 -1.334 1 91.62 352 HIS B N 1
ATOM 6315 C CA . HIS B 1 352 ? -22.078 -7.223 -2.477 1 91.62 352 HIS B CA 1
ATOM 6316 C C . HIS B 1 352 ? -22.906 -7.859 -3.578 1 91.62 352 HIS B C 1
ATOM 6318 O O . HIS B 1 352 ? -22.375 -8.242 -4.625 1 91.62 352 HIS B O 1
ATOM 6324 N N . PHE B 1 353 ? -24.156 -7.848 -3.457 1 94.62 353 PHE B N 1
ATOM 6325 C CA . PHE B 1 353 ? -25.047 -8.648 -4.281 1 94.62 353 PHE B CA 1
ATOM 6326 C C . PHE B 1 353 ? -25.25 -8 -5.645 1 94.62 353 PHE B C 1
ATOM 6328 O O . PHE B 1 353 ? -25.297 -8.695 -6.664 1 94.62 353 PHE B O 1
ATOM 6335 N N . GLN B 1 354 ? -25.391 -6.703 -5.676 1 93.31 354 GLN B N 1
ATOM 6336 C CA . GLN B 1 354 ? -25.562 -6.031 -6.961 1 93.31 354 GLN B CA 1
ATOM 6337 C C . GLN B 1 354 ? -24.359 -6.254 -7.863 1 93.31 354 GLN B C 1
ATOM 6339 O O . GLN B 1 354 ? -24.5 -6.5 -9.062 1 93.31 354 GLN B O 1
ATOM 6344 N N . GLU B 1 355 ? -23.234 -6.195 -7.281 1 90.5 355 GLU B N 1
ATOM 6345 C CA . GLU B 1 355 ? -22 -6.402 -8.047 1 90.5 355 GLU B CA 1
ATOM 6346 C C . GLU B 1 355 ? -21.922 -7.828 -8.578 1 90.5 355 GLU B C 1
ATOM 6348 O O . GLU B 1 355 ? -21.375 -8.062 -9.664 1 90.5 355 GLU B O 1
ATOM 6353 N N . ILE B 1 356 ? -22.422 -8.773 -7.875 1 94.38 356 ILE B N 1
ATOM 6354 C CA . ILE B 1 356 ? -22.469 -10.164 -8.312 1 94.38 356 ILE B CA 1
ATOM 6355 C C . ILE B 1 356 ? -23.297 -10.289 -9.586 1 94.38 356 ILE B C 1
ATOM 6357 O O . ILE B 1 356 ? -22.844 -10.852 -10.586 1 94.38 356 ILE B O 1
ATOM 6361 N N . VAL B 1 357 ? -24.438 -9.672 -9.531 1 95.06 357 VAL B N 1
ATOM 6362 C CA . VAL B 1 357 ? -25.344 -9.75 -10.672 1 95.06 357 VAL B CA 1
ATOM 6363 C C . VAL B 1 357 ? -24.719 -9.047 -11.875 1 95.06 357 VAL B C 1
ATOM 6365 O O . VAL B 1 357 ? -24.766 -9.555 -13 1 95.06 357 VAL B O 1
ATOM 6368 N N . ASP B 1 358 ? -24.109 -7.938 -11.625 1 91.94 358 ASP B N 1
ATOM 6369 C CA . ASP B 1 358 ? -23.484 -7.16 -12.695 1 91.94 358 ASP B CA 1
ATOM 6370 C C . ASP B 1 358 ? -22.328 -7.93 -13.328 1 91.94 358 ASP B C 1
ATOM 6372 O O . ASP B 1 358 ? -22.172 -7.914 -14.555 1 91.94 358 ASP B O 1
ATOM 6376 N N . LEU B 1 359 ? -21.562 -8.57 -12.516 1 90.94 359 LEU B N 1
ATOM 6377 C CA . LEU B 1 359 ? -20.406 -9.312 -13 1 90.94 359 LEU B CA 1
ATOM 6378 C C . LEU B 1 359 ? -20.844 -10.523 -13.828 1 90.94 359 LEU B C 1
ATOM 6380 O O . LEU B 1 359 ? -20.203 -10.852 -14.836 1 90.94 359 LEU B O 1
ATOM 6384 N N . CYS B 1 360 ? -21.844 -11.18 -13.414 1 94 360 CYS B N 1
ATOM 6385 C CA . CYS B 1 360 ? -22.375 -12.297 -14.18 1 94 360 CYS B CA 1
ATOM 6386 C C . CYS B 1 360 ? -22.891 -11.828 -15.531 1 94 360 CYS B C 1
ATOM 6388 O O . CYS B 1 360 ? -22.672 -12.492 -16.547 1 94 360 CYS B O 1
ATOM 6390 N N . ALA B 1 361 ? -23.531 -10.688 -15.492 1 92.94 361 ALA B N 1
ATOM 6391 C CA . ALA B 1 361 ? -24.047 -10.133 -16.734 1 92.94 361 ALA B CA 1
ATOM 6392 C C . ALA B 1 361 ? -22.922 -9.805 -17.703 1 92.94 361 ALA B C 1
ATOM 6394 O O . ALA B 1 361 ? -23.031 -10.062 -18.906 1 92.94 361 ALA B O 1
ATOM 6395 N N . ALA B 1 362 ? -21.844 -9.297 -17.156 1 88.5 362 ALA B N 1
ATOM 6396 C CA . ALA B 1 362 ? -20.688 -8.906 -17.969 1 88.5 362 ALA B CA 1
ATOM 6397 C C . ALA B 1 362 ? -19.953 -10.133 -18.516 1 88.5 362 ALA B C 1
ATOM 6399 O O . ALA B 1 362 ? -19.234 -10.039 -19.516 1 88.5 362 ALA B O 1
ATOM 6400 N N . ASN B 1 363 ? -20.125 -11.25 -17.828 1 90.31 363 ASN B N 1
ATOM 6401 C CA . ASN B 1 363 ? -19.5 -12.508 -18.234 1 90.31 363 ASN B CA 1
ATOM 6402 C C . ASN B 1 363 ? -20.547 -13.602 -18.453 1 90.31 363 ASN B C 1
ATOM 6404 O O . ASN B 1 363 ? -20.422 -14.703 -17.922 1 90.31 363 ASN B O 1
ATOM 6408 N N . ARG B 1 364 ? -21.484 -13.281 -19.234 1 92.88 364 ARG B N 1
ATOM 6409 C CA . ARG B 1 364 ? -22.703 -14.086 -19.297 1 92.88 364 ARG B CA 1
ATOM 6410 C C . ARG B 1 364 ? -22.406 -15.477 -19.828 1 92.88 364 ARG B C 1
ATOM 6412 O O . ARG B 1 364 ? -22.922 -16.469 -19.312 1 92.88 364 ARG B O 1
ATOM 6419 N N . GLU B 1 365 ? -21.609 -15.586 -20.844 1 90.62 365 GLU B N 1
ATOM 6420 C CA . GLU B 1 365 ? -21.297 -16.891 -21.438 1 90.62 365 GLU B CA 1
ATOM 6421 C C . GLU B 1 365 ? -20.641 -17.812 -20.406 1 90.62 365 GLU B C 1
ATOM 6423 O O . GLU B 1 365 ? -21 -18.984 -20.297 1 90.62 365 GLU B O 1
ATOM 6428 N N . LEU B 1 366 ? -19.766 -17.281 -19.734 1 90.12 366 LEU B N 1
ATOM 6429 C CA . LEU B 1 366 ? -19.078 -18.062 -18.703 1 90.12 366 LEU B CA 1
ATOM 6430 C C . LEU B 1 366 ? -20.031 -18.406 -17.562 1 90.12 366 LEU B C 1
ATOM 6432 O O . LEU B 1 366 ? -20 -19.531 -17.031 1 90.12 366 LEU B O 1
ATOM 6436 N N . ALA B 1 367 ? -20.828 -17.453 -17.234 1 93.75 367 ALA B N 1
ATOM 6437 C CA . ALA B 1 367 ? -21.75 -17.641 -16.125 1 93.75 367 ALA B CA 1
ATOM 6438 C C . ALA B 1 367 ? -22.766 -18.734 -16.438 1 93.75 367 ALA B C 1
ATOM 6440 O O . ALA B 1 367 ? -23.078 -19.562 -15.578 1 93.75 367 ALA B O 1
ATOM 6441 N N . ASP B 1 368 ? -23.156 -18.719 -17.641 1 95.19 368 ASP B N 1
ATOM 6442 C CA . ASP B 1 368 ? -24.188 -19.656 -18.047 1 95.19 368 ASP B CA 1
ATOM 6443 C C . ASP B 1 368 ? -23.641 -21.094 -18.125 1 95.19 368 ASP B C 1
ATOM 6445 O O . ASP B 1 368 ? -24.406 -22.047 -18.156 1 95.19 368 ASP B O 1
ATOM 6449 N N . ALA B 1 369 ? -22.406 -21.172 -18.188 1 93.56 369 ALA B N 1
ATOM 6450 C CA . ALA B 1 369 ? -21.781 -22.484 -18.375 1 93.56 369 ALA B CA 1
ATOM 6451 C C . ALA B 1 369 ? -21.344 -23.094 -17.047 1 93.56 369 ALA B C 1
ATOM 6453 O O . ALA B 1 369 ? -20.859 -24.234 -17.016 1 93.56 369 ALA B O 1
ATOM 6454 N N . ASP B 1 370 ? -21.562 -22.469 -15.93 1 93.38 370 ASP B N 1
ATOM 6455 C CA . ASP B 1 370 ? -21.047 -22.906 -14.641 1 93.38 370 ASP B CA 1
ATOM 6456 C C . ASP B 1 370 ? -22.141 -22.938 -13.578 1 93.38 370 ASP B C 1
ATOM 6458 O O . ASP B 1 370 ? -22.641 -21.891 -13.164 1 93.38 370 ASP B O 1
ATOM 6462 N N . VAL B 1 371 ? -22.391 -24.141 -13.055 1 94.31 371 VAL B N 1
ATOM 6463 C CA . VAL B 1 371 ? -23.516 -24.344 -12.133 1 94.31 371 VAL B CA 1
ATOM 6464 C C . VAL B 1 371 ? -23.281 -23.562 -10.844 1 94.31 371 VAL B C 1
ATOM 6466 O O . VAL B 1 371 ? -24.203 -22.969 -10.289 1 94.31 371 VAL B O 1
ATOM 6469 N N . GLU B 1 372 ? -22.094 -23.562 -10.359 1 93.38 372 GLU B N 1
ATOM 6470 C CA . GLU B 1 372 ? -21.797 -22.859 -9.109 1 93.38 372 GLU B CA 1
ATOM 6471 C C . GLU B 1 372 ? -22 -21.359 -9.25 1 93.38 372 GLU B C 1
ATOM 6473 O O . GLU B 1 372 ? -22.484 -20.703 -8.336 1 93.38 372 GLU B O 1
ATOM 6478 N N . VAL B 1 373 ? -21.594 -20.859 -10.383 1 94.75 373 VAL B N 1
ATOM 6479 C CA . VAL B 1 373 ? -21.75 -19.438 -10.664 1 94.75 373 VAL B CA 1
ATOM 6480 C C . VAL B 1 373 ? -23.234 -19.078 -10.711 1 94.75 373 VAL B C 1
ATOM 6482 O O . VAL B 1 373 ? -23.656 -18.078 -10.125 1 94.75 373 VAL B O 1
ATOM 6485 N N . LEU B 1 374 ? -23.953 -19.875 -11.367 1 96.56 374 LEU B N 1
ATOM 6486 C CA . LEU B 1 374 ? -25.391 -19.641 -11.492 1 96.56 374 LEU B CA 1
ATOM 6487 C C . LEU B 1 374 ? -26.078 -19.688 -10.133 1 96.56 374 LEU B C 1
ATOM 6489 O O . LEU B 1 374 ? -26.984 -18.906 -9.859 1 96.56 374 LEU B O 1
ATOM 6493 N N . MET B 1 375 ? -25.625 -20.625 -9.289 1 96.12 375 MET B N 1
ATOM 6494 C CA . MET B 1 375 ? -26.203 -20.734 -7.949 1 96.12 375 MET B CA 1
ATOM 6495 C C . MET B 1 375 ? -25.906 -19.469 -7.133 1 96.12 375 MET B C 1
ATOM 6497 O O . MET B 1 375 ? -26.766 -19 -6.391 1 96.12 375 MET B O 1
ATOM 6501 N N . VAL B 1 376 ? -24.734 -18.984 -7.246 1 96.06 376 VAL B N 1
ATOM 6502 C CA . VAL B 1 376 ? -24.359 -17.766 -6.539 1 96.06 376 VAL B CA 1
ATOM 6503 C C . VAL B 1 376 ? -25.172 -16.578 -7.078 1 96.06 376 VAL B C 1
ATOM 6505 O O . VAL B 1 376 ? -25.641 -15.75 -6.309 1 96.06 376 VAL B O 1
ATOM 6508 N N . GLU B 1 377 ? -25.266 -16.484 -8.391 1 97.12 377 GLU B N 1
ATOM 6509 C CA . GLU B 1 377 ? -26.062 -15.43 -9.016 1 97.12 377 GLU B CA 1
ATOM 6510 C C . GLU B 1 377 ? -27.516 -15.469 -8.523 1 97.12 377 GLU B C 1
ATOM 6512 O O . GLU B 1 377 ? -28.094 -14.422 -8.234 1 97.12 377 GLU B O 1
ATOM 6517 N N . ALA B 1 378 ? -28.062 -16.609 -8.461 1 97.5 378 ALA B N 1
ATOM 6518 C CA . ALA B 1 378 ? -29.438 -16.781 -7.992 1 97.5 378 ALA B CA 1
ATOM 6519 C C . ALA B 1 378 ? -29.594 -16.25 -6.566 1 97.5 378 ALA B C 1
ATOM 6521 O O . ALA B 1 378 ? -30.578 -15.578 -6.25 1 97.5 378 ALA B O 1
ATOM 6522 N N . THR B 1 379 ? -28.656 -16.625 -5.754 1 97.19 379 THR B N 1
ATOM 6523 C CA . THR B 1 379 ? -28.688 -16.172 -4.367 1 97.19 379 THR B CA 1
ATOM 6524 C C . THR B 1 379 ? -28.625 -14.656 -4.293 1 97.19 379 THR B C 1
ATOM 6526 O O . THR B 1 379 ? -29.391 -14.031 -3.553 1 97.19 379 THR B O 1
ATOM 6529 N N . ALA B 1 380 ? -27.734 -14.102 -5.055 1 96.75 380 ALA B N 1
ATOM 6530 C CA . ALA B 1 380 ? -27.562 -12.648 -5.062 1 96.75 380 ALA B CA 1
ATOM 6531 C C . ALA B 1 380 ? -28.844 -11.953 -5.555 1 96.75 380 ALA B C 1
ATOM 6533 O O . ALA B 1 380 ? -29.281 -10.977 -4.961 1 96.75 380 ALA B O 1
ATOM 6534 N N . ALA B 1 381 ? -29.406 -12.438 -6.594 1 97.19 381 ALA B N 1
ATOM 6535 C CA . ALA B 1 381 ? -30.625 -11.867 -7.156 1 97.19 381 ALA B CA 1
ATOM 6536 C C . ALA B 1 381 ? -31.766 -11.922 -6.152 1 97.19 381 ALA B C 1
ATOM 6538 O O . ALA B 1 381 ? -32.531 -10.969 -6.035 1 97.19 381 ALA B O 1
ATOM 6539 N N . ARG B 1 382 ? -31.844 -12.977 -5.461 1 96.5 382 ARG B N 1
ATOM 6540 C CA . ARG B 1 382 ? -32.906 -13.109 -4.445 1 96.5 382 ARG B CA 1
ATOM 6541 C C . ARG B 1 382 ? -32.719 -12.07 -3.344 1 96.5 382 ARG B C 1
ATOM 6543 O O . ARG B 1 382 ? -33.688 -11.461 -2.902 1 96.5 382 ARG B O 1
ATOM 6550 N N . ARG B 1 383 ? -31.516 -11.945 -2.924 1 95.69 383 ARG B N 1
ATOM 6551 C CA . ARG B 1 383 ? -31.219 -10.977 -1.873 1 95.69 383 ARG B CA 1
ATOM 6552 C C . ARG B 1 383 ? -31.547 -9.562 -2.326 1 95.69 383 ARG B C 1
ATOM 6554 O O . ARG B 1 383 ? -31.875 -8.703 -1.506 1 95.69 383 ARG B O 1
ATOM 6561 N N . LEU B 1 384 ? -31.531 -9.32 -3.635 1 95.94 384 LEU B N 1
ATOM 6562 C CA . LEU B 1 384 ? -31.859 -8.023 -4.215 1 95.94 384 LEU B CA 1
ATOM 6563 C C . LEU B 1 384 ? -33.344 -7.938 -4.539 1 95.94 384 LEU B C 1
ATOM 6565 O O . LEU B 1 384 ? -33.812 -6.977 -5.164 1 95.94 384 LEU B O 1
ATOM 6569 N N . GLU B 1 385 ? -34.031 -8.945 -4.254 1 95.38 385 GLU B N 1
ATOM 6570 C CA . GLU B 1 385 ? -35.469 -9.062 -4.484 1 95.38 385 GLU B CA 1
ATOM 6571 C C . GLU B 1 385 ? -35.781 -9.094 -5.977 1 95.38 385 GLU B C 1
ATOM 6573 O O . GLU B 1 385 ? -36.844 -8.609 -6.402 1 95.38 385 GLU B O 1
ATOM 6578 N N . GLN B 1 386 ? -34.875 -9.555 -6.684 1 96.62 386 GLN B N 1
ATOM 6579 C CA . GLN B 1 386 ? -35.094 -9.805 -8.109 1 96.62 386 GLN B CA 1
ATOM 6580 C C . GLN B 1 386 ? -35.438 -11.273 -8.359 1 96.62 386 GLN B C 1
ATOM 6582 O O . GLN B 1 386 ? -34.656 -12.016 -8.93 1 96.62 386 GLN B O 1
ATOM 6587 N N . LEU B 1 387 ? -36.625 -11.617 -8.133 1 97.19 387 LEU B N 1
ATOM 6588 C CA . LEU B 1 387 ? -37.062 -13.016 -8.031 1 97.19 387 LEU B CA 1
ATOM 6589 C C . LEU B 1 387 ? -37.031 -13.688 -9.398 1 97.19 387 LEU B C 1
ATOM 6591 O O . LEU B 1 387 ? -36.625 -14.852 -9.508 1 97.19 387 LEU B O 1
ATOM 6595 N N . GLN B 1 388 ? -37.469 -13 -10.375 1 96.88 388 GLN B N 1
ATOM 6596 C CA . GLN B 1 388 ? -37.438 -13.594 -11.703 1 96.88 388 GLN B CA 1
ATOM 6597 C C . GLN B 1 388 ? -36.031 -13.922 -12.156 1 96.88 388 GLN B C 1
ATOM 6599 O O . GLN B 1 388 ? -35.781 -14.992 -12.734 1 96.88 388 GLN B O 1
ATOM 6604 N N . GLN B 1 389 ? -35.188 -12.992 -11.945 1 97 389 GLN B N 1
ATOM 6605 C CA . GLN B 1 389 ? -33.781 -13.219 -12.305 1 97 389 GLN B CA 1
ATOM 6606 C C . GLN B 1 389 ? -33.219 -14.406 -11.531 1 97 389 GLN B C 1
ATOM 6608 O O . GLN B 1 389 ? -32.438 -15.188 -12.078 1 97 389 GLN B O 1
ATOM 6613 N N . SER B 1 390 ? -33.531 -14.531 -10.312 1 98.06 390 SER B N 1
ATOM 6614 C CA . SER B 1 390 ? -33.125 -15.672 -9.5 1 98.06 390 SER B CA 1
ATOM 6615 C C . SER B 1 390 ? -33.656 -16.984 -10.062 1 98.06 390 SER B C 1
ATOM 6617 O O . SER B 1 390 ? -32.906 -17.953 -10.211 1 98.06 390 SER B O 1
ATOM 6619 N N . PHE B 1 391 ? -34.844 -16.938 -10.414 1 97.88 391 PHE B N 1
ATOM 6620 C CA . PHE B 1 391 ? -35.5 -18.125 -10.969 1 97.88 391 PHE B CA 1
ATOM 6621 C C . PHE B 1 391 ? -34.844 -18.516 -12.289 1 97.88 391 PHE B C 1
ATOM 6623 O O . PHE B 1 391 ? -34.625 -19.703 -12.539 1 97.88 391 PHE B O 1
ATOM 6630 N N . ASP B 1 392 ? -34.594 -17.562 -13.109 1 97.75 392 ASP B N 1
ATOM 6631 C CA . ASP B 1 392 ? -34 -17.828 -14.406 1 97.75 392 ASP B CA 1
ATOM 6632 C C . ASP B 1 392 ? -32.594 -18.453 -14.242 1 97.75 392 ASP B C 1
ATOM 6634 O O . ASP B 1 392 ? -32.25 -19.375 -14.969 1 97.75 392 ASP B O 1
ATOM 6638 N N . ALA B 1 393 ? -31.844 -17.969 -13.344 1 97.88 393 ALA B N 1
ATOM 6639 C CA . ALA B 1 393 ? -30.516 -18.516 -13.086 1 97.88 393 ALA B CA 1
ATOM 6640 C C . ALA B 1 393 ? -30.594 -19.953 -12.594 1 97.88 393 ALA B C 1
ATOM 6642 O O . ALA B 1 393 ? -29.797 -20.797 -13.008 1 97.88 393 ALA B O 1
ATOM 6643 N N . LEU B 1 394 ? -31.562 -20.219 -11.781 1 97.62 394 LEU B N 1
ATOM 6644 C CA . LEU B 1 394 ? -31.75 -21.578 -11.258 1 97.62 394 LEU B CA 1
ATOM 6645 C C . LEU B 1 394 ? -32.188 -22.531 -12.359 1 97.62 394 LEU B C 1
ATOM 6647 O O . LEU B 1 394 ? -31.812 -23.703 -12.367 1 97.62 394 LEU B O 1
ATOM 6651 N N . THR B 1 395 ? -32.969 -22.031 -13.219 1 97.56 395 THR B N 1
ATOM 6652 C CA . THR B 1 395 ? -33.406 -22.828 -14.352 1 97.56 395 THR B CA 1
ATOM 6653 C C . THR B 1 395 ? -32.219 -23.281 -15.188 1 97.56 395 THR B C 1
ATOM 6655 O O . THR B 1 395 ? -32.094 -24.453 -15.531 1 97.56 395 THR B O 1
ATOM 6658 N N . LYS B 1 396 ? -31.406 -22.375 -15.438 1 97.38 396 LYS B N 1
ATOM 6659 C CA . LYS B 1 396 ? -30.203 -22.688 -16.203 1 97.38 396 LYS B CA 1
ATOM 6660 C C . LYS B 1 396 ? -29.312 -23.672 -15.438 1 97.38 396 LYS B C 1
ATOM 6662 O O . LYS B 1 396 ? -28.75 -24.594 -16.031 1 97.38 396 LYS B O 1
ATOM 6667 N N . ALA B 1 397 ? -29.188 -23.484 -14.18 1 97.06 397 ALA B N 1
ATOM 6668 C CA . ALA B 1 397 ? -28.375 -24.375 -13.344 1 97.06 397 ALA B CA 1
ATOM 6669 C C . ALA B 1 397 ? -28.906 -25.797 -13.375 1 97.06 397 ALA B C 1
ATOM 6671 O O . ALA B 1 397 ? -28.125 -26.75 -13.461 1 97.06 397 ALA B O 1
ATOM 6672 N N . ALA B 1 398 ? -30.172 -25.891 -13.32 1 96.12 398 ALA B N 1
ATOM 6673 C CA . ALA B 1 398 ? -30.812 -27.203 -13.336 1 96.12 398 ALA B CA 1
ATOM 6674 C C . ALA B 1 398 ? -30.609 -27.906 -14.68 1 96.12 398 ALA B C 1
ATOM 6676 O O . ALA B 1 398 ? -30.5 -29.125 -14.742 1 96.12 398 ALA B O 1
ATOM 6677 N N . GLU B 1 399 ? -30.531 -27.156 -15.664 1 95.56 399 GLU B N 1
ATOM 6678 C CA . GLU B 1 399 ? -30.328 -27.688 -17 1 95.56 399 GLU B CA 1
ATOM 6679 C C . GLU B 1 399 ? -28.891 -28.219 -17.172 1 95.56 399 GLU B C 1
ATOM 6681 O O . GLU B 1 399 ? -28.688 -29.25 -17.797 1 95.56 399 GLU B O 1
ATOM 6686 N N . ILE B 1 400 ? -28.016 -27.547 -16.641 1 94.44 400 ILE B N 1
ATOM 6687 C CA . ILE B 1 400 ? -26.609 -27.891 -16.828 1 94.44 400 ILE B CA 1
ATOM 6688 C C . ILE B 1 400 ? -26.234 -29.031 -15.891 1 94.44 400 ILE B C 1
ATOM 6690 O O . ILE B 1 400 ? -25.344 -29.828 -16.203 1 94.44 400 ILE B O 1
ATOM 6694 N N . ALA B 1 401 ? -26.922 -29.078 -14.758 1 94.5 401 ALA B N 1
ATOM 6695 C CA . ALA B 1 401 ? -26.641 -30.125 -13.781 1 94.5 401 ALA B CA 1
ATOM 6696 C C . ALA B 1 401 ? -27.938 -30.781 -13.289 1 94.5 401 ALA B C 1
ATOM 6698 O O . ALA B 1 401 ? -28.297 -30.656 -12.117 1 94.5 401 ALA B O 1
ATOM 6699 N N . PRO B 1 402 ? -28.469 -31.547 -14.102 1 93 402 PRO B N 1
ATOM 6700 C CA . PRO B 1 402 ? -29.766 -32.125 -13.75 1 93 402 PRO B CA 1
ATOM 6701 C C . PRO B 1 402 ? -29.672 -33.125 -12.594 1 93 402 PRO B C 1
ATOM 6703 O O . PRO B 1 402 ? -30.688 -33.438 -11.969 1 93 402 PRO B O 1
ATOM 6706 N N . GLY B 1 403 ? -28.516 -33.562 -12.32 1 93.62 403 GLY B N 1
ATOM 6707 C CA . GLY B 1 403 ? -28.328 -34.5 -11.227 1 93.62 403 GLY B CA 1
ATOM 6708 C C . GLY B 1 403 ? -28.312 -33.812 -9.867 1 93.62 403 GLY B C 1
ATOM 6709 O O . GLY B 1 403 ? -28.375 -34.5 -8.836 1 93.62 403 GLY B O 1
ATOM 6710 N N . ARG B 1 404 ? -28.297 -32.594 -9.867 1 93.5 404 ARG B N 1
ATOM 6711 C CA . ARG B 1 404 ? -28.297 -31.844 -8.609 1 93.5 404 ARG B CA 1
ATOM 6712 C C . ARG B 1 404 ? -29.703 -31.391 -8.234 1 93.5 404 ARG B C 1
ATOM 6714 O O . ARG B 1 404 ? -30.438 -30.875 -9.078 1 93.5 404 ARG B O 1
ATOM 6721 N N . HIS B 1 405 ? -30.031 -31.547 -6.945 1 95.75 405 HIS B N 1
ATOM 6722 C CA . HIS B 1 405 ? -31.406 -31.281 -6.535 1 95.75 405 HIS B CA 1
ATOM 6723 C C . HIS B 1 405 ? -31.562 -29.828 -6.078 1 95.75 405 HIS B C 1
ATOM 6725 O O . HIS B 1 405 ? -32.688 -29.312 -6.023 1 95.75 405 HIS B O 1
ATOM 6731 N N . ASP B 1 406 ? -30.453 -29.219 -5.746 1 95.94 406 ASP B N 1
ATOM 6732 C CA . ASP B 1 406 ? -30.516 -27.953 -5.027 1 95.94 406 ASP B CA 1
ATOM 6733 C C . ASP B 1 406 ? -31.156 -26.875 -5.879 1 95.94 406 ASP B C 1
ATOM 6735 O O . ASP B 1 406 ? -32 -26.109 -5.391 1 95.94 406 ASP B O 1
ATOM 6739 N N . ALA B 1 407 ? -30.828 -26.812 -7.156 1 96.38 407 ALA B N 1
ATOM 6740 C CA . ALA B 1 407 ? -31.406 -25.797 -8.031 1 96.38 407 ALA B CA 1
ATOM 6741 C C . ALA B 1 407 ? -32.938 -25.969 -8.141 1 96.38 407 ALA B C 1
ATOM 6743 O O . ALA B 1 407 ? -33.688 -25 -8.023 1 96.38 407 ALA B O 1
ATOM 6744 N N . LEU B 1 408 ? -33.281 -27.172 -8.359 1 96.38 408 LEU B N 1
ATOM 6745 C CA . LEU B 1 408 ? -34.719 -27.469 -8.508 1 96.38 408 LEU B CA 1
ATOM 6746 C C . LEU B 1 408 ? -35.469 -27.156 -7.223 1 96.38 408 LEU B C 1
ATOM 6748 O O . LEU B 1 408 ? -36.562 -26.594 -7.262 1 96.38 408 LEU B O 1
ATOM 6752 N N . GLU B 1 409 ? -34.969 -27.547 -6.137 1 97.56 409 GLU B N 1
ATOM 6753 C CA . GLU B 1 409 ? -35.594 -27.297 -4.844 1 97.56 409 GLU B CA 1
ATOM 6754 C C . GLU B 1 409 ? -35.719 -25.797 -4.586 1 97.56 409 GLU B C 1
ATOM 6756 O O . GLU B 1 409 ? -36.75 -25.344 -4.086 1 97.56 409 GLU B O 1
ATOM 6761 N N . ARG B 1 410 ? -34.719 -25.062 -4.895 1 97.38 410 ARG B N 1
ATOM 6762 C CA . ARG B 1 410 ? -34.75 -23.609 -4.715 1 97.38 410 ARG B CA 1
ATOM 6763 C C . ARG B 1 410 ? -35.781 -22.984 -5.652 1 97.38 410 ARG B C 1
ATOM 6765 O O . ARG B 1 410 ? -36.469 -22.016 -5.289 1 97.38 410 ARG B O 1
ATOM 6772 N N . MET B 1 411 ? -35.906 -23.469 -6.832 1 97.31 411 MET B N 1
ATOM 6773 C CA . MET B 1 411 ? -36.938 -23.016 -7.77 1 97.31 411 MET B CA 1
ATOM 6774 C C . MET B 1 411 ? -38.312 -23.203 -7.188 1 97.31 411 MET B C 1
ATOM 6776 O O . MET B 1 411 ? -39.156 -22.297 -7.234 1 97.31 411 MET B O 1
ATOM 6780 N N . ILE B 1 412 ? -38.562 -24.359 -6.648 1 97.31 412 ILE B N 1
ATOM 6781 C CA . ILE B 1 412 ? -39.844 -24.688 -6.066 1 97.31 412 ILE B CA 1
ATOM 6782 C C . ILE B 1 412 ? -40.188 -23.703 -4.945 1 97.31 412 ILE B C 1
ATOM 6784 O O . ILE B 1 412 ? -41.281 -23.141 -4.906 1 97.31 412 ILE B O 1
ATOM 6788 N N . MET B 1 413 ? -39.219 -23.469 -4.125 1 96.56 413 MET B N 1
ATOM 6789 C CA . MET B 1 413 ? -39.438 -22.578 -2.99 1 96.56 413 MET B CA 1
ATOM 6790 C C . MET B 1 413 ? -39.688 -21.141 -3.459 1 96.56 413 MET B C 1
ATOM 6792 O O . MET B 1 413 ? -40.438 -20.406 -2.822 1 96.56 413 MET B O 1
ATOM 6796 N N . LEU B 1 414 ? -39.094 -20.734 -4.566 1 96.81 414 LEU B N 1
ATOM 6797 C CA . LEU B 1 414 ? -39.219 -19.375 -5.086 1 96.81 414 LEU B CA 1
ATOM 6798 C C . LEU B 1 414 ? -40.594 -19.156 -5.695 1 96.81 414 LEU B C 1
ATOM 6800 O O . LEU B 1 414 ? -41.031 -18.016 -5.844 1 96.81 414 LEU B O 1
ATOM 6804 N N . CYS B 1 415 ? -41.281 -20.141 -5.996 1 96.5 415 CYS B N 1
ATOM 6805 C CA . CYS B 1 415 ? -42.594 -20.031 -6.609 1 96.5 415 CYS B CA 1
ATOM 6806 C C . CYS B 1 415 ? -43.594 -19.422 -5.648 1 96.5 415 CYS B C 1
ATOM 6808 O O . CYS B 1 415 ? -44.562 -18.766 -6.074 1 96.5 415 CYS B O 1
ATOM 6810 N N . ARG B 1 416 ? -43.375 -19.547 -4.363 1 95.62 416 ARG B N 1
ATOM 6811 C CA . ARG B 1 416 ? -44.312 -19.016 -3.379 1 95.62 416 ARG B CA 1
ATOM 6812 C C . ARG B 1 416 ? -44.344 -17.5 -3.416 1 95.62 416 ARG B C 1
ATOM 6814 O O . ARG B 1 416 ? -45.375 -16.891 -3.705 1 95.62 416 ARG B O 1
ATOM 6821 N N . PRO B 1 417 ? -43.188 -16.938 -3.205 1 95.75 417 PRO B N 1
ATOM 6822 C CA . PRO B 1 417 ? -43.219 -15.469 -3.254 1 95.75 417 PRO B CA 1
ATOM 6823 C C . PRO B 1 417 ? -43.5 -14.93 -4.652 1 95.75 417 PRO B C 1
ATOM 6825 O O . PRO B 1 417 ? -43.938 -13.781 -4.793 1 95.75 417 PRO B O 1
ATOM 6828 N N . MET B 1 418 ? -43.344 -15.711 -5.695 1 96.25 418 MET B N 1
ATOM 6829 C CA . MET B 1 418 ? -43.625 -15.289 -7.066 1 96.25 418 MET B CA 1
ATOM 6830 C C . MET B 1 418 ? -45.062 -15.594 -7.461 1 96.25 418 MET B C 1
ATOM 6832 O O . MET B 1 418 ? -45.5 -15.234 -8.555 1 96.25 418 MET B O 1
ATOM 6836 N N . ARG B 1 419 ? -45.75 -16.312 -6.629 1 94.88 419 ARG B N 1
ATOM 6837 C CA . ARG B 1 419 ? -47.156 -16.656 -6.824 1 94.88 419 ARG B CA 1
ATOM 6838 C C . ARG B 1 419 ? -47.312 -17.531 -8.062 1 94.88 419 ARG B C 1
ATOM 6840 O O . ARG B 1 419 ? -48.219 -17.281 -8.875 1 94.88 419 ARG B O 1
ATOM 6847 N N . MET B 1 420 ? -46.469 -18.469 -8.211 1 95.75 420 MET B N 1
ATOM 6848 C CA . MET B 1 420 ? -46.469 -19.406 -9.336 1 95.75 420 MET B CA 1
ATOM 6849 C C . MET B 1 420 ? -46.812 -20.812 -8.859 1 95.75 420 MET B C 1
ATOM 6851 O O . MET B 1 420 ? -46.031 -21.75 -9.055 1 95.75 420 MET B O 1
ATOM 6855 N N . ARG B 1 421 ? -48 -21 -8.398 1 94.75 421 ARG B N 1
ATOM 6856 C CA . ARG B 1 421 ? -48.406 -22.266 -7.785 1 94.75 421 ARG B CA 1
ATOM 6857 C C . ARG B 1 421 ? -48.406 -23.391 -8.812 1 94.75 421 ARG B C 1
ATOM 6859 O O . ARG B 1 421 ? -48.031 -24.516 -8.5 1 94.75 421 ARG B O 1
ATOM 6866 N N . GLN B 1 422 ? -48.938 -23.109 -9.945 1 95.62 422 GLN B N 1
ATOM 6867 C CA . GLN B 1 422 ? -48.969 -24.125 -10.992 1 95.62 422 GLN B CA 1
ATOM 6868 C C . GLN B 1 422 ? -47.562 -24.578 -11.375 1 95.62 422 GLN B C 1
ATOM 6870 O O . GLN B 1 422 ? -47.344 -25.781 -11.578 1 95.62 422 GLN B O 1
ATOM 6875 N N . GLU B 1 423 ? -46.75 -23.625 -11.508 1 96.38 423 GLU B N 1
ATOM 6876 C CA . GLU B 1 423 ? -45.375 -23.953 -11.82 1 96.38 423 GLU B CA 1
ATOM 6877 C C . GLU B 1 423 ? -44.75 -24.797 -10.711 1 96.38 423 GLU B C 1
ATOM 6879 O O . GLU B 1 423 ? -44 -25.719 -10.984 1 96.38 423 GLU B O 1
ATOM 6884 N N . ALA B 1 424 ? -45.031 -24.562 -9.508 1 96.88 42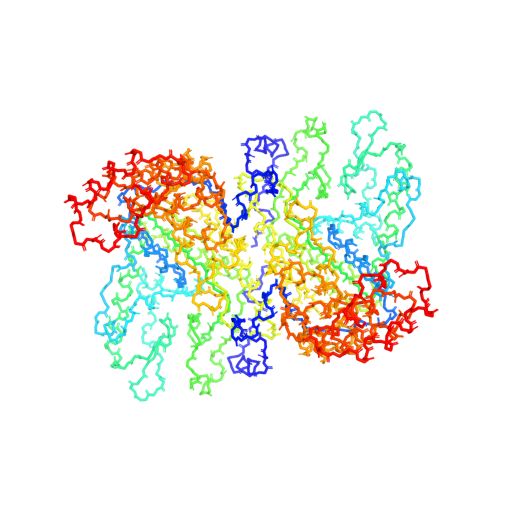4 ALA B N 1
ATOM 6885 C CA . ALA B 1 424 ? -44.531 -25.328 -8.367 1 96.88 424 ALA B CA 1
ATOM 6886 C C . ALA B 1 424 ? -44.969 -26.781 -8.445 1 96.88 424 ALA B C 1
ATOM 6888 O O . ALA B 1 424 ? -44.188 -27.688 -8.164 1 96.88 424 ALA B O 1
ATOM 6889 N N . ARG B 1 425 ? -46.188 -26.969 -8.844 1 96.19 425 ARG B N 1
ATOM 6890 C CA . ARG B 1 425 ? -46.719 -28.312 -8.977 1 96.19 425 ARG B CA 1
ATOM 6891 C C . ARG B 1 425 ? -45.969 -29.094 -10.039 1 96.19 425 ARG B C 1
ATOM 6893 O O . ARG B 1 425 ? -45.625 -30.266 -9.836 1 96.19 425 ARG B O 1
ATOM 6900 N N . SER B 1 426 ? -45.812 -28.453 -11.102 1 97 426 SER B N 1
ATOM 6901 C CA . SER B 1 426 ? -45.062 -29.078 -12.195 1 97 426 SER B CA 1
ATOM 6902 C C . SER B 1 426 ? -43.656 -29.422 -11.766 1 97 426 SER B C 1
ATOM 6904 O O . SER B 1 426 ? -43.156 -30.516 -12.07 1 97 426 SER B O 1
ATOM 6906 N N . LEU B 1 427 ? -43.031 -28.562 -11.094 1 97.19 427 LEU B N 1
ATOM 6907 C CA . LEU B 1 427 ? -41.656 -28.75 -10.648 1 97.19 427 LEU B CA 1
ATOM 6908 C C . LEU B 1 427 ? -41.562 -29.844 -9.586 1 97.19 427 LEU B C 1
ATOM 6910 O O . LEU B 1 427 ? -40.594 -30.594 -9.531 1 97.19 427 LEU B O 1
ATOM 6914 N N . LEU B 1 428 ? -42.531 -29.906 -8.773 1 96.62 428 LEU B N 1
ATOM 6915 C CA . LEU B 1 428 ? -42.594 -30.953 -7.758 1 96.62 428 LEU B CA 1
ATOM 6916 C C . LEU B 1 428 ? -42.688 -32.344 -8.398 1 96.62 428 LEU B C 1
ATOM 6918 O O . LEU B 1 428 ? -42.094 -33.281 -7.922 1 96.62 428 LEU B O 1
ATOM 6922 N N . GLN B 1 429 ? -43.469 -32.406 -9.43 1 95.75 429 GLN B N 1
ATOM 6923 C CA . GLN B 1 429 ? -43.562 -33.688 -10.164 1 95.75 429 GLN B CA 1
ATOM 6924 C C . GLN B 1 429 ? -42.219 -34.062 -10.766 1 95.75 429 GLN B C 1
ATOM 6926 O O . GLN B 1 429 ? -41.812 -35.219 -10.688 1 95.75 429 GLN B O 1
ATOM 6931 N N . ARG B 1 430 ? -41.625 -33.156 -11.352 1 96.31 430 ARG B N 1
ATOM 6932 C CA . ARG B 1 430 ? -40.281 -33.375 -11.906 1 96.31 430 ARG B CA 1
ATOM 6933 C C . ARG B 1 430 ? -39.312 -33.812 -10.812 1 96.31 430 ARG B C 1
ATOM 6935 O O . ARG B 1 430 ? -38.469 -34.688 -11.031 1 96.31 430 ARG B O 1
ATOM 6942 N N . HIS B 1 431 ? -39.344 -33.188 -9.688 1 96.94 431 HIS B N 1
ATOM 6943 C CA . HIS B 1 431 ? -38.5 -33.469 -8.547 1 96.94 431 HIS B CA 1
ATOM 6944 C C . HIS B 1 431 ? -38.719 -34.906 -8.023 1 96.94 431 HIS B C 1
ATOM 6946 O O . HIS B 1 431 ? -37.75 -35.594 -7.676 1 96.94 431 HIS B O 1
ATOM 6952 N N . GLU B 1 432 ? -39.969 -35.281 -8.016 1 96.06 432 GLU B N 1
ATOM 6953 C CA . GLU B 1 432 ? -40.312 -36.625 -7.551 1 96.06 432 GLU B CA 1
ATOM 6954 C C . GLU B 1 432 ? -39.719 -37.688 -8.477 1 96.06 432 GLU B C 1
ATOM 6956 O O . GLU B 1 432 ? -39.25 -38.719 -8.008 1 96.06 432 GLU B O 1
ATOM 6961 N N . THR B 1 433 ? -39.75 -37.406 -9.703 1 96.25 433 THR B N 1
ATOM 6962 C CA . THR B 1 433 ? -39.219 -38.344 -10.695 1 96.25 433 THR B CA 1
ATOM 6963 C C . THR B 1 433 ? -37.719 -38.375 -10.648 1 96.25 433 THR B C 1
ATOM 6965 O O . THR B 1 433 ? -37.125 -39.469 -10.68 1 96.25 433 THR B O 1
ATOM 6968 N N . ALA B 1 434 ? -37.125 -37.281 -10.523 1 96.12 434 ALA B N 1
ATOM 6969 C CA . ALA B 1 434 ? -35.688 -37.156 -10.625 1 96.12 434 ALA B CA 1
ATOM 6970 C C . ALA B 1 434 ? -35 -37.531 -9.312 1 96.12 434 ALA B C 1
ATOM 6972 O O . ALA B 1 434 ? -33.906 -38.094 -9.305 1 96.12 434 ALA B O 1
ATOM 6973 N N . PHE B 1 435 ? -35.719 -37.25 -8.164 1 96.62 435 PHE B N 1
ATOM 6974 C CA . PHE B 1 435 ? -35.125 -37.438 -6.855 1 96.62 435 PHE B CA 1
ATOM 6975 C C . PHE B 1 435 ? -36.094 -38.094 -5.895 1 96.62 435 PHE B C 1
ATOM 6977 O O . PHE B 1 435 ? -36.438 -37.5 -4.867 1 96.62 435 PHE B O 1
ATOM 6984 N N . PRO B 1 436 ? -36.406 -39.25 -6.113 1 94.94 436 PRO B N 1
ATOM 6985 C CA . PRO B 1 436 ? -37.406 -39.906 -5.309 1 94.94 436 PRO B CA 1
ATOM 6986 C C . PRO B 1 436 ? -37.031 -40.031 -3.836 1 94.94 436 PRO B C 1
ATOM 6988 O O . PRO B 1 436 ? -37.906 -40.031 -2.965 1 94.94 436 PRO B O 1
ATOM 6991 N N . GLY B 1 437 ? -35.781 -40.031 -3.504 1 95 437 GLY B N 1
ATOM 6992 C CA . GLY B 1 437 ? -35.312 -40.188 -2.135 1 95 437 GLY B CA 1
ATOM 6993 C C . GLY B 1 437 ? -35.375 -38.906 -1.329 1 95 437 GLY B C 1
ATOM 6994 O O . GLY B 1 437 ? -35.125 -38.906 -0.127 1 95 437 GLY B O 1
ATOM 6995 N N . ARG B 1 438 ? -35.812 -37.844 -1.988 1 95.5 438 ARG B N 1
ATOM 6996 C CA . ARG B 1 438 ? -35.844 -36.531 -1.333 1 95.5 438 ARG B CA 1
ATOM 6997 C C . ARG B 1 438 ? -37.25 -36.156 -0.887 1 95.5 438 ARG B C 1
ATOM 6999 O O . ARG B 1 438 ? -37.688 -35.031 -1.076 1 95.5 438 ARG B O 1
ATOM 7006 N N . SER B 1 439 ? -37.969 -37.031 -0.296 1 94.44 439 SER B N 1
ATOM 7007 C CA . SER B 1 439 ? -39.344 -36.844 0.107 1 94.44 439 SER B CA 1
ATOM 7008 C C . SER B 1 439 ? -39.469 -35.844 1.261 1 94.44 439 SER B C 1
ATOM 7010 O O . SER B 1 439 ? -40.469 -35.156 1.385 1 94.44 439 SER B O 1
ATOM 7012 N N . GLU B 1 440 ? -38.438 -35.844 2.059 1 95.62 440 GLU B N 1
ATOM 7013 C CA . GLU B 1 440 ? -38.469 -34.938 3.188 1 95.62 440 GLU B CA 1
ATOM 7014 C C . GLU B 1 440 ? -38.625 -33.469 2.723 1 95.62 440 GLU B C 1
ATOM 7016 O O . GLU B 1 440 ? -39.344 -32.688 3.371 1 95.62 440 GLU B O 1
ATOM 7021 N N . PHE B 1 441 ? -38.031 -33.156 1.655 1 96.5 441 PHE B N 1
ATOM 7022 C CA . PHE B 1 441 ? -38.188 -31.812 1.102 1 96.5 441 PHE B CA 1
ATOM 7023 C C . PHE B 1 441 ? -39.625 -31.578 0.646 1 96.5 441 PHE B C 1
ATOM 7025 O O . PHE B 1 441 ? -40.188 -30.531 0.944 1 96.5 441 PHE B O 1
ATOM 7032 N N . ARG B 1 442 ? -40.156 -32.438 -0.058 1 95.44 442 ARG B N 1
ATOM 7033 C CA . ARG B 1 442 ? -41.5 -32.312 -0.615 1 95.44 442 ARG B CA 1
ATOM 7034 C C . ARG B 1 442 ? -42.562 -32.188 0.491 1 95.44 442 ARG B C 1
ATOM 7036 O O . ARG B 1 442 ? -43.562 -31.484 0.331 1 95.44 442 ARG B O 1
ATOM 7043 N N . ASP B 1 443 ? -42.281 -32.781 1.636 1 94.44 443 ASP B N 1
ATOM 7044 C CA . ASP B 1 443 ? -43.188 -32.719 2.777 1 94.44 443 ASP B CA 1
ATOM 7045 C C . ASP B 1 443 ? -43.281 -31.328 3.367 1 94.44 443 ASP B C 1
ATOM 7047 O O . ASP B 1 443 ? -44.25 -30.969 4.008 1 94.44 443 ASP B O 1
ATOM 7051 N N . LYS B 1 444 ? -42.188 -30.594 3.115 1 94.12 444 LYS B N 1
ATOM 7052 C CA . LYS B 1 444 ? -42.156 -29.234 3.676 1 94.12 444 LYS B CA 1
ATOM 7053 C C . LYS B 1 444 ? -42.906 -28.25 2.805 1 94.12 444 LYS B C 1
ATOM 7055 O O . LYS B 1 444 ? -43.219 -27.141 3.246 1 94.12 444 LYS B O 1
ATOM 7060 N N . VAL B 1 445 ? -43.188 -28.594 1.592 1 95.06 445 VAL B N 1
ATOM 7061 C CA . VAL B 1 445 ? -43.875 -27.719 0.652 1 95.06 445 VAL B CA 1
ATOM 7062 C C . VAL B 1 445 ? -45.375 -27.891 0.79 1 95.06 445 VAL B C 1
ATOM 7064 O O . VAL B 1 445 ? -46 -28.578 -0.02 1 95.06 445 VAL B O 1
ATOM 7067 N N . THR B 1 446 ? -46 -27.188 1.687 1 92.5 446 THR B N 1
ATOM 7068 C CA . THR B 1 446 ? -47.375 -27.422 2.047 1 92.5 446 THR B CA 1
ATOM 7069 C C . THR B 1 446 ? -48.312 -26.406 1.37 1 92.5 446 THR B C 1
ATOM 7071 O O . THR B 1 446 ? -49.531 -26.531 1.443 1 92.5 446 THR B O 1
ATOM 7074 N N . TRP B 1 447 ? -47.719 -25.516 0.758 1 93.38 447 TRP B N 1
ATOM 7075 C CA . TRP B 1 447 ? -48.5 -24.391 0.258 1 93.38 447 TRP B CA 1
ATOM 7076 C C . TRP B 1 447 ? -48.906 -24.609 -1.19 1 93.38 447 TRP B C 1
ATOM 7078 O O . TRP B 1 447 ? -49.625 -23.797 -1.772 1 93.38 447 TRP B O 1
ATOM 7088 N N . VAL B 1 448 ? -48.531 -25.641 -1.786 1 90.19 448 VAL B N 1
ATOM 7089 C CA . VAL B 1 448 ? -48.812 -25.922 -3.191 1 90.19 448 VAL B CA 1
ATOM 7090 C C . VAL B 1 448 ? -50.094 -26.75 -3.312 1 90.19 448 VAL B C 1
ATOM 7092 O O . VAL B 1 448 ? -50.281 -27.703 -2.549 1 90.19 448 VAL B O 1
#

Nearest PDB structures (foldseek):
  1na0-assembly1_A  TM=8.175E-01  e=6.345E-04  unidentified
  5hrz-assembly1_A  TM=8.074E-01  e=1.831E-03  synthetic construct
  6tlj-assembly1_P  TM=5.136E-01  e=1.311E-02  Homo sapiens
  6eou-assembly1_A  TM=4.509E-01  e=8.325E-03  Homo sapiens
  9gaw-assembly1_P  TM=4.005E-01  e=1.775E-02  Homo sapiens

Organism: NCBI:txid1123501

pLDDT: mean 92.2, std 8.07, range [49.72, 98.69]

Foldseek 3Di:
DFDPDLDDDDPVVVVVVVVPDPPNDDDDPVGPVVCFPQFHPDFDAALAFDALAFEEEEAEAPLSVLLQVLCVVVPHHYLLVDADLPPQCVVDPHSSLQRYFAALQLLLLLQCCLQPVVVDPQCVQWDDLDDQWTDHQSRHDDIRNDHSVSVSSSSNRVSPSSPCNLVGQEYEYEHHFQWWKAFQVVRGIGRHDDDPSVCVVPVPGMDTDGDALVRRLVSLVSSVVSSVVRHDDAYAYEYEYDLFFDPDDPDPDDSVVRRVCGRVSNVVSQSSNCRPRRNYDYQYLNSSQPSHNQVQQDPPPPSGHGDSLSSNLSSQSVCQDRHVHPVSSVLPQDGDLSNLLSVLVSCVVVLVLVVLLVNCVSHVVSQLQDLSSLCSNLVSCVVVVNLVSSLVSLVSSCVNPVLDCVSLLVNLVSCVVVVNVVVNVVSVVVSCVNPVPPVVSVVVNPPD/DFDPDLDDDDPVVVVVVVVPDPPNDDDDPVGPVVCFPQFHPDFDAALAFDALAFEEEEAEAPLSVLLQVLCVVVPHHYLLVDADLPPQCVVDPHSSLQRYFAALQLLLLLQCCLQPVVPDPQCVQWDDLDDQWTDRQSRHDDIRNHHSVSVSSSSNRVSPSSPCNLVGQEYEYEHHWQWWKAFQVVRGIGRHDDDPSVCVVPVPGMDTDGDALVRRLVSLVSSVVSSVVRHPDAYAYEYEYDLFFDPDDPDPDDSVVRRCCGRVSNVVSQSSNCRPRRNYYYQYLNSSQPSHNQVQQDPPPPSGHGDSLSSNLSSQLVCQDRHVHPVSSVLPQDGDLSNLLSVLVSCVVVLVLVVLLVNCVSHVVSQLQDLSSLCSNLVSCVVVVNLVSSLVSLVSSCVNCVLDCVSLLVNLVSCVVVVNVVVNVVSVVVSCVNPVVPVVSVVVNPPD

Radius of gyration: 31.2 Å; Cα contacts (8 Å, |Δi|>4): 1675; chains: 2; bounding box: 82×84×72 Å

InterPro domains:
  IPR011990 Tetratricopeptide-like helical domain superfamily [G3DSA:1.25.40.10] (299-445)
  IPR014982 GSCFA [PF08885] (56-316)

Solvent-accessible surface area (backbone atoms only — not comparable to full-atom values): 46494 Å² total; per-residue (Å²): 118,73,55,59,45,72,40,77,42,40,41,60,57,32,51,57,46,37,74,71,37,91,44,14,54,48,48,20,70,90,45,63,23,64,45,38,52,62,55,26,55,74,61,74,81,62,80,55,73,45,58,85,84,42,32,31,22,53,41,16,22,72,60,28,54,54,51,47,51,47,40,42,74,69,67,37,52,50,51,64,73,58,72,69,38,60,69,67,33,67,69,40,94,61,52,70,54,47,59,41,20,30,30,56,52,33,46,34,51,52,48,45,29,27,73,39,55,89,70,45,72,64,68,77,58,50,43,73,80,48,95,73,33,31,34,32,30,65,43,35,86,57,75,40,88,50,58,71,69,58,49,51,53,29,49,52,37,45,28,56,37,52,36,48,53,52,72,34,46,31,37,38,41,27,40,37,45,35,80,39,25,33,35,62,84,79,70,40,65,33,43,32,75,69,59,64,70,52,46,68,76,36,55,82,38,36,29,36,32,30,56,21,54,52,35,50,40,49,31,50,51,51,40,50,52,53,48,62,70,67,30,88,63,80,64,32,33,39,37,35,42,43,65,53,58,56,67,56,37,57,58,99,54,26,22,67,58,53,37,49,40,35,48,16,28,54,50,29,30,48,63,57,64,38,58,93,38,78,36,41,41,79,43,66,56,28,53,36,43,66,58,18,42,65,86,56,30,36,28,91,74,38,77,36,47,65,17,67,43,51,51,32,34,53,50,20,45,50,46,38,25,23,50,70,28,57,74,54,45,68,44,81,70,59,56,39,67,63,14,45,46,26,49,44,54,48,33,54,76,69,67,39,35,70,60,40,48,51,50,38,62,69,31,41,74,57,31,72,72,30,53,69,46,18,51,50,40,18,53,28,26,44,77,70,68,34,54,66,62,14,44,52,29,26,51,52,25,27,67,77,37,67,88,47,60,65,37,52,53,50,45,41,61,48,19,61,88,66,68,32,53,69,59,28,52,56,49,49,55,51,43,48,71,76,40,63,88,52,50,71,60,57,69,69,59,72,86,106,118,72,55,58,46,73,41,77,44,40,39,59,58,33,53,56,45,35,75,69,38,90,43,14,54,47,49,19,72,92,45,66,23,63,45,37,52,62,55,25,55,73,61,74,81,63,79,56,75,45,58,84,83,43,33,31,23,54,40,18,21,71,61,27,55,54,50,46,52,47,40,43,73,70,66,37,50,50,52,66,74,57,73,69,39,60,70,68,34,66,68,41,93,59,54,70,55,48,62,41,21,30,30,55,54,33,46,34,51,52,50,45,29,26,73,39,54,90,70,45,71,64,68,77,58,49,42,73,79,48,95,73,31,32,34,34,30,64,43,35,87,59,77,40,85,52,56,70,69,58,51,51,52,30,50,52,36,45,28,54,35,52,37,48,55,52,72,33,46,31,39,36,41,27,40,38,46,34,80,38,26,33,36,61,84,78,70,40,66,34,43,35,76,70,60,66,70,52,45,68,75,38,55,82,39,36,29,37,32,30,56,19,54,52,35,51,40,50,30,50,51,50,38,50,52,53,48,61,70,66,30,88,63,80,64,34,34,38,37,35,43,43,65,50,58,56,66,56,38,59,61,99,52,27,22,67,58,52,35,50,40,33,50,17,27,52,49,30,30,48,64,56,63,38,57,93,38,79,35,41,41,78,46,65,58,29,52,36,44,69,56,17,43,66,84,57,31,38,28,90,74,39,75,35,46,64,18,68,42,50,51,33,33,53,51,18,47,50,46,37,24,23,50,70,27,57,74,54,46,69,46,83,69,60,56,37,69,64,15,45,47,26,49,44,55,48,32,56,77,69,68,39,34,68,59,41,48,51,50,38,63,70,31,40,72,56,32,73,72,31,53,69,47,19,52,50,39,19,52,26,26,44,78,69,67,35,54,65,62,16,42,52,29,24,50,51,25,27,68,77,37,67,88,48,60,63,38,53,54,51,45,41,62,49,20,61,87,67,69,32,55,69,58,30,52,54,48,49,52,52,43,47,70,75,40,62,87,52,50,72,62,58,68,69,58,72,86,104

Sequence (896 aa):
MGVENIERITAEEAFVRAKGNALRRFPAPERDGERLYPLASPTVTPSFRIAEGDTVFAIGSCFARNVEKALEGAGKRVLSREFELGDVGESLGDAANFFNKYSIHSVTNEIRWALERETFPGADVIYEIGKGRYCDPQLGMARLDFDLETILAFRHRYLDAMAAVKDADVIILTLGYVETWYDRRLGLYLNVVPPVQLIKAEPDRFEFRVLSYSDVLGGLEELYALLVKHRTKPLKMLVTVSPVPLLATFRDMDVLVANAYSKSVQRAALDEFVLGKEGVDYFPSYEFVTLSNPTVAWARNDYRHVSPDVVNRIMSNVLVSYVDGAEAAEAPGLLTSEGLRASLKMLMKLNHFQEIVDLCAANRELADADVEVLMVEATAARRLEQLQQSFDALTKAAEIAPGRHDALERMIMLCRPMRMRQEARSLLQRHETAFPGRSEFRDKVTWVMGVENIERITAEEAFVRAKGNALRRFPAPERDGERLYPLASPTVTPSFRIAEGDTVFAIGSCFARNVEKALEGAGKRVLSREFELGDVGESLGDAANFFNKYSIHSVTNEIRWALERETFPGADVIYEIGKGRYCDPQLGMARLDFDLETILAFRHRYLDAMAAVKDADVIILTLGYVETWYDRRLGLYLNVVPPVQLIKAEPDRFEFRVLSYSDVLGGLEELYALLVKHRTKPLKMLVTVSPVPLLATFRDMDVLVANAYSKSVQRAALDEFVLGKEGVDYFPSYEFVTLSNPTVAWARNDYRHVSPDVVNRIMSNVLVSYVDGAEAAEAPGLLTSEGLRASLKMLMKLNHFQEIVDLCAANRELADADVEVLMVEATAARRLEQLQQSFDALTKAAEIAPGRHDALERMIMLCRPMRMRQEARSLLQRHETAFPGRSEFRDKVTWV

Secondary structure (DSSP, 8-state):
---SEEEEEEHHHHHHHHHH-TT-BPPBTTBSGGGTSSS-------SS---TT-EEEEEESHHHHHHHHHHHHTT-EEGGG----HHHHHHSS-GGGGGB--SHHHHHHHHHHHHSGGG--GGGGSEEEETTEEE-TTT-S-EE-S-HHHHHHHHHHHHHHHGGGGG-SEEEEEE--SEEEEETTTTEEESSPPPHHHHHH-TTTEEEEEEPHHHHHHHHHHHHHHHHHH-SS--EEEEEE--PPPSB--SSS-HHHHHHHHHHHHHHHHHHHTTT-TTEEE--HHHHHHTS-HHHHB-TTSS-SBPHHHHHHHHHHHHIIIII-HHHHHSTT---HHHHHHHHHHHHHTT-HHHHHHHHHHTHHHHHT-HHHHHHHHHHHHHTT-HHHHHHHHHHHHHH-TT-SHHHHHHHHHHHHHT-HHHHHHHHHHHHHH-TT-HHHHHH----/---SEEEEEEHHHHHHHHHH-TT-BPPBTTBSGGGTSSS-------SS---TT-EEEEEESHHHHHHHHHHHHTT-EEGGG----HHHHHHSS-GGGGGB--SHHHHHHHHHHHHSGGG--GGGGSEEEETTEEE-TTT-S-EE-S-HHHHHHHHHHHHHHHGGGGT-SEEEEEE--SEEEEETTTTEEESSPPPHHHHHH-TTTEEEEEEPHHHHHHHHHHHHHHHHHH-SS--EEEEEE--PPPSB--SSS-HHHHHHHHHHHHHHHHHHHTTT-TTEEE--HHHHHHTS-HHHHB-TTSS-SBPHHHHHHHHHHHHIIIII-HHHHHSTT---HHHHHHHHHHHHHTT-HHHHHHHHHHTHHHHHT-HHHHHHHHHHHHHTT-HHHHHHHHHHHHHH-TT-SHHHHHHHHHHHHHT-HHHHHHHHHHHHHH-TT-HHHHHH----